Protein AF-0000000074038058 (afdb_homodimer)

Structure (mmCIF, N/CA/C/O backbone):
data_AF-0000000074038058-model_v1
#
loop_
_entity.id
_entity.type
_entity.pdbx_description
1 polymer 'L-aspartate oxidase'
#
loop_
_atom_site.group_PDB
_atom_site.id
_atom_site.type_symbol
_atom_site.label_atom_id
_atom_site.label_alt_id
_atom_site.label_comp_id
_atom_site.label_asym_id
_atom_site.label_entity_id
_atom_site.label_seq_id
_atom_site.pdbx_PDB_ins_code
_atom_site.Cartn_x
_atom_site.Cartn_y
_atom_site.Cartn_z
_atom_site.occupancy
_atom_site.B_iso_or_equiv
_atom_site.auth_seq_id
_atom_site.auth_comp_id
_atom_site.auth_asym_id
_atom_site.auth_atom_id
_atom_site.pdbx_PDB_model_num
ATOM 1 N N . MET A 1 1 ? 28.906 8.32 -3.348 1 61.47 1 MET A N 1
ATOM 2 C CA . MET A 1 1 ? 27.719 8.914 -2.752 1 61.47 1 MET A CA 1
ATOM 3 C C . MET A 1 1 ? 28.062 10.172 -1.964 1 61.47 1 MET A C 1
ATOM 5 O O . MET A 1 1 ? 28.844 10.117 -1.01 1 61.47 1 MET A O 1
ATOM 9 N N . GLU A 1 2 ? 27.688 11.328 -2.51 1 69.5 2 GLU A N 1
ATOM 10 C CA . GLU A 1 2 ? 28.188 12.617 -2.035 1 69.5 2 GLU A CA 1
ATOM 11 C C . GLU A 1 2 ? 27.469 13.062 -0.769 1 69.5 2 GLU A C 1
ATOM 13 O O . GLU A 1 2 ? 28.047 13.742 0.076 1 69.5 2 GLU A O 1
ATOM 18 N N . HIS A 1 3 ? 26.359 12.516 -0.469 1 86.38 3 HIS A N 1
ATOM 19 C CA . HIS A 1 3 ? 25.594 12.961 0.688 1 86.38 3 HIS A CA 1
ATOM 20 C C . HIS A 1 3 ? 25.062 11.773 1.485 1 86.38 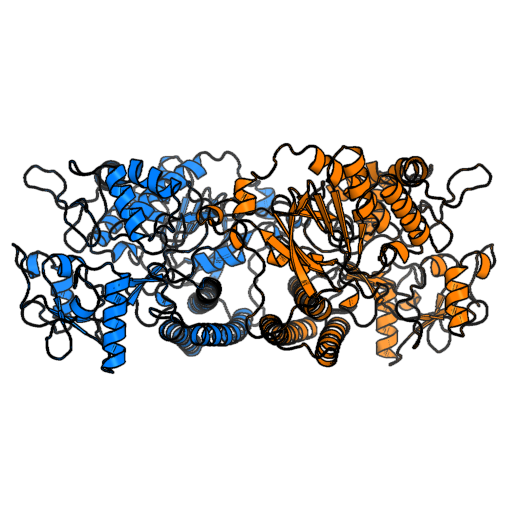3 HIS A C 1
ATOM 22 O O . HIS A 1 3 ? 24.172 11.055 1.02 1 86.38 3 HIS A O 1
ATOM 28 N N . VAL A 1 4 ? 25.719 11.523 2.666 1 92.25 4 VAL A N 1
ATOM 29 C CA . VAL A 1 4 ? 25.219 10.523 3.592 1 92.25 4 VAL A CA 1
ATOM 30 C C . VAL A 1 4 ? 25.094 11.117 4.992 1 92.25 4 VAL A C 1
ATOM 32 O O . VAL A 1 4 ? 26.078 11.602 5.555 1 92.25 4 VAL A O 1
ATOM 35 N N . TYR A 1 5 ? 23.891 11.141 5.535 1 96.06 5 TYR A N 1
ATOM 36 C CA . TYR A 1 5 ? 23.625 11.734 6.84 1 96.06 5 TYR A CA 1
ATOM 37 C C . TYR A 1 5 ? 23.031 10.711 7.793 1 96.06 5 TYR A C 1
ATOM 39 O O . TYR A 1 5 ? 22.516 9.672 7.359 1 96.06 5 TYR A O 1
ATOM 47 N N . ASP A 1 6 ? 23.219 10.992 9.078 1 96.69 6 ASP A N 1
ATOM 48 C CA . ASP A 1 6 ? 22.438 10.203 10.039 1 96.69 6 ASP A CA 1
ATOM 49 C C . ASP A 1 6 ? 20.953 10.445 9.875 1 96.69 6 ASP A C 1
ATOM 51 O O . ASP A 1 6 ? 20.156 9.508 9.938 1 96.69 6 ASP A O 1
ATOM 55 N N . ALA A 1 7 ? 20.625 11.758 9.625 1 97.94 7 ALA A N 1
ATOM 56 C CA . ALA A 1 7 ? 19.219 12.094 9.438 1 97.94 7 ALA A CA 1
ATOM 57 C C . ALA A 1 7 ? 19.047 13.188 8.383 1 97.94 7 ALA A C 1
ATOM 59 O O . ALA A 1 7 ? 19.844 14.125 8.328 1 97.94 7 ALA A O 1
ATOM 60 N N . LEU A 1 8 ? 18.141 13.016 7.559 1 98.62 8 LEU A N 1
ATOM 61 C CA . LEU A 1 8 ? 17.703 13.992 6.566 1 98.62 8 LEU A CA 1
ATOM 62 C C . LEU A 1 8 ? 16.281 14.453 6.855 1 98.62 8 LEU A C 1
ATOM 64 O O . LEU A 1 8 ? 15.344 13.648 6.824 1 98.62 8 LEU A O 1
ATOM 68 N N . ILE A 1 9 ? 16.109 15.758 7.168 1 98.88 9 ILE A N 1
ATOM 69 C CA . ILE A 1 9 ? 14.828 16.297 7.598 1 98.88 9 ILE A CA 1
ATOM 70 C C . ILE A 1 9 ? 14.25 17.188 6.5 1 98.88 9 ILE A C 1
ATOM 72 O O . ILE A 1 9 ? 14.93 18.094 6.012 1 98.88 9 ILE A O 1
ATOM 76 N N . VAL A 1 10 ? 13.016 16.922 6.125 1 98.88 10 VAL A N 1
ATOM 77 C CA . VAL A 1 10 ? 12.328 17.734 5.129 1 98.88 10 VAL A CA 1
ATOM 78 C C . VAL A 1 10 ? 11.328 18.656 5.816 1 98.88 10 VAL A C 1
ATOM 80 O O . VAL A 1 10 ? 10.25 18.219 6.23 1 98.88 10 VAL A O 1
ATOM 83 N N . GLY A 1 11 ? 11.625 19.938 5.852 1 98.31 11 GLY A N 1
ATOM 84 C CA . GLY A 1 11 ? 10.781 20.922 6.496 1 98.31 11 GLY A CA 1
ATOM 85 C C . GLY A 1 11 ? 11.477 21.641 7.645 1 98.31 11 GLY A C 1
ATOM 86 O O . GLY A 1 11 ? 12.078 21 8.508 1 98.31 11 GLY A O 1
ATOM 87 N N . CYS A 1 12 ? 11.336 22.938 7.672 1 97.12 12 CYS A N 1
ATOM 88 C CA . CYS A 1 12 ? 12.047 23.75 8.656 1 97.12 12 CYS A CA 1
ATOM 89 C C . CYS A 1 12 ? 11.07 24.391 9.641 1 97.12 12 CYS A C 1
ATOM 91 O O . CYS A 1 12 ? 11.336 25.469 10.164 1 97.12 12 CYS A O 1
ATOM 93 N N . GLY A 1 13 ? 9.922 23.766 9.836 1 98.19 13 GLY A N 1
ATOM 94 C CA . GLY A 1 13 ? 9.016 24.188 10.891 1 98.19 13 GLY A CA 1
ATOM 95 C C . GLY A 1 13 ? 9.453 23.75 12.273 1 98.19 13 GLY A C 1
ATOM 96 O O . GLY A 1 13 ? 10.562 23.234 12.445 1 98.19 13 GLY A O 1
ATOM 97 N N . ILE A 1 14 ? 8.578 23.953 13.219 1 98.62 14 ILE A N 1
ATOM 98 C CA . ILE A 1 14 ? 8.906 23.734 14.625 1 98.62 14 ILE A CA 1
ATOM 99 C C . ILE A 1 14 ? 9.234 22.25 14.852 1 98.62 14 ILE A C 1
ATOM 101 O O . ILE A 1 14 ? 10.141 21.938 15.625 1 98.62 14 ILE A O 1
ATOM 105 N N . ALA A 1 15 ? 8.562 21.359 14.172 1 98.81 15 ALA A N 1
ATOM 106 C CA . ALA A 1 15 ? 8.82 19.922 14.344 1 98.81 15 ALA A CA 1
ATOM 107 C C . ALA A 1 15 ? 10.188 19.547 13.789 1 98.81 15 ALA A C 1
ATOM 109 O O . ALA A 1 15 ? 10.977 18.891 14.477 1 98.81 15 ALA A O 1
ATOM 110 N N . GLY A 1 16 ? 10.461 19.969 12.578 1 98.88 16 GLY A N 1
ATOM 111 C CA . GLY A 1 16 ? 11.734 19.672 11.945 1 98.88 16 GLY A CA 1
ATOM 112 C C . GLY A 1 16 ? 12.922 20.266 12.672 1 98.88 16 GLY A C 1
ATOM 113 O O . GLY A 1 16 ? 13.93 19.594 12.883 1 98.88 16 GLY A O 1
ATOM 114 N N . LEU A 1 17 ? 12.805 21.5 13.039 1 98.88 17 LEU A N 1
ATOM 115 C CA . LEU A 1 17 ? 13.914 22.188 13.695 1 98.88 17 LEU A CA 1
ATOM 116 C C . LEU A 1 17 ? 14.164 21.625 15.086 1 98.88 17 LEU A C 1
ATOM 118 O O . LEU A 1 17 ? 15.312 21.5 15.516 1 98.88 17 LEU A O 1
ATOM 122 N N . SER A 1 18 ? 13.07 21.359 15.844 1 98.94 18 SER A N 1
ATOM 123 C CA . SER A 1 18 ? 13.25 20.734 17.156 1 98.94 18 SER A CA 1
ATOM 124 C C . SER A 1 18 ? 13.984 19.406 17.031 1 98.94 18 SER A C 1
ATOM 126 O O . SER A 1 18 ? 14.891 19.109 17.828 1 98.94 18 SER A O 1
ATOM 128 N N . CYS A 1 19 ? 13.602 18.625 16.047 1 98.88 19 CYS A N 1
ATOM 129 C CA . CYS A 1 19 ? 14.258 17.344 15.797 1 98.88 19 CYS A CA 1
ATOM 130 C C . CYS A 1 19 ? 15.727 17.547 15.438 1 98.88 19 CYS A C 1
ATOM 132 O O . CYS A 1 19 ? 16.609 16.875 15.984 1 98.88 19 CYS A O 1
ATOM 134 N N . ALA A 1 20 ? 15.992 18.469 14.562 1 98.88 20 ALA A N 1
ATOM 135 C CA . ALA A 1 20 ? 17.344 18.734 14.086 1 98.88 20 ALA A CA 1
ATOM 136 C C . ALA A 1 20 ? 18.25 19.172 15.227 1 98.88 20 ALA A C 1
ATOM 138 O O . ALA A 1 20 ? 19.391 18.688 15.352 1 98.88 20 ALA A O 1
ATOM 139 N N . ILE A 1 21 ? 17.781 20.109 16 1 98.88 21 ILE A N 1
ATOM 140 C CA . ILE A 1 21 ? 18.547 20.641 17.125 1 98.88 21 ILE A CA 1
ATOM 141 C C . ILE A 1 21 ? 18.922 19.5 18.078 1 98.88 21 ILE A C 1
ATOM 143 O O . ILE A 1 21 ? 20.078 19.344 18.453 1 98.88 21 ILE A O 1
ATOM 147 N N . ARG A 1 22 ? 17.922 18.703 18.453 1 98.62 22 ARG A N 1
ATOM 148 C CA . ARG A 1 22 ? 18.156 17.594 19.375 1 98.62 22 ARG A CA 1
ATOM 149 C C . ARG A 1 22 ? 19.141 16.594 18.781 1 98.62 22 ARG A C 1
ATOM 151 O O . ARG A 1 22 ? 20.031 16.109 19.469 1 98.62 22 ARG A O 1
ATOM 158 N N . LEU A 1 23 ? 18.984 16.281 17.531 1 98.44 23 LEU A N 1
ATOM 159 C CA . LEU A 1 23 ? 19.891 15.352 16.844 1 98.44 23 LEU A CA 1
ATOM 160 C C . LEU A 1 23 ? 21.328 15.875 16.875 1 98.44 23 LEU A C 1
ATOM 162 O O . LEU A 1 23 ? 22.25 15.141 17.188 1 98.44 23 LEU A O 1
ATOM 166 N N . LYS A 1 24 ? 21.453 17.109 16.516 1 98.19 24 LYS A N 1
ATOM 167 C CA . LYS A 1 24 ? 22.781 17.719 16.5 1 98.19 24 LYS A CA 1
ATOM 168 C C . LYS A 1 24 ? 23.406 17.672 17.891 1 98.19 24 LYS A C 1
ATOM 170 O O . LYS A 1 24 ? 24.609 17.391 18.016 1 98.19 24 LYS A O 1
ATOM 175 N N . GLU A 1 25 ? 22.656 17.953 18.859 1 97.56 25 GLU A N 1
ATOM 176 C CA . GLU A 1 25 ? 23.141 17.969 20.25 1 97.56 25 GLU A CA 1
ATOM 177 C C . GLU A 1 25 ? 23.578 16.562 20.672 1 97.56 25 GLU A C 1
ATOM 179 O O . GLU A 1 25 ? 24.422 16.422 21.562 1 97.56 25 GLU A O 1
ATOM 184 N N . THR A 1 26 ? 23.031 15.547 20.094 1 95.81 26 THR A N 1
ATOM 185 C CA . THR A 1 26 ? 23.406 14.18 20.438 1 95.81 26 THR A CA 1
ATOM 186 C C . THR A 1 26 ? 24.594 13.719 19.594 1 95.81 26 THR A C 1
ATOM 188 O O . THR A 1 26 ? 25.062 12.594 19.75 1 95.81 26 THR A O 1
ATOM 191 N N . GLY A 1 27 ? 25.031 14.508 18.578 1 95.5 27 GLY A N 1
ATOM 192 C CA . GLY A 1 27 ? 26.234 14.211 17.812 1 95.5 27 GLY A CA 1
ATOM 193 C C . GLY A 1 27 ? 25.938 13.656 16.438 1 95.5 27 GLY A C 1
ATOM 194 O O . GLY A 1 27 ? 26.859 13.289 15.703 1 95.5 27 GLY A O 1
ATOM 195 N N . CYS A 1 28 ? 24.703 13.648 16.062 1 96.19 28 CYS A N 1
ATOM 196 C CA . CYS A 1 28 ? 24.312 13.102 14.766 1 96.19 28 CYS A CA 1
ATOM 197 C C . CYS A 1 28 ? 24.578 14.094 13.648 1 96.19 28 CYS A C 1
ATOM 199 O O . CYS A 1 28 ? 24.484 15.305 13.852 1 96.19 28 CYS A O 1
ATOM 201 N N . SER A 1 29 ? 24.953 13.562 12.555 1 96.38 29 SER A N 1
ATOM 202 C CA . SER A 1 29 ? 24.984 14.383 11.352 1 96.38 29 SER A CA 1
ATOM 203 C C . SER A 1 29 ? 23.578 14.57 10.781 1 96.38 29 SER A C 1
ATOM 205 O O . SER A 1 29 ? 22.906 13.594 10.422 1 96.38 29 SER A O 1
ATOM 207 N N . VAL A 1 30 ? 23.156 15.836 10.672 1 97.94 30 VAL A N 1
ATOM 208 C CA . VAL A 1 30 ? 21.797 16.109 10.258 1 97.94 30 VAL A CA 1
ATOM 209 C C . VAL A 1 30 ? 21.781 17.281 9.266 1 97.94 30 VAL A C 1
ATOM 211 O O . VAL A 1 30 ? 22.609 18.172 9.344 1 97.94 30 VAL A O 1
ATOM 214 N N . VAL A 1 31 ? 20.859 17.203 8.305 1 98.56 31 VAL A N 1
ATOM 215 C CA . VAL A 1 31 ? 20.609 18.297 7.375 1 98.56 31 VAL A CA 1
ATOM 216 C C . VAL A 1 31 ? 19.109 18.531 7.262 1 98.56 31 VAL A C 1
ATOM 218 O O . VAL A 1 31 ? 18.312 17.594 7.348 1 98.56 31 VAL A O 1
ATOM 221 N N . VAL A 1 32 ? 18.734 19.812 7.168 1 98.81 32 VAL A N 1
ATOM 222 C CA . VAL A 1 32 ? 17.344 20.203 6.973 1 98.81 32 VAL A CA 1
ATOM 223 C C . VAL A 1 32 ? 17.188 20.875 5.613 1 98.81 32 VAL A C 1
ATOM 225 O O . VAL A 1 32 ? 17.953 21.781 5.262 1 98.81 32 VAL A O 1
ATOM 228 N N . ILE A 1 33 ? 16.188 20.422 4.871 1 98.69 33 ILE A N 1
ATOM 229 C CA . ILE A 1 33 ? 15.953 21.047 3.58 1 98.69 33 ILE A CA 1
ATOM 230 C C . ILE A 1 33 ? 14.531 21.609 3.529 1 98.69 33 ILE A C 1
ATOM 232 O O . ILE A 1 33 ? 13.648 21.141 4.25 1 98.69 33 ILE A O 1
ATOM 236 N N . THR A 1 34 ? 14.289 22.609 2.762 1 98.38 34 THR A N 1
ATOM 237 C CA . THR A 1 34 ? 12.969 23.156 2.48 1 98.38 34 THR A CA 1
ATOM 238 C C . THR A 1 34 ? 12.875 23.609 1.023 1 98.38 34 THR A C 1
ATOM 240 O O . THR A 1 34 ? 13.867 24.031 0.431 1 98.38 34 THR A O 1
ATOM 243 N N . LYS A 1 35 ? 11.695 23.438 0.48 1 98.06 35 LYS A N 1
ATOM 244 C CA . LYS A 1 35 ? 11.5 23.859 -0.905 1 98.06 35 LYS A CA 1
ATOM 245 C C . LYS A 1 35 ? 11.32 25.375 -1 1 98.06 35 LYS A C 1
ATOM 247 O O . LYS A 1 35 ? 11.367 25.953 -2.092 1 98.06 35 LYS A O 1
ATOM 252 N N . ALA A 1 36 ? 11.141 26.047 0.135 1 96.75 36 ALA A N 1
ATOM 253 C CA . ALA A 1 36 ? 10.969 27.484 0.177 1 96.75 36 ALA A CA 1
ATOM 254 C C . ALA A 1 36 ? 12.289 28.219 -0.097 1 96.75 36 ALA A C 1
ATOM 256 O O . ALA A 1 36 ? 13.367 27.641 0.082 1 96.75 36 ALA A O 1
ATOM 257 N N . ASP A 1 37 ? 12.156 29.438 -0.453 1 95.81 37 ASP A N 1
ATOM 258 C CA . ASP A 1 37 ? 13.328 30.281 -0.718 1 95.81 37 ASP A CA 1
ATOM 259 C C . ASP A 1 37 ? 13.875 30.875 0.573 1 95.81 37 ASP A C 1
ATOM 261 O O . ASP A 1 37 ? 15.023 31.328 0.618 1 95.81 37 ASP A O 1
ATOM 265 N N . THR A 1 38 ? 12.992 30.875 1.565 1 95.94 38 THR A N 1
ATOM 266 C CA . THR A 1 38 ? 13.406 31.406 2.863 1 95.94 38 THR A CA 1
ATOM 267 C C . THR A 1 38 ? 13.07 30.406 3.975 1 95.94 38 THR A C 1
ATOM 269 O O . THR A 1 38 ? 12.102 29.656 3.869 1 95.94 38 THR A O 1
ATOM 272 N N . LEU A 1 39 ? 13.82 30.469 5.023 1 95.88 39 LEU A N 1
ATOM 273 C CA . LEU A 1 39 ? 13.695 29.516 6.129 1 95.88 39 LEU A CA 1
ATOM 274 C C . LEU A 1 39 ? 12.492 29.875 7.004 1 95.88 39 LEU A C 1
ATOM 276 O O . LEU A 1 39 ? 12.016 29.031 7.773 1 95.88 39 LEU A O 1
ATOM 280 N N . LEU A 1 40 ? 11.953 31.047 6.863 1 93.75 40 LEU A N 1
ATOM 281 C CA . LEU A 1 40 ? 10.867 31.5 7.727 1 93.75 40 LEU A CA 1
ATOM 282 C C . LEU A 1 40 ? 9.508 31.094 7.156 1 93.75 40 LEU A C 1
ATOM 284 O O . LEU A 1 40 ? 8.5 31.156 7.859 1 93.75 40 LEU A O 1
ATOM 288 N N . GLU A 1 41 ? 9.461 30.688 5.938 1 93.75 41 GLU A N 1
ATOM 289 C CA . GLU A 1 41 ? 8.195 30.344 5.309 1 93.75 41 GLU A CA 1
ATOM 290 C C . GLU A 1 41 ? 7.719 28.953 5.746 1 93.75 41 GLU A C 1
ATOM 292 O O . GLU A 1 41 ? 7.992 27.953 5.074 1 93.75 41 GLU A O 1
ATOM 297 N N . THR A 1 42 ? 7.023 28.891 6.855 1 95.38 42 THR A N 1
ATOM 298 C CA . THR A 1 42 ? 6.492 27.672 7.465 1 95.38 42 THR A CA 1
ATOM 299 C C . THR A 1 42 ? 5.109 27.922 8.055 1 95.38 42 THR A C 1
ATOM 301 O O . THR A 1 42 ? 4.727 29.078 8.281 1 95.38 42 THR A O 1
ATOM 304 N N . ASN A 1 43 ? 4.371 26.844 8.242 1 95.31 43 ASN A N 1
ATOM 305 C CA . ASN A 1 43 ? 3.129 26.984 8.992 1 95.31 43 ASN A CA 1
ATOM 306 C C . ASN A 1 43 ? 3.381 27.5 10.406 1 95.31 43 ASN A C 1
ATOM 308 O O . ASN A 1 43 ? 2.561 28.25 10.945 1 95.31 43 ASN A O 1
ATOM 312 N N . THR A 1 44 ? 4.504 27.203 10.969 1 96.69 44 THR A N 1
ATOM 313 C CA . THR A 1 44 ? 4.859 27.609 12.32 1 96.69 44 THR A CA 1
ATOM 314 C C . THR A 1 44 ? 4.832 29.125 12.461 1 96.69 44 THR A C 1
ATOM 316 O O . THR A 1 44 ? 4.254 29.656 13.406 1 96.69 44 THR A O 1
ATOM 319 N N . ARG A 1 45 ? 5.371 29.781 11.484 1 94.88 45 ARG A N 1
ATOM 320 C CA . ARG A 1 45 ? 5.484 31.25 11.516 1 94.88 45 ARG A CA 1
ATOM 321 C C . ARG A 1 45 ? 4.113 31.891 11.641 1 94.88 45 ARG A C 1
ATOM 323 O O . ARG A 1 45 ? 3.971 32.938 12.297 1 94.88 45 ARG A O 1
ATOM 330 N N . TYR A 1 46 ? 3.105 31.219 11.125 1 92.44 46 TYR A N 1
ATOM 331 C CA . TYR A 1 46 ? 1.808 31.859 10.977 1 92.44 46 TYR A CA 1
ATOM 332 C C . TYR A 1 46 ? 0.874 31.484 12.117 1 92.44 46 TYR A C 1
ATOM 334 O O . TYR A 1 46 ? -0.263 31.969 12.18 1 92.44 46 TYR A O 1
ATOM 342 N N . ALA A 1 47 ? 1.378 30.656 13.023 1 91.38 47 ALA A N 1
ATOM 343 C CA . ALA A 1 47 ? 0.579 30.359 14.211 1 91.38 47 ALA A CA 1
ATOM 344 C C . ALA A 1 47 ? 0.46 31.578 15.117 1 91.38 47 ALA A C 1
ATOM 346 O O . ALA A 1 47 ? 1.469 32.188 15.492 1 91.38 47 ALA A O 1
ATOM 347 N N . GLN A 1 48 ? -0.762 32.031 15.43 1 86.5 48 GLN A N 1
ATOM 348 C CA . GLN A 1 48 ? -0.975 33.281 16.172 1 86.5 48 GLN A CA 1
ATOM 349 C C . GLN A 1 48 ? -1.303 33 17.625 1 86.5 48 GLN A C 1
ATOM 351 O O . GLN A 1 48 ? -0.769 33.656 18.531 1 86.5 48 GLN A O 1
ATOM 356 N N . GLY A 1 49 ? -2.211 32.125 17.969 1 79.38 49 GLY A N 1
ATOM 357 C CA . GLY A 1 49 ? -2.799 31.953 19.281 1 79.38 49 GLY A CA 1
ATOM 358 C C . GLY A 1 49 ? -1.769 31.703 20.375 1 79.38 49 GLY A C 1
ATOM 359 O O . GLY A 1 49 ? -1.692 32.438 21.344 1 79.38 49 GLY A O 1
ATOM 360 N N . GLY A 1 50 ? -1.17 30.672 20.484 1 90.31 50 GLY A N 1
ATOM 361 C CA . GLY A 1 50 ? -0.199 30.328 21.516 1 90.31 50 GLY A CA 1
ATOM 362 C C . GLY A 1 50 ? 0.132 28.844 21.547 1 90.31 50 GLY A C 1
ATOM 363 O O . GLY A 1 50 ? -0.089 28.125 20.562 1 90.31 50 GLY A O 1
ATOM 364 N N . VAL A 1 51 ? 0.796 28.5 22.609 1 95.69 51 VAL A N 1
ATOM 365 C CA . VAL A 1 51 ? 1.247 27.125 22.781 1 95.69 51 VAL A CA 1
ATOM 366 C C . VAL A 1 51 ? 0.887 26.625 24.172 1 95.69 51 VAL A C 1
ATOM 368 O O . VAL A 1 51 ? 1.154 27.297 25.172 1 95.69 51 VAL A O 1
ATOM 371 N N . VAL A 1 52 ? 0.226 25.5 24.203 1 96.19 52 VAL A N 1
ATOM 372 C CA . VAL A 1 52 ? -0.108 24.891 25.484 1 96.19 52 VAL A CA 1
ATOM 373 C C . VAL A 1 52 ? 1.16 24.703 26.312 1 96.19 52 VAL A C 1
ATOM 375 O O . VAL A 1 52 ? 2.188 24.25 25.797 1 96.19 52 VAL A O 1
ATOM 378 N N . SER A 1 53 ? 1.041 25.078 27.547 1 96.81 53 SER A N 1
ATOM 379 C CA . SER A 1 53 ? 2.195 25 28.438 1 96.81 53 SER A CA 1
ATOM 380 C C . SER A 1 53 ? 1.789 24.547 29.844 1 96.81 53 SER A C 1
ATOM 382 O O . SER A 1 53 ? 0.604 24.547 30.172 1 96.81 53 SER A O 1
ATOM 384 N N . ALA A 1 54 ? 2.867 24.156 30.547 1 94.25 54 ALA A N 1
ATOM 385 C CA . ALA A 1 54 ? 2.631 23.844 31.953 1 94.25 54 ALA A CA 1
ATOM 386 C C . ALA A 1 54 ? 2.229 25.094 32.719 1 94.25 54 ALA A C 1
ATOM 388 O O . ALA A 1 54 ? 2.783 26.172 32.5 1 94.25 54 ALA A O 1
ATOM 389 N N . CYS A 1 55 ? 1.19 24.969 33.5 1 91.81 55 CYS A N 1
ATOM 390 C CA . CYS A 1 55 ? 0.727 26.062 34.344 1 91.81 55 CYS A CA 1
ATOM 391 C C . CYS A 1 55 ? 0.203 25.531 35.688 1 91.81 55 CYS A C 1
ATOM 393 O O . CYS A 1 55 ? -0.288 24.406 35.75 1 91.81 55 CYS A O 1
ATOM 395 N N . PRO A 1 56 ? 0.273 26.312 36.719 1 86.81 56 PRO A N 1
ATOM 396 C CA . PRO A 1 56 ? -0.06 25.859 38.062 1 86.81 56 PRO A CA 1
ATOM 397 C C . PRO A 1 56 ? -1.504 25.375 38.188 1 86.81 56 PRO A C 1
ATOM 399 O O . PRO A 1 56 ? -1.79 24.453 38.938 1 86.81 56 PRO A O 1
ATOM 402 N N . ASP A 1 57 ? -2.398 25.859 37.438 1 88.62 57 ASP A N 1
ATOM 403 C CA . ASP A 1 57 ? -3.816 25.547 37.594 1 88.62 57 ASP A CA 1
ATOM 404 C C . ASP A 1 57 ? -4.219 24.391 36.688 1 88.62 57 ASP A C 1
ATOM 406 O O . ASP A 1 57 ? -5.402 24.062 36.562 1 88.62 57 ASP A O 1
ATOM 410 N N . ASP A 1 58 ? -3.27 23.75 36.062 1 93 58 ASP A N 1
ATOM 411 C CA . ASP A 1 58 ? -3.562 22.703 35.094 1 93 58 ASP A CA 1
ATOM 412 C C . ASP A 1 58 ? -2.986 21.359 35.562 1 93 58 ASP A C 1
ATOM 414 O O . ASP A 1 58 ? -2.242 21.312 36.562 1 93 58 ASP A O 1
ATOM 418 N N . SER A 1 59 ? -3.535 20.266 35.062 1 95.94 59 SER A N 1
ATOM 419 C CA . SER A 1 59 ? -3.018 18.922 35.25 1 95.94 59 SER A CA 1
ATOM 420 C C . SER A 1 59 ? -3.01 18.141 33.938 1 95.94 59 SER A C 1
ATOM 422 O O . SER A 1 59 ? -3.719 18.484 33 1 95.94 59 SER A O 1
ATOM 424 N N . ALA A 1 60 ? -2.188 17.141 33.969 1 97.06 60 ALA A N 1
ATOM 425 C CA . ALA A 1 60 ? -2.137 16.266 32.812 1 97.06 60 ALA A CA 1
ATOM 426 C C . ALA A 1 60 ? -3.51 15.672 32.5 1 97.06 60 ALA A C 1
ATOM 428 O O . ALA A 1 60 ? -3.885 15.523 31.344 1 97.06 60 ALA A O 1
ATOM 429 N N . GLU A 1 61 ? -4.176 15.32 33.5 1 97.19 61 GLU A N 1
ATOM 430 C CA . GLU A 1 61 ? -5.496 14.719 33.375 1 97.19 61 GLU A CA 1
ATOM 431 C C . GLU A 1 61 ? -6.477 15.695 32.719 1 97.19 61 GLU A C 1
ATOM 433 O O . GLU A 1 61 ? -7.23 15.328 31.812 1 97.19 61 GLU A O 1
ATOM 438 N N . LEU A 1 62 ? -6.434 16.906 33.188 1 96.75 62 LEU A N 1
ATOM 439 C CA . LEU A 1 62 ? -7.34 17.922 32.688 1 96.75 62 LEU A CA 1
ATOM 440 C C . LEU A 1 62 ? -7.035 18.219 31.219 1 96.75 62 LEU A C 1
ATOM 442 O O . LEU A 1 62 ? -7.949 18.359 30.391 1 96.75 62 LEU A O 1
ATOM 446 N N . LEU A 1 63 ? -5.789 18.375 30.922 1 97.38 63 LEU A N 1
ATOM 447 C CA . LEU A 1 63 ? -5.387 18.609 29.531 1 97.38 63 LEU A CA 1
ATOM 448 C C . LEU A 1 63 ? -5.809 17.438 28.641 1 97.38 63 LEU A C 1
ATOM 450 O O . LEU A 1 63 ? -6.336 17.656 27.547 1 97.38 63 LEU A O 1
ATOM 454 N N . GLY A 1 64 ? -5.566 16.25 29.125 1 98 64 GLY A N 1
ATOM 455 C CA . GLY A 1 64 ? -5.977 15.07 28.375 1 98 64 GLY A CA 1
ATOM 456 C C . GLY A 1 64 ? -7.465 15.031 28.094 1 98 64 GLY A C 1
ATOM 457 O O . GLY A 1 64 ? -7.883 14.695 26.984 1 98 64 GLY A O 1
ATOM 458 N N . GLU A 1 65 ? -8.227 15.328 29.062 1 97.31 65 GLU A N 1
ATOM 459 C CA . GLU A 1 65 ? -9.672 15.344 28.922 1 97.31 65 GLU A CA 1
ATOM 460 C C . GLU A 1 65 ? -10.109 16.375 27.875 1 97.31 65 GLU A C 1
ATOM 462 O O . GLU A 1 65 ? -11 16.094 27.062 1 97.31 65 GLU A O 1
ATOM 467 N N . ASP A 1 66 ? -9.516 17.562 27.922 1 94.56 66 ASP A N 1
ATOM 468 C CA . ASP A 1 66 ? -9.852 18.594 26.953 1 94.56 66 ASP A CA 1
ATOM 469 C C . ASP A 1 66 ? -9.523 18.141 25.531 1 94.56 66 ASP A C 1
ATOM 471 O O . ASP A 1 66 ? -10.289 18.391 24.609 1 94.56 66 ASP A O 1
ATOM 475 N N . ILE A 1 67 ? -8.367 17.469 25.375 1 96.88 67 ILE A N 1
ATOM 476 C CA . ILE A 1 67 ? -7.934 17.016 24.062 1 96.88 67 ILE A CA 1
ATOM 477 C C . ILE A 1 67 ? -8.891 15.938 23.547 1 96.88 67 ILE A C 1
ATOM 479 O O . ILE A 1 67 ? -9.305 15.977 22.391 1 96.88 67 ILE A O 1
ATOM 483 N N . ILE A 1 68 ? -9.242 14.992 24.391 1 97.19 68 ILE A N 1
ATOM 484 C CA . ILE A 1 68 ? -10.133 13.898 24 1 97.19 68 ILE A CA 1
ATOM 485 C C . ILE A 1 68 ? -11.508 14.461 23.656 1 97.19 68 ILE A C 1
ATOM 487 O O . ILE A 1 68 ? -12.109 14.062 22.656 1 97.19 68 ILE A O 1
ATOM 491 N N . ARG A 1 69 ? -11.969 15.406 24.453 1 93.62 69 ARG A N 1
ATOM 492 C CA . ARG A 1 69 ? -13.266 16.031 24.188 1 93.62 69 ARG A CA 1
ATOM 493 C C . ARG A 1 69 ? -13.25 16.766 22.844 1 93.62 69 ARG A C 1
ATOM 495 O O . ARG A 1 69 ? -14.18 16.625 22.047 1 93.62 69 ARG A O 1
ATOM 502 N N . ALA A 1 70 ? -12.25 17.516 22.609 1 92.06 70 ALA A N 1
ATOM 503 C CA . ALA A 1 70 ? -12.133 18.25 21.359 1 92.06 70 ALA A CA 1
ATOM 504 C C . ALA A 1 70 ? -12.016 17.297 20.172 1 92.06 70 ALA A C 1
ATOM 506 O O . ALA A 1 70 ? -12.562 17.562 19.094 1 92.06 70 ALA A O 1
ATOM 507 N N . GLY A 1 71 ? -11.32 16.188 20.359 1 95.25 71 GLY A N 1
ATOM 508 C CA . GLY A 1 71 ? -11.055 15.227 19.297 1 95.25 71 GLY A CA 1
ATOM 509 C C . GLY A 1 71 ? -12.234 14.305 19.016 1 95.25 71 GLY A C 1
ATOM 510 O O . GLY A 1 71 ? -12.188 13.492 18.094 1 95.25 71 GLY A O 1
ATOM 511 N N . GLY A 1 72 ? -13.242 14.375 19.812 1 92.56 72 GLY A N 1
ATOM 512 C CA . GLY A 1 72 ? -14.461 13.617 19.594 1 92.56 72 GLY A CA 1
ATOM 513 C C . GLY A 1 72 ? -14.32 12.141 19.906 1 92.56 72 GLY A C 1
ATOM 514 O O . GLY A 1 72 ? -15.031 11.305 19.344 1 92.56 72 GLY A O 1
ATOM 515 N N . GLY A 1 73 ? -13.328 11.828 20.609 1 93.19 73 GLY A N 1
ATOM 516 C CA . GLY A 1 73 ? -13.156 10.438 21.016 1 93.19 73 GLY A CA 1
ATOM 517 C C . GLY A 1 73 ? -12.398 9.609 20 1 93.19 73 GLY A C 1
ATOM 518 O O . GLY A 1 73 ? -12.195 8.406 20.188 1 93.19 73 GLY A O 1
ATOM 519 N N . TYR A 1 74 ? -11.945 10.141 18.984 1 95.94 74 TYR A N 1
ATOM 520 C CA . TYR A 1 74 ? -11.219 9.438 17.938 1 95.94 74 TYR A CA 1
ATOM 521 C C . TYR A 1 74 ? -9.711 9.5 18.172 1 95.94 74 TYR A C 1
ATOM 523 O O . TYR A 1 74 ? -8.922 9.109 17.312 1 95.94 74 TYR A O 1
ATOM 531 N N . ASN A 1 75 ? -9.312 9.977 19.359 1 98.12 75 ASN A N 1
ATOM 532 C CA . ASN A 1 75 ? -7.898 10.133 19.688 1 98.12 75 ASN A CA 1
ATOM 533 C C . ASN A 1 75 ? -7.254 8.789 20.031 1 98.12 75 ASN A C 1
ATOM 535 O O . ASN A 1 75 ? -7.93 7.875 20.516 1 98.12 75 ASN A O 1
ATOM 539 N N . ARG A 1 76 ? -5.996 8.688 19.734 1 98.44 76 ARG A N 1
ATOM 540 C CA . ARG A 1 76 ? -5.199 7.625 20.344 1 98.44 76 ARG A CA 1
ATOM 541 C C . ARG A 1 76 ? -4.965 7.891 21.828 1 98.44 76 ARG A C 1
ATOM 543 O O . ARG A 1 76 ? -4.238 8.812 22.188 1 98.44 76 ARG A O 1
ATOM 550 N N . ARG A 1 77 ? -5.418 7.078 22.641 1 97.94 77 ARG A N 1
ATOM 551 C CA . ARG A 1 77 ? -5.434 7.324 24.078 1 97.94 77 ARG A CA 1
ATOM 552 C C . ARG A 1 77 ? -4.02 7.418 24.641 1 97.94 77 ARG A C 1
ATOM 554 O O . ARG A 1 77 ? -3.713 8.312 25.422 1 97.94 77 ARG A O 1
ATOM 561 N N . ASP A 1 78 ? -3.182 6.551 24.219 1 98.06 78 ASP A N 1
ATOM 562 C CA . ASP A 1 78 ? -1.824 6.555 24.766 1 98.06 78 ASP A CA 1
ATOM 563 C C . ASP A 1 78 ? -1.044 7.773 24.281 1 98.06 78 ASP A C 1
ATOM 565 O O . ASP A 1 78 ? -0.175 8.281 24.984 1 98.06 78 ASP A O 1
ATOM 569 N N . ALA A 1 79 ? -1.3 8.258 23.125 1 98.62 79 ALA A N 1
ATOM 570 C CA . ALA A 1 79 ? -0.661 9.469 22.625 1 98.62 79 ALA A CA 1
ATOM 571 C C . ALA A 1 79 ? -1.087 10.688 23.438 1 98.62 79 ALA A C 1
ATOM 573 O O . ALA A 1 79 ? -0.255 11.523 23.797 1 98.62 79 ALA A O 1
ATOM 574 N N . VAL A 1 80 ? -2.375 10.75 23.734 1 98.69 80 VAL A N 1
ATOM 575 C CA . VAL A 1 80 ? -2.9 11.859 24.531 1 98.69 80 VAL A CA 1
ATOM 576 C C . VAL A 1 80 ? -2.293 11.828 25.938 1 98.69 80 VAL A C 1
ATOM 578 O O . VAL A 1 80 ? -1.88 12.859 26.469 1 98.69 80 VAL A O 1
ATOM 581 N N . GLU A 1 81 ? -2.238 10.656 26.484 1 98.56 81 GLU A N 1
ATOM 582 C CA . GLU A 1 81 ? -1.737 10.5 27.844 1 98.56 81 GLU A CA 1
ATOM 583 C C . GLU A 1 81 ? -0.28 10.938 27.953 1 98.56 81 GLU A C 1
ATOM 585 O O . GLU A 1 81 ? 0.072 11.734 28.828 1 98.56 81 GLU A O 1
ATOM 590 N N . ILE A 1 82 ? 0.562 10.453 27.078 1 98.56 82 ILE A N 1
ATOM 591 C CA . ILE A 1 82 ? 1.987 10.742 27.172 1 98.56 82 ILE A CA 1
ATOM 592 C C . ILE A 1 82 ? 2.232 12.219 26.844 1 98.56 82 ILE A C 1
ATOM 594 O O . ILE A 1 82 ? 3.096 12.859 27.453 1 98.56 82 ILE A O 1
ATOM 598 N N . PHE A 1 83 ? 1.539 12.758 25.906 1 98.62 83 PHE A N 1
ATOM 599 C CA . PHE A 1 83 ? 1.652 14.164 25.531 1 98.62 83 PHE A CA 1
ATOM 600 C C . PHE A 1 83 ? 1.288 15.062 26.703 1 98.62 83 PHE A C 1
ATOM 602 O O . PHE A 1 83 ? 2.041 15.977 27.047 1 98.62 83 PHE A O 1
ATOM 609 N N . ALA A 1 84 ? 0.112 14.805 27.266 1 98.5 84 ALA A N 1
ATOM 610 C CA . ALA A 1 84 ? -0.391 15.633 28.359 1 98.5 84 ALA A CA 1
ATOM 611 C C . ALA A 1 84 ? 0.562 15.602 29.562 1 98.5 84 ALA A C 1
ATOM 613 O O . ALA A 1 84 ? 0.716 16.609 30.266 1 98.5 84 ALA A O 1
ATOM 614 N N . ARG A 1 85 ? 1.185 14.516 29.703 1 98.19 85 ARG A N 1
ATOM 615 C CA . ARG A 1 85 ? 2.051 14.328 30.859 1 98.19 85 ARG A CA 1
ATOM 616 C C . ARG A 1 85 ? 3.408 14.984 30.641 1 98.19 85 ARG A C 1
ATOM 618 O O . ARG A 1 85 ? 3.971 15.578 31.562 1 98.19 85 ARG A O 1
ATOM 625 N N . GLU A 1 86 ? 3.926 14.977 29.406 1 98.38 86 GLU A N 1
ATOM 626 C CA . GLU A 1 86 ? 5.34 15.289 29.219 1 98.38 86 GLU A CA 1
ATOM 627 C C . GLU A 1 86 ? 5.527 16.578 28.422 1 98.38 86 GLU A C 1
ATOM 629 O O . GLU A 1 86 ? 6.516 17.281 28.594 1 98.38 86 GLU A O 1
ATOM 634 N N . ALA A 1 87 ? 4.645 16.938 27.594 1 98.62 87 ALA A N 1
ATOM 635 C CA . ALA A 1 87 ? 4.887 17.938 26.562 1 98.62 87 ALA A CA 1
ATOM 636 C C . ALA A 1 87 ? 4.848 19.344 27.141 1 98.62 87 ALA A C 1
ATOM 638 O O . ALA A 1 87 ? 5.676 20.203 26.797 1 98.62 87 ALA A O 1
ATOM 639 N N . PRO A 1 88 ? 3.918 19.641 28.078 1 98.38 88 PRO A N 1
ATOM 640 C CA . PRO A 1 88 ? 3.758 21.031 28.531 1 98.38 88 PRO A CA 1
ATOM 641 C C . PRO A 1 88 ? 5.031 21.594 29.141 1 98.38 88 PRO A C 1
ATOM 643 O O . PRO A 1 88 ? 5.32 22.781 28.984 1 98.38 88 PRO A O 1
ATOM 646 N N . GLU A 1 89 ? 5.859 20.797 29.719 1 97.62 89 GLU A N 1
ATOM 647 C CA . GLU A 1 89 ? 7.086 21.25 30.375 1 97.62 89 GLU A CA 1
ATOM 648 C C . GLU A 1 89 ? 8.125 21.688 29.344 1 97.62 89 GLU A C 1
ATOM 650 O O . GLU A 1 89 ? 9.062 22.422 29.672 1 97.62 89 GLU A O 1
ATOM 655 N N . LEU A 1 90 ? 7.957 21.297 28.141 1 98.5 90 LEU A N 1
ATOM 656 C CA . LEU A 1 90 ? 8.945 21.562 27.109 1 98.5 90 LEU A CA 1
ATOM 657 C C . LEU A 1 90 ? 8.914 23.031 26.703 1 98.5 90 LEU A C 1
ATOM 659 O O . LEU A 1 90 ? 9.883 23.531 26.125 1 98.5 90 LEU A O 1
ATOM 663 N N . VAL A 1 91 ? 7.789 23.719 26.969 1 98.19 91 VAL A N 1
ATOM 664 C CA . VAL A 1 91 ? 7.719 25.141 26.656 1 98.19 91 VAL A CA 1
ATOM 665 C C . VAL A 1 91 ? 8.766 25.891 27.469 1 98.19 91 VAL A C 1
ATOM 667 O O . VAL A 1 91 ? 9.539 26.688 26.906 1 98.19 91 VAL A O 1
ATOM 670 N N . GLN A 1 92 ? 8.789 25.578 28.75 1 96 92 GLN A N 1
ATOM 671 C CA . GLN A 1 92 ? 9.781 26.25 29.594 1 96 92 GLN A CA 1
ATOM 672 C C . GLN A 1 92 ? 11.172 25.641 29.375 1 96 92 GLN A C 1
ATOM 674 O O . GLN A 1 92 ? 12.133 26.375 29.125 1 96 92 GLN A O 1
ATOM 679 N N . ASN A 1 93 ? 11.32 24.359 29.422 1 97 93 ASN A N 1
ATOM 680 C CA . ASN A 1 93 ? 12.609 23.672 29.484 1 97 93 ASN A CA 1
ATOM 681 C C . ASN A 1 93 ? 13.336 23.703 28.156 1 97 93 ASN A C 1
ATOM 683 O O . ASN A 1 93 ? 14.562 23.766 28.109 1 97 93 ASN A O 1
ATOM 687 N N . PHE A 1 94 ? 12.586 23.672 27.125 1 98.06 94 PHE A N 1
ATOM 688 C CA . PHE A 1 94 ? 13.234 23.578 25.828 1 98.06 94 PHE A CA 1
ATOM 689 C C . PHE A 1 94 ? 13.094 24.891 25.062 1 98.06 94 PHE A C 1
ATOM 691 O O . PHE A 1 94 ? 14.094 25.516 24.719 1 98.06 94 PHE A O 1
ATOM 698 N N . LEU A 1 95 ? 11.875 25.375 24.828 1 98.38 95 LEU A N 1
ATOM 699 C CA . LEU A 1 95 ? 11.656 26.531 23.969 1 98.38 95 LEU A CA 1
ATOM 700 C C . LEU A 1 95 ? 12.234 27.797 24.609 1 98.38 95 LEU A C 1
ATOM 702 O O . LEU A 1 95 ? 12.906 28.578 23.938 1 98.38 95 LEU A O 1
ATOM 706 N N . VAL A 1 96 ? 11.961 27.969 25.875 1 97.12 96 VAL A N 1
ATOM 707 C CA . VAL A 1 96 ? 12.391 29.188 26.547 1 97.12 96 VAL A CA 1
ATOM 708 C C . VAL A 1 96 ? 13.844 29.047 26.984 1 97.12 96 VAL A C 1
ATOM 710 O O . VAL A 1 96 ? 14.711 29.812 26.547 1 97.12 96 VAL A O 1
ATOM 713 N N . ASP A 1 97 ? 14.18 28.031 27.719 1 96.62 97 ASP A N 1
ATOM 714 C CA . ASP A 1 97 ? 15.477 27.938 28.391 1 96.62 97 ASP A CA 1
ATOM 715 C C . ASP A 1 97 ? 16.562 27.516 27.391 1 96.62 97 ASP A C 1
ATOM 717 O O . ASP A 1 97 ? 17.656 28.094 27.391 1 96.62 97 ASP A O 1
ATOM 721 N N . ARG A 1 98 ? 16.281 26.547 26.594 1 96.5 98 ARG A N 1
ATOM 722 C CA . ARG A 1 98 ? 17.312 25.984 25.734 1 96.5 98 ARG A CA 1
ATOM 723 C C . ARG A 1 98 ? 17.406 26.766 24.422 1 96.5 98 ARG A C 1
ATOM 725 O O . ARG A 1 98 ? 18.516 27.062 23.953 1 96.5 98 ARG A O 1
ATOM 732 N N . VAL A 1 99 ? 16.328 27.094 23.844 1 97.38 99 VAL A N 1
ATOM 733 C CA . VAL A 1 99 ? 16.266 27.703 22.531 1 97.38 99 VAL A CA 1
ATOM 734 C C . VAL A 1 99 ? 16.328 29.219 22.656 1 97.38 99 VAL A C 1
ATOM 736 O O . VAL A 1 99 ? 16.844 29.906 21.75 1 97.38 99 VAL A O 1
ATOM 739 N N . GLY A 1 100 ? 15.75 29.75 23.719 1 96.88 100 GLY A N 1
ATOM 740 C CA . GLY A 1 100 ? 15.828 31.172 23.984 1 96.88 100 GLY A CA 1
ATOM 741 C C . GLY A 1 100 ? 14.625 31.938 23.469 1 96.88 100 GLY A C 1
ATOM 742 O O . GLY A 1 100 ? 14.719 33.125 23.172 1 96.88 100 GLY A O 1
ATOM 743 N N . ALA A 1 101 ? 13.492 31.297 23.328 1 97.5 101 ALA A N 1
ATOM 744 C CA . ALA A 1 101 ? 12.281 31.969 22.875 1 97.5 101 ALA A CA 1
ATOM 745 C C . ALA A 1 101 ? 11.766 32.938 23.922 1 97.5 101 ALA A C 1
ATOM 747 O O . ALA A 1 101 ? 11.82 32.656 25.125 1 97.5 101 ALA A O 1
ATOM 748 N N . LYS A 1 102 ? 11.258 34.062 23.5 1 96.25 102 LYS A N 1
ATOM 749 C CA . LYS A 1 102 ? 10.734 35.094 24.391 1 96.25 102 LYS A CA 1
ATOM 750 C C . LYS A 1 102 ? 9.211 35.156 24.328 1 96.25 102 LYS A C 1
ATOM 752 O O . LYS A 1 102 ? 8.641 35.688 23.375 1 96.25 102 LYS A O 1
ATOM 757 N N . LEU A 1 103 ? 8.641 34.75 25.359 1 95.75 103 LEU A N 1
ATOM 758 C CA . LEU A 1 103 ? 7.188 34.781 25.516 1 95.75 103 LEU A CA 1
ATOM 759 C C . LEU A 1 103 ? 6.785 35.812 26.562 1 95.75 103 LEU A C 1
ATOM 761 O O . LEU A 1 103 ? 7.617 36.25 27.375 1 95.75 103 LEU A O 1
ATOM 765 N N . VAL A 1 104 ? 5.512 36.188 26.516 1 93.44 104 VAL A N 1
ATOM 766 C CA . VAL A 1 104 ? 5.016 37.188 27.438 1 93.44 104 VAL A CA 1
ATOM 767 C C . VAL A 1 104 ? 5.055 36.656 28.859 1 93.44 104 VAL A C 1
ATOM 769 O O . VAL A 1 104 ? 4.66 35.531 29.109 1 93.44 104 VAL A O 1
ATOM 772 N N . LYS A 1 105 ? 5.562 37.5 29.703 1 93.56 105 LYS A N 1
ATOM 773 C CA . LYS A 1 105 ? 5.66 37.156 31.109 1 93.56 105 LYS A CA 1
ATOM 774 C C . LYS A 1 105 ? 4.84 38.094 31.984 1 93.56 105 LYS A C 1
ATOM 776 O O . LYS A 1 105 ? 4.551 39.219 31.562 1 93.56 105 LYS A O 1
ATOM 781 N N . THR A 1 106 ? 4.426 37.625 33.062 1 90.56 106 THR A N 1
ATOM 782 C CA . THR A 1 106 ? 3.773 38.438 34.062 1 90.56 106 THR A CA 1
ATOM 783 C C . THR A 1 106 ? 4.789 39.344 34.75 1 90.56 106 THR A C 1
ATOM 785 O O . THR A 1 106 ? 5.992 39.25 34.5 1 90.56 106 THR A O 1
ATOM 788 N N . ALA A 1 107 ? 4.215 40.188 35.625 1 90.5 107 ALA A N 1
ATOM 789 C CA . ALA A 1 107 ? 5.074 41.094 36.375 1 90.5 107 ALA A CA 1
ATOM 790 C C . ALA A 1 107 ? 6.039 40.312 37.281 1 90.5 107 ALA A C 1
ATOM 792 O O . ALA A 1 107 ? 7.148 40.781 37.531 1 90.5 107 ALA A O 1
ATOM 793 N N . GLU A 1 108 ? 5.668 39.156 37.656 1 90.06 108 GLU A N 1
ATOM 794 C CA . GLU A 1 108 ? 6.473 38.312 38.562 1 90.06 108 GLU A CA 1
ATOM 795 C C . GLU A 1 108 ? 7.488 37.5 37.75 1 90.06 108 GLU A C 1
ATOM 797 O O . GLU A 1 108 ? 8.312 36.812 38.344 1 90.06 108 GLU A O 1
ATOM 802 N N . GLY A 1 109 ? 7.406 37.531 36.469 1 88.75 109 GLY A N 1
ATOM 803 C CA . GLY A 1 109 ? 8.398 36.875 35.656 1 88.75 109 GLY A CA 1
ATOM 804 C C . GLY A 1 109 ? 7.961 35.5 35.188 1 88.75 109 GLY A C 1
ATOM 805 O O . GLY A 1 109 ? 8.719 34.812 34.5 1 88.75 109 GLY A O 1
ATOM 806 N N . THR A 1 110 ? 6.781 35.156 35.469 1 89.31 110 THR A N 1
ATOM 807 C CA . THR A 1 110 ? 6.242 33.906 35.031 1 89.31 110 THR A CA 1
ATOM 808 C C . THR A 1 110 ? 5.5 34.062 33.688 1 89.31 110 THR A C 1
ATOM 810 O O . THR A 1 110 ? 5.09 35.156 33.344 1 89.31 110 THR A O 1
ATOM 813 N N . LEU A 1 111 ? 5.359 32.969 32.969 1 92.38 111 LEU A N 1
ATOM 814 C CA . LEU A 1 111 ? 4.66 33.031 31.688 1 92.38 111 LEU A CA 1
ATOM 815 C C . LEU A 1 111 ? 3.219 33.5 31.875 1 92.38 111 LEU A C 1
ATOM 817 O O . LEU A 1 111 ? 2.566 33.094 32.844 1 92.38 111 LEU A O 1
ATOM 821 N N . HIS A 1 112 ? 2.775 34.344 31.016 1 91.31 112 HIS A N 1
ATOM 822 C CA . HIS A 1 112 ? 1.377 34.781 30.969 1 91.31 112 HIS A CA 1
ATOM 823 C C . HIS A 1 112 ? 0.538 33.781 30.156 1 91.31 112 HIS A C 1
ATOM 825 O O . HIS A 1 112 ? 0.924 33.406 29.047 1 91.31 112 HIS A O 1
ATOM 831 N N . TYR A 1 113 ? -0.565 33.375 30.703 1 89.88 113 TYR A N 1
ATOM 832 C CA . TYR A 1 113 ? -1.395 32.344 30.062 1 89.88 113 TYR A CA 1
ATOM 833 C C . TYR A 1 113 ? -2.732 32.938 29.625 1 89.88 113 TYR A C 1
ATOM 835 O O . TYR A 1 113 ? -3.348 33.719 30.375 1 89.88 113 TYR A O 1
ATOM 843 N N . THR A 1 114 ? -3.117 32.656 28.453 1 83.69 114 THR A N 1
ATOM 844 C CA . THR A 1 114 ? -4.422 33.062 27.953 1 83.69 114 THR A CA 1
ATOM 845 C C . THR A 1 114 ? -5.328 31.875 27.734 1 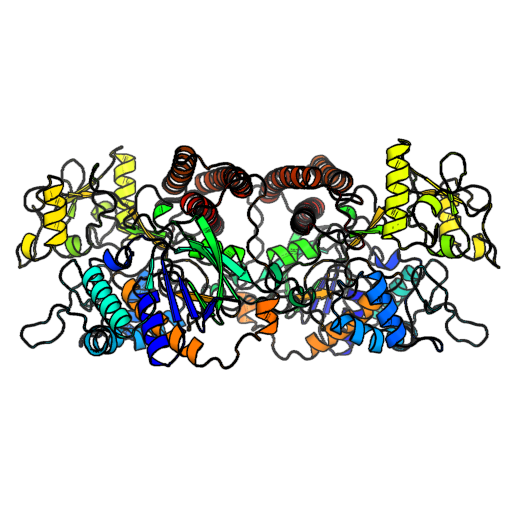83.69 114 THR A C 1
ATOM 847 O O . THR A 1 114 ? -4.902 30.719 27.906 1 83.69 114 THR A O 1
ATOM 850 N N . GLY A 1 115 ? -6.605 32.219 27.484 1 79.81 115 GLY A N 1
ATOM 851 C CA . GLY A 1 115 ? -7.57 31.156 27.188 1 79.81 115 GLY A CA 1
ATOM 852 C C . GLY A 1 115 ? -7.879 31.031 25.703 1 79.81 115 GLY A C 1
ATOM 853 O O . GLY A 1 115 ? -7.738 32 24.953 1 79.81 115 GLY A O 1
ATOM 854 N N . GLU A 1 116 ? -8.172 29.859 25.297 1 80.06 116 GLU A N 1
ATOM 855 C CA . GLU A 1 116 ? -8.641 29.578 23.938 1 80.06 116 GLU A CA 1
ATOM 856 C C . GLU A 1 116 ? -9.883 28.703 23.953 1 80.06 116 GLU A C 1
ATOM 858 O O . GLU A 1 116 ? -10.219 28.109 24.984 1 80.06 116 GLU A O 1
ATOM 863 N N . ALA A 1 117 ? -10.539 28.656 22.828 1 76.38 117 ALA A N 1
ATOM 864 C CA . ALA A 1 117 ? -11.781 27.875 22.719 1 76.38 117 ALA A CA 1
ATOM 865 C C . ALA A 1 117 ? -11.562 26.422 23.125 1 76.38 117 ALA A C 1
ATOM 867 O O . ALA A 1 117 ? -10.523 25.844 22.797 1 76.38 117 ALA A O 1
ATOM 868 N N . ALA A 1 118 ? -12.461 25.797 23.891 1 80.31 118 ALA A N 1
ATOM 869 C CA . ALA A 1 118 ? -12.586 24.375 24.219 1 80.31 118 ALA A CA 1
ATOM 870 C C . ALA A 1 118 ? -11.609 23.984 25.328 1 80.31 118 ALA A C 1
ATOM 872 O O . ALA A 1 118 ? -11.562 22.812 25.719 1 80.31 118 ALA A O 1
ATOM 873 N N . HIS A 1 119 ? -10.836 24.969 25.859 1 86.81 119 HIS A N 1
ATOM 874 C CA . HIS A 1 119 ? -9.969 24.688 27 1 86.81 119 HIS A CA 1
ATOM 875 C C . HIS A 1 119 ? -10.711 24.891 28.312 1 86.81 119 HIS A C 1
ATOM 877 O O . HIS A 1 119 ? -11.508 25.828 28.453 1 86.81 119 HIS A O 1
ATOM 883 N N . SER A 1 120 ? -10.43 24.078 29.25 1 88.56 120 SER A N 1
ATOM 884 C CA . SER A 1 120 ? -11.078 24.172 30.562 1 88.56 120 SER A CA 1
ATOM 885 C C . SER A 1 120 ? -10.344 25.172 31.453 1 88.56 120 SER A C 1
ATOM 887 O O . SER A 1 120 ? -10.906 25.656 32.438 1 88.56 120 SER A O 1
ATOM 889 N N . VAL A 1 121 ? -9.078 25.453 31.141 1 90.19 121 VAL A N 1
ATOM 890 C CA . VAL A 1 121 ? -8.281 26.391 31.922 1 90.19 121 VAL A CA 1
ATOM 891 C C . VAL A 1 121 ? -7.41 27.234 31 1 90.19 121 VAL A C 1
ATOM 893 O O . VAL A 1 121 ? -7.246 26.906 29.828 1 90.19 121 VAL A O 1
ATOM 896 N N . ARG A 1 122 ? -6.973 28.344 31.594 1 88.88 122 ARG A N 1
ATOM 897 C CA . ARG A 1 122 ? -6.027 29.172 30.875 1 88.88 122 ARG A CA 1
ATOM 898 C C . ARG A 1 122 ? -4.617 28.609 30.938 1 88.88 122 ARG A C 1
ATOM 900 O O . ARG A 1 122 ? -3.92 28.797 31.938 1 88.88 122 ARG A O 1
ATOM 907 N N . ARG A 1 123 ? -4.145 27.984 29.875 1 93.25 123 ARG A N 1
ATOM 908 C CA . ARG A 1 123 ? -2.857 27.297 29.906 1 93.25 123 ARG A CA 1
ATOM 909 C C . ARG A 1 123 ? -2.031 27.609 28.672 1 93.25 123 ARG A C 1
ATOM 911 O O . ARG A 1 123 ? -1.053 26.922 28.375 1 93.25 123 ARG A O 1
ATOM 918 N N . VAL A 1 124 ? -2.432 28.641 27.906 1 92.56 124 VAL A N 1
ATOM 919 C CA . VAL A 1 124 ? -1.793 28.906 26.609 1 92.56 124 VAL A CA 1
ATOM 920 C C . VAL A 1 124 ? -0.793 30.047 26.766 1 92.56 124 VAL A C 1
ATOM 922 O O . VAL A 1 124 ? -1.185 31.203 26.938 1 92.56 124 VAL A O 1
ATOM 925 N N . ALA A 1 125 ? 0.489 29.719 26.688 1 94.94 125 ALA A N 1
ATOM 926 C CA . ALA A 1 125 ? 1.53 30.734 26.641 1 94.94 125 ALA A CA 1
ATOM 927 C C . ALA A 1 125 ? 1.587 31.406 25.281 1 94.94 125 ALA A C 1
ATOM 929 O O . ALA A 1 125 ? 1.24 30.781 24.266 1 94.94 125 ALA A O 1
ATOM 930 N N . HIS A 1 126 ? 1.978 32.656 25.234 1 92.75 126 HIS A N 1
ATOM 931 C CA . HIS A 1 126 ? 1.857 33.375 23.969 1 92.75 126 HIS A CA 1
ATOM 932 C C . HIS A 1 126 ? 2.838 34.531 23.891 1 92.75 126 HIS A C 1
ATOM 934 O O . HIS A 1 126 ? 3.461 34.906 24.891 1 92.75 126 HIS A O 1
ATOM 940 N N . ASP A 1 127 ? 3.1 35 22.75 1 94.12 127 ASP A N 1
ATOM 941 C CA . ASP A 1 127 ? 3.637 36.312 22.438 1 94.12 127 ASP A CA 1
ATOM 942 C C . ASP A 1 127 ? 2.639 37.125 21.625 1 94.12 127 ASP A C 1
ATOM 944 O O . ASP A 1 127 ? 2.812 37.312 20.406 1 94.12 127 ASP A O 1
ATOM 948 N N . ASN A 1 128 ? 1.65 37.656 22.406 1 89.25 128 ASN A N 1
ATOM 949 C CA . ASN A 1 128 ? 0.543 38.344 21.75 1 89.25 128 ASN A CA 1
ATOM 950 C C . ASN A 1 128 ? -0.05 37.5 20.625 1 89.25 128 ASN A C 1
ATOM 952 O O . ASN A 1 128 ? -0.412 36.344 20.844 1 89.25 128 ASN A O 1
ATOM 956 N N . ASP A 1 129 ? -0.174 38.062 19.438 1 89.81 129 ASP A N 1
ATOM 957 C CA . ASP A 1 129 ? -0.732 37.281 18.312 1 89.81 129 ASP A CA 1
ATOM 958 C C . ASP A 1 129 ? 0.349 36.938 17.312 1 89.81 129 ASP A C 1
ATOM 960 O O . ASP A 1 129 ? 0.083 36.875 16.109 1 89.81 129 ASP A O 1
ATOM 964 N N . ARG A 1 130 ? 1.652 36.719 17.812 1 92.75 130 ARG A N 1
ATOM 965 C CA . ARG A 1 130 ? 2.758 36.375 16.938 1 92.75 130 ARG A CA 1
ATOM 966 C C . ARG A 1 130 ? 3.586 35.25 17.531 1 92.75 130 ARG A C 1
ATOM 968 O O . ARG A 1 130 ? 4.809 35.188 17.359 1 92.75 130 ARG A O 1
ATOM 975 N N . THR A 1 131 ? 3.016 34.406 18.297 1 93.5 131 THR A N 1
ATOM 976 C CA . THR A 1 131 ? 3.684 33.312 19.016 1 93.5 131 THR A CA 1
ATOM 977 C C . THR A 1 131 ? 4.488 32.438 18.062 1 93.5 131 THR A C 1
ATOM 979 O O . THR A 1 131 ? 5.648 32.125 18.328 1 93.5 131 THR A O 1
ATOM 982 N N . GLY A 1 132 ? 3.875 32.031 16.938 1 95.5 132 GLY A N 1
ATOM 983 C CA . GLY A 1 132 ? 4.551 31.156 15.984 1 95.5 132 GLY A CA 1
ATOM 984 C C . GLY A 1 132 ? 5.812 31.781 15.414 1 95.5 132 GLY A C 1
ATOM 985 O O . GLY A 1 132 ? 6.836 31.109 15.273 1 95.5 132 GLY A O 1
ATOM 986 N N . LYS A 1 133 ? 5.73 33 15.078 1 95.69 133 LYS A N 1
ATOM 987 C CA . LYS A 1 133 ? 6.883 33.719 14.547 1 95.69 133 LYS A CA 1
ATOM 988 C C . LYS A 1 133 ? 8.023 33.781 15.562 1 95.69 133 LYS A C 1
ATOM 990 O O . LYS A 1 133 ? 9.18 33.531 15.219 1 95.69 133 LYS A O 1
ATOM 995 N N . THR A 1 134 ? 7.68 34.062 16.781 1 97 134 THR A N 1
ATOM 996 C CA . THR A 1 134 ? 8.648 34.156 17.859 1 97 134 THR A CA 1
ATOM 997 C C . THR A 1 134 ? 9.359 32.812 18.047 1 97 134 THR A C 1
ATOM 999 O O . THR A 1 134 ? 10.586 32.781 18.156 1 97 134 THR A O 1
ATOM 1002 N N . LEU A 1 135 ? 8.617 31.797 18.062 1 97.81 135 LEU A N 1
ATOM 1003 C CA . LEU A 1 135 ? 9.18 30.469 18.25 1 97.81 135 LEU A CA 1
ATOM 1004 C C . LEU A 1 135 ? 10.039 30.062 17.062 1 97.81 135 LEU A C 1
ATOM 1006 O O . LEU A 1 135 ? 11.133 29.5 17.234 1 97.81 135 LEU A O 1
ATOM 1010 N N . GLN A 1 136 ? 9.539 30.312 15.859 1 97.5 136 GLN A N 1
ATOM 1011 C CA . GLN A 1 136 ? 10.258 29.969 14.641 1 97.5 136 GLN A CA 1
ATOM 1012 C C . GLN A 1 136 ? 11.609 30.672 14.586 1 97.5 136 GLN A C 1
ATOM 1014 O O . GLN A 1 136 ? 12.625 30.047 14.266 1 97.5 136 GLN A O 1
ATOM 1019 N N . GLN A 1 137 ? 11.625 31.891 14.898 1 97.94 137 GLN A N 1
ATOM 1020 C CA . GLN A 1 137 ? 12.859 32.656 14.867 1 97.94 137 GLN A CA 1
ATOM 1021 C C . GLN A 1 137 ? 13.859 32.156 15.898 1 97.94 137 GLN A C 1
ATOM 1023 O O . GLN A 1 137 ? 15.055 32.062 15.609 1 97.94 137 GLN A O 1
ATOM 1028 N N . ALA A 1 138 ? 13.391 31.875 17.047 1 98.38 138 ALA A N 1
ATOM 1029 C CA . ALA A 1 138 ? 14.266 31.375 18.109 1 98.38 138 ALA A CA 1
ATOM 1030 C C . ALA A 1 138 ? 14.859 30.016 17.719 1 98.38 138 ALA A C 1
ATOM 1032 O O . ALA A 1 138 ? 16.047 29.766 17.922 1 98.38 138 ALA A O 1
ATOM 1033 N N . LEU A 1 139 ? 14.031 29.172 17.188 1 98.69 139 LEU A N 1
ATOM 1034 C CA . LEU A 1 139 ? 14.484 27.844 16.766 1 98.69 139 LEU A CA 1
ATOM 1035 C C . LEU A 1 139 ? 15.516 27.953 15.648 1 98.69 139 LEU A C 1
ATOM 1037 O O . LEU A 1 139 ? 16.516 27.234 15.648 1 98.69 139 LEU A O 1
ATOM 1041 N N . LEU A 1 140 ? 15.266 28.797 14.711 1 98.44 140 LEU A N 1
ATOM 1042 C CA . LEU A 1 140 ? 16.203 29 13.609 1 98.44 140 LEU A CA 1
ATOM 1043 C C . LEU A 1 140 ? 17.547 29.516 14.125 1 98.44 140 LEU A C 1
ATOM 1045 O O . LEU A 1 140 ? 18.594 29.031 13.695 1 98.44 140 LEU A O 1
ATOM 1049 N N . ALA A 1 141 ? 17.484 30.453 14.992 1 98.38 141 ALA A N 1
ATOM 1050 C CA . ALA A 1 141 ? 18.703 31.016 15.562 1 98.38 141 ALA A CA 1
ATOM 1051 C C . ALA A 1 141 ? 19.531 29.938 16.266 1 98.38 141 ALA A C 1
ATOM 1053 O O . ALA A 1 141 ? 20.75 29.875 16.125 1 98.38 141 ALA A O 1
ATOM 1054 N N . ARG A 1 142 ? 18.859 29.125 17.047 1 98.56 142 ARG A N 1
ATOM 1055 C CA . ARG A 1 142 ? 19.531 28.047 17.766 1 98.56 142 ARG A CA 1
ATOM 1056 C C . ARG A 1 142 ? 20.141 27.031 16.781 1 98.56 142 ARG A C 1
ATOM 1058 O O . ARG A 1 142 ? 21.281 26.578 16.984 1 98.56 142 ARG A O 1
ATOM 1065 N N . ALA A 1 143 ? 19.391 26.656 15.758 1 98.69 143 ALA A N 1
ATOM 1066 C CA . ALA A 1 143 ? 19.891 25.703 14.766 1 98.69 143 ALA A CA 1
ATOM 1067 C C . ALA A 1 143 ? 21.141 26.25 14.07 1 98.69 143 ALA A C 1
ATOM 1069 O O . ALA A 1 143 ? 22.094 25.5 13.859 1 98.69 143 ALA A O 1
ATOM 1070 N N . GLN A 1 144 ? 21.078 27.469 13.734 1 98.25 144 GLN A N 1
ATOM 1071 C CA . GLN A 1 144 ? 22.203 28.109 13.078 1 98.25 144 GLN A CA 1
ATOM 1072 C C . GLN A 1 144 ? 23.422 28.188 14.008 1 98.25 144 GLN A C 1
ATOM 1074 O O . GLN A 1 144 ? 24.547 27.938 13.578 1 98.25 144 GLN A O 1
ATOM 1079 N N . ALA A 1 145 ? 23.172 28.516 15.211 1 98.19 145 ALA A N 1
ATOM 1080 C CA . ALA A 1 145 ? 24.25 28.578 16.203 1 98.19 145 ALA A CA 1
ATOM 1081 C C . ALA A 1 145 ? 24.922 27.234 16.359 1 98.19 145 ALA A C 1
ATOM 1083 O O . ALA A 1 145 ? 26.141 27.156 16.609 1 98.19 145 ALA A O 1
ATOM 1084 N N . LEU A 1 146 ? 24.203 26.156 16.172 1 98.19 146 LEU A N 1
ATOM 1085 C CA . LEU A 1 146 ? 24.719 24.797 16.312 1 98.19 146 LEU A CA 1
ATOM 1086 C C . LEU A 1 146 ? 25.406 24.344 15.031 1 98.19 146 LEU A C 1
ATOM 1088 O O . LEU A 1 146 ? 26.016 23.281 15 1 98.19 146 LEU A O 1
ATOM 1092 N N . GLY A 1 147 ? 25.281 25.094 13.977 1 98.12 147 GLY A N 1
ATOM 1093 C CA . GLY A 1 147 ? 25.922 24.766 12.711 1 98.12 147 GLY A CA 1
ATOM 1094 C C . GLY A 1 147 ? 25.156 23.734 11.898 1 98.12 147 GLY A C 1
ATOM 1095 O O . GLY A 1 147 ? 25.734 23.016 11.086 1 98.12 147 GLY A O 1
ATOM 1096 N N . ILE A 1 148 ? 23.906 23.625 12.141 1 98.56 148 ILE A N 1
ATOM 1097 C CA . ILE A 1 148 ? 23.078 22.688 11.367 1 98.56 148 ILE A CA 1
ATOM 1098 C C . ILE A 1 148 ? 22.906 23.219 9.945 1 98.56 148 ILE A C 1
ATOM 1100 O O . ILE A 1 148 ? 22.484 24.359 9.75 1 98.56 148 ILE A O 1
ATOM 1104 N N . PRO A 1 149 ? 23.25 22.406 8.977 1 98.5 149 PRO A N 1
ATOM 1105 C CA . PRO A 1 149 ? 22.969 22.844 7.609 1 98.5 149 PRO A CA 1
ATOM 1106 C C . PRO A 1 149 ? 21.484 23 7.336 1 98.5 149 PRO A C 1
ATOM 1108 O O . PRO A 1 149 ? 20.719 22.047 7.473 1 98.5 149 PRO A O 1
ATOM 1111 N N . LEU A 1 150 ? 21.062 24.203 7.043 1 98.62 150 LEU A N 1
ATOM 1112 C CA . LEU A 1 150 ? 19.703 24.547 6.609 1 98.62 150 LEU A CA 1
ATOM 1113 C C . LEU A 1 150 ? 19.703 24.969 5.145 1 98.62 150 LEU A C 1
ATOM 1115 O O . LEU A 1 150 ? 20.141 26.062 4.809 1 98.62 150 LEU A O 1
ATOM 1119 N N . VAL A 1 151 ? 19.141 24.094 4.273 1 98.38 151 VAL A N 1
ATOM 1120 C CA . VAL A 1 151 ? 19.297 24.312 2.84 1 98.38 151 VAL A CA 1
ATOM 1121 C C . VAL A 1 151 ? 17.953 24.688 2.223 1 98.38 151 VAL A C 1
ATOM 1123 O O . VAL A 1 151 ? 17 23.906 2.24 1 98.38 151 VAL A O 1
ATOM 1126 N N . THR A 1 152 ? 17.828 25.922 1.673 1 98.25 152 THR A N 1
ATOM 1127 C CA . THR A 1 152 ? 16.609 26.422 1.023 1 98.25 152 THR A CA 1
ATOM 1128 C C . THR A 1 152 ? 16.609 26.062 -0.462 1 98.25 152 THR A C 1
ATOM 1130 O O . THR A 1 152 ? 17.641 25.641 -1.004 1 98.25 152 THR A O 1
ATOM 1133 N N . GLY A 1 153 ? 15.469 26.109 -1.052 1 98 153 GLY A N 1
ATOM 1134 C CA . GLY A 1 153 ? 15.352 25.875 -2.482 1 98 153 GLY A CA 1
ATOM 1135 C C . GLY A 1 153 ? 15.617 24.438 -2.877 1 98 153 GLY A C 1
ATOM 1136 O O . GLY A 1 153 ? 16.156 24.172 -3.953 1 98 153 GLY A O 1
ATOM 1137 N N . ARG A 1 154 ? 15.43 23.547 -1.991 1 98.31 154 ARG A N 1
ATOM 1138 C CA . ARG A 1 154 ? 15.562 22.125 -2.25 1 98.31 154 ARG A CA 1
ATOM 1139 C C . ARG A 1 154 ? 14.211 21.422 -2.111 1 98.31 154 ARG A C 1
ATOM 1141 O O . ARG A 1 154 ? 13.641 21.375 -1.021 1 98.31 154 ARG A O 1
ATOM 1148 N N . THR A 1 155 ? 13.703 20.891 -3.193 1 98.5 155 THR A N 1
ATOM 1149 C CA . THR A 1 155 ? 12.438 20.172 -3.184 1 98.5 155 THR A CA 1
ATOM 1150 C C . THR A 1 155 ? 12.664 18.672 -3.141 1 98.5 155 THR A C 1
ATOM 1152 O O . THR A 1 155 ? 13.383 18.125 -3.977 1 98.5 155 THR A O 1
ATOM 1155 N N . ALA A 1 156 ? 12.117 18.047 -2.105 1 98.56 156 ALA A N 1
ATOM 1156 C CA . ALA A 1 156 ? 12.141 16.578 -2.096 1 98.56 156 ALA A CA 1
ATOM 1157 C C . ALA A 1 156 ? 11.297 16.016 -3.23 1 98.56 156 ALA A C 1
ATOM 1159 O O . ALA A 1 156 ? 10.094 16.266 -3.301 1 98.56 156 ALA A O 1
ATOM 1160 N N . VAL A 1 157 ? 11.906 15.25 -4.086 1 97.81 157 VAL A N 1
ATOM 1161 C CA . VAL A 1 157 ? 11.227 14.672 -5.238 1 97.81 157 VAL A CA 1
ATOM 1162 C C . VAL A 1 157 ? 10.469 13.414 -4.816 1 97.81 157 VAL A C 1
ATOM 1164 O O . VAL A 1 157 ? 9.289 13.258 -5.133 1 97.81 157 VAL A O 1
ATOM 1167 N N . ASP A 1 158 ? 11.211 12.531 -4.137 1 97.56 158 ASP A N 1
ATOM 1168 C CA . ASP A 1 158 ? 10.602 11.289 -3.668 1 97.56 158 ASP A CA 1
ATOM 1169 C C . ASP A 1 158 ? 11.516 10.562 -2.691 1 97.56 158 ASP A C 1
ATOM 1171 O O . ASP A 1 158 ? 12.719 10.828 -2.639 1 97.56 158 ASP A O 1
ATOM 1175 N N . ILE A 1 159 ? 10.891 9.688 -1.935 1 98.62 159 ILE A N 1
ATOM 1176 C CA . ILE A 1 159 ? 11.609 8.867 -0.964 1 98.62 159 ILE A CA 1
ATOM 1177 C C . ILE A 1 159 ? 12.281 7.691 -1.677 1 98.62 159 ILE A C 1
ATOM 1179 O O . ILE A 1 159 ? 11.688 7.078 -2.566 1 98.62 159 ILE A O 1
ATOM 1183 N N . ILE A 1 160 ? 13.531 7.414 -1.309 1 98.12 160 ILE A N 1
ATOM 1184 C CA . ILE A 1 160 ? 14.281 6.285 -1.846 1 98.12 160 ILE A CA 1
ATOM 1185 C C . ILE A 1 160 ? 14.094 5.066 -0.94 1 98.12 160 ILE A C 1
ATOM 1187 O O . ILE A 1 160 ? 14.352 5.137 0.264 1 98.12 160 ILE A O 1
ATOM 1191 N N . THR A 1 161 ? 13.602 3.984 -1.477 1 97.81 161 THR A N 1
ATOM 1192 C CA . THR A 1 161 ? 13.484 2.725 -0.75 1 97.81 161 THR A CA 1
ATOM 1193 C C . THR A 1 161 ? 14.328 1.637 -1.41 1 97.81 161 THR A C 1
ATOM 1195 O O . THR A 1 161 ? 14.578 1.687 -2.615 1 97.81 161 THR A O 1
ATOM 1198 N N . ASN A 1 162 ? 14.711 0.646 -0.609 1 96.69 162 ASN A N 1
ATOM 1199 C CA . ASN A 1 162 ? 15.594 -0.404 -1.104 1 96.69 162 ASN A CA 1
ATOM 1200 C C . ASN A 1 162 ? 14.93 -1.227 -2.203 1 96.69 162 ASN A C 1
ATOM 1202 O O . ASN A 1 162 ? 15.555 -1.541 -3.217 1 96.69 162 ASN A O 1
ATOM 1206 N N . ASP A 1 163 ? 13.719 -1.543 -2.074 1 93.69 163 ASP A N 1
ATOM 1207 C CA . ASP A 1 163 ? 13.047 -2.49 -2.959 1 93.69 163 ASP A CA 1
ATOM 1208 C C . ASP A 1 163 ? 12.734 -1.854 -4.312 1 93.69 163 ASP A C 1
ATOM 1210 O O . ASP A 1 163 ? 12.672 -2.547 -5.328 1 93.69 163 ASP A O 1
ATOM 1214 N N . HIS A 1 164 ? 12.625 -0.551 -4.355 1 92.44 164 HIS A N 1
ATOM 1215 C CA . HIS A 1 164 ? 12.227 0.121 -5.586 1 92.44 164 HIS A CA 1
ATOM 1216 C C . HIS A 1 164 ? 13.43 0.746 -6.285 1 92.44 164 HIS A C 1
ATOM 1218 O O . HIS A 1 164 ? 13.43 0.918 -7.504 1 92.44 164 HIS A O 1
ATOM 1224 N N . HIS A 1 165 ? 14.492 1.057 -5.508 1 94.69 165 HIS A N 1
ATOM 1225 C CA . HIS A 1 165 ? 15.484 1.958 -6.074 1 94.69 165 HIS A CA 1
ATOM 1226 C C . HIS A 1 165 ? 16.875 1.318 -6.078 1 94.69 165 HIS A C 1
ATOM 1228 O O . HIS A 1 165 ? 17.844 1.947 -6.488 1 94.69 165 HIS A O 1
ATOM 1234 N N . SER A 1 166 ? 17 0.117 -5.68 1 95 166 SER A N 1
ATOM 1235 C CA . SER A 1 166 ? 18.297 -0.555 -5.645 1 95 166 SER A CA 1
ATOM 1236 C C . SER A 1 166 ? 18.5 -1.409 -6.891 1 95 166 SER A C 1
ATOM 1238 O O . SER A 1 166 ? 17.562 -2.053 -7.375 1 95 166 SER A O 1
ATOM 1240 N N . ASP A 1 167 ? 19.703 -1.514 -7.359 1 92.75 167 ASP A N 1
ATOM 1241 C CA . ASP A 1 167 ? 20.062 -2.389 -8.469 1 92.75 167 ASP A CA 1
ATOM 1242 C C . ASP A 1 167 ? 20.359 -3.805 -7.977 1 92.75 167 ASP A C 1
ATOM 1244 O O . ASP A 1 167 ? 20.484 -4.73 -8.781 1 92.75 167 ASP A O 1
ATOM 1248 N N . ASP A 1 168 ? 20.469 -3.936 -6.699 1 94.5 168 ASP A N 1
ATOM 1249 C CA . ASP A 1 168 ? 20.641 -5.266 -6.129 1 94.5 168 ASP A CA 1
ATOM 1250 C C . ASP A 1 168 ? 19.312 -6.035 -6.113 1 94.5 168 ASP A C 1
ATOM 1252 O O . ASP A 1 168 ? 18.406 -5.703 -5.352 1 94.5 168 ASP A O 1
ATOM 1256 N N . VAL A 1 169 ? 19.203 -7.145 -6.84 1 92.19 169 VAL A N 1
ATOM 1257 C CA . VAL A 1 169 ? 17.969 -7.898 -7.055 1 92.19 169 VAL A CA 1
ATOM 1258 C C . VAL A 1 169 ? 17.531 -8.555 -5.75 1 92.19 169 VAL A C 1
ATOM 1260 O O . VAL A 1 169 ? 16.391 -8.977 -5.609 1 92.19 169 VAL A O 1
ATOM 1263 N N . GLN A 1 170 ? 18.438 -8.617 -4.766 1 95.62 170 GLN A N 1
ATOM 1264 C CA . GLN A 1 170 ? 18.109 -9.258 -3.498 1 95.62 170 GLN A CA 1
ATOM 1265 C C . GLN A 1 170 ? 17.297 -8.32 -2.609 1 95.62 170 GLN A C 1
ATOM 1267 O O . GLN A 1 170 ? 16.562 -8.773 -1.722 1 95.62 170 GLN A O 1
ATOM 1272 N N . GLU A 1 171 ? 17.375 -7.012 -2.873 1 96.62 171 GLU A N 1
ATOM 1273 C CA . GLU A 1 171 ? 16.766 -6.016 -2.004 1 96.62 171 GLU A CA 1
ATOM 1274 C C . GLU A 1 171 ? 15.242 -6.098 -2.062 1 96.62 171 GLU A C 1
ATOM 1276 O O . GLU A 1 171 ? 14.562 -5.754 -1.096 1 96.62 171 GLU A O 1
ATOM 1281 N N . VAL A 1 172 ? 14.703 -6.625 -3.182 1 95.69 172 VAL A N 1
ATOM 1282 C CA . VAL A 1 172 ? 13.258 -6.684 -3.363 1 95.69 172 VAL A CA 1
ATOM 1283 C C . VAL A 1 172 ? 12.656 -7.684 -2.379 1 95.69 172 VAL A C 1
ATOM 1285 O O . VAL A 1 172 ? 11.484 -7.574 -2.014 1 95.69 172 VAL A O 1
ATOM 1288 N N . PHE A 1 173 ? 13.461 -8.641 -1.861 1 96.44 173 PHE A N 1
ATOM 1289 C CA . PHE A 1 173 ? 12.977 -9.688 -0.969 1 96.44 173 PHE A CA 1
ATOM 1290 C C . PHE A 1 173 ? 13.125 -9.266 0.489 1 96.44 173 PHE A C 1
ATOM 1292 O O . PHE A 1 173 ? 12.539 -9.883 1.381 1 96.44 173 PHE A O 1
ATOM 1299 N N . ALA A 1 174 ? 13.922 -8.211 0.757 1 95.31 174 ALA A N 1
ATOM 1300 C CA . ALA A 1 174 ? 14.125 -7.711 2.115 1 95.31 174 ALA A CA 1
ATOM 1301 C C . ALA A 1 174 ? 12.961 -6.82 2.549 1 95.31 174 ALA A C 1
ATOM 1303 O O . ALA A 1 174 ? 12.125 -6.445 1.731 1 95.31 174 ALA A O 1
ATOM 1304 N N . ASP A 1 175 ? 12.891 -6.555 3.85 1 94.44 175 ASP A N 1
ATOM 1305 C CA . ASP A 1 175 ? 11.914 -5.586 4.332 1 94.44 175 ASP A CA 1
ATOM 1306 C C . ASP A 1 175 ? 12.156 -4.207 3.723 1 94.44 175 ASP A C 1
ATOM 1308 O O . ASP A 1 175 ? 13.305 -3.797 3.537 1 94.44 175 ASP A O 1
ATOM 1312 N N . ARG A 1 176 ? 11.117 -3.588 3.436 1 96.06 176 ARG A N 1
ATOM 1313 C CA . ARG A 1 176 ? 11.211 -2.244 2.875 1 96.06 176 ARG A CA 1
ATOM 1314 C C . ARG A 1 176 ? 11.797 -1.267 3.891 1 96.06 176 ARG A C 1
ATOM 1316 O O . ARG A 1 176 ? 11.359 -1.228 5.043 1 96.06 176 ARG A O 1
ATOM 1323 N N . GLU A 1 177 ? 12.727 -0.499 3.49 1 96.5 177 GLU A N 1
ATOM 1324 C CA . GLU A 1 177 ? 13.305 0.54 4.34 1 96.5 177 GLU A CA 1
ATOM 1325 C C . GLU A 1 177 ? 13.672 1.775 3.523 1 96.5 177 GLU A C 1
ATOM 1327 O O . GLU A 1 177 ? 14 1.67 2.34 1 96.5 177 GLU A O 1
ATOM 1332 N N . VAL A 1 178 ? 13.578 2.877 4.121 1 98.19 178 VAL A N 1
ATOM 1333 C CA . VAL A 1 178 ? 13.906 4.16 3.51 1 98.19 178 VAL A CA 1
ATOM 1334 C C . VAL A 1 178 ? 15.414 4.395 3.588 1 98.19 178 VAL A C 1
ATOM 1336 O O . VAL A 1 178 ? 16.031 4.152 4.625 1 98.19 178 VAL A O 1
ATOM 1339 N N . MET A 1 179 ? 16.016 4.895 2.467 1 98.12 179 MET A N 1
ATOM 1340 C CA . MET A 1 179 ? 17.469 5.023 2.408 1 98.12 179 MET A CA 1
ATOM 1341 C C . MET A 1 179 ? 17.875 6.445 2.031 1 98.12 179 MET A C 1
ATOM 1343 O O . MET A 1 179 ? 19.062 6.738 1.883 1 98.12 179 MET A O 1
ATOM 1347 N N . GLY A 1 180 ? 16.922 7.273 1.833 1 98.06 180 GLY A N 1
ATOM 1348 C CA . GLY A 1 180 ? 17.234 8.648 1.481 1 98.06 180 GLY A CA 1
ATOM 1349 C C . GLY A 1 180 ? 16.156 9.32 0.664 1 98.06 180 GLY A C 1
ATOM 1350 O O . GLY A 1 180 ? 14.977 8.961 0.764 1 98.06 180 GLY A O 1
ATOM 1351 N N . LEU A 1 181 ? 16.578 10.438 -0.052 1 98.38 181 LEU A N 1
ATOM 1352 C CA . LEU A 1 181 ? 15.68 11.234 -0.885 1 98.38 181 LEU A CA 1
ATOM 1353 C C . LEU A 1 181 ? 16.344 11.594 -2.209 1 98.38 181 LEU A C 1
ATOM 1355 O O . LEU A 1 181 ? 17.562 11.812 -2.262 1 98.38 181 LEU A O 1
ATOM 1359 N N . TYR A 1 182 ? 15.555 11.602 -3.242 1 98.06 182 TYR A N 1
ATOM 1360 C CA . TYR A 1 182 ? 15.914 12.438 -4.387 1 98.06 182 TYR A CA 1
ATOM 1361 C C . TYR A 1 182 ? 15.555 13.891 -4.133 1 98.06 182 TYR A C 1
ATOM 1363 O O . TYR A 1 182 ? 14.43 14.211 -3.742 1 98.06 182 TYR A O 1
ATOM 1371 N N . VAL A 1 183 ? 16.516 14.773 -4.344 1 98.38 183 VAL A N 1
ATOM 1372 C CA . VAL A 1 183 ? 16.328 16.172 -4 1 98.38 183 VAL A CA 1
ATOM 1373 C C . VAL A 1 183 ? 16.578 17.047 -5.234 1 98.38 183 VAL A C 1
ATOM 1375 O O . VAL A 1 183 ? 17.641 16.969 -5.863 1 98.38 183 VAL A O 1
ATOM 1378 N N . LEU A 1 184 ? 15.609 17.844 -5.562 1 98.06 184 LEU A N 1
ATOM 1379 C CA . LEU A 1 184 ? 15.711 18.781 -6.672 1 98.06 184 LEU A CA 1
ATOM 1380 C C . LEU A 1 184 ? 16.297 20.109 -6.199 1 98.06 184 LEU A C 1
ATOM 1382 O O . LEU A 1 184 ? 15.82 20.703 -5.23 1 98.06 184 LEU A O 1
ATOM 1386 N N . ASP A 1 185 ? 17.344 20.516 -6.824 1 97.69 185 ASP A N 1
ATOM 1387 C CA . ASP A 1 185 ? 17.781 21.906 -6.703 1 97.69 185 ASP A CA 1
ATOM 1388 C C . ASP A 1 185 ? 16.938 22.828 -7.57 1 97.69 185 ASP A C 1
ATOM 1390 O O . ASP A 1 185 ? 17.078 22.844 -8.797 1 97.69 185 ASP A O 1
ATOM 1394 N N . ASN A 1 186 ? 16.156 23.656 -6.902 1 97.19 186 ASN A N 1
ATOM 1395 C CA . ASN A 1 186 ? 15.18 24.453 -7.625 1 97.19 186 ASN A CA 1
ATOM 1396 C C . ASN A 1 186 ? 15.859 25.438 -8.578 1 97.19 186 ASN A C 1
ATOM 1398 O O . ASN A 1 186 ? 15.305 25.781 -9.625 1 97.19 186 ASN A O 1
ATOM 1402 N N . ALA A 1 187 ? 16.953 25.891 -8.297 1 96.25 187 ALA A N 1
ATOM 1403 C CA . ALA A 1 187 ? 17.672 26.875 -9.109 1 96.25 187 ALA A CA 1
ATOM 1404 C C . ALA A 1 187 ? 18.25 26.25 -10.359 1 96.25 187 ALA A C 1
ATOM 1406 O O . ALA A 1 187 ? 18.078 26.766 -11.469 1 96.25 187 ALA A O 1
ATOM 1407 N N . SER A 1 188 ? 18.953 25.047 -10.266 1 94.69 188 SER A N 1
ATOM 1408 C CA . SER A 1 188 ? 19.641 24.422 -11.391 1 94.69 188 SER A CA 1
ATOM 1409 C C . SER A 1 188 ? 18.734 23.453 -12.125 1 94.69 188 SER A C 1
ATOM 1411 O O . SER A 1 188 ? 18.984 23.125 -13.289 1 94.69 188 SER A O 1
ATOM 1413 N N . GLY A 1 189 ? 17.781 22.938 -11.391 1 93.06 189 GLY A N 1
ATOM 1414 C CA . GLY A 1 189 ? 16.906 21.922 -11.977 1 93.06 189 GLY A CA 1
ATOM 1415 C C . GLY A 1 189 ? 17.5 20.531 -11.922 1 93.06 189 GLY A C 1
ATOM 1416 O O . GLY A 1 189 ? 16.922 19.594 -12.469 1 93.06 189 GLY A O 1
ATOM 1417 N N . THR A 1 190 ? 18.562 20.391 -11.25 1 94.44 190 THR A N 1
ATOM 1418 C CA . THR A 1 190 ? 19.234 19.094 -11.141 1 94.44 190 THR A CA 1
ATOM 1419 C C . THR A 1 190 ? 18.703 18.312 -9.938 1 94.44 190 THR A C 1
ATOM 1421 O O . THR A 1 190 ? 18.453 18.891 -8.883 1 94.44 190 THR A O 1
ATOM 1424 N N . VAL A 1 191 ? 18.531 17 -10.148 1 96.06 191 VAL A N 1
ATOM 1425 C CA . VAL A 1 191 ? 18.109 16.125 -9.07 1 96.06 191 VAL A CA 1
ATOM 1426 C C . VAL A 1 191 ? 19.297 15.32 -8.539 1 96.06 191 VAL A C 1
ATOM 1428 O O . VAL A 1 191 ? 20.047 14.734 -9.32 1 96.06 191 VAL A O 1
ATOM 1431 N N . GLU A 1 192 ? 19.438 15.32 -7.23 1 96.19 192 GLU A N 1
ATOM 1432 C CA . GLU A 1 192 ? 20.531 14.602 -6.578 1 96.19 192 GLU A CA 1
ATOM 1433 C C . GLU A 1 192 ? 20 13.531 -5.633 1 96.19 192 GLU A C 1
ATOM 1435 O O . GLU A 1 192 ? 18.859 13.602 -5.188 1 96.19 192 GLU A O 1
ATOM 1440 N N . THR A 1 193 ? 20.875 12.531 -5.379 1 96.69 193 THR A N 1
ATOM 1441 C CA . THR A 1 193 ? 20.578 11.5 -4.398 1 96.69 193 THR A CA 1
ATOM 1442 C C . THR A 1 193 ? 21.203 11.836 -3.047 1 96.69 193 THR A C 1
ATOM 1444 O O . THR A 1 193 ? 22.422 11.953 -2.93 1 96.69 193 THR A O 1
ATOM 1447 N N . TRP A 1 194 ? 20.422 12.078 -2.031 1 97.69 194 TRP A N 1
ATOM 1448 C CA . TRP A 1 194 ? 20.875 12.281 -0.661 1 97.69 194 TRP A CA 1
ATOM 1449 C C . TRP A 1 194 ? 20.516 11.086 0.216 1 97.69 194 TRP A C 1
ATOM 1451 O O . TRP A 1 194 ? 19.344 10.828 0.479 1 97.69 194 TRP A O 1
ATOM 1461 N N . CYS A 1 195 ? 21.5 10.375 0.705 1 97.25 195 CYS A N 1
ATOM 1462 C CA . CYS A 1 195 ? 21.281 9.18 1.513 1 97.25 195 CYS A CA 1
ATOM 1463 C C . CYS A 1 195 ? 21.25 9.523 2.996 1 97.25 195 CYS A C 1
ATOM 1465 O O . CYS A 1 195 ? 21.875 10.492 3.428 1 97.25 195 CYS A O 1
ATOM 1467 N N . ALA A 1 196 ? 20.484 8.828 3.756 1 96.94 196 ALA A N 1
ATOM 1468 C CA . ALA A 1 196 ? 20.406 9.008 5.203 1 96.94 196 ALA A CA 1
ATOM 1469 C C . ALA A 1 196 ? 19.953 7.723 5.891 1 96.94 196 ALA A C 1
ATOM 1471 O O . ALA A 1 196 ? 19.203 6.934 5.309 1 96.94 196 ALA A O 1
ATOM 1472 N N . HIS A 1 197 ? 20.406 7.555 7.109 1 97.06 197 HIS A N 1
ATOM 1473 C CA . HIS A 1 197 ? 20 6.398 7.895 1 97.06 197 HIS A CA 1
ATOM 1474 C C . HIS A 1 197 ? 18.562 6.559 8.398 1 97.06 197 HIS A C 1
ATOM 1476 O O . HIS A 1 197 ? 17.891 5.566 8.688 1 97.06 197 HIS A O 1
ATOM 1482 N N . ALA A 1 198 ? 18.109 7.809 8.508 1 97.94 198 ALA A N 1
ATOM 1483 C CA . ALA A 1 198 ? 16.734 8.156 8.844 1 97.94 198 ALA A CA 1
ATOM 1484 C C . ALA A 1 198 ? 16.25 9.359 8.039 1 97.94 198 ALA A C 1
ATOM 1486 O O . ALA A 1 198 ? 17 10.328 7.855 1 97.94 198 ALA A O 1
ATOM 1487 N N . VAL A 1 199 ? 15.102 9.242 7.527 1 98.69 199 VAL A N 1
ATOM 1488 C CA . VAL A 1 199 ? 14.461 10.375 6.863 1 98.69 199 VAL A CA 1
ATOM 1489 C C . VAL A 1 199 ? 13.273 10.852 7.695 1 98.69 199 VAL A C 1
ATOM 1491 O O . VAL A 1 199 ? 12.453 10.055 8.133 1 98.69 199 VAL A O 1
ATOM 1494 N N . VAL A 1 200 ? 13.203 12.156 7.926 1 98.94 200 VAL A N 1
ATOM 1495 C CA . VAL A 1 200 ? 12.148 12.75 8.734 1 98.94 200 VAL A CA 1
ATOM 1496 C C . VAL A 1 200 ? 11.297 13.688 7.875 1 98.94 200 VAL A C 1
ATOM 1498 O O . VAL A 1 200 ? 11.805 14.672 7.336 1 98.94 200 VAL A O 1
ATOM 1501 N N . LEU A 1 201 ? 10.039 13.336 7.77 1 98.94 201 LEU A N 1
ATOM 1502 C CA . LEU A 1 201 ? 9.094 14.227 7.113 1 98.94 201 LEU A CA 1
ATOM 1503 C C . LEU A 1 201 ? 8.5 15.219 8.109 1 98.94 201 LEU A C 1
ATOM 1505 O O . LEU A 1 201 ? 7.82 14.82 9.055 1 98.94 201 LEU A O 1
ATOM 1509 N N . ALA A 1 202 ? 8.758 16.406 7.984 1 98.81 202 ALA A N 1
ATOM 1510 C CA . ALA A 1 202 ? 8.172 17.531 8.703 1 98.81 202 ALA A CA 1
ATOM 1511 C C . ALA A 1 202 ? 7.656 18.594 7.742 1 98.81 202 ALA A C 1
ATOM 1513 O O . ALA A 1 202 ? 7.953 19.781 7.902 1 98.81 202 ALA A O 1
ATOM 1514 N N . THR A 1 203 ? 6.879 18.156 6.789 1 98.38 203 THR A N 1
ATOM 1515 C CA . THR A 1 203 ? 6.574 18.938 5.598 1 98.38 203 THR A CA 1
ATOM 1516 C C . THR A 1 203 ? 5.273 19.719 5.781 1 98.38 203 THR A C 1
ATOM 1518 O O . THR A 1 203 ? 4.855 20.469 4.887 1 98.38 203 THR A O 1
ATOM 1521 N N . GLY A 1 204 ? 4.645 19.547 6.949 1 97.25 204 GLY A N 1
ATOM 1522 C CA . GLY A 1 204 ? 3.338 20.156 7.109 1 97.25 204 GLY A CA 1
ATOM 1523 C C . GLY A 1 204 ? 2.227 19.391 6.426 1 97.25 204 GLY A C 1
ATOM 1524 O O . GLY A 1 204 ? 2.414 18.234 6.043 1 97.25 204 GLY A O 1
ATOM 1525 N N . GLY A 1 205 ? 1.072 20.031 6.383 1 95.75 205 GLY A N 1
ATOM 1526 C CA . GLY A 1 205 ? -0.102 19.328 5.871 1 95.75 205 GLY A CA 1
ATOM 1527 C C . GLY A 1 205 ? -0.441 19.719 4.441 1 95.75 205 GLY A C 1
ATOM 1528 O O . GLY A 1 205 ? 0.439 19.75 3.58 1 95.75 205 GLY A O 1
ATOM 1529 N N . GLY A 1 206 ? -1.723 19.828 4.191 1 96.12 206 GLY A N 1
ATOM 1530 C CA . GLY A 1 206 ? -2.178 20.062 2.83 1 96.12 206 GLY A CA 1
ATOM 1531 C C . GLY A 1 206 ? -3.24 21.141 2.736 1 96.12 206 GLY A C 1
ATOM 1532 O O . GLY A 1 206 ? -4.242 20.969 2.039 1 96.12 206 GLY A O 1
ATOM 1533 N N . GLY A 1 207 ? -3.004 22.234 3.451 1 96.81 207 GLY A N 1
ATOM 1534 C CA . GLY A 1 207 ? -3.994 23.297 3.432 1 96.81 207 GLY A CA 1
ATOM 1535 C C . GLY A 1 207 ? -4.27 23.828 2.037 1 96.81 207 GLY A C 1
ATOM 1536 O O . GLY A 1 207 ? -5.41 24.172 1.706 1 96.81 207 GLY A O 1
ATOM 1537 N N . ASN A 1 208 ? -3.293 23.844 1.188 1 96.75 208 ASN A N 1
ATOM 1538 C CA . ASN A 1 208 ? -3.4 24.406 -0.152 1 96.75 208 ASN A CA 1
ATOM 1539 C C . ASN A 1 208 ? -4.129 23.469 -1.104 1 96.75 208 ASN A C 1
ATOM 1541 O O . ASN A 1 208 ? -4.227 23.734 -2.301 1 96.75 208 ASN A O 1
ATOM 1545 N N . LEU A 1 209 ? -4.625 22.422 -0.612 1 98.12 209 LEU A N 1
ATOM 1546 C CA . LEU A 1 209 ? -5.492 21.562 -1.398 1 98.12 209 LEU A CA 1
ATOM 1547 C C . LEU A 1 209 ? -6.898 22.141 -1.5 1 98.12 209 LEU A C 1
ATOM 1549 O O . LEU A 1 209 ? -7.711 21.672 -2.305 1 98.12 209 LEU A O 1
ATOM 1553 N N . PHE A 1 210 ? -7.18 23.188 -0.753 1 97.62 210 PHE A N 1
ATOM 1554 C CA . PHE A 1 210 ? -8.492 23.812 -0.709 1 97.62 210 PHE A CA 1
ATOM 1555 C C . PHE A 1 210 ? -8.422 25.266 -1.17 1 97.62 210 PHE A C 1
ATOM 1557 O O . PHE A 1 210 ? -7.375 25.906 -1.052 1 97.62 210 PHE A O 1
ATOM 1564 N N . HIS A 1 211 ? -9.523 25.766 -1.604 1 94.38 211 HIS A N 1
ATOM 1565 C CA . HIS A 1 211 ? -9.609 27.094 -2.178 1 94.38 211 HIS A CA 1
ATOM 1566 C C . HIS A 1 211 ? -9.281 28.156 -1.137 1 94.38 211 HIS A C 1
ATOM 1568 O O . HIS A 1 211 ? -8.57 29.125 -1.431 1 94.38 211 HIS A O 1
ATOM 1574 N N . HIS A 1 212 ? -9.812 28.062 0.028 1 94.25 212 HIS A N 1
ATOM 1575 C CA . HIS A 1 212 ? -9.5 28.953 1.142 1 94.25 212 HIS A CA 1
ATOM 1576 C C . HIS A 1 212 ? -8.656 28.234 2.193 1 94.25 212 HIS A C 1
ATOM 1578 O O . HIS A 1 212 ? -9.031 27.172 2.68 1 94.25 212 HIS A O 1
ATOM 1584 N N . THR A 1 213 ? -7.543 28.828 2.506 1 96.38 213 THR A N 1
ATOM 1585 C CA . THR A 1 213 ? -6.664 28.234 3.506 1 96.38 213 THR A CA 1
ATOM 1586 C C . THR A 1 213 ? -5.914 29.312 4.277 1 96.38 213 THR A C 1
ATOM 1588 O O . THR A 1 213 ? -5.75 30.438 3.791 1 96.38 213 THR A O 1
ATOM 1591 N N . THR A 1 214 ? -5.59 28.969 5.488 1 95.12 214 THR A N 1
ATOM 1592 C CA . THR A 1 214 ? -4.754 29.844 6.289 1 95.12 214 THR A CA 1
ATOM 1593 C C . THR A 1 214 ? -3.287 29.438 6.203 1 95.12 214 THR A C 1
ATOM 1595 O O . THR A 1 214 ? -2.436 30 6.891 1 95.12 214 THR A O 1
ATOM 1598 N N . ASN A 1 215 ? -3.006 28.391 5.418 1 96.06 215 ASN A N 1
ATOM 1599 C CA . ASN A 1 215 ? -1.646 27.875 5.285 1 96.06 215 ASN A CA 1
ATOM 1600 C C . ASN A 1 215 ? -0.854 28.641 4.234 1 96.06 215 ASN A C 1
ATOM 1602 O O . ASN A 1 215 ? -1.433 29.203 3.295 1 96.06 215 ASN A O 1
ATOM 1606 N N . PRO A 1 216 ? 0.456 28.672 4.418 1 93.5 216 PRO A N 1
ATOM 1607 C CA . PRO A 1 216 ? 1.271 29.234 3.332 1 93.5 216 PRO A CA 1
ATOM 1608 C C . PRO A 1 216 ? 1.219 28.375 2.066 1 93.5 216 PRO A C 1
ATOM 1610 O O . PRO A 1 216 ? 0.762 27.234 2.105 1 93.5 216 PRO A O 1
ATOM 1613 N N . ALA A 1 217 ? 1.742 28.906 0.983 1 91.62 217 ALA A N 1
ATOM 1614 C CA . ALA A 1 217 ? 1.623 28.297 -0.34 1 91.62 217 ALA A CA 1
ATOM 1615 C C . ALA A 1 217 ? 2.373 26.969 -0.404 1 91.62 217 ALA A C 1
ATOM 1617 O O . ALA A 1 217 ? 2.074 26.125 -1.247 1 91.62 217 ALA A O 1
ATOM 1618 N N . LEU A 1 218 ? 3.232 26.766 0.495 1 93.12 218 LEU A N 1
ATOM 1619 C CA . LEU A 1 218 ? 4.102 25.594 0.427 1 93.12 218 LEU A CA 1
ATOM 1620 C C . LEU A 1 218 ? 3.387 24.359 0.959 1 93.12 218 LEU A C 1
ATOM 1622 O O . LEU A 1 218 ? 3.84 23.234 0.74 1 93.12 218 LEU A O 1
ATOM 1626 N N . ALA A 1 219 ? 2.238 24.484 1.657 1 96 219 ALA A N 1
ATOM 1627 C CA . ALA A 1 219 ? 1.54 23.344 2.27 1 96 219 ALA A CA 1
ATOM 1628 C C . ALA A 1 219 ? 0.735 22.578 1.232 1 96 219 ALA A C 1
ATOM 1630 O O . ALA A 1 219 ? -0.498 22.594 1.257 1 96 219 ALA A O 1
ATOM 1631 N N . THR A 1 220 ? 1.379 21.781 0.382 1 97.5 220 THR A N 1
ATOM 1632 C CA . THR A 1 220 ? 0.745 21.172 -0.782 1 97.5 220 THR A CA 1
ATOM 1633 C C . THR A 1 220 ? 0.621 19.672 -0.601 1 97.5 220 THR A C 1
ATOM 1635 O O . THR A 1 220 ? 0.412 18.938 -1.57 1 97.5 220 THR A O 1
ATOM 1638 N N . GLY A 1 221 ? 0.814 19.172 0.635 1 98.31 221 GLY A N 1
ATOM 1639 C CA . GLY A 1 221 ? 0.604 17.766 0.917 1 98.31 221 GLY A CA 1
ATOM 1640 C C . GLY A 1 221 ? 1.731 16.875 0.417 1 98.31 221 GLY A C 1
ATOM 1641 O O . GLY A 1 221 ? 1.54 15.68 0.202 1 98.31 221 GLY A O 1
ATOM 1642 N N . ASP A 1 222 ? 2.957 17.391 0.292 1 98.62 222 ASP A N 1
ATOM 1643 C CA . ASP A 1 222 ? 4.082 16.703 -0.329 1 98.62 222 ASP A CA 1
ATOM 1644 C C . ASP A 1 222 ? 4.496 15.484 0.488 1 98.62 222 ASP A C 1
ATOM 1646 O O . ASP A 1 222 ? 4.656 14.391 -0.058 1 98.62 222 ASP A O 1
ATOM 1650 N N . GLY A 1 223 ? 4.672 15.727 1.784 1 98.75 223 GLY A N 1
ATOM 1651 C CA . GLY A 1 223 ? 5.137 14.641 2.635 1 98.75 223 GLY A CA 1
ATOM 1652 C C . GLY A 1 223 ? 4.18 13.461 2.674 1 98.75 223 GLY A C 1
ATOM 1653 O O . GLY A 1 223 ? 4.609 12.305 2.68 1 98.75 223 GLY A O 1
ATOM 1654 N N . ILE A 1 224 ? 2.898 13.734 2.672 1 98.75 224 ILE A N 1
ATOM 1655 C CA . ILE A 1 224 ? 1.873 12.695 2.699 1 98.75 224 ILE A CA 1
ATOM 1656 C C . ILE A 1 224 ? 1.948 11.867 1.422 1 98.75 224 ILE A C 1
ATOM 1658 O O . ILE A 1 224 ? 1.944 10.633 1.477 1 98.75 224 ILE A O 1
ATOM 1662 N N . SER A 1 225 ? 2.039 12.555 0.346 1 98.69 225 SER A N 1
ATOM 1663 C CA . SER A 1 225 ? 2.09 11.898 -0.956 1 98.69 225 SER A CA 1
ATOM 1664 C C . SER A 1 225 ? 3.334 11.031 -1.088 1 98.69 225 SER A C 1
ATOM 1666 O O . SER A 1 225 ? 3.252 9.883 -1.532 1 98.69 225 SER A O 1
ATOM 1668 N N . MET A 1 226 ? 4.496 11.539 -0.708 1 98.62 226 MET A N 1
ATOM 1669 C CA . MET A 1 226 ? 5.746 10.789 -0.8 1 98.62 226 MET A CA 1
ATOM 1670 C C . MET A 1 226 ? 5.711 9.562 0.099 1 98.62 226 MET A C 1
ATOM 1672 O O . MET A 1 226 ? 6.137 8.477 -0.309 1 98.62 226 MET A O 1
ATOM 1676 N N . ALA A 1 227 ? 5.203 9.766 1.318 1 98.81 227 ALA A N 1
ATOM 1677 C CA . ALA A 1 227 ? 5.105 8.648 2.252 1 98.81 227 ALA A CA 1
ATOM 1678 C C . ALA A 1 227 ? 4.191 7.555 1.702 1 98.81 227 ALA A C 1
ATOM 1680 O O . ALA A 1 227 ? 4.52 6.367 1.777 1 98.81 227 ALA A O 1
ATOM 1681 N N . HIS A 1 228 ? 3.088 7.988 1.146 1 98.06 228 HIS A N 1
ATOM 1682 C CA . HIS A 1 228 ? 2.135 7.051 0.557 1 98.06 228 HIS A CA 1
ATOM 1683 C C . HIS A 1 228 ? 2.775 6.254 -0.573 1 98.06 228 HIS A C 1
ATOM 1685 O O . HIS A 1 228 ? 2.609 5.031 -0.647 1 98.06 228 HIS A O 1
ATOM 1691 N N . ARG A 1 229 ? 3.494 6.883 -1.412 1 96.44 229 ARG A N 1
ATOM 1692 C CA . ARG A 1 229 ? 4.145 6.215 -2.537 1 96.44 229 ARG A CA 1
ATOM 1693 C C . ARG A 1 229 ? 5.219 5.246 -2.053 1 96.44 229 ARG A C 1
ATOM 1695 O O . ARG A 1 229 ? 5.465 4.219 -2.686 1 96.44 229 ARG A O 1
ATOM 1702 N N . ALA A 1 230 ? 5.801 5.582 -0.907 1 97.5 230 ALA A N 1
ATOM 1703 C CA . ALA A 1 230 ? 6.84 4.727 -0.341 1 97.5 230 ALA A CA 1
ATOM 1704 C C . ALA A 1 230 ? 6.234 3.52 0.368 1 97.5 230 ALA A C 1
ATOM 1706 O O . ALA A 1 230 ? 6.953 2.609 0.787 1 97.5 230 ALA A O 1
ATOM 1707 N N . GLY A 1 231 ? 4.945 3.541 0.534 1 95.94 231 GLY A N 1
ATOM 1708 C CA . GLY A 1 231 ? 4.266 2.406 1.136 1 95.94 231 GLY A CA 1
ATOM 1709 C C . GLY A 1 231 ? 3.855 2.65 2.576 1 95.94 231 GLY A C 1
ATOM 1710 O O . GLY A 1 231 ? 3.355 1.745 3.248 1 95.94 231 GLY A O 1
ATOM 1711 N N . ALA A 1 232 ? 4.059 3.842 3.037 1 97.88 232 ALA A N 1
ATOM 1712 C CA . ALA A 1 232 ? 3.65 4.16 4.402 1 97.88 232 ALA A CA 1
ATOM 1713 C C . ALA A 1 232 ? 2.133 4.277 4.512 1 97.88 232 ALA A C 1
ATOM 1715 O O . ALA A 1 232 ? 1.468 4.699 3.559 1 97.88 232 ALA A O 1
ATOM 1716 N N . GLU A 1 233 ? 1.617 3.949 5.676 1 97.38 233 GLU A N 1
ATOM 1717 C CA . GLU A 1 233 ? 0.182 4.051 5.922 1 97.38 233 GLU A CA 1
ATOM 1718 C C . GLU A 1 233 ? -0.229 5.488 6.215 1 97.38 233 GLU A C 1
ATOM 1720 O O . GLU A 1 233 ? 0.5 6.223 6.883 1 97.38 233 GLU A O 1
ATOM 1725 N N . THR A 1 234 ? -1.337 5.891 5.68 1 98 234 THR A N 1
ATOM 1726 C CA . THR A 1 234 ? -1.994 7.148 6.02 1 98 234 THR A CA 1
ATOM 1727 C C . THR A 1 234 ? -3.354 6.895 6.664 1 98 234 THR A C 1
ATOM 1729 O O . THR A 1 234 ? -4.074 5.98 6.258 1 98 234 THR A O 1
ATOM 1732 N N . ILE A 1 235 ? -3.646 7.66 7.734 1 97.94 235 ILE A N 1
ATOM 1733 C CA . ILE A 1 235 ? -4.898 7.422 8.445 1 97.94 235 ILE A CA 1
ATOM 1734 C C . ILE A 1 235 ? -5.598 8.75 8.727 1 97.94 235 ILE A C 1
ATOM 1736 O O . ILE A 1 235 ? -4.957 9.805 8.727 1 97.94 235 ILE A O 1
ATOM 1740 N N . HIS A 1 236 ? -6.91 8.734 8.867 1 97.69 236 HIS A N 1
ATOM 1741 C CA . HIS A 1 236 ? -7.742 9.844 9.32 1 97.69 236 HIS A CA 1
ATOM 1742 C C . HIS A 1 236 ? -7.66 11.031 8.359 1 97.69 236 HIS A C 1
ATOM 1744 O O . HIS A 1 236 ? -7.734 12.18 8.789 1 97.69 236 HIS A O 1
ATOM 1750 N N . MET A 1 237 ? -7.512 10.719 7.074 1 98.25 237 MET A N 1
ATOM 1751 C CA . MET A 1 237 ? -7.312 11.766 6.078 1 98.25 237 MET A CA 1
ATOM 1752 C C . MET A 1 237 ? -8.578 12.594 5.895 1 98.25 237 MET A C 1
ATOM 1754 O O . MET A 1 237 ? -8.523 13.711 5.371 1 98.25 237 MET A O 1
ATOM 1758 N N . GLU A 1 238 ? -9.703 12.109 6.371 1 97.75 238 GLU A N 1
ATOM 1759 C CA . GLU A 1 238 ? -10.961 12.828 6.227 1 97.75 238 GLU A CA 1
ATOM 1760 C C . GLU A 1 238 ? -11.07 13.969 7.242 1 97.75 238 GLU A C 1
ATOM 1762 O O . GLU A 1 238 ? -11.93 14.844 7.117 1 97.75 238 GLU A O 1
ATOM 1767 N N . PHE A 1 239 ? -10.234 13.961 8.234 1 97.88 239 PHE A N 1
ATOM 1768 C CA . PHE A 1 239 ? -10.336 14.953 9.297 1 97.88 239 PHE A CA 1
ATOM 1769 C C . PHE A 1 239 ? -9.508 16.188 8.977 1 97.88 239 PHE A C 1
ATOM 1771 O O . PHE A 1 239 ? -8.422 16.375 9.523 1 97.88 239 PHE A O 1
ATOM 1778 N N . VAL A 1 240 ? -10.039 17.062 8.203 1 97.94 240 VAL A N 1
ATOM 1779 C CA . VAL A 1 240 ? -9.469 18.359 7.875 1 97.94 240 VAL A CA 1
ATOM 1780 C C . VAL A 1 240 ? -10.172 19.453 8.68 1 97.94 240 VAL A C 1
ATOM 1782 O O . VAL A 1 240 ? -11.375 19.688 8.508 1 97.94 240 VAL A O 1
ATOM 1785 N N . GLN A 1 241 ? -9.422 20.109 9.453 1 97.06 241 GLN A N 1
ATOM 1786 C CA . GLN A 1 241 ? -9.992 21.172 10.273 1 97.06 241 GLN A CA 1
ATOM 1787 C C . GLN A 1 241 ? -10.031 22.484 9.508 1 97.06 241 GLN A C 1
ATOM 1789 O O . GLN A 1 241 ? -9.047 22.875 8.883 1 97.06 241 GLN A O 1
ATOM 1794 N N . PHE A 1 242 ? -11.148 23.109 9.547 1 96.62 242 PHE A N 1
ATOM 1795 C CA . PHE A 1 242 ? -11.336 24.438 8.984 1 96.62 242 PHE A CA 1
ATOM 1796 C C . PHE A 1 242 ? -11.453 25.469 10.094 1 96.62 242 PHE A C 1
ATOM 1798 O O . PHE A 1 242 ? -12.18 25.281 11.07 1 96.62 242 PHE A O 1
ATOM 1805 N N . HIS A 1 243 ? -10.648 26.453 9.992 1 95.38 243 HIS A N 1
ATOM 1806 C CA . HIS A 1 243 ? -10.805 27.594 10.891 1 95.38 243 HIS A CA 1
ATOM 1807 C C . HIS A 1 243 ? -11.961 28.484 10.461 1 95.38 243 HIS A C 1
ATOM 1809 O O . HIS A 1 243 ? -12.094 28.812 9.281 1 95.38 243 HIS A O 1
ATOM 1815 N N . PRO A 1 244 ? -12.742 28.891 11.375 1 94.75 244 PRO A N 1
ATOM 1816 C CA . PRO A 1 244 ? -13.953 29.641 11.016 1 94.75 244 PRO A CA 1
ATOM 1817 C C . PRO A 1 244 ? -13.641 31.031 10.477 1 94.75 244 PRO A C 1
ATOM 1819 O O . PRO A 1 244 ? -14.422 31.594 9.711 1 94.75 244 PRO A O 1
ATOM 1822 N N . THR A 1 245 ? -12.492 31.594 10.945 1 95.25 245 THR A N 1
ATOM 1823 C CA . THR A 1 245 ? -12.289 33 10.648 1 95.25 245 THR A CA 1
ATOM 1824 C C . THR A 1 245 ? -10.961 33.219 9.938 1 95.25 245 THR A C 1
ATOM 1826 O O . THR A 1 245 ? -9.898 33.219 10.57 1 95.25 245 THR A O 1
ATOM 1829 N N . CYS A 1 246 ? -11.039 33.344 8.727 1 96.31 246 CYS A N 1
ATOM 1830 C CA . CYS A 1 246 ? -9.977 33.812 7.84 1 96.31 246 CYS A CA 1
ATOM 1831 C C . CYS A 1 246 ? -10.359 35.125 7.168 1 96.31 246 CYS A C 1
ATOM 1833 O O . CYS A 1 246 ? -11.508 35.281 6.75 1 96.31 246 CYS A O 1
ATOM 1835 N N . PHE A 1 247 ? -9.406 36.062 7.074 1 96.5 247 PHE A N 1
ATOM 1836 C CA . PHE A 1 247 ? -9.688 37.375 6.504 1 96.5 247 PHE A CA 1
ATOM 1837 C C . PHE A 1 247 ? -10.109 37.25 5.043 1 96.5 247 PHE A C 1
ATOM 1839 O O . PHE A 1 247 ? -9.32 36.812 4.199 1 96.5 247 PHE A O 1
ATOM 1846 N N . PHE A 1 248 ? -11.352 37.5 4.82 1 96.62 248 PHE A N 1
ATOM 1847 C CA . PHE A 1 248 ? -11.844 37.5 3.447 1 96.62 248 PHE A CA 1
ATOM 1848 C C . PHE A 1 248 ? -11.508 38.812 2.752 1 96.62 248 PHE A C 1
ATOM 1850 O O . PHE A 1 248 ? -12.203 39.812 2.932 1 96.62 248 PHE A O 1
ATOM 1857 N N . HIS A 1 249 ? -10.492 38.75 1.938 1 94.38 249 HIS A N 1
ATOM 1858 C CA . HIS A 1 249 ? -9.992 39.938 1.269 1 94.38 249 HIS A CA 1
ATOM 1859 C C . HIS A 1 249 ? -9.352 39.594 -0.074 1 94.38 249 HIS A C 1
ATOM 1861 O O . HIS A 1 249 ? -8.734 38.531 -0.217 1 94.38 249 HIS A O 1
ATOM 1867 N N . SER A 1 250 ? -9.43 40.469 -1.037 1 90.12 250 SER A N 1
ATOM 1868 C CA . SER A 1 250 ? -8.969 40.188 -2.393 1 90.12 250 SER A CA 1
ATOM 1869 C C . SER A 1 250 ? -7.441 40.188 -2.465 1 90.12 250 SER A C 1
ATOM 1871 O O . SER A 1 250 ? -6.844 39.406 -3.188 1 90.12 250 SER A O 1
ATOM 1873 N N . ASP A 1 251 ? -6.805 41.062 -1.68 1 90 251 ASP A N 1
ATOM 1874 C CA . ASP A 1 251 ? -5.371 41.281 -1.823 1 90 251 ASP A CA 1
ATOM 1875 C C . ASP A 1 251 ? -4.594 40.562 -0.721 1 90 251 ASP A C 1
ATOM 1877 O O . ASP A 1 251 ? -3.406 40.25 -0.876 1 90 251 ASP A O 1
ATOM 1881 N N . ILE A 1 252 ? -5.188 40.438 0.401 1 91.44 252 ILE A N 1
ATOM 1882 C CA . ILE A 1 252 ? -4.574 39.75 1.527 1 91.44 252 ILE A CA 1
ATOM 1883 C C . ILE A 1 252 ? -5.145 38.312 1.635 1 91.44 252 ILE A C 1
ATOM 1885 O O . ILE A 1 252 ? -6.27 38.125 2.098 1 91.44 252 ILE A O 1
ATOM 1889 N N . LYS A 1 253 ? -4.258 37.438 1.193 1 87.62 253 LYS A N 1
ATOM 1890 C CA . LYS A 1 253 ? -4.734 36.062 1.15 1 87.62 253 LYS A CA 1
ATOM 1891 C C . LYS A 1 253 ? -4.238 35.25 2.355 1 87.62 253 LYS A C 1
ATOM 1893 O O . LYS A 1 253 ? -3.189 35.562 2.922 1 87.62 253 LYS A O 1
ATOM 1898 N N . ARG A 1 254 ? -4.945 34.344 2.867 1 89.31 254 ARG A N 1
ATOM 1899 C CA . ARG A 1 254 ? -4.57 33.281 3.785 1 89.31 254 ARG A CA 1
ATOM 1900 C C . ARG A 1 254 ? -4.281 33.844 5.176 1 89.31 254 ARG A C 1
ATOM 1902 O O . ARG A 1 254 ? -3.523 33.25 5.941 1 89.31 254 ARG A O 1
ATOM 1909 N N . PHE A 1 255 ? -4.918 35.031 5.52 1 93.31 255 PHE A N 1
ATOM 1910 C CA . PHE A 1 255 ? -4.59 35.625 6.809 1 93.31 255 PHE A CA 1
ATOM 1911 C C . PHE A 1 255 ? -5.57 35.156 7.883 1 93.31 255 PHE A C 1
ATOM 1913 O O . PHE A 1 255 ? -6.77 35.406 7.789 1 93.31 255 PHE A O 1
ATOM 1920 N N . LEU A 1 256 ? -5.016 34.5 8.828 1 93.81 256 LEU A N 1
ATOM 1921 C CA . LEU A 1 256 ? -5.785 33.938 9.938 1 93.81 256 LEU A CA 1
ATOM 1922 C C . LEU A 1 256 ? -6.277 35.062 10.867 1 93.81 256 LEU A C 1
ATOM 1924 O O . LEU A 1 256 ? -5.531 35.969 11.188 1 93.81 256 LEU A O 1
ATOM 1928 N N . ILE A 1 257 ? -7.52 35.031 11.164 1 93.56 257 ILE A N 1
ATOM 1929 C CA . ILE A 1 257 ? -8.07 35.812 12.258 1 93.56 257 ILE A CA 1
ATOM 1930 C C . ILE A 1 257 ? -8.234 34.938 13.5 1 93.56 257 ILE A C 1
ATOM 1932 O O . ILE A 1 257 ? -9.188 34.156 13.602 1 93.56 257 ILE A O 1
ATOM 1936 N N . SER A 1 258 ? -7.473 35.156 14.461 1 89.69 258 SER A N 1
ATOM 1937 C CA . SER A 1 258 ? -7.309 34.281 15.617 1 89.69 258 SER A CA 1
ATOM 1938 C C . SER A 1 258 ? -8.633 34.062 16.328 1 89.69 258 SER A C 1
ATOM 1940 O O . SER A 1 258 ? -9.461 34.969 16.422 1 89.69 258 SER A O 1
ATOM 1942 N N . GLU A 1 259 ? -8.688 32.875 16.875 1 86.56 259 GLU A N 1
ATOM 1943 C CA . GLU A 1 259 ? -9.852 32.531 17.688 1 86.56 259 GLU A CA 1
ATOM 1944 C C . GLU A 1 259 ? -9.883 33.344 18.984 1 86.56 259 GLU A C 1
ATOM 1946 O O . GLU A 1 259 ? -10.945 33.5 19.594 1 86.56 259 GLU A O 1
ATOM 1951 N N . ALA A 1 260 ? -8.805 33.812 19.344 1 81.44 260 ALA A N 1
ATOM 1952 C CA . ALA A 1 260 ? -8.695 34.625 20.562 1 81.44 260 ALA A CA 1
ATOM 1953 C C . ALA A 1 260 ? -9.602 35.844 20.5 1 81.44 260 ALA A C 1
ATOM 1955 O O . ALA A 1 260 ? -10.047 36.375 21.531 1 81.44 260 ALA A O 1
ATOM 1956 N N . LEU A 1 261 ? -9.906 36.312 19.297 1 88 261 LEU A N 1
ATOM 1957 C CA . LEU A 1 261 ? -10.797 37.469 19.156 1 88 261 LEU A CA 1
ATOM 1958 C C . LEU A 1 261 ? -12.203 37.125 19.641 1 88 261 LEU A C 1
ATOM 1960 O O . LEU A 1 261 ? -12.844 37.969 20.297 1 88 261 LEU A O 1
ATOM 1964 N N . ARG A 1 262 ? -12.617 35.969 19.328 1 88.25 262 ARG A N 1
ATOM 1965 C CA . ARG A 1 262 ? -13.906 35.5 19.844 1 88.25 262 ARG A CA 1
ATOM 1966 C C . ARG A 1 262 ? -13.859 35.312 21.344 1 88.25 262 ARG A C 1
ATOM 1968 O O . ARG A 1 262 ? -14.852 35.594 22.047 1 88.25 262 ARG A O 1
ATOM 1975 N N . GLY A 1 263 ? -12.75 34.844 21.781 1 81 263 GLY A N 1
ATOM 1976 C CA . GLY A 1 263 ? -12.562 34.719 23.219 1 81 263 GLY A CA 1
ATOM 1977 C C . GLY A 1 263 ? -12.648 36.031 23.953 1 81 263 GLY A C 1
ATOM 1978 O O . GLY A 1 263 ? -13.031 36.062 25.125 1 81 263 GLY A O 1
ATOM 1979 N N . GLU A 1 264 ? -12.289 37.125 23.25 1 84.19 264 GLU A N 1
ATOM 1980 C CA . GLU A 1 264 ? -12.32 38.438 23.859 1 84.19 264 GLU A CA 1
ATOM 1981 C C . GLU A 1 264 ? -13.633 39.156 23.562 1 84.19 264 GLU A C 1
ATOM 1983 O O . GLU A 1 264 ? -13.711 40.406 23.641 1 84.19 264 GLU A O 1
ATOM 1988 N N . GLY A 1 265 ? -14.57 38.438 23.078 1 87.69 265 GLY A N 1
ATOM 1989 C CA . GLY A 1 265 ? -15.922 38.969 23 1 87.69 265 GLY A CA 1
ATOM 1990 C C . GLY A 1 265 ? -16.406 39.125 21.562 1 87.69 265 GLY A C 1
ATOM 1991 O O . GLY A 1 265 ? -17.578 39.469 21.344 1 87.69 265 GLY A O 1
ATOM 1992 N N . GLY A 1 266 ? -15.547 38.938 20.641 1 92.19 266 GLY A N 1
ATOM 1993 C CA . GLY A 1 266 ? -15.961 39.031 19.25 1 92.19 266 GLY A CA 1
ATOM 1994 C C . GLY A 1 266 ? -17.141 38.156 18.906 1 92.19 266 GLY A C 1
ATOM 1995 O O . GLY A 1 266 ? -17.234 37.031 19.391 1 92.19 266 GLY A O 1
ATOM 1996 N N . ARG A 1 267 ? -18.062 38.688 18.062 1 95.88 267 ARG A N 1
ATOM 1997 C CA . ARG A 1 267 ? -19.234 37.938 17.656 1 95.88 267 ARG A CA 1
ATOM 1998 C C . ARG A 1 267 ? -19.297 37.812 16.141 1 95.88 267 ARG A C 1
ATOM 2000 O O . ARG A 1 267 ? -18.969 38.75 15.406 1 95.88 267 ARG A O 1
ATOM 2007 N N . ILE A 1 268 ? -19.672 36.625 15.727 1 97.31 268 ILE A N 1
ATOM 2008 C CA . ILE A 1 268 ? -19.875 36.406 14.297 1 97.31 268 ILE A CA 1
ATOM 2009 C C . ILE A 1 268 ? -21.25 36.906 13.883 1 97.31 268 ILE A C 1
ATOM 2011 O O . ILE A 1 268 ? -22.266 36.562 14.477 1 97.31 268 ILE A O 1
ATOM 2015 N N . VAL A 1 269 ? -21.266 37.781 12.898 1 97.62 269 VAL A N 1
ATOM 2016 C CA . VAL A 1 269 ? -22.5 38.438 12.484 1 97.62 269 VAL A CA 1
ATOM 2017 C C . VAL A 1 269 ? -22.688 38.281 10.977 1 97.62 269 VAL A C 1
ATOM 2019 O O . VAL A 1 269 ? -21.719 38.031 10.25 1 97.62 269 VAL A O 1
ATOM 2022 N N . ASP A 1 270 ? -23.953 38.375 10.539 1 96.38 270 ASP A N 1
ATOM 2023 C CA . ASP A 1 270 ? -24.25 38.312 9.109 1 96.38 270 ASP A CA 1
ATOM 2024 C C . ASP A 1 270 ? -24.109 39.688 8.461 1 96.38 270 ASP A C 1
ATOM 2026 O O . ASP A 1 270 ? -23.562 40.625 9.07 1 96.38 270 ASP A O 1
ATOM 2030 N N . HIS A 1 271 ? -24.516 39.844 7.23 1 94.44 271 HIS A N 1
ATOM 2031 C CA . HIS A 1 271 ? -24.359 41.062 6.453 1 94.44 271 HIS A CA 1
ATOM 2032 C C . HIS A 1 271 ? -25.219 42.219 7.012 1 94.44 271 HIS A C 1
ATOM 2034 O O . HIS A 1 271 ? -25 43.375 6.711 1 94.44 271 HIS A O 1
ATOM 2040 N N . ARG A 1 272 ? -26.156 41.812 7.902 1 94.5 272 ARG A N 1
ATOM 2041 C CA . ARG A 1 272 ? -27.031 42.812 8.516 1 94.5 272 ARG A CA 1
ATOM 2042 C C . ARG A 1 272 ? -26.562 43.156 9.914 1 94.5 272 ARG A C 1
ATOM 2044 O O . ARG A 1 272 ? -27.219 43.906 10.625 1 94.5 272 ARG A O 1
ATOM 2051 N N . GLY A 1 273 ? -25.438 42.594 10.266 1 94.25 273 GLY A N 1
ATOM 2052 C CA . GLY A 1 273 ? -24.875 42.875 11.578 1 94.25 273 GLY A CA 1
ATOM 2053 C C . GLY A 1 273 ? -25.531 42.062 12.688 1 94.25 273 GLY A C 1
ATOM 2054 O O . GLY A 1 273 ? -25.391 42.406 13.867 1 94.25 273 GLY A O 1
ATOM 2055 N N . ARG A 1 274 ? -26.234 41 12.359 1 95.44 274 ARG A N 1
ATOM 2056 C CA . ARG A 1 274 ? -26.953 40.219 13.359 1 95.44 274 ARG A CA 1
ATOM 2057 C C . ARG A 1 274 ? -26.141 39 13.758 1 95.44 274 ARG A C 1
ATOM 2059 O O . ARG A 1 274 ? -25.734 38.188 12.891 1 95.44 274 ARG A O 1
ATOM 2066 N N . PRO A 1 275 ? -25.922 38.875 15.07 1 96.81 275 PRO A N 1
ATOM 2067 C CA . PRO A 1 275 ? -25.312 37.625 15.516 1 96.81 275 PRO A CA 1
ATOM 2068 C C . PRO A 1 275 ? -26.188 36.406 15.258 1 96.81 275 PRO A C 1
ATOM 2070 O O . PRO A 1 275 ? -27.406 36.469 15.445 1 96.81 275 PRO A O 1
ATOM 2073 N N . PHE A 1 276 ? -25.594 35.25 14.789 1 96.25 276 PHE A N 1
ATOM 2074 C CA . PHE A 1 276 ? -26.469 34.156 14.414 1 96.25 276 PHE A CA 1
ATOM 2075 C C . PHE A 1 276 ? -25.969 32.844 14.992 1 96.25 276 PHE A C 1
ATOM 2077 O O . PHE A 1 276 ? -26.594 31.797 14.797 1 96.25 276 PHE A O 1
ATOM 2084 N N . MET A 1 277 ? -24.922 32.812 15.727 1 95.5 277 MET A N 1
ATOM 2085 C CA . MET A 1 277 ? -24.297 31.594 16.188 1 95.5 277 MET A CA 1
ATOM 2086 C C . MET A 1 277 ? -25.188 30.875 17.188 1 95.5 277 MET A C 1
ATOM 2088 O O . MET A 1 277 ? -25.156 29.641 17.297 1 95.5 277 MET A O 1
ATOM 2092 N N . LYS A 1 278 ? -26.016 31.516 17.891 1 94.19 278 LYS A N 1
ATOM 2093 C CA . LYS A 1 278 ? -26.906 30.922 18.875 1 94.19 278 LYS A CA 1
ATOM 2094 C C . LYS A 1 278 ? -27.906 29.984 18.203 1 94.19 278 LYS A C 1
ATOM 2096 O O . LYS A 1 278 ? -28.469 29.094 18.859 1 94.19 278 LYS A O 1
ATOM 2101 N N . GLU A 1 279 ? -28.125 30.203 16.969 1 94.38 279 GLU A N 1
ATOM 2102 C CA . GLU A 1 279 ? -29.031 29.344 16.203 1 94.38 279 GLU A CA 1
ATOM 2103 C C . GLU A 1 279 ? -28.422 27.953 16.016 1 94.38 279 GLU A C 1
ATOM 2105 O O . GLU A 1 279 ? -29.125 26.984 15.727 1 94.38 279 GLU A O 1
ATOM 2110 N N . TYR A 1 280 ? -27.141 27.906 16.141 1 91.56 280 TYR A N 1
ATOM 2111 C CA . TYR A 1 280 ? -26.438 26.688 15.789 1 91.56 280 TYR A CA 1
ATOM 2112 C C . TYR A 1 280 ? -25.922 25.969 17.031 1 91.56 280 TYR A C 1
ATOM 2114 O O . TYR A 1 280 ? -25.781 24.734 17.031 1 91.56 280 TYR A O 1
ATOM 2122 N N . SER A 1 281 ? -25.609 26.703 18.062 1 90.69 281 SER A N 1
ATOM 2123 C CA . SER A 1 281 ? -25.031 26.125 19.266 1 90.69 281 SER A CA 1
ATOM 2124 C C . SER A 1 281 ? -25.359 26.953 20.5 1 90.69 281 SER A C 1
ATOM 2126 O O . SER A 1 281 ? -25.375 28.172 20.438 1 90.69 281 SER A O 1
ATOM 2128 N N . PRO A 1 282 ? -25.5 26.188 21.625 1 89.75 282 PRO A N 1
ATOM 2129 C CA . PRO A 1 282 ? -25.703 26.922 22.875 1 89.75 282 PRO A CA 1
ATOM 2130 C C . PRO A 1 282 ? -24.453 27.719 23.297 1 89.75 282 PRO A C 1
ATOM 2132 O O . PRO A 1 282 ? -24.578 28.688 24.031 1 89.75 282 PRO A O 1
ATOM 2135 N N . LEU A 1 283 ? -23.281 27.406 22.75 1 85.56 283 LEU A N 1
ATOM 2136 C CA . LEU A 1 283 ? -22.047 28.094 23.078 1 85.56 283 LEU A CA 1
ATOM 2137 C C . LEU A 1 283 ? -21.812 29.266 22.141 1 85.56 283 LEU A C 1
ATOM 2139 O O . LEU A 1 283 ? -20.859 30.031 22.312 1 85.56 283 LEU A O 1
ATOM 2143 N N . ALA A 1 284 ? -22.703 29.344 21.219 1 91.12 284 ALA A N 1
ATOM 2144 C CA . ALA A 1 284 ? -22.688 30.453 20.266 1 91.12 284 ALA A CA 1
ATOM 2145 C C . ALA A 1 284 ? -21.297 30.609 19.656 1 91.12 284 ALA A C 1
ATOM 2147 O O . ALA A 1 284 ? -20.719 29.656 19.141 1 91.12 284 ALA A O 1
ATOM 2148 N N . ASP A 1 285 ? -20.656 31.812 19.859 1 89.75 285 ASP A N 1
ATOM 2149 C CA . ASP A 1 285 ? -19.406 32.156 19.172 1 89.75 285 ASP A CA 1
ATOM 2150 C C . ASP A 1 285 ? -18.234 31.391 19.781 1 89.75 285 ASP A C 1
ATOM 2152 O O . ASP A 1 285 ? -17.156 31.328 19.188 1 89.75 285 ASP A O 1
ATOM 2156 N N . LEU A 1 286 ? -18.391 30.75 20.891 1 83.31 286 LEU A N 1
ATOM 2157 C CA . LEU A 1 286 ? -17.312 30.047 21.578 1 83.31 286 LEU A CA 1
ATOM 2158 C C . LEU A 1 286 ? -17.453 28.547 21.391 1 83.31 286 LEU A C 1
ATOM 2160 O O . LEU A 1 286 ? -16.797 27.766 22.078 1 83.31 286 LEU A O 1
ATOM 2164 N N . ALA A 1 287 ? -18.312 28.172 20.422 1 85.44 287 ALA A N 1
ATOM 2165 C CA . ALA A 1 287 ? -18.422 26.766 20.047 1 85.44 287 ALA A CA 1
ATOM 2166 C C . ALA A 1 287 ? -17.125 26.266 19.406 1 85.44 287 ALA A C 1
ATOM 2168 O O . ALA A 1 287 ? -16.297 27.047 18.969 1 85.44 287 ALA A O 1
ATOM 2169 N N . PRO A 1 288 ? -16.875 24.906 19.438 1 84.12 288 PRO A N 1
ATOM 2170 C CA . PRO A 1 288 ? -15.68 24.359 18.797 1 84.12 288 PRO A CA 1
ATOM 2171 C C . PRO A 1 288 ? -15.57 24.766 17.328 1 84.12 288 PRO A C 1
ATOM 2173 O O . PRO A 1 288 ? -16.578 25.062 16.688 1 84.12 288 PRO A O 1
ATOM 2176 N N . ARG A 1 289 ? -14.375 24.75 16.828 1 88.75 289 ARG A N 1
ATOM 2177 C CA . ARG A 1 289 ? -14.062 25.219 15.477 1 88.75 289 ARG A CA 1
ATOM 2178 C C . ARG A 1 289 ? -14.961 24.562 14.438 1 88.75 289 ARG A C 1
ATOM 2180 O O . ARG A 1 289 ? -15.414 25.203 13.5 1 88.75 289 ARG A O 1
ATOM 2187 N N . ASP A 1 290 ? -15.141 23.281 14.578 1 89.88 290 ASP A N 1
ATOM 2188 C CA . ASP A 1 290 ? -15.898 22.562 13.57 1 89.88 290 ASP A CA 1
ATOM 2189 C C . ASP A 1 290 ? -17.344 23.047 13.516 1 89.88 290 ASP A C 1
ATOM 2191 O O . ASP A 1 290 ? -17.922 23.203 12.438 1 89.88 290 ASP A O 1
ATOM 2195 N N . VAL A 1 291 ? -17.953 23.406 14.664 1 89.81 291 VAL A N 1
ATOM 2196 C CA . VAL A 1 291 ? -19.328 23.891 14.75 1 89.81 291 VAL A CA 1
ATOM 2197 C C . VAL A 1 291 ? -19.406 25.297 14.156 1 89.81 291 VAL A C 1
ATOM 2199 O O . VAL A 1 291 ? -20.312 25.594 13.359 1 89.81 291 VAL A O 1
ATOM 2202 N N . VAL A 1 292 ? -18.547 26.141 14.516 1 92.81 292 VAL A N 1
ATOM 2203 C CA . VAL A 1 292 ? -18.562 27.531 14.078 1 92.81 292 VAL A CA 1
ATOM 2204 C C . VAL A 1 292 ? -18.328 27.594 12.57 1 92.81 292 VAL A C 1
ATOM 2206 O O . VAL A 1 292 ? -19.031 28.328 11.859 1 92.81 292 VAL A O 1
ATOM 2209 N N . SER A 1 293 ? -17.344 26.859 12.094 1 94.94 293 SER A N 1
ATOM 2210 C CA . SER A 1 293 ? -17.062 26.828 10.656 1 94.94 293 SER A CA 1
ATOM 2211 C C . SER A 1 293 ? -18.281 26.359 9.867 1 94.94 293 SER A C 1
ATOM 2213 O O . SER A 1 293 ? -18.609 26.938 8.828 1 94.94 293 SER A O 1
ATOM 2215 N N . ARG A 1 294 ? -18.891 25.328 10.328 1 93.88 294 ARG A N 1
ATOM 2216 C CA . ARG A 1 294 ? -20.078 24.812 9.656 1 93.88 294 ARG A CA 1
ATOM 2217 C C . ARG A 1 294 ? -21.203 25.844 9.656 1 93.88 294 ARG A C 1
ATOM 2219 O O . ARG A 1 294 ? -21.922 25.984 8.664 1 93.88 294 ARG A O 1
ATOM 2226 N N . ALA A 1 295 ? -21.391 26.484 10.758 1 94.75 295 ALA A N 1
ATOM 2227 C CA . ALA A 1 295 ? -22.422 27.5 10.883 1 94.75 295 ALA A CA 1
ATOM 2228 C C . ALA A 1 295 ? -22.203 28.641 9.883 1 94.75 295 ALA A C 1
ATOM 2230 O O . ALA A 1 295 ? -23.141 29.062 9.211 1 94.75 295 ALA A O 1
ATOM 2231 N N . ILE A 1 296 ? -21 29.125 9.859 1 95.88 296 ILE A N 1
ATOM 2232 C CA . ILE A 1 296 ? -20.672 30.203 8.938 1 95.88 296 ILE A CA 1
ATOM 2233 C C . ILE A 1 296 ? -20.906 29.766 7.5 1 95.88 296 ILE A C 1
ATOM 2235 O O . ILE A 1 296 ? -21.531 30.484 6.711 1 95.88 296 ILE A O 1
ATOM 2239 N N . TYR A 1 297 ? -20.438 28.578 7.199 1 93.56 297 TYR A N 1
ATOM 2240 C CA . TYR A 1 297 ? -20.594 28.031 5.852 1 93.56 297 TYR A CA 1
ATOM 2241 C C . TYR A 1 297 ? -22.062 27.906 5.484 1 93.56 297 TYR A C 1
ATOM 2243 O O . TYR A 1 297 ? -22.469 28.25 4.367 1 93.56 297 TYR A O 1
ATOM 2251 N N . ASP A 1 298 ? -22.797 27.375 6.379 1 91.56 298 ASP A N 1
ATOM 2252 C CA . ASP A 1 298 ? -24.234 27.219 6.16 1 91.56 298 ASP A CA 1
ATOM 2253 C C . ASP A 1 298 ? -24.891 28.578 5.898 1 91.56 298 ASP A C 1
ATOM 2255 O O . ASP A 1 298 ? -25.719 28.703 4.988 1 91.56 298 ASP A O 1
ATOM 2259 N N . ARG A 1 299 ? -24.578 29.5 6.699 1 93.88 299 ARG A N 1
ATOM 2260 C CA . ARG A 1 299 ? -25.141 30.828 6.551 1 93.88 299 ARG A CA 1
ATOM 2261 C C . ARG A 1 299 ? -24.75 31.438 5.211 1 93.88 299 ARG A C 1
ATOM 2263 O O . ARG A 1 299 ? -25.562 32.125 4.57 1 93.88 299 ARG A O 1
ATOM 2270 N N . MET A 1 300 ? -23.531 31.297 4.855 1 93.62 300 MET A N 1
ATOM 2271 C CA . MET A 1 300 ? -23.078 31.766 3.551 1 93.62 300 MET A CA 1
ATOM 2272 C C . MET A 1 300 ? -23.875 31.125 2.426 1 93.62 300 MET A C 1
ATOM 2274 O O . MET A 1 300 ? -24.359 31.828 1.527 1 93.62 300 MET A O 1
ATOM 2278 N N . ALA A 1 301 ? -24.031 29.859 2.477 1 88.19 301 ALA A N 1
ATOM 2279 C CA . ALA A 1 301 ? -24.75 29.109 1.445 1 88.19 301 ALA A CA 1
ATOM 2280 C C . ALA A 1 301 ? -26.203 29.578 1.352 1 88.19 301 ALA A C 1
ATOM 2282 O O . ALA A 1 301 ? -26.734 29.766 0.253 1 88.19 301 ALA A O 1
ATOM 2283 N N . ARG A 1 302 ? -26.859 29.75 2.443 1 90.62 302 ARG A N 1
ATOM 2284 C CA . ARG A 1 302 ? -28.266 30.125 2.494 1 90.62 302 ARG A CA 1
ATOM 2285 C C . ARG A 1 302 ? -28.469 31.562 2.008 1 90.62 302 ARG A C 1
ATOM 2287 O O . ARG A 1 302 ? -29.484 31.875 1.382 1 90.62 302 ARG A O 1
ATOM 2294 N N . SER A 1 303 ? -27.531 32.344 2.27 1 94.25 303 SER A N 1
ATOM 2295 C CA . SER A 1 303 ? -27.672 33.75 1.945 1 94.25 303 SER A CA 1
ATOM 2296 C C . SER A 1 303 ? -27.078 34.062 0.58 1 94.25 303 SER A C 1
ATOM 2298 O O . SER A 1 303 ? -27.312 35.156 0.031 1 94.25 303 SER A O 1
ATOM 2300 N N . GLY A 1 304 ? -26.281 33.156 0.055 1 91.75 304 GLY A N 1
ATOM 2301 C CA . GLY A 1 304 ? -25.609 33.375 -1.213 1 91.75 304 GLY A CA 1
ATOM 2302 C C . GLY A 1 304 ? -24.484 34.406 -1.114 1 91.75 304 GLY A C 1
ATOM 2303 O O . GLY A 1 304 ? -24.188 35.094 -2.088 1 91.75 304 GLY A O 1
ATOM 2304 N N . ARG A 1 305 ? -24 34.594 0.083 1 93.5 305 ARG A N 1
ATOM 2305 C CA . ARG A 1 305 ? -22.906 35.531 0.309 1 93.5 305 ARG A CA 1
ATOM 2306 C C . ARG A 1 305 ? -21.562 34.812 0.35 1 93.5 305 ARG A C 1
ATOM 2308 O O . ARG A 1 305 ? -21.5 33.625 0.653 1 93.5 305 ARG A O 1
ATOM 2315 N N . GLU A 1 306 ? -20.562 35.594 0.091 1 92.5 306 GLU A N 1
ATOM 2316 C CA . GLU A 1 306 ? -19.234 35 -0.032 1 92.5 306 GLU A CA 1
ATOM 2317 C C . GLU A 1 306 ? -18.5 35 1.304 1 92.5 306 GLU A C 1
ATOM 2319 O O . GLU A 1 306 ? -17.484 34.312 1.461 1 92.5 306 GLU A O 1
ATOM 2324 N N . CYS A 1 307 ? -19.031 35.812 2.219 1 96.31 307 CYS A N 1
ATOM 2325 C CA . CYS A 1 307 ? -18.375 35.875 3.521 1 96.31 307 CYS A CA 1
ATOM 2326 C C . CYS A 1 307 ? -19.375 36.281 4.605 1 96.31 307 CYS A C 1
ATOM 2328 O O . CYS A 1 307 ? -20.547 36.562 4.309 1 96.31 307 CYS A O 1
ATOM 2330 N N . MET A 1 308 ? -18.969 36.125 5.848 1 97.31 308 MET A N 1
ATOM 2331 C CA . MET A 1 308 ? -19.609 36.688 7.035 1 97.31 308 MET A CA 1
ATOM 2332 C C . MET A 1 308 ? -18.672 37.625 7.75 1 97.31 308 MET A C 1
ATOM 2334 O O . MET A 1 308 ? -17.656 38.062 7.188 1 97.31 308 MET A O 1
ATOM 2338 N N . PHE A 1 309 ? -19.094 38.031 8.961 1 97.62 309 PHE A N 1
ATOM 2339 C CA . PHE A 1 309 ? -18.266 39.062 9.602 1 97.62 309 PHE A CA 1
ATOM 2340 C C . PHE A 1 309 ? -18 38.719 11.062 1 97.62 309 PHE A C 1
ATOM 2342 O O . PHE A 1 309 ? -18.828 38.062 11.703 1 97.62 309 PHE A O 1
ATOM 2349 N N . LEU A 1 310 ? -16.859 39.062 11.523 1 97.62 310 LEU A N 1
ATOM 2350 C CA . LEU A 1 310 ? -16.531 39.062 12.945 1 97.62 310 LEU A CA 1
ATOM 2351 C C . LEU A 1 310 ? -16.516 40.469 13.508 1 97.62 310 LEU A C 1
ATOM 2353 O O . LEU A 1 310 ? -15.695 41.281 13.094 1 97.62 310 LEU A O 1
ATOM 2357 N N . ASP A 1 311 ? -17.344 40.688 14.477 1 97.12 311 ASP A N 1
ATOM 2358 C CA . ASP A 1 311 ? -17.5 42.062 14.984 1 97.12 311 ASP A CA 1
ATOM 2359 C C . ASP A 1 311 ? -16.875 42.219 16.359 1 97.12 311 ASP A C 1
ATOM 2361 O O . ASP A 1 311 ? -17.453 41.781 17.359 1 97.12 311 ASP A O 1
ATOM 2365 N N . LEU A 1 312 ? -15.773 42.844 16.406 1 93.94 312 LEU A N 1
ATOM 2366 C CA . LEU A 1 312 ? -15.125 43.188 17.656 1 93.94 312 LEU A CA 1
ATOM 2367 C C . LEU A 1 312 ? -15.477 44.594 18.078 1 93.94 312 LEU A C 1
ATOM 2369 O O . LEU A 1 312 ? -15.477 44.938 19.266 1 93.94 312 LEU A O 1
ATOM 2373 N N . SER A 1 313 ? -15.703 45.5 17.141 1 92.31 313 SER A N 1
ATOM 2374 C CA . SER A 1 313 ? -15.922 46.906 17.406 1 92.31 313 SER A CA 1
ATOM 2375 C C . SER A 1 313 ? -17.094 47.125 18.359 1 92.31 313 SER A C 1
ATOM 2377 O O . SER A 1 313 ? -17.016 47.969 19.25 1 92.31 313 SER A O 1
ATOM 2379 N N . THR A 1 314 ? -18.078 46.312 18.25 1 91.94 314 THR A N 1
ATOM 2380 C CA . THR A 1 314 ? -19.281 46.438 19.062 1 91.94 314 THR A CA 1
ATOM 2381 C C . THR A 1 314 ? -19.172 45.594 20.328 1 91.94 314 THR A C 1
ATOM 2383 O O . THR A 1 314 ? -19.703 45.969 21.375 1 91.94 314 THR A O 1
ATOM 2386 N N . TYR A 1 315 ? -18.391 44.5 20.219 1 92 315 TYR A N 1
ATOM 2387 C CA . TYR A 1 315 ? -18.594 43.5 21.234 1 92 315 TYR A CA 1
ATOM 2388 C C . TYR A 1 315 ? -17.312 43.25 22.016 1 92 315 TYR A C 1
ATOM 2390 O O . TYR A 1 315 ? -17.281 42.469 22.969 1 92 315 TYR A O 1
ATOM 2398 N N . TYR A 1 316 ? -16.281 44 21.703 1 90.38 316 TYR A N 1
ATOM 2399 C CA . TYR A 1 316 ? -15 43.781 22.344 1 90.38 316 TYR A CA 1
ATOM 2400 C C . TYR A 1 316 ? -15.102 44 23.844 1 90.38 316 TYR A C 1
ATOM 2402 O O . TYR A 1 316 ? -15.641 45.031 24.297 1 90.38 316 TYR A O 1
ATOM 2410 N N . SER A 1 317 ? -14.578 43.062 24.594 1 83.81 317 SER A N 1
ATOM 2411 C CA . SER A 1 317 ? -14.688 43.156 26.047 1 83.81 317 SER A CA 1
ATOM 2412 C C . SER A 1 317 ? -13.32 43.031 26.703 1 83.81 317 SER A C 1
ATOM 2414 O O . SER A 1 317 ? -13.227 42.688 27.891 1 83.81 317 SER A O 1
ATOM 2416 N N . GLY A 1 318 ? -12.273 43.094 25.906 1 77.88 318 GLY A N 1
ATOM 2417 C CA . GLY A 1 318 ? -10.938 43 26.484 1 77.88 318 GLY A CA 1
ATOM 2418 C C . GLY A 1 318 ? -10.539 44.188 27.297 1 77.88 318 GLY A C 1
ATOM 2419 O O . GLY A 1 318 ? -11.172 45.25 27.234 1 77.88 318 GLY A O 1
ATOM 2420 N N . ARG A 1 319 ? -9.531 43.938 28.156 1 78.81 319 ARG A N 1
ATOM 2421 C CA . ARG A 1 319 ? -9.07 45 29.047 1 78.81 319 ARG A CA 1
ATOM 2422 C C . ARG A 1 319 ? -8.188 46 28.312 1 78.81 319 ARG A C 1
ATOM 2424 O O . ARG A 1 319 ? -8.258 47.219 28.562 1 78.81 319 ARG A O 1
ATOM 2431 N N . GLU A 1 320 ? -7.449 45.438 27.438 1 85.19 320 GLU A N 1
ATOM 2432 C CA . GLU A 1 320 ? -6.562 46.25 26.625 1 85.19 320 GLU A CA 1
ATOM 2433 C C . GLU A 1 320 ? -7.258 46.688 25.328 1 85.19 320 GLU A C 1
ATOM 2435 O O . GLU A 1 320 ? -8.312 46.156 24.984 1 85.19 320 GLU A O 1
ATOM 2440 N N . SER A 1 321 ? -6.594 47.688 24.734 1 90.44 321 SER A N 1
ATOM 2441 C CA . SER A 1 321 ? -7.125 48.062 23.422 1 90.44 321 SER A CA 1
ATOM 2442 C C . SER A 1 321 ? -6.926 46.938 22.406 1 90.44 321 SER A C 1
ATOM 2444 O O . SER A 1 321 ? -6.016 46.125 22.562 1 90.44 321 SER A O 1
ATOM 2446 N N . ILE A 1 322 ? -7.812 46.906 21.375 1 91.88 322 ILE A N 1
ATOM 2447 C CA . ILE A 1 322 ? -7.723 45.906 20.328 1 91.88 322 ILE A CA 1
ATOM 2448 C C . ILE A 1 322 ? -6.344 45.938 19.688 1 91.88 322 ILE A C 1
ATOM 2450 O O . ILE A 1 322 ? -5.734 44.906 19.422 1 91.88 322 ILE A O 1
ATOM 2454 N N . ARG A 1 323 ? -5.789 47.125 19.438 1 92.44 323 ARG A N 1
ATOM 2455 C CA . ARG A 1 323 ? -4.492 47.312 18.797 1 92.44 323 ARG A CA 1
ATOM 2456 C C . ARG A 1 323 ? -3.367 46.75 19.656 1 92.44 323 ARG A C 1
ATOM 2458 O O . ARG A 1 323 ? -2.387 46.219 19.141 1 92.44 323 ARG A O 1
ATOM 2465 N N . GLU A 1 324 ? -3.471 46.906 20.922 1 89.44 324 GLU A N 1
ATOM 2466 C CA . GLU A 1 324 ? -2.451 46.438 21.859 1 89.44 324 GLU A CA 1
ATOM 2467 C C . GLU A 1 324 ? -2.518 44.906 22.016 1 89.44 324 GLU A C 1
ATOM 2469 O O . GLU A 1 324 ? -1.483 44.25 22.078 1 89.44 324 GLU A O 1
ATOM 2474 N N . ARG A 1 325 ? -3.725 44.469 22.047 1 86.31 325 ARG A N 1
ATOM 2475 C CA . ARG A 1 325 ? -3.92 43.031 22.312 1 86.31 325 ARG A CA 1
ATOM 2476 C C . ARG A 1 325 ? -3.648 42.188 21.078 1 86.31 325 ARG A C 1
ATOM 2478 O O . ARG A 1 325 ? -3.141 41.094 21.172 1 86.31 325 ARG A O 1
ATOM 2485 N N . PHE A 1 326 ? -4.086 42.719 19.922 1 92 326 PHE A N 1
ATOM 2486 C CA . PHE A 1 326 ? -3.953 42 18.656 1 92 326 PHE A CA 1
ATOM 2487 C C . PHE A 1 326 ? -3.262 42.875 17.625 1 92 326 PHE A C 1
ATOM 2489 O O . PHE A 1 326 ? -3.809 43.125 16.547 1 92 326 PHE A O 1
ATOM 2496 N N . PRO A 1 327 ? -1.972 43.188 17.906 1 92.31 327 PRO A N 1
ATOM 2497 C CA . PRO A 1 327 ? -1.292 44.188 17.047 1 92.31 327 PRO A CA 1
ATOM 2498 C C . PRO A 1 327 ? -1.162 43.688 15.602 1 92.31 327 PRO A C 1
ATOM 2500 O O . PRO A 1 327 ? -1.378 44.469 14.672 1 92.31 327 PRO A O 1
ATOM 2503 N N . THR A 1 328 ? -0.823 42.438 15.359 1 92.94 328 THR A N 1
ATOM 2504 C CA . THR A 1 328 ? -0.609 41.906 14.008 1 92.94 328 THR A CA 1
ATOM 2505 C C . THR A 1 328 ? -1.919 41.906 13.227 1 92.94 328 THR A C 1
ATOM 2507 O O . THR A 1 328 ? -1.962 42.281 12.062 1 92.94 328 THR A O 1
ATOM 2510 N N . ILE A 1 329 ? -2.975 41.406 13.859 1 94.44 329 ILE A N 1
ATOM 2511 C CA . ILE A 1 329 ? -4.281 41.312 13.211 1 94.44 329 ILE A CA 1
ATOM 2512 C C . ILE A 1 329 ? -4.789 42.719 12.898 1 94.44 329 ILE A C 1
ATOM 2514 O O . ILE A 1 329 ? -5.289 43 11.797 1 94.44 329 ILE A O 1
ATOM 2518 N N . TYR A 1 330 ? -4.609 43.625 13.867 1 95.38 330 TYR A N 1
ATOM 2519 C CA . TYR A 1 330 ? -5.047 45 13.695 1 95.38 330 TYR A CA 1
ATOM 2520 C C . TYR A 1 330 ? -4.352 45.625 12.5 1 95.38 330 TYR A C 1
ATOM 2522 O O . TYR A 1 330 ? -5.008 46.188 11.609 1 95.38 330 TYR A O 1
ATOM 2530 N N . GLU A 1 331 ? -3.055 45.5 12.5 1 95.94 331 GLU A N 1
ATOM 2531 C CA . GLU A 1 331 ? -2.262 46.156 11.461 1 95.94 331 GLU A CA 1
ATOM 2532 C C . GLU A 1 331 ? -2.543 45.562 10.086 1 95.94 331 GLU A C 1
ATOM 2534 O O . GLU A 1 331 ? -2.633 46.281 9.094 1 95.94 331 GLU A O 1
ATOM 2539 N N . THR A 1 332 ? -2.658 44.25 10 1 95.25 332 THR A N 1
ATOM 2540 C CA . THR A 1 332 ? -2.887 43.594 8.734 1 95.25 332 THR A CA 1
ATOM 2541 C C . THR A 1 332 ? -4.254 43.938 8.164 1 95.25 332 THR A C 1
ATOM 2543 O O . THR A 1 332 ? -4.383 44.219 6.969 1 95.25 332 THR A O 1
ATOM 2546 N N . CYS A 1 333 ? -5.297 43.938 8.992 1 96.56 333 CYS A N 1
ATOM 2547 C CA . CYS A 1 333 ? -6.633 44.312 8.547 1 96.56 333 CYS A CA 1
ATOM 2548 C C . CYS A 1 333 ? -6.672 45.781 8.117 1 96.56 333 CYS A C 1
ATOM 2550 O O . CYS A 1 333 ? -7.312 46.125 7.125 1 96.56 333 CYS A O 1
ATOM 2552 N N . LEU A 1 334 ? -5.949 46.562 8.898 1 96.88 334 LEU A N 1
ATOM 2553 C CA . LEU A 1 334 ? -5.895 47.969 8.562 1 96.88 334 LEU A CA 1
ATOM 2554 C C . LEU A 1 334 ? -5.246 48.188 7.199 1 96.88 334 LEU A C 1
ATOM 2556 O O . LEU A 1 334 ? -5.688 49.031 6.418 1 96.88 334 LEU A O 1
ATOM 2560 N N . GLN A 1 335 ? -4.207 47.469 6.957 1 96.44 335 GLN A N 1
ATOM 2561 C CA . GLN A 1 335 ? -3.549 47.531 5.656 1 96.44 335 GLN A CA 1
ATOM 2562 C C . GLN A 1 335 ? -4.52 47.156 4.535 1 96.44 335 GLN A C 1
ATOM 2564 O O . GLN A 1 335 ? -4.395 47.656 3.414 1 96.44 335 GLN A O 1
ATOM 2569 N N . GLY A 1 336 ? -5.43 46.344 4.848 1 95.81 336 GLY A N 1
ATOM 2570 C CA . GLY A 1 336 ? -6.449 45.969 3.887 1 95.81 336 GLY A CA 1
ATOM 2571 C C . GLY A 1 336 ? -7.625 46.906 3.85 1 95.81 336 GLY A C 1
ATOM 2572 O O . GLY A 1 336 ? -8.57 46.719 3.09 1 95.81 336 GLY A O 1
ATOM 2573 N N . GLY A 1 337 ? -7.621 47.906 4.648 1 96.06 337 GLY A N 1
ATOM 2574 C CA . GLY A 1 337 ? -8.656 48.938 4.633 1 96.06 337 GLY A CA 1
ATOM 2575 C C . GLY A 1 337 ? -9.758 48.688 5.645 1 96.06 337 GLY A C 1
ATOM 2576 O O . GLY A 1 337 ? -10.828 49.281 5.562 1 96.06 337 GLY A O 1
ATOM 2577 N N . VAL A 1 338 ? -9.508 47.781 6.527 1 96.69 338 VAL A N 1
ATOM 2578 C CA . VAL A 1 338 ? -10.508 47.438 7.539 1 96.69 338 VAL A CA 1
ATOM 2579 C C . VAL A 1 338 ? -9.992 47.812 8.922 1 96.69 338 VAL A C 1
ATOM 2581 O O . VAL A 1 338 ? -9.047 47.219 9.438 1 96.69 338 VAL A O 1
ATOM 2584 N N . ASP A 1 339 ? -10.57 48.844 9.5 1 97.12 339 ASP A N 1
ATOM 2585 C CA . ASP A 1 339 ? -10.266 49.156 10.891 1 97.12 339 ASP A CA 1
ATOM 2586 C C . ASP A 1 339 ? -11.133 48.375 11.852 1 97.12 339 ASP A C 1
ATOM 2588 O O . ASP A 1 339 ? -12.281 48.719 12.117 1 97.12 339 ASP A O 1
ATOM 2592 N N . ILE A 1 340 ? -10.562 47.406 12.477 1 96.19 340 ILE A N 1
ATOM 2593 C CA . ILE A 1 340 ? -11.336 46.375 13.203 1 96.19 340 ILE A CA 1
ATOM 2594 C C . ILE A 1 340 ? -11.836 46.969 14.523 1 96.19 340 ILE A C 1
ATOM 2596 O O . ILE A 1 340 ? -12.656 46.375 15.211 1 96.19 340 ILE A O 1
ATOM 2600 N N . SER A 1 341 ? -11.367 48.188 14.922 1 94.25 341 SER A N 1
ATOM 2601 C CA . SER A 1 341 ? -11.875 48.875 16.094 1 94.25 341 SER A CA 1
ATOM 2602 C C . SER A 1 341 ? -13.195 49.594 15.789 1 94.25 341 SER A C 1
ATOM 2604 O O . SER A 1 341 ? -13.922 49.969 16.703 1 94.25 341 SER A O 1
ATOM 2606 N N . CYS A 1 342 ? -13.484 49.688 14.531 1 94.69 342 CYS A N 1
ATOM 2607 C CA . CYS A 1 342 ? -14.641 50.5 14.172 1 94.69 342 CYS A CA 1
ATOM 2608 C C . CYS A 1 342 ? -15.609 49.75 13.297 1 94.69 342 CYS A C 1
ATOM 2610 O O . CYS A 1 342 ? -16.766 50.125 13.148 1 94.69 342 CYS A O 1
ATOM 2612 N N . GLU A 1 343 ? -15.18 48.719 12.68 1 95.19 343 GLU A N 1
ATOM 2613 C CA . GLU A 1 343 ? -16.047 47.969 11.773 1 95.19 343 GLU A CA 1
ATOM 2614 C C . GLU A 1 343 ? -15.766 46.469 11.859 1 95.19 343 GLU A C 1
ATOM 2616 O O . GLU A 1 343 ? -14.688 46.062 12.281 1 95.19 343 GLU A O 1
ATOM 2621 N N . PRO A 1 344 ? -16.766 45.688 11.422 1 96.94 344 PRO A N 1
ATOM 2622 C CA . PRO A 1 344 ? -16.594 44.25 11.461 1 96.94 344 PRO A CA 1
ATOM 2623 C C . PRO A 1 344 ? -15.586 43.75 10.422 1 96.94 344 PRO A C 1
ATOM 2625 O O . PRO A 1 344 ? -15.445 44.344 9.359 1 96.94 344 PRO A O 1
ATOM 2628 N N . 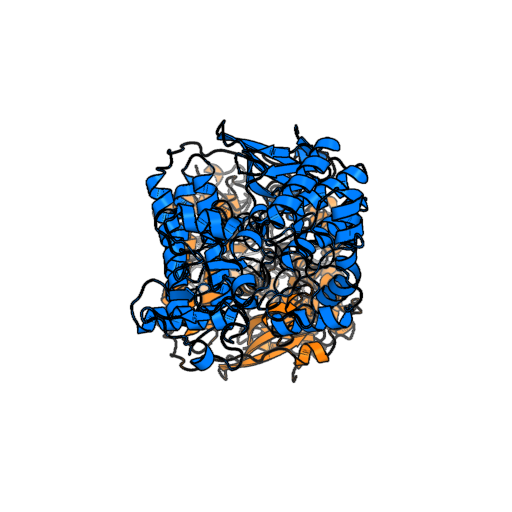ILE A 1 345 ? -14.898 42.594 10.695 1 97.62 345 ILE A N 1
ATOM 2629 C CA . ILE A 1 345 ? -13.906 41.969 9.828 1 97.62 345 ILE A CA 1
ATOM 2630 C C . ILE A 1 345 ? -14.602 41 8.891 1 97.62 345 ILE A C 1
ATOM 2632 O O . ILE A 1 345 ? -15.266 40.062 9.336 1 97.62 345 ILE A O 1
ATOM 2636 N N . PRO A 1 346 ? -14.508 41.156 7.527 1 97.31 346 PRO A N 1
ATOM 2637 C CA . PRO A 1 346 ? -14.992 40.062 6.652 1 97.31 346 PRO A CA 1
ATOM 2638 C C . PRO A 1 346 ? -14.227 38.781 6.844 1 97.31 346 PRO A C 1
ATOM 2640 O O . PRO A 1 346 ? -12.992 38.75 6.848 1 97.31 346 PRO A O 1
ATOM 2643 N N . ILE A 1 347 ? -14.969 37.688 7.016 1 97.44 347 ILE A N 1
ATOM 2644 C CA . ILE A 1 347 ? -14.305 36.438 7.328 1 97.44 347 ILE A CA 1
ATOM 2645 C C . ILE A 1 347 ? -14.891 35.312 6.469 1 97.44 347 ILE A C 1
ATOM 2647 O O . ILE A 1 347 ? -16.031 35.406 5.984 1 97.44 347 ILE A O 1
ATOM 2651 N N . VAL A 1 348 ? -14.141 34.25 6.25 1 96.25 348 VAL A N 1
ATOM 2652 C CA . VAL A 1 348 ? -14.555 33.031 5.559 1 96.25 348 VAL A CA 1
ATOM 2653 C C . VAL A 1 348 ? -13.867 31.828 6.195 1 96.25 348 VAL A C 1
ATOM 2655 O O . VAL A 1 348 ? -12.727 31.922 6.645 1 96.25 348 VAL A O 1
ATOM 2658 N N . PRO A 1 349 ? -14.617 30.734 6.359 1 96.44 349 PRO A N 1
ATOM 2659 C CA . PRO A 1 349 ? -13.906 29.531 6.82 1 96.44 349 PRO A CA 1
ATOM 2660 C C . PRO A 1 349 ? -12.797 29.109 5.863 1 96.44 349 PRO A C 1
ATOM 2662 O O . PRO A 1 349 ? -12.906 29.297 4.648 1 96.44 349 PRO A O 1
ATOM 2665 N N . ALA A 1 350 ? -11.719 28.547 6.395 1 96.94 350 ALA A N 1
ATOM 2666 C CA . ALA A 1 350 ? -10.57 28.172 5.582 1 96.94 350 ALA A CA 1
ATOM 2667 C C . ALA A 1 350 ? -9.875 26.938 6.141 1 96.94 350 ALA A C 1
ATOM 2669 O O . ALA A 1 350 ? -9.797 26.766 7.359 1 96.94 350 ALA A O 1
ATOM 2670 N N . ALA A 1 351 ? -9.398 26.109 5.195 1 97.38 351 ALA A N 1
ATOM 2671 C CA . ALA A 1 351 ? -8.633 24.938 5.625 1 97.38 351 ALA A CA 1
ATOM 2672 C C . ALA A 1 351 ? -7.449 25.344 6.492 1 97.38 351 ALA A C 1
ATOM 2674 O O . ALA A 1 351 ? -6.68 26.234 6.117 1 97.38 351 ALA A O 1
ATOM 2675 N N . HIS A 1 352 ? -7.301 24.641 7.602 1 96.62 352 HIS A N 1
ATOM 2676 C CA . HIS A 1 352 ? -6.367 25.141 8.602 1 96.62 352 HIS A CA 1
ATOM 2677 C C . HIS A 1 352 ? -5.375 24.078 9.031 1 96.62 352 HIS A C 1
ATOM 2679 O O . HIS A 1 352 ? -4.18 24.344 9.156 1 96.62 352 HIS A O 1
ATOM 2685 N N . TYR A 1 353 ? -5.902 22.875 9.281 1 97.19 353 TYR A N 1
ATOM 2686 C CA . TYR A 1 353 ? -5.043 21.844 9.836 1 97.19 353 TYR A CA 1
ATOM 2687 C C . TYR A 1 353 ? -5.543 20.453 9.445 1 97.19 353 TYR A C 1
ATOM 2689 O O . TYR A 1 353 ? -6.738 20.172 9.547 1 97.19 353 TYR A O 1
ATOM 2697 N N . LEU A 1 354 ? -4.648 19.641 9.031 1 98 354 LEU A N 1
ATOM 2698 C CA . LEU A 1 354 ? -4.973 18.234 8.758 1 98 354 LEU A CA 1
ATOM 2699 C C . LEU A 1 354 ? -4.691 17.375 9.977 1 98 354 LEU A C 1
ATOM 2701 O O . LEU A 1 354 ? -3.531 17.156 10.344 1 98 354 LEU A O 1
ATOM 2705 N N . CYS A 1 355 ? -5.781 16.828 10.594 1 98 355 CYS A N 1
ATOM 2706 C CA . CYS A 1 355 ? -5.633 16.016 11.797 1 98 355 CYS A CA 1
ATOM 2707 C C . CYS A 1 355 ? -5.113 14.625 11.438 1 98 355 CYS A C 1
ATOM 2709 O O . CYS A 1 355 ? -4.527 13.945 12.281 1 98 355 CYS A O 1
ATOM 2711 N N . GLY A 1 356 ? -5.414 14.219 10.242 1 98 356 GLY A N 1
ATOM 2712 C CA . GLY A 1 356 ? -4.867 12.969 9.742 1 98 356 GLY A CA 1
ATOM 2713 C C . GLY A 1 356 ? -3.475 13.109 9.164 1 98 356 GLY A C 1
ATOM 2714 O O . GLY A 1 356 ? -2.764 14.07 9.469 1 98 356 GLY A O 1
ATOM 2715 N N . GLY A 1 357 ? -3.014 12.109 8.43 1 98.62 357 GLY A N 1
ATOM 2716 C CA . GLY A 1 357 ? -1.694 12.148 7.82 1 98.62 357 GLY A CA 1
ATOM 2717 C C . GLY A 1 357 ? -0.998 10.797 7.828 1 98.62 357 GLY A C 1
ATOM 2718 O O . GLY A 1 357 ? -1.654 9.758 7.836 1 98.62 357 GLY A O 1
ATOM 2719 N N . VAL A 1 358 ? 0.318 10.844 7.719 1 98.88 358 VAL A N 1
ATOM 2720 C CA . VAL A 1 358 ? 1.141 9.641 7.789 1 98.88 358 VAL A CA 1
ATOM 2721 C C . VAL A 1 358 ? 1.028 9.023 9.18 1 98.88 358 VAL A C 1
ATOM 2723 O O . VAL A 1 358 ? 1.279 9.688 10.188 1 98.88 358 VAL A O 1
ATOM 2726 N N . LYS A 1 359 ? 0.612 7.793 9.234 1 98.62 359 LYS A N 1
ATOM 2727 C CA . LYS A 1 359 ? 0.519 7.098 10.516 1 98.62 359 LYS A CA 1
ATOM 2728 C C . LYS A 1 359 ? 1.867 7.078 11.227 1 98.62 359 LYS A C 1
ATOM 2730 O O . LYS A 1 359 ? 2.869 6.637 10.664 1 98.62 359 LYS A O 1
ATOM 2735 N N . ALA A 1 360 ? 1.932 7.586 12.469 1 98.56 360 ALA A N 1
ATOM 2736 C CA . ALA A 1 360 ? 3.156 7.617 13.258 1 98.56 360 ALA A CA 1
ATOM 2737 C C . ALA A 1 360 ? 2.924 7.023 14.648 1 98.56 360 ALA A C 1
ATOM 2739 O O . ALA A 1 360 ? 1.876 7.25 15.258 1 98.56 360 ALA A O 1
ATOM 2740 N N . ASP A 1 361 ? 3.896 6.297 15.133 1 98.25 361 ASP A N 1
ATOM 2741 C CA . ASP A 1 361 ? 3.766 5.738 16.469 1 98.25 361 ASP A CA 1
ATOM 2742 C C . ASP A 1 361 ? 4.215 6.746 17.531 1 98.25 361 ASP A C 1
ATOM 2744 O O . ASP A 1 361 ? 4.332 7.938 17.25 1 98.25 361 ASP A O 1
ATOM 2748 N N . LEU A 1 362 ? 4.418 6.328 18.75 1 98.31 362 LEU A N 1
ATOM 2749 C CA . LEU A 1 362 ? 4.648 7.227 19.875 1 98.31 362 LEU A CA 1
ATOM 2750 C C . LEU A 1 362 ? 6.059 7.801 19.828 1 98.31 362 LEU A C 1
ATOM 2752 O O . LEU A 1 362 ? 6.402 8.688 20.625 1 98.31 362 LEU A O 1
ATOM 2756 N N . PHE A 1 363 ? 6.875 7.402 18.844 1 98.25 363 PHE A N 1
ATOM 2757 C CA . PHE A 1 363 ? 8.219 7.938 18.656 1 98.25 363 PHE A CA 1
ATOM 2758 C C . PHE A 1 363 ? 8.32 8.695 17.344 1 98.25 363 PHE A C 1
ATOM 2760 O O . PHE A 1 363 ? 9.406 9.141 16.953 1 98.25 363 PHE A O 1
ATOM 2767 N N . GLY A 1 364 ? 7.199 8.812 16.641 1 98.56 364 GLY A N 1
ATOM 2768 C CA . GLY A 1 364 ? 7.18 9.508 15.367 1 98.56 364 GLY A CA 1
ATOM 2769 C C . GLY A 1 364 ? 7.555 8.617 14.195 1 98.56 364 GLY A C 1
ATOM 2770 O O . GLY A 1 364 ? 7.711 9.094 13.07 1 98.56 364 GLY A O 1
ATOM 2771 N N . ARG A 1 365 ? 7.68 7.25 14.453 1 98.5 365 ARG A N 1
ATOM 2772 C CA . ARG A 1 365 ? 8.039 6.305 13.398 1 98.5 365 ARG A CA 1
ATOM 2773 C C . ARG A 1 365 ? 6.84 6.012 12.5 1 98.5 365 ARG A C 1
ATOM 2775 O O . ARG A 1 365 ? 5.75 5.715 12.984 1 98.5 365 ARG A O 1
ATOM 2782 N N . ALA A 1 366 ? 7.047 6.141 11.156 1 98.5 366 ALA A N 1
ATOM 2783 C CA . ALA A 1 366 ? 6.031 5.699 10.203 1 98.5 366 ALA A CA 1
ATOM 2784 C C . ALA A 1 366 ? 6.016 4.18 10.078 1 98.5 366 ALA A C 1
ATOM 2786 O O . ALA A 1 366 ? 6.707 3.482 10.828 1 98.5 366 ALA A O 1
ATOM 2787 N N . SER A 1 367 ? 5.156 3.703 9.195 1 97.12 367 SER A N 1
ATOM 2788 C CA . SER A 1 367 ? 4.988 2.26 9.047 1 97.12 367 SER A CA 1
ATOM 2789 C C . SER A 1 367 ? 6.102 1.659 8.195 1 97.12 367 SER A C 1
ATOM 2791 O O . SER A 1 367 ? 6.219 0.437 8.094 1 97.12 367 SER A O 1
ATOM 2793 N N . VAL A 1 368 ? 6.922 2.408 7.59 1 97.38 368 VAL A N 1
ATOM 2794 C CA . VAL A 1 368 ? 8.078 1.947 6.828 1 97.38 368 VAL A CA 1
ATOM 2795 C C . VAL A 1 368 ? 9.359 2.213 7.621 1 97.38 368 VAL A C 1
ATOM 2797 O O . VAL A 1 368 ? 9.547 3.307 8.156 1 97.38 368 VAL A O 1
ATOM 2800 N N . LYS A 1 369 ? 10.258 1.266 7.633 1 96.88 369 LYS A N 1
ATOM 2801 C CA . LYS A 1 369 ? 11.492 1.35 8.414 1 96.88 369 LYS A CA 1
ATOM 2802 C C . LYS A 1 369 ? 12.32 2.562 7.996 1 96.88 369 LYS A C 1
ATOM 2804 O O . LYS A 1 369 ? 12.422 2.875 6.809 1 96.88 369 LYS A O 1
ATOM 2809 N N . ASN A 1 370 ? 12.852 3.336 8.953 1 97.94 370 ASN A N 1
ATOM 2810 C CA . ASN A 1 370 ? 13.766 4.461 8.812 1 97.94 370 ASN A CA 1
ATOM 2811 C C . ASN A 1 370 ? 13.039 5.723 8.352 1 97.94 370 ASN A C 1
ATOM 2813 O O . ASN A 1 370 ? 13.664 6.691 7.93 1 97.94 370 ASN A O 1
ATOM 2817 N N . LEU A 1 371 ? 11.68 5.703 8.359 1 98.75 371 LEU A N 1
ATOM 2818 C CA . LEU A 1 371 ? 10.875 6.875 8.031 1 98.75 371 LEU A CA 1
ATOM 2819 C C . LEU A 1 371 ? 10.172 7.414 9.266 1 98.75 371 LEU A C 1
ATOM 2821 O O . LEU A 1 371 ? 9.562 6.652 10.023 1 98.75 371 LEU A O 1
ATOM 2825 N N . TYR A 1 372 ? 10.344 8.68 9.445 1 98.88 372 TYR A N 1
ATOM 2826 C CA . TYR A 1 372 ? 9.664 9.383 10.531 1 98.88 372 TYR A CA 1
ATOM 2827 C C . TYR A 1 372 ? 8.742 10.469 9.992 1 98.88 372 TYR A C 1
ATOM 2829 O O . TYR A 1 372 ? 9 11.031 8.922 1 98.88 372 TYR A O 1
ATOM 2837 N N . ALA A 1 373 ? 7.648 10.727 10.656 1 98.94 373 ALA A N 1
ATOM 2838 C CA . ALA A 1 373 ? 6.73 11.82 10.352 1 98.94 373 ALA A CA 1
ATOM 2839 C C . ALA A 1 373 ? 6.445 12.656 11.602 1 98.94 373 ALA A C 1
ATOM 2841 O O . ALA A 1 373 ? 6.113 12.109 12.656 1 98.94 373 ALA A O 1
ATOM 2842 N N . LEU A 1 374 ? 6.609 13.969 11.438 1 98.81 374 LEU A N 1
ATOM 2843 C CA . LEU A 1 374 ? 6.484 14.875 12.57 1 98.81 374 LEU A CA 1
ATOM 2844 C C . LEU A 1 374 ? 5.656 16.094 12.195 1 98.81 374 LEU A C 1
ATOM 2846 O O . LEU A 1 374 ? 5.758 16.609 11.078 1 98.81 374 LEU A O 1
ATOM 2850 N N . GLY A 1 375 ? 4.938 16.594 13.188 1 98.44 375 GLY A N 1
ATOM 2851 C CA . GLY A 1 375 ? 4.105 17.75 12.922 1 98.44 375 GLY A CA 1
ATOM 2852 C C . GLY A 1 375 ? 2.84 17.422 12.156 1 98.44 375 GLY A C 1
ATOM 2853 O O . GLY A 1 375 ? 2.26 16.344 12.336 1 98.44 375 GLY A O 1
ATOM 2854 N N . GLU A 1 376 ? 2.42 18.344 11.352 1 98.44 376 GLU A N 1
ATOM 2855 C CA . GLU A 1 376 ? 1.099 18.234 10.742 1 98.44 376 GLU A CA 1
ATOM 2856 C C . GLU A 1 376 ? 1.064 17.109 9.711 1 98.44 376 GLU A C 1
ATOM 2858 O O . GLU A 1 376 ? -0.006 16.594 9.375 1 98.44 376 GLU A O 1
ATOM 2863 N N . VAL A 1 377 ? 2.234 16.703 9.164 1 98.75 377 VAL A N 1
ATOM 2864 C CA . VAL A 1 377 ? 2.256 15.625 8.188 1 98.75 377 VAL A CA 1
ATOM 2865 C C . VAL A 1 377 ? 1.926 14.305 8.875 1 98.75 377 VAL A C 1
ATOM 2867 O O . VAL A 1 377 ? 1.466 13.359 8.234 1 98.75 377 VAL A O 1
ATOM 2870 N N . ALA A 1 378 ? 2.082 14.273 10.188 1 98.75 378 ALA A N 1
ATOM 2871 C CA . ALA A 1 378 ? 1.94 13.039 10.961 1 98.75 378 ALA A CA 1
ATOM 2872 C C . ALA A 1 378 ? 0.535 12.914 11.539 1 98.75 378 ALA A C 1
ATOM 2874 O O . ALA A 1 378 ? -0.097 13.922 11.875 1 98.75 378 ALA A O 1
ATOM 2875 N N . CYS A 1 379 ? 0.093 11.75 11.602 1 98.62 379 CYS A N 1
ATOM 2876 C CA . CYS A 1 379 ? -1.042 11.414 12.461 1 98.62 379 CYS A CA 1
ATOM 2877 C C . CYS A 1 379 ? -0.61 10.523 13.617 1 98.62 379 CYS A C 1
ATOM 2879 O O . CYS A 1 379 ? -0.588 9.297 13.492 1 98.62 379 CYS A O 1
ATOM 2881 N N . THR A 1 380 ? -0.396 11.117 14.734 1 97.88 380 THR A N 1
ATOM 2882 C CA . THR A 1 380 ? -0.058 10.398 15.953 1 97.88 380 THR A CA 1
ATOM 2883 C C . THR A 1 380 ? -1.32 9.938 16.688 1 97.88 380 THR A C 1
ATOM 2885 O O . THR A 1 380 ? -1.256 9.102 17.578 1 97.88 380 THR A O 1
ATOM 2888 N N . GLY A 1 381 ? -2.418 10.516 16.281 1 98.19 381 GLY A N 1
ATOM 2889 C CA . GLY A 1 381 ? -3.689 10.258 16.938 1 98.19 381 GLY A CA 1
ATOM 2890 C C . GLY A 1 381 ? -3.996 11.258 18.047 1 98.19 381 GLY A C 1
ATOM 2891 O O . GLY A 1 381 ? -5.062 11.195 18.672 1 98.19 381 GLY A O 1
ATOM 2892 N N . LEU A 1 382 ? -3.152 12.188 18.266 1 98.56 382 LEU A N 1
ATOM 2893 C CA . LEU A 1 382 ? -3.316 13.18 19.312 1 98.56 382 LEU A CA 1
ATOM 2894 C C . LEU A 1 382 ? -4.598 13.984 19.109 1 98.56 382 LEU A C 1
ATOM 2896 O O . LEU A 1 382 ? -5.344 14.219 20.062 1 98.56 382 LEU A O 1
ATOM 2900 N N . HIS A 1 383 ? -4.859 14.344 17.875 1 97.94 383 HIS A N 1
ATOM 2901 C CA . HIS A 1 383 ? -5.867 15.367 17.609 1 97.94 383 HIS A CA 1
ATOM 2902 C C . HIS A 1 383 ? -7.23 14.734 17.344 1 97.94 383 HIS A C 1
ATOM 2904 O O . HIS A 1 383 ? -8.242 15.43 17.312 1 97.94 383 HIS A O 1
ATOM 2910 N N . GLY A 1 384 ? -7.258 13.438 17.141 1 97.25 384 GLY A N 1
ATOM 2911 C CA . GLY A 1 384 ? -8.531 12.805 16.828 1 97.25 384 GLY A CA 1
ATOM 2912 C C . GLY A 1 384 ? -9.227 13.438 15.633 1 97.25 384 GLY A C 1
ATOM 2913 O O . GLY A 1 384 ? -8.594 13.719 14.617 1 97.25 384 GLY A O 1
ATOM 2914 N N . ALA A 1 385 ? -10.539 13.648 15.773 1 97.12 385 ALA A N 1
ATOM 2915 C CA . ALA A 1 385 ? -11.352 14.133 14.656 1 97.12 385 ALA A CA 1
ATOM 2916 C C . ALA A 1 385 ? -11.344 15.656 14.586 1 97.12 385 ALA A C 1
ATOM 2918 O O . ALA A 1 385 ? -11.836 16.234 13.617 1 97.12 385 ALA A O 1
ATOM 2919 N N . ASN A 1 386 ? -10.75 16.297 15.547 1 96.12 386 ASN A N 1
ATOM 2920 C CA . ASN A 1 386 ? -10.695 17.75 15.625 1 96.12 386 ASN A CA 1
ATOM 2921 C C . ASN A 1 386 ? -9.641 18.219 16.625 1 96.12 386 ASN A C 1
ATOM 2923 O O . ASN A 1 386 ? -9.727 17.922 17.812 1 96.12 386 ASN A O 1
ATOM 2927 N N . ARG A 1 387 ? -8.789 19 16.141 1 95.88 387 ARG A N 1
ATOM 2928 C CA . ARG A 1 387 ? -7.648 19.406 16.953 1 95.88 387 ARG A CA 1
ATOM 2929 C C . ARG A 1 387 ? -8.047 20.484 17.953 1 95.88 387 ARG A C 1
ATOM 2931 O O . ARG A 1 387 ? -8.766 21.422 17.609 1 95.88 387 ARG A O 1
ATOM 2938 N N . LEU A 1 388 ? -7.555 20.344 19.188 1 93.19 388 LEU A N 1
ATOM 2939 C CA . LEU A 1 388 ? -7.672 21.391 20.203 1 93.19 388 LEU A CA 1
ATOM 2940 C C . LEU A 1 388 ? -6.715 22.547 19.922 1 93.19 388 LEU A C 1
ATOM 2942 O O . LEU A 1 388 ? -5.547 22.312 19.594 1 93.19 388 LEU A O 1
ATOM 2946 N N . ALA A 1 389 ? -7.184 23.734 20.078 1 89.19 389 ALA A N 1
ATOM 2947 C CA . ALA A 1 389 ? -6.379 24.922 19.797 1 89.19 389 ALA A CA 1
ATOM 2948 C C . ALA A 1 389 ? -5.086 24.906 20.609 1 89.19 389 ALA A C 1
ATOM 2950 O O . ALA A 1 389 ? -5.07 24.484 21.766 1 89.19 389 ALA A O 1
ATOM 2951 N N . SER A 1 390 ? -3.975 25.328 19.969 1 92 390 SER A N 1
ATOM 2952 C CA . SER A 1 390 ? -2.695 25.625 20.594 1 92 390 SER A CA 1
ATOM 2953 C C . SER A 1 390 ? -1.936 24.359 20.953 1 92 390 SER A C 1
ATOM 2955 O O . SER A 1 390 ? -0.992 24.406 21.75 1 92 390 SER A O 1
ATOM 2957 N N . THR A 1 391 ? -2.385 23.203 20.375 1 95.81 391 THR A N 1
ATOM 2958 C CA . THR A 1 391 ? -1.692 21.953 20.672 1 95.81 391 THR A CA 1
ATOM 2959 C C . THR A 1 391 ? -0.685 21.609 19.578 1 95.81 391 THR A C 1
ATOM 2961 O O . THR A 1 391 ? 0.269 20.875 19.812 1 95.81 391 THR A O 1
ATOM 2964 N N . SER A 1 392 ? -0.819 22.141 18.359 1 96.56 392 SER A N 1
ATOM 2965 C CA . SER A 1 392 ? -0.044 21.719 17.203 1 96.56 392 SER A CA 1
ATOM 2966 C C . SER A 1 392 ? 1.428 22.078 17.359 1 96.56 392 SER A C 1
ATOM 2968 O O . SER A 1 392 ? 2.309 21.297 16.984 1 96.56 392 SER A O 1
ATOM 2970 N N . LEU A 1 393 ? 1.708 23.328 17.859 1 97.81 393 LEU A N 1
ATOM 2971 C CA . LEU A 1 393 ? 3.096 23.734 18.047 1 97.81 393 LEU A CA 1
ATOM 2972 C C . LEU A 1 393 ? 3.803 22.812 19.031 1 97.81 393 LEU A C 1
ATOM 2974 O O . LEU A 1 393 ? 4.918 22.359 18.766 1 97.81 393 LEU A O 1
ATOM 2978 N N . LEU A 1 394 ? 3.117 22.562 20.109 1 98.38 394 LEU A N 1
ATOM 2979 C CA . LEU A 1 394 ? 3.705 21.734 21.156 1 98.38 394 LEU A CA 1
ATOM 2980 C C . LEU A 1 394 ? 3.869 20.297 20.672 1 98.38 394 LEU A C 1
ATOM 2982 O O . LEU A 1 394 ? 4.828 19.609 21.031 1 98.38 394 LEU A O 1
ATOM 2986 N N . GLU A 1 395 ? 2.916 19.828 19.891 1 98.5 395 GLU A N 1
ATOM 2987 C CA . GLU A 1 395 ? 3.064 18.5 19.281 1 98.5 395 GLU A CA 1
ATOM 2988 C C . GLU A 1 395 ? 4.359 18.406 18.484 1 98.5 395 GLU A C 1
ATOM 2990 O O . GLU A 1 395 ? 5.074 17.406 18.562 1 98.5 395 GLU A O 1
ATOM 2995 N N . GLY A 1 396 ? 4.613 19.422 17.656 1 98.56 396 GLY A N 1
ATOM 2996 C CA . GLY A 1 396 ? 5.832 19.453 16.875 1 98.56 396 GLY A CA 1
ATOM 2997 C C . GLY A 1 396 ? 7.09 19.344 17.703 1 98.56 396 GLY A C 1
ATOM 2998 O O . GLY A 1 396 ? 7.992 18.578 17.391 1 98.56 396 GLY A O 1
ATOM 2999 N N . VAL A 1 397 ? 7.125 20.078 18.781 1 98.75 397 VAL A N 1
ATOM 3000 C CA . VAL A 1 397 ? 8.281 20.078 19.672 1 98.75 397 VAL A CA 1
ATOM 3001 C C . VAL A 1 397 ? 8.422 18.688 20.328 1 98.75 397 VAL A C 1
ATOM 3003 O O . VAL A 1 397 ? 9.5 18.094 20.281 1 98.75 397 VAL A O 1
ATOM 3006 N N . PHE A 1 398 ? 7.348 18.219 20.891 1 98.81 398 PHE A N 1
ATOM 3007 C CA . PHE A 1 398 ? 7.34 16.984 21.672 1 98.81 398 PHE A CA 1
ATOM 3008 C C . PHE A 1 398 ? 7.805 15.805 20.828 1 98.81 398 PHE A C 1
ATOM 3010 O O . PHE A 1 398 ? 8.766 15.117 21.188 1 98.81 398 PHE A O 1
ATOM 3017 N N . TRP A 1 399 ? 7.184 15.625 19.719 1 98.88 399 TRP A N 1
ATOM 3018 C CA . TRP A 1 399 ? 7.527 14.461 18.906 1 98.88 399 TRP A CA 1
ATOM 3019 C C . TRP A 1 399 ? 8.812 14.703 18.125 1 98.88 399 TRP A C 1
ATOM 3021 O O . TRP A 1 399 ? 9.484 13.758 17.719 1 98.88 399 TRP A O 1
ATOM 3031 N N . GLY A 1 400 ? 9.125 16.016 17.828 1 98.88 400 GLY A N 1
ATOM 3032 C CA . GLY A 1 400 ? 10.445 16.297 17.281 1 98.88 400 GLY A CA 1
ATOM 3033 C C . GLY A 1 400 ? 11.578 15.797 18.156 1 98.88 400 GLY A C 1
ATOM 3034 O O . GLY A 1 400 ? 12.5 15.133 17.672 1 98.88 400 GLY A O 1
ATOM 3035 N N . LEU A 1 401 ? 11.5 16.062 19.406 1 98.81 401 LEU A N 1
ATOM 3036 C CA . LEU A 1 401 ? 12.523 15.664 20.359 1 98.81 401 LEU A CA 1
ATOM 3037 C C . LEU A 1 401 ? 12.523 14.156 20.562 1 98.81 401 LEU A C 1
ATOM 3039 O O . LEU A 1 401 ? 13.578 13.523 20.594 1 98.81 401 LEU A O 1
ATOM 3043 N N . ARG A 1 402 ? 11.352 13.555 20.656 1 98.5 402 ARG A N 1
ATOM 3044 C CA . ARG A 1 402 ? 11.234 12.117 20.875 1 98.5 402 ARG A CA 1
ATOM 3045 C C . ARG A 1 402 ? 11.797 11.328 19.703 1 98.5 402 ARG A C 1
ATOM 3047 O O . ARG A 1 402 ? 12.484 10.328 19.891 1 98.5 402 ARG A O 1
ATOM 3054 N N . ALA A 1 403 ? 11.438 11.773 18.531 1 98.69 403 ALA A N 1
ATOM 3055 C CA . ALA A 1 403 ? 11.961 11.125 17.328 1 98.69 403 ALA A CA 1
ATOM 3056 C C . ALA A 1 403 ? 13.484 11.219 17.281 1 98.69 403 ALA A C 1
ATOM 3058 O O . ALA A 1 403 ? 14.156 10.25 16.906 1 98.69 403 ALA A O 1
ATOM 3059 N N . ALA A 1 404 ? 14 12.375 17.609 1 98.69 404 ALA A N 1
ATOM 3060 C CA . ALA A 1 404 ? 15.445 12.57 17.609 1 98.69 404 ALA A CA 1
ATOM 3061 C C . ALA A 1 404 ? 16.125 11.586 18.562 1 98.69 404 ALA A C 1
ATOM 3063 O O . ALA A 1 404 ? 17.141 10.984 18.203 1 98.69 404 ALA A O 1
ATOM 3064 N N . ASP A 1 405 ? 15.594 11.461 19.734 1 98.25 405 ASP A N 1
ATOM 3065 C CA . ASP A 1 405 ? 16.156 10.547 20.719 1 98.25 405 ASP A CA 1
ATOM 3066 C C . ASP A 1 405 ? 16.125 9.102 20.203 1 98.25 405 ASP A C 1
ATOM 3068 O O . ASP A 1 405 ? 17.062 8.336 20.422 1 98.25 405 ASP A O 1
ATOM 3072 N N . ASP A 1 406 ? 15.023 8.781 19.562 1 98 406 ASP A N 1
ATOM 3073 C CA . ASP A 1 406 ? 14.891 7.438 19 1 98 406 ASP A CA 1
ATOM 3074 C C . ASP A 1 406 ? 15.914 7.199 17.891 1 98 406 ASP A C 1
ATOM 3076 O O . ASP A 1 406 ? 16.562 6.156 17.859 1 98 406 ASP A O 1
ATOM 3080 N N . ILE A 1 407 ? 16.078 8.133 17 1 97.81 407 ILE A N 1
ATOM 3081 C CA . ILE A 1 407 ? 17.031 8.039 15.891 1 97.81 407 ILE A CA 1
ATOM 3082 C C . ILE A 1 407 ? 18.453 7.91 16.438 1 97.81 407 ILE A C 1
ATOM 3084 O O . ILE A 1 407 ? 19.219 7.062 15.977 1 97.81 407 ILE A O 1
ATOM 3088 N N . ALA A 1 408 ? 18.75 8.719 17.375 1 96.88 408 ALA A N 1
ATOM 3089 C CA . ALA A 1 408 ? 20.094 8.75 17.938 1 96.88 408 ALA A CA 1
ATOM 3090 C C . ALA A 1 408 ? 20.438 7.441 18.641 1 96.88 408 ALA A C 1
ATOM 3092 O O . ALA A 1 408 ? 21.594 7.047 18.688 1 96.88 408 ALA A O 1
ATOM 3093 N N . SER A 1 409 ? 19.438 6.777 19.156 1 94.75 409 SER A N 1
ATOM 3094 C CA . SER A 1 409 ? 19.672 5.555 19.922 1 94.75 409 SER A CA 1
ATOM 3095 C C . SER A 1 409 ? 19.812 4.348 19.016 1 94.75 409 SER A C 1
ATOM 3097 O O . SER A 1 409 ? 20.234 3.277 19.438 1 94.75 409 SER A O 1
ATOM 3099 N N . ARG A 1 410 ? 19.469 4.551 17.797 1 87.12 410 ARG A N 1
ATOM 3100 C CA . ARG A 1 410 ? 19.484 3.414 16.875 1 87.12 410 ARG A CA 1
ATOM 3101 C C . ARG A 1 410 ? 20.906 3.031 16.5 1 87.12 410 ARG A C 1
ATOM 3103 O O . ARG A 1 410 ? 21.766 3.902 16.312 1 87.12 410 ARG A O 1
ATOM 3110 N N . GLU A 1 411 ? 21.25 1.821 16.641 1 71.31 411 GLU A N 1
ATOM 3111 C CA . GLU A 1 411 ? 22.578 1.308 16.375 1 71.31 411 GLU A CA 1
ATOM 3112 C C . GLU A 1 411 ? 22.781 1.036 14.891 1 71.31 411 GLU A C 1
ATOM 3114 O O . GLU A 1 411 ? 23.906 1.059 14.398 1 71.31 411 GLU A O 1
ATOM 3119 N N . GLN A 1 412 ? 21.703 0.829 14.234 1 66.31 412 GLN A N 1
ATOM 3120 C CA . GLN A 1 412 ? 21.891 0.177 12.945 1 66.31 412 GLN A CA 1
ATOM 3121 C C . GLN A 1 412 ? 21.906 1.197 11.805 1 66.31 412 GLN A C 1
ATOM 3123 O O . GLN A 1 412 ? 20.906 1.854 11.539 1 66.31 412 GLN A O 1
ATOM 3128 N N . ALA A 1 413 ? 23.094 1.333 11.367 1 83.56 413 ALA A N 1
ATOM 3129 C CA . ALA A 1 413 ? 23.312 2.115 10.156 1 83.56 413 ALA A CA 1
ATOM 3130 C C . ALA A 1 413 ? 23.219 1.239 8.906 1 83.56 413 ALA A C 1
ATOM 3132 O O . ALA A 1 413 ? 23.578 0.057 8.945 1 83.56 413 ALA A O 1
ATOM 3133 N N . ILE A 1 414 ? 22.562 1.758 7.906 1 94.25 414 ILE A N 1
ATOM 3134 C CA . ILE A 1 414 ? 22.547 1.091 6.609 1 94.25 414 ILE A CA 1
ATOM 3135 C C . ILE A 1 414 ? 23.969 0.895 6.102 1 94.25 414 ILE A C 1
ATOM 3137 O O . ILE A 1 414 ? 24.766 1.836 6.09 1 94.25 414 ILE A O 1
ATOM 3141 N N . LYS A 1 415 ? 24.328 -0.302 5.688 1 93.81 415 LYS A N 1
ATOM 3142 C CA . LYS A 1 415 ? 25.656 -0.584 5.156 1 93.81 415 LYS A CA 1
ATOM 3143 C C . LYS A 1 415 ? 25.938 0.244 3.906 1 93.81 415 LYS A C 1
ATOM 3145 O O . LYS A 1 415 ? 25.062 0.404 3.053 1 93.81 415 LYS A O 1
ATOM 3150 N N . LEU A 1 416 ? 27.109 0.719 3.812 1 92.12 416 LEU A N 1
ATOM 3151 C CA . LEU A 1 416 ? 27.5 1.583 2.709 1 92.12 416 LEU A CA 1
ATOM 3152 C C . LEU A 1 416 ? 27.328 0.875 1.37 1 92.12 416 LEU A C 1
ATOM 3154 O O . LEU A 1 416 ? 26.953 1.503 0.378 1 92.12 416 LEU A O 1
ATOM 3158 N N . SER A 1 417 ? 27.609 -0.385 1.319 1 93.81 417 SER A N 1
ATOM 3159 C CA . SER A 1 417 ? 27.5 -1.145 0.079 1 93.81 417 SER A CA 1
ATOM 3160 C C . SER A 1 417 ? 26.062 -1.145 -0.433 1 93.81 417 SER A C 1
ATOM 3162 O O . SER A 1 417 ? 25.828 -1.165 -1.644 1 93.81 417 SER A O 1
ATOM 3164 N N . ARG A 1 418 ? 25.141 -1.124 0.483 1 95.38 418 ARG A N 1
ATOM 3165 C CA . ARG A 1 418 ? 23.734 -1.074 0.106 1 95.38 418 ARG A CA 1
ATOM 3166 C C . ARG A 1 418 ? 23.375 0.288 -0.474 1 95.38 418 ARG A C 1
ATOM 3168 O O . ARG A 1 418 ? 22.594 0.376 -1.424 1 95.38 418 ARG A O 1
ATOM 3175 N N . LEU A 1 419 ? 23.969 1.322 0.071 1 95 419 LEU A N 1
ATOM 3176 C CA . LEU A 1 419 ? 23.719 2.672 -0.426 1 95 419 LEU A CA 1
ATOM 3177 C C . LEU A 1 419 ? 24.328 2.861 -1.81 1 95 419 LEU A C 1
ATOM 3179 O O . LEU A 1 419 ? 23.766 3.557 -2.654 1 95 419 LEU A O 1
ATOM 3183 N N . GLU A 1 420 ? 25.438 2.229 -2.08 1 93.81 420 GLU A N 1
ATOM 3184 C CA . GLU A 1 420 ? 26.141 2.344 -3.354 1 93.81 420 GLU A CA 1
ATOM 3185 C C . GLU A 1 420 ? 25.359 1.677 -4.48 1 93.81 420 GLU A C 1
ATOM 3187 O O . GLU A 1 420 ? 25.562 1.996 -5.656 1 93.81 420 GLU A O 1
ATOM 3192 N N . ALA A 1 421 ? 24.453 0.801 -4.09 1 94.38 421 ALA A N 1
ATOM 3193 C CA . ALA A 1 421 ? 23.672 0.058 -5.078 1 94.38 421 ALA A CA 1
ATOM 3194 C C . ALA A 1 421 ? 22.438 0.837 -5.504 1 94.38 421 ALA A C 1
ATOM 3196 O O . ALA A 1 421 ? 21.703 0.408 -6.395 1 94.38 421 ALA A O 1
ATOM 3197 N N . LEU A 1 422 ? 22.188 1.995 -4.93 1 95.19 422 LEU A N 1
ATOM 3198 C CA . LEU A 1 422 ? 21 2.797 -5.25 1 95.19 422 LEU A CA 1
ATOM 3199 C C . LEU A 1 422 ? 21.141 3.434 -6.629 1 95.19 422 LEU A C 1
ATOM 3201 O O . LEU A 1 422 ? 22.234 3.879 -7.008 1 95.19 422 LEU A O 1
ATOM 3205 N N . ARG A 1 423 ? 20.094 3.494 -7.352 1 92.5 423 ARG A N 1
ATOM 3206 C CA . ARG A 1 423 ? 20.047 4.09 -8.68 1 92.5 423 ARG A CA 1
ATOM 3207 C C . ARG A 1 423 ? 19.984 5.613 -8.602 1 92.5 423 ARG A C 1
ATOM 3209 O O . ARG A 1 423 ? 19.328 6.164 -7.723 1 92.5 423 ARG A O 1
ATOM 3216 N N . GLU A 1 424 ? 20.641 6.191 -9.477 1 91.06 424 GLU A N 1
ATOM 3217 C CA . GLU A 1 424 ? 20.516 7.641 -9.609 1 91.06 424 GLU A CA 1
ATOM 3218 C C . GLU A 1 424 ? 19.219 8.031 -10.297 1 91.06 424 GLU A C 1
ATOM 3220 O O . GLU A 1 424 ? 18.594 7.211 -10.977 1 91.06 424 GLU A O 1
ATOM 3225 N N . TRP A 1 425 ? 18.859 9.25 -10.055 1 90.94 425 TRP A N 1
ATOM 3226 C CA . TRP A 1 425 ? 17.703 9.805 -10.734 1 90.94 425 TRP A CA 1
ATOM 3227 C C . TRP A 1 425 ? 17.922 9.844 -12.242 1 90.94 425 TRP A C 1
ATOM 3229 O O . TRP A 1 425 ? 18.969 10.281 -12.711 1 90.94 425 TRP A O 1
ATOM 3239 N N . GLU A 1 426 ? 17 9.305 -12.953 1 83.62 426 GLU A N 1
ATOM 3240 C CA . GLU A 1 426 ? 17.062 9.367 -14.414 1 83.62 426 GLU A CA 1
ATOM 3241 C C . GLU A 1 426 ? 16 10.32 -14.969 1 83.62 426 GLU A C 1
ATOM 3243 O O . GLU A 1 426 ? 14.805 10.078 -14.828 1 83.62 426 GLU A O 1
ATOM 3248 N N . ALA A 1 427 ? 16.438 11.344 -15.594 1 81.19 427 ALA A N 1
ATOM 3249 C CA . ALA A 1 427 ? 15.531 12.297 -16.234 1 81.19 427 ALA A CA 1
ATOM 3250 C C . ALA A 1 427 ? 14.969 11.719 -17.531 1 81.19 427 ALA A C 1
ATOM 3252 O O . ALA A 1 427 ? 15.609 10.891 -18.188 1 81.19 427 ALA A O 1
ATOM 3253 N N . PRO A 1 428 ? 13.734 12.102 -17.812 1 76.25 428 PRO A N 1
ATOM 3254 C CA . PRO A 1 428 ? 13.211 11.641 -19.109 1 76.25 428 PRO A CA 1
ATOM 3255 C C . PRO A 1 428 ? 14.062 12.109 -20.281 1 76.25 428 PRO A C 1
ATOM 3257 O O . PRO A 1 428 ? 14.672 13.188 -20.234 1 76.25 428 PRO A O 1
ATOM 3260 N N . SER A 1 429 ? 14.211 11.266 -21.266 1 65.88 429 SER A N 1
ATOM 3261 C CA . SER A 1 429 ? 15.031 11.531 -22.438 1 65.88 429 SER A CA 1
ATOM 3262 C C . SER A 1 429 ? 14.531 12.75 -23.203 1 65.88 429 SER A C 1
ATOM 3264 O O . SER A 1 429 ? 15.328 13.539 -23.703 1 65.88 429 SER A O 1
ATOM 3266 N N . SER A 1 430 ? 13.219 12.797 -23.422 1 68.06 430 SER A N 1
ATOM 3267 C CA . SER A 1 430 ? 12.609 13.961 -24.062 1 68.06 430 SER A CA 1
ATOM 3268 C C . SER A 1 430 ? 11.688 14.703 -23.094 1 68.06 430 SER A C 1
ATOM 3270 O O . SER A 1 430 ? 10.742 14.125 -22.562 1 68.06 430 SER A O 1
ATOM 3272 N N . SER A 1 431 ? 12.297 15.812 -22.641 1 67.75 431 SER A N 1
ATOM 3273 C CA . SER A 1 431 ? 11.469 16.516 -21.656 1 67.75 431 SER A CA 1
ATOM 3274 C C . SER A 1 431 ? 10.883 17.797 -22.234 1 67.75 431 SER A C 1
ATOM 3276 O O . SER A 1 431 ? 11.57 18.531 -22.953 1 67.75 431 SER A O 1
ATOM 3278 N N . GLU A 1 432 ? 9.586 17.812 -22.062 1 76.75 432 GLU A N 1
ATOM 3279 C CA . GLU A 1 432 ? 8.875 19.047 -22.422 1 76.75 432 GLU A CA 1
ATOM 3280 C C . GLU A 1 432 ? 8.812 20.016 -21.25 1 76.75 432 GLU A C 1
ATOM 3282 O O . GLU A 1 432 ? 8.734 19.594 -20.094 1 76.75 432 GLU A O 1
ATOM 3287 N N . GLU A 1 433 ? 8.984 21.25 -21.656 1 78.88 433 GLU A N 1
ATOM 3288 C CA . GLU A 1 433 ? 8.844 22.266 -20.625 1 78.88 433 GLU A CA 1
ATOM 3289 C C . GLU A 1 433 ? 7.398 22.375 -20.156 1 78.88 433 GLU A C 1
ATOM 3291 O O . GLU A 1 433 ? 6.473 22.328 -20.969 1 78.88 433 GLU A O 1
ATOM 3296 N N . VAL A 1 434 ? 7.258 22.422 -18.938 1 78.31 434 VAL A N 1
ATOM 3297 C CA . VAL A 1 434 ? 5.934 22.516 -18.328 1 78.31 434 VAL A CA 1
ATOM 3298 C C . VAL A 1 434 ? 5.406 23.953 -18.453 1 78.31 434 VAL A C 1
ATOM 3300 O O . VAL A 1 434 ? 6.094 24.906 -18.078 1 78.31 434 VAL A O 1
ATOM 3303 N N . ASP A 1 435 ? 4.297 24.094 -19.016 1 84.94 435 ASP A N 1
ATOM 3304 C CA . ASP A 1 435 ? 3.617 25.375 -19.016 1 84.94 435 ASP A CA 1
ATOM 3305 C C . ASP A 1 435 ? 3.066 25.703 -17.625 1 84.94 435 ASP A C 1
ATOM 3307 O O . ASP A 1 435 ? 2.125 25.062 -17.156 1 84.94 435 ASP A O 1
ATOM 3311 N N . PRO A 1 436 ? 3.658 26.734 -17 1 86.19 436 PRO A N 1
ATOM 3312 C CA . PRO A 1 436 ? 3.219 27.062 -15.648 1 86.19 436 PRO A CA 1
ATOM 3313 C C . PRO A 1 436 ? 1.725 27.359 -15.57 1 86.19 436 PRO A C 1
ATOM 3315 O O . PRO A 1 436 ? 1.089 27.094 -14.547 1 86.19 436 PRO A O 1
ATOM 3318 N N . LEU A 1 437 ? 1.19 27.828 -16.594 1 88.62 437 LEU A N 1
ATOM 3319 C CA . LEU A 1 437 ? -0.227 28.172 -16.594 1 88.62 437 LEU A CA 1
ATOM 3320 C C . LEU A 1 437 ? -1.09 26.922 -16.531 1 88.62 437 LEU A C 1
ATOM 3322 O O . LEU A 1 437 ? -2.148 26.922 -15.891 1 88.62 437 LEU A O 1
ATOM 3326 N N . LEU A 1 438 ? -0.617 25.922 -17.156 1 88.81 438 LEU A N 1
ATOM 3327 C CA . LEU A 1 438 ? -1.361 24.672 -17.125 1 88.81 438 LEU A CA 1
ATOM 3328 C C . LEU A 1 438 ? -1.298 24.031 -15.75 1 88.81 438 LEU A C 1
ATOM 3330 O O . LEU A 1 438 ? -2.287 23.469 -15.273 1 88.81 438 LEU A O 1
ATOM 3334 N N . VAL A 1 439 ? -0.156 24.141 -15.102 1 92.62 439 VAL A N 1
ATOM 3335 C CA . VAL A 1 439 ? 0.019 23.594 -13.766 1 92.62 439 VAL A CA 1
ATOM 3336 C C . VAL A 1 439 ? -0.872 24.344 -12.773 1 92.62 439 VAL A C 1
ATOM 3338 O O . VAL A 1 439 ? -1.534 23.734 -11.938 1 92.62 439 VAL A O 1
ATOM 3341 N N . ASP A 1 440 ? -0.916 25.641 -12.938 1 93.38 440 ASP A N 1
ATOM 3342 C CA . ASP A 1 440 ? -1.735 26.469 -12.055 1 93.38 440 ASP A CA 1
ATOM 3343 C C . ASP A 1 440 ? -3.219 26.156 -12.234 1 93.38 440 ASP A C 1
ATOM 3345 O O . ASP A 1 440 ? -3.973 26.125 -11.258 1 93.38 440 ASP A O 1
ATOM 3349 N N . GLN A 1 441 ? -3.59 25.938 -13.43 1 94.19 441 GLN A N 1
ATOM 3350 C CA . GLN A 1 441 ? -4.977 25.609 -13.719 1 94.19 441 GLN A CA 1
ATOM 3351 C C . GLN A 1 441 ? -5.359 24.266 -13.086 1 94.19 441 GLN A C 1
ATOM 3353 O O . GLN A 1 441 ? -6.422 24.141 -12.477 1 94.19 441 GLN A O 1
ATOM 3358 N N . ASP A 1 442 ? -4.461 23.312 -13.25 1 96.19 442 ASP A N 1
ATOM 3359 C CA . ASP A 1 442 ? -4.727 22 -12.672 1 96.19 442 ASP A CA 1
ATOM 3360 C C . ASP A 1 442 ? -4.797 22.062 -11.148 1 96.19 442 ASP A C 1
ATOM 3362 O O . ASP A 1 442 ? -5.625 21.406 -10.531 1 96.19 442 ASP A O 1
ATOM 3366 N N . MET A 1 443 ? -3.938 22.906 -10.578 1 96.88 443 MET A N 1
ATOM 3367 C CA . MET A 1 443 ? -3.959 23.078 -9.125 1 96.88 443 MET A CA 1
ATOM 3368 C C . MET A 1 443 ? -5.27 23.719 -8.672 1 96.88 443 MET A C 1
ATOM 3370 O O . MET A 1 443 ? -5.863 23.281 -7.684 1 96.88 443 MET A O 1
ATOM 3374 N N . LYS A 1 444 ? -5.691 24.703 -9.383 1 96.88 444 LYS A N 1
ATOM 3375 C CA . LYS A 1 444 ? -6.945 25.375 -9.055 1 96.88 444 LYS A CA 1
ATOM 3376 C C . LYS A 1 444 ? -8.133 24.422 -9.156 1 96.88 444 LYS A C 1
ATOM 3378 O O . LYS A 1 444 ? -9.055 24.484 -8.344 1 96.88 444 LYS A O 1
ATOM 3383 N N . LEU A 1 445 ? -8.062 23.547 -10.117 1 97.19 445 LEU A N 1
ATOM 3384 C CA . LEU A 1 445 ? -9.133 22.562 -10.281 1 97.19 445 LEU A CA 1
ATOM 3385 C C . LEU A 1 445 ? -9.188 21.625 -9.094 1 97.19 445 LEU A C 1
ATOM 3387 O O . LEU A 1 445 ? -10.273 21.281 -8.617 1 97.19 445 LEU A O 1
ATOM 3391 N N . ILE A 1 446 ? -8.039 21.203 -8.633 1 98.12 446 ILE A N 1
ATOM 3392 C CA . ILE A 1 446 ? -7.984 20.359 -7.445 1 98.12 446 ILE A CA 1
ATOM 3393 C C . ILE A 1 446 ? -8.562 21.109 -6.25 1 98.12 446 ILE A C 1
ATOM 3395 O O . ILE A 1 446 ? -9.406 20.578 -5.523 1 98.12 446 ILE A O 1
ATOM 3399 N N . GLN A 1 447 ? -8.18 22.344 -6.078 1 97.88 447 GLN A N 1
ATOM 3400 C CA . GLN A 1 447 ? -8.586 23.156 -4.938 1 97.88 447 GLN A CA 1
ATOM 3401 C C . GLN A 1 447 ? -10.094 23.375 -4.926 1 97.88 447 GLN A C 1
ATOM 3403 O O . GLN A 1 447 ? -10.734 23.266 -3.879 1 97.88 447 GLN A O 1
ATOM 3408 N N . LEU A 1 448 ? -10.633 23.641 -6.062 1 97 448 LEU A N 1
ATOM 3409 C CA . LEU A 1 448 ? -12.062 23.891 -6.164 1 97 448 LEU A CA 1
ATOM 3410 C C . LEU A 1 448 ? -12.859 22.594 -5.961 1 97 448 LEU A C 1
ATOM 3412 O O . LEU A 1 448 ? -13.906 22.609 -5.305 1 97 448 LEU A O 1
ATOM 3416 N N . THR A 1 449 ? -12.336 21.516 -6.539 1 97.94 449 THR A N 1
ATOM 3417 C CA . THR A 1 449 ? -12.977 20.219 -6.34 1 97.94 449 THR A CA 1
ATOM 3418 C C . THR A 1 449 ? -13.031 19.859 -4.855 1 97.94 449 THR A C 1
ATOM 3420 O O . THR A 1 449 ? -14.078 19.453 -4.348 1 97.94 449 THR A O 1
ATOM 3423 N N . MET A 1 450 ? -11.961 20.062 -4.195 1 98.31 450 MET A N 1
ATOM 3424 C CA . MET A 1 450 ? -11.867 19.734 -2.777 1 98.31 450 MET A CA 1
ATOM 3425 C C . MET A 1 450 ? -12.758 20.656 -1.946 1 98.31 450 MET A C 1
ATOM 3427 O O . MET A 1 450 ? -13.438 20.203 -1.025 1 98.31 450 MET A O 1
ATOM 3431 N N . TRP A 1 451 ? -12.742 21.922 -2.26 1 95.06 451 TRP A N 1
ATOM 3432 C CA . TRP A 1 451 ? -13.531 22.891 -1.526 1 95.06 451 TRP A CA 1
ATOM 3433 C C . TRP A 1 451 ? -15.023 22.594 -1.658 1 95.06 451 TRP A C 1
ATOM 3435 O O . TRP A 1 451 ? -15.758 22.625 -0.666 1 95.06 451 TRP A O 1
ATOM 3445 N N . ASN A 1 452 ? -15.438 22.219 -2.822 1 93.31 452 ASN A N 1
ATOM 3446 C CA . ASN A 1 452 ? -16.859 22.094 -3.123 1 93.31 452 ASN A CA 1
ATOM 3447 C C . ASN A 1 452 ? -17.406 20.75 -2.66 1 93.31 452 ASN A C 1
ATOM 3449 O O . ASN A 1 452 ? -18.562 20.656 -2.234 1 93.31 452 ASN A O 1
ATOM 3453 N N . TYR A 1 453 ? -16.562 19.734 -2.729 1 95.88 453 TYR A N 1
ATOM 3454 C CA . TYR A 1 453 ? -17.141 18.406 -2.551 1 95.88 453 TYR A CA 1
ATOM 3455 C C . TYR A 1 453 ? -16.547 17.703 -1.332 1 95.88 453 TYR A C 1
ATOM 3457 O O . TYR A 1 453 ? -17.125 16.75 -0.82 1 95.88 453 TYR A O 1
ATOM 3465 N N . ALA A 1 454 ? -15.391 18.172 -0.86 1 97.06 454 ALA A N 1
ATOM 3466 C CA . ALA A 1 454 ? -14.719 17.516 0.255 1 97.06 454 ALA A CA 1
ATOM 3467 C C . ALA A 1 454 ? -14.297 18.531 1.318 1 97.06 454 ALA A C 1
ATOM 3469 O O . ALA A 1 454 ? -13.312 18.312 2.031 1 97.06 454 ALA A O 1
ATOM 3470 N N . GLY A 1 455 ? -14.977 19.656 1.409 1 95.62 455 GLY A N 1
ATOM 3471 C CA . GLY A 1 455 ? -14.664 20.703 2.361 1 95.62 455 GLY A CA 1
ATOM 3472 C C . GLY A 1 455 ? -15.375 20.531 3.691 1 95.62 455 GLY A C 1
ATOM 3473 O O . GLY A 1 455 ? -15.281 19.469 4.316 1 95.62 455 GLY A O 1
ATOM 3474 N N . ILE A 1 456 ? -16.141 21.5 4.066 1 95.06 456 ILE A N 1
ATOM 3475 C CA . ILE A 1 456 ? -16.719 21.594 5.402 1 95.06 456 ILE A CA 1
ATOM 3476 C C . ILE A 1 456 ? -17.922 20.672 5.52 1 95.06 456 ILE A C 1
ATOM 3478 O O . ILE A 1 456 ? -18.078 19.969 6.52 1 95.06 456 ILE A O 1
ATOM 3482 N N . ILE A 1 457 ? -18.797 20.688 4.59 1 93.69 457 ILE A N 1
ATOM 3483 C CA . ILE A 1 457 ? -19.953 19.797 4.523 1 93.69 457 ILE A CA 1
ATOM 3484 C C . ILE A 1 457 ? -19.828 18.859 3.328 1 93.69 457 ILE A C 1
ATOM 3486 O O . ILE A 1 457 ? -19.625 19.312 2.199 1 93.69 457 ILE A O 1
ATOM 3490 N N . ARG A 1 458 ? -20.016 17.562 3.602 1 96 458 ARG A N 1
ATOM 3491 C CA . ARG A 1 458 ? -19.797 16.547 2.576 1 96 458 ARG A CA 1
ATOM 3492 C C . ARG A 1 458 ? -21.031 15.68 2.395 1 96 458 ARG A C 1
ATOM 3494 O O . ARG A 1 458 ? -21.812 15.5 3.33 1 96 458 ARG A O 1
ATOM 3501 N N . THR A 1 459 ? -21.281 15.18 1.173 1 95.38 459 THR A N 1
ATOM 3502 C CA . THR A 1 459 ? -22.297 14.188 0.843 1 95.38 459 THR A CA 1
ATOM 3503 C C . THR A 1 459 ? -21.703 13.039 0.043 1 95.38 459 THR A C 1
ATOM 3505 O O . THR A 1 459 ? -20.641 13.188 -0.571 1 95.38 459 THR A O 1
ATOM 3508 N N . GLU A 1 460 ? -22.344 11.906 0.116 1 94.12 460 GLU A N 1
ATOM 3509 C CA . GLU A 1 460 ? -21.859 10.773 -0.675 1 94.12 460 GLU A CA 1
ATOM 3510 C C . GLU A 1 460 ? -21.766 11.141 -2.154 1 94.12 460 GLU A C 1
ATOM 3512 O O . GLU A 1 460 ? -20.781 10.828 -2.818 1 94.12 460 GLU A O 1
ATOM 3517 N N . ARG A 1 461 ? -22.828 11.75 -2.676 1 93.44 461 ARG A N 1
ATOM 3518 C CA . ARG A 1 461 ? -22.859 12.141 -4.082 1 93.44 461 ARG A CA 1
ATOM 3519 C C . ARG A 1 461 ? -21.719 13.086 -4.418 1 93.44 461 ARG A C 1
ATOM 3521 O O . ARG A 1 461 ? -21.031 12.914 -5.434 1 93.44 461 ARG A O 1
ATOM 3528 N N . GLY A 1 462 ? -21.5 14.094 -3.561 1 96.25 462 GLY A N 1
ATOM 3529 C CA . GLY A 1 462 ? -20.406 15.031 -3.764 1 96.25 462 GLY A CA 1
ATOM 3530 C C . GLY A 1 462 ? -19.031 14.375 -3.721 1 96.25 462 GLY A C 1
ATOM 3531 O O . GLY A 1 462 ? -18.172 14.664 -4.551 1 96.25 462 GLY A O 1
ATOM 3532 N N . LEU A 1 463 ? -18.859 13.508 -2.797 1 97.38 463 LEU A N 1
ATOM 3533 C CA . LEU A 1 463 ? -17.594 12.812 -2.639 1 97.38 463 LEU A CA 1
ATOM 3534 C C . LEU A 1 463 ? -17.312 11.898 -3.826 1 97.38 463 LEU A C 1
ATOM 3536 O O . LEU A 1 463 ? -16.172 11.773 -4.266 1 97.38 463 LEU A O 1
ATOM 3540 N N . ARG A 1 464 ? -18.312 11.273 -4.328 1 94 464 ARG A N 1
ATOM 3541 C CA . ARG A 1 464 ? -18.156 10.406 -5.492 1 94 464 ARG A CA 1
ATOM 3542 C C . ARG A 1 464 ? -17.766 11.211 -6.727 1 94 464 ARG A C 1
ATOM 3544 O O . ARG A 1 464 ? -16.984 10.75 -7.555 1 94 464 ARG A O 1
ATOM 3551 N N . ARG A 1 465 ? -18.359 12.32 -6.875 1 94.69 465 ARG A N 1
ATOM 3552 C CA . ARG A 1 465 ? -17.984 13.211 -7.965 1 94.69 465 ARG A CA 1
ATOM 3553 C C . ARG A 1 465 ? -16.531 13.641 -7.836 1 94.69 465 ARG A C 1
ATOM 3555 O O . ARG A 1 465 ? -15.781 13.641 -8.82 1 94.69 465 ARG A O 1
ATOM 3562 N N . ALA A 1 466 ? -16.141 14.023 -6.648 1 97.62 466 ALA A N 1
ATOM 3563 C CA . ALA A 1 466 ? -14.75 14.398 -6.398 1 97.62 466 ALA A CA 1
ATOM 3564 C C . ALA A 1 466 ? -13.805 13.25 -6.734 1 97.62 466 ALA A C 1
ATOM 3566 O O . ALA A 1 466 ? -12.75 13.461 -7.328 1 97.62 466 ALA A O 1
ATOM 3567 N N . ASP A 1 467 ? -14.195 12.078 -6.332 1 96.06 467 ASP A N 1
ATOM 3568 C CA . ASP A 1 467 ? -13.383 10.891 -6.594 1 96.06 467 ASP A CA 1
ATOM 3569 C C . ASP A 1 467 ? -13.172 10.688 -8.094 1 96.06 467 ASP A C 1
ATOM 3571 O O . ASP A 1 467 ? -12.055 10.414 -8.539 1 96.06 467 ASP A O 1
ATOM 3575 N N . ALA A 1 468 ? -14.234 10.805 -8.844 1 92.56 468 ALA A N 1
ATOM 3576 C CA . ALA A 1 468 ? -14.164 10.641 -10.297 1 92.56 468 ALA A CA 1
ATOM 3577 C C . ALA A 1 468 ? -13.305 11.734 -10.93 1 92.56 468 ALA A C 1
ATOM 3579 O O . ALA A 1 468 ? -12.469 11.453 -11.789 1 92.56 468 ALA A O 1
ATOM 3580 N N . ASP A 1 469 ? -13.523 12.938 -10.531 1 94.88 469 ASP A N 1
ATOM 3581 C CA . ASP A 1 469 ? -12.773 14.07 -11.062 1 94.88 469 ASP A CA 1
ATOM 3582 C C . ASP A 1 469 ? -11.281 13.93 -10.758 1 94.88 469 ASP A C 1
ATOM 3584 O O . ASP A 1 469 ? -10.438 14.148 -11.641 1 94.88 469 ASP A O 1
ATOM 3588 N N . LEU A 1 470 ? -11 13.617 -9.562 1 96.62 470 LEU A N 1
ATOM 3589 C CA . LEU A 1 470 ? -9.602 13.5 -9.164 1 96.62 470 LEU A CA 1
ATOM 3590 C C . LEU A 1 470 ? -8.922 12.336 -9.875 1 96.62 470 LEU A C 1
ATOM 3592 O O . LEU A 1 470 ? -7.734 12.398 -10.195 1 96.62 470 LEU A O 1
ATOM 3596 N N . ALA A 1 471 ? -9.672 11.258 -10.055 1 91.75 471 ALA A N 1
ATOM 3597 C CA . ALA A 1 471 ? -9.125 10.133 -10.812 1 91.75 471 ALA A CA 1
ATOM 3598 C C . ALA A 1 471 ? -8.734 10.562 -12.227 1 91.75 471 ALA A C 1
ATOM 3600 O O . ALA A 1 471 ? -7.664 10.203 -12.719 1 91.75 471 ALA A O 1
ATOM 3601 N N . TYR A 1 472 ? -9.594 11.281 -12.789 1 89.88 472 TYR A N 1
ATOM 3602 C CA . TYR A 1 472 ? -9.336 11.812 -14.125 1 89.88 472 TYR A CA 1
ATOM 3603 C C . TYR A 1 472 ? -8.133 12.742 -14.125 1 89.88 472 TYR A C 1
ATOM 3605 O O . TYR A 1 472 ? -7.242 12.617 -14.969 1 89.88 472 TYR A O 1
ATOM 3613 N N . HIS A 1 473 ? -8.062 13.609 -13.203 1 93.81 473 HIS A N 1
ATOM 3614 C CA . HIS A 1 473 ? -6.957 14.555 -13.102 1 93.81 473 HIS A CA 1
ATOM 3615 C C . HIS A 1 473 ? -5.645 13.844 -12.805 1 93.81 473 HIS A C 1
ATOM 3617 O O . HIS A 1 473 ? -4.59 14.242 -13.305 1 93.81 473 HIS A O 1
ATOM 3623 N N . THR A 1 474 ? -5.727 12.883 -11.984 1 93.75 474 THR A N 1
ATOM 3624 C CA . THR A 1 474 ? -4.531 12.117 -11.656 1 93.75 474 THR A CA 1
ATOM 3625 C C . THR A 1 474 ? -3.908 11.516 -12.914 1 93.75 474 THR A C 1
ATOM 3627 O O . THR A 1 474 ? -2.699 11.617 -13.125 1 93.75 474 THR A O 1
ATOM 3630 N N . HIS A 1 475 ? -4.711 10.898 -13.719 1 87.75 475 HIS A N 1
ATOM 3631 C CA . HIS A 1 475 ? -4.23 10.281 -14.945 1 87.75 475 HIS A CA 1
ATOM 3632 C C . HIS A 1 475 ? -3.535 11.305 -15.844 1 87.75 475 HIS A C 1
ATOM 3634 O O . HIS A 1 475 ? -2.453 11.039 -16.375 1 87.75 475 HIS A O 1
ATOM 3640 N N . ARG A 1 476 ? -4.102 12.398 -15.992 1 89.06 476 ARG A N 1
ATOM 3641 C CA . ARG A 1 476 ? -3.562 13.445 -16.859 1 89.06 476 ARG A CA 1
ATOM 3642 C C . ARG A 1 476 ? -2.271 14.016 -16.281 1 89.06 476 ARG A C 1
ATOM 3644 O O . ARG A 1 476 ? -1.293 14.203 -17 1 89.06 476 ARG A O 1
ATOM 3651 N N . ILE A 1 477 ? -2.271 14.297 -15.031 1 93.31 477 ILE A N 1
ATOM 3652 C CA . ILE A 1 477 ? -1.129 14.906 -14.359 1 93.31 477 ILE A CA 1
ATOM 3653 C C . ILE A 1 477 ? 0.057 13.945 -14.383 1 93.31 477 ILE A C 1
ATOM 3655 O O . ILE A 1 477 ? 1.192 14.352 -14.633 1 93.31 477 ILE A O 1
ATOM 3659 N N . MET A 1 478 ? -0.235 12.672 -14.172 1 90.06 478 MET A N 1
ATOM 3660 C CA . MET A 1 478 ? 0.841 11.688 -14.172 1 90.06 478 MET A CA 1
ATOM 3661 C C . MET A 1 478 ? 1.445 11.539 -15.562 1 90.06 478 MET A C 1
ATOM 3663 O O . MET A 1 478 ? 2.656 11.359 -15.703 1 90.06 478 MET A O 1
ATOM 3667 N N . LYS A 1 479 ? 0.625 11.547 -16.562 1 85.62 479 LYS A N 1
ATOM 3668 C CA . LYS A 1 479 ? 1.118 11.516 -17.922 1 85.62 479 LYS A CA 1
ATOM 3669 C C . LYS A 1 479 ? 2.02 12.711 -18.219 1 85.62 479 LYS A C 1
ATOM 3671 O O . LYS A 1 479 ? 3.09 12.562 -18.812 1 85.62 479 LYS A O 1
ATOM 3676 N N . PHE A 1 480 ? 1.55 13.773 -17.75 1 86.69 480 PHE A N 1
ATOM 3677 C CA . PHE A 1 480 ? 2.311 15.008 -17.938 1 86.69 480 PHE A CA 1
ATOM 3678 C C . PHE A 1 480 ? 3.627 14.953 -17.172 1 86.69 480 PHE A C 1
ATOM 3680 O O . PHE A 1 480 ? 4.676 15.32 -17.703 1 86.69 480 PHE A O 1
ATOM 3687 N N . TYR A 1 481 ? 3.639 14.539 -16.016 1 89.56 481 TYR A N 1
ATOM 3688 C CA . TYR A 1 481 ? 4.816 14.43 -15.164 1 89.56 481 TYR A CA 1
ATOM 3689 C C . TYR A 1 481 ? 5.883 13.555 -15.812 1 89.56 481 TYR A C 1
ATOM 3691 O O . TYR A 1 481 ? 7.07 13.875 -15.766 1 89.56 481 TYR A O 1
ATOM 3699 N N . ARG A 1 482 ? 5.52 12.523 -16.422 1 84.56 482 ARG A N 1
ATOM 3700 C CA . ARG A 1 482 ? 6.445 11.562 -17 1 84.56 482 ARG A CA 1
ATOM 3701 C C . ARG A 1 482 ? 7.172 12.156 -18.203 1 84.56 482 ARG A C 1
ATOM 3703 O O . ARG A 1 482 ? 8.273 11.719 -18.547 1 84.56 482 ARG A O 1
ATOM 3710 N N . GLN A 1 483 ? 6.57 13.164 -18.734 1 84.5 483 GLN A N 1
ATOM 3711 C CA . GLN A 1 483 ? 7.137 13.742 -19.953 1 84.5 483 GLN A CA 1
ATOM 3712 C C . GLN A 1 483 ? 7.789 15.086 -19.672 1 84.5 483 GLN A C 1
ATOM 3714 O O . GLN A 1 483 ? 8.438 15.672 -20.547 1 84.5 483 GLN A O 1
ATOM 3719 N N . ALA A 1 484 ? 7.68 15.539 -18.484 1 85.88 484 ALA A N 1
ATOM 3720 C CA . ALA A 1 484 ? 8.125 16.891 -18.188 1 85.88 484 ALA A CA 1
ATOM 3721 C C . ALA A 1 484 ? 9.5 16.875 -17.516 1 85.88 484 ALA A C 1
ATOM 3723 O O . ALA A 1 484 ? 9.875 15.898 -16.875 1 85.88 484 ALA A O 1
ATOM 3724 N N . ARG A 1 485 ? 10.164 18.031 -17.812 1 88.56 485 ARG A N 1
ATOM 3725 C CA . ARG A 1 485 ? 11.312 18.297 -16.953 1 88.56 485 ARG A CA 1
ATOM 3726 C C . ARG A 1 485 ? 10.867 18.625 -15.531 1 88.56 485 ARG A C 1
ATOM 3728 O O . ARG A 1 485 ? 10.062 19.531 -15.312 1 88.56 485 ARG A O 1
ATOM 3735 N N . VAL A 1 486 ? 11.414 17.953 -14.586 1 92.31 486 VAL A N 1
ATOM 3736 C CA . VAL A 1 486 ? 10.953 18.047 -13.211 1 92.31 486 VAL A CA 1
ATOM 3737 C C . VAL A 1 486 ? 11.258 19.438 -12.648 1 92.31 486 VAL A C 1
ATOM 3739 O O . VAL A 1 486 ? 12.336 19.969 -12.883 1 92.31 486 VAL A O 1
ATOM 3742 N N . ASN A 1 487 ? 10.375 20.016 -12.062 1 93.75 487 ASN A N 1
ATOM 3743 C CA . ASN A 1 487 ? 10.516 21.25 -11.289 1 93.75 487 ASN A CA 1
ATOM 3744 C C . ASN A 1 487 ? 9.57 21.266 -10.094 1 93.75 487 ASN A C 1
ATOM 3746 O O . ASN A 1 487 ? 8.766 20.359 -9.914 1 93.75 487 ASN A O 1
ATOM 3750 N N . ARG A 1 488 ? 9.688 22.297 -9.266 1 95.62 488 ARG A N 1
ATOM 3751 C CA . ARG A 1 488 ? 8.93 22.359 -8.023 1 95.62 488 ARG A CA 1
ATOM 3752 C C . ARG A 1 488 ? 7.43 22.344 -8.289 1 95.62 488 ARG A C 1
ATOM 3754 O O . ARG A 1 488 ? 6.684 21.625 -7.625 1 95.62 488 ARG A O 1
ATOM 3761 N N . ARG A 1 489 ? 6.969 23.078 -9.242 1 94.38 489 ARG A N 1
ATOM 3762 C CA . ARG A 1 489 ? 5.547 23.266 -9.516 1 94.38 489 ARG A CA 1
ATOM 3763 C C . ARG A 1 489 ? 4.887 21.938 -9.883 1 94.38 489 ARG A C 1
ATOM 3765 O O . ARG A 1 489 ? 3.811 21.609 -9.375 1 94.38 489 ARG A O 1
ATOM 3772 N N . ILE A 1 490 ? 5.477 21.172 -10.758 1 95.19 490 ILE A N 1
ATOM 3773 C CA . ILE A 1 490 ? 4.887 19.922 -11.211 1 95.19 490 ILE A CA 1
ATOM 3774 C C . ILE A 1 490 ? 4.93 18.891 -10.078 1 95.19 490 ILE A C 1
ATOM 3776 O O . ILE A 1 490 ? 4.027 18.062 -9.945 1 95.19 490 ILE A O 1
ATOM 3780 N N . LEU A 1 491 ? 5.988 18.938 -9.273 1 97.19 491 LEU A N 1
ATOM 3781 C CA . LEU A 1 491 ? 6.082 18.047 -8.125 1 97.19 491 LEU A CA 1
ATOM 3782 C C . LEU A 1 491 ? 4.977 18.328 -7.113 1 97.19 491 LEU A C 1
ATOM 3784 O O . LEU A 1 491 ? 4.348 17.406 -6.59 1 97.19 491 LEU A O 1
ATOM 3788 N N . GLU A 1 492 ? 4.738 19.594 -6.863 1 97.81 492 GLU A N 1
ATOM 3789 C CA . GLU A 1 492 ? 3.666 19.984 -5.949 1 97.81 492 GLU A CA 1
ATOM 3790 C C . GLU A 1 492 ? 2.303 19.547 -6.484 1 97.81 492 GLU A C 1
ATOM 3792 O O . GLU A 1 492 ? 1.448 19.094 -5.719 1 97.81 492 GLU A O 1
ATOM 3797 N N . LEU A 1 493 ? 2.111 19.719 -7.789 1 97.69 493 LEU A N 1
ATOM 3798 C CA . LEU A 1 493 ? 0.853 19.328 -8.414 1 97.69 493 LEU A CA 1
ATOM 3799 C C . LEU A 1 493 ? 0.626 17.828 -8.297 1 97.69 493 LEU A C 1
ATOM 3801 O O . LEU A 1 493 ? -0.467 17.391 -7.941 1 97.69 493 LEU A O 1
ATOM 3805 N N . ARG A 1 494 ? 1.648 17.062 -8.602 1 97.25 494 ARG A N 1
ATOM 3806 C CA . ARG A 1 494 ? 1.592 15.609 -8.484 1 97.25 494 ARG A CA 1
ATOM 3807 C C . ARG A 1 494 ? 1.252 15.188 -7.059 1 97.25 494 ARG A C 1
ATOM 3809 O O . ARG A 1 494 ? 0.435 14.289 -6.848 1 97.25 494 ARG A O 1
ATOM 3816 N N . ASN A 1 495 ? 1.86 15.797 -6.141 1 98.5 495 ASN A N 1
ATOM 3817 C CA . ASN A 1 495 ? 1.637 15.477 -4.738 1 98.5 495 ASN A CA 1
ATOM 3818 C C . ASN A 1 495 ? 0.249 15.906 -4.273 1 98.5 495 ASN A C 1
ATOM 3820 O O . ASN A 1 495 ? -0.392 15.211 -3.484 1 98.5 495 ASN A O 1
ATOM 3824 N N . ALA A 1 496 ? -0.182 17.016 -4.766 1 98.56 496 ALA A N 1
ATOM 3825 C CA . ALA A 1 496 ? -1.478 17.578 -4.375 1 98.56 496 ALA A CA 1
ATOM 3826 C C . ALA A 1 496 ? -2.613 16.641 -4.777 1 98.56 496 ALA A C 1
ATOM 3828 O O . ALA A 1 496 ? -3.51 16.359 -3.977 1 98.56 496 ALA A O 1
ATOM 3829 N N . VAL A 1 497 ? -2.6 16.141 -5.961 1 98.38 497 VAL A N 1
ATOM 3830 C CA . VAL A 1 497 ? -3.707 15.328 -6.449 1 98.38 497 VAL A CA 1
ATOM 3831 C C . VAL A 1 497 ? -3.752 14.008 -5.684 1 98.38 497 VAL A C 1
ATOM 3833 O O . VAL A 1 497 ? -4.832 13.484 -5.406 1 98.38 497 VAL A O 1
ATOM 3836 N N . VAL A 1 498 ? -2.582 13.516 -5.336 1 98.06 498 VAL A N 1
ATOM 3837 C CA . VAL A 1 498 ? -2.516 12.273 -4.566 1 98.06 498 VAL A CA 1
ATOM 3838 C C . VAL A 1 498 ? -3.066 12.508 -3.162 1 98.06 498 VAL A C 1
ATOM 3840 O O . VAL A 1 498 ? -3.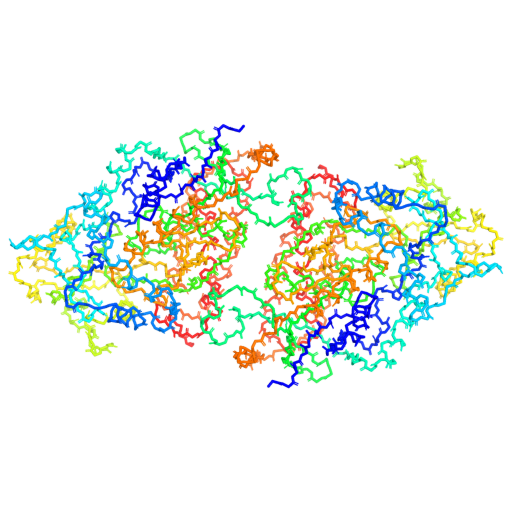904 11.742 -2.684 1 98.06 498 VAL A O 1
ATOM 3843 N N . SER A 1 499 ? -2.629 13.523 -2.547 1 98.69 499 SER A N 1
ATOM 3844 C CA . SER A 1 499 ? -3.086 13.836 -1.197 1 98.69 499 SER A CA 1
ATOM 3845 C C . SER A 1 499 ? -4.582 14.133 -1.176 1 98.69 499 SER A C 1
ATOM 3847 O O . SER A 1 499 ? -5.289 13.711 -0.258 1 98.69 499 SER A O 1
ATOM 3849 N N . ALA A 1 500 ? -5.031 14.859 -2.186 1 98.81 500 ALA A N 1
ATOM 3850 C CA . ALA A 1 500 ? -6.457 15.141 -2.303 1 98.81 500 ALA A CA 1
ATOM 3851 C C . ALA A 1 500 ? -7.266 13.852 -2.439 1 98.81 500 ALA A C 1
ATOM 3853 O O . ALA A 1 500 ? -8.305 13.695 -1.793 1 98.81 500 ALA A O 1
ATOM 3854 N N . SER A 1 501 ? -6.77 12.977 -3.227 1 98.38 501 SER A N 1
ATOM 3855 C CA . SER A 1 501 ? -7.449 11.703 -3.436 1 98.38 501 SER A CA 1
ATOM 3856 C C . SER A 1 501 ? -7.539 10.898 -2.141 1 98.38 501 SER A C 1
ATOM 3858 O O . SER A 1 501 ? -8.547 10.242 -1.881 1 98.38 501 SER A O 1
ATOM 3860 N N . LEU A 1 502 ? -6.508 10.93 -1.356 1 98.38 502 LEU A N 1
ATOM 3861 C CA . LEU A 1 502 ? -6.5 10.219 -0.082 1 98.38 502 LEU A CA 1
ATOM 3862 C C . LEU A 1 502 ? -7.547 10.789 0.867 1 98.38 502 LEU A C 1
ATOM 3864 O O . LEU A 1 502 ? -8.188 10.047 1.61 1 98.38 502 LEU A O 1
ATOM 3868 N N . ILE A 1 503 ? -7.699 12.094 0.854 1 98.69 503 ILE A N 1
ATOM 3869 C CA . ILE A 1 503 ? -8.703 12.734 1.692 1 98.69 503 ILE A CA 1
ATOM 3870 C C . ILE A 1 503 ? -10.102 12.281 1.264 1 98.69 503 ILE A C 1
ATOM 3872 O O . ILE A 1 503 ? -10.914 11.875 2.098 1 98.69 503 ILE A O 1
ATOM 3876 N N . VAL A 1 504 ? -10.359 12.328 -0.02 1 98.44 504 VAL A N 1
ATOM 3877 C CA . VAL A 1 504 ? -11.672 11.984 -0.556 1 98.44 504 VAL A CA 1
ATOM 3878 C C . VAL A 1 504 ? -11.977 10.516 -0.269 1 98.44 504 VAL A C 1
ATOM 3880 O O . VAL A 1 504 ? -13.094 10.172 0.131 1 98.44 504 VAL A O 1
ATOM 3883 N N . LYS A 1 505 ? -11.008 9.672 -0.423 1 96.56 505 LYS A N 1
ATOM 3884 C CA . LYS A 1 505 ? -11.203 8.25 -0.151 1 96.56 505 LYS A CA 1
ATOM 3885 C C . LYS A 1 505 ? -11.5 8.008 1.326 1 96.56 505 LYS A C 1
ATOM 3887 O O . LYS A 1 505 ? -12.352 7.18 1.666 1 96.56 505 LYS A O 1
ATOM 3892 N N . GLY A 1 506 ? -10.773 8.68 2.18 1 96.62 506 GLY A N 1
ATOM 3893 C CA . GLY A 1 506 ? -11.07 8.602 3.602 1 96.62 506 GLY A CA 1
ATOM 3894 C C . GLY A 1 506 ? -12.477 9.062 3.945 1 96.62 506 GLY A C 1
ATOM 3895 O O . GLY A 1 506 ? -13.164 8.414 4.734 1 96.62 506 GLY A O 1
ATOM 3896 N N . ALA A 1 507 ? -12.875 10.117 3.326 1 97.62 507 ALA A N 1
ATOM 3897 C CA . ALA A 1 507 ? -14.195 10.68 3.574 1 97.62 507 ALA A CA 1
ATOM 3898 C C . ALA A 1 507 ? -15.289 9.75 3.051 1 97.62 507 ALA A C 1
ATOM 3900 O O . ALA A 1 507 ? -16.375 9.672 3.631 1 97.62 507 ALA A O 1
ATOM 3901 N N . LEU A 1 508 ? -15.039 9.07 1.953 1 94.81 508 LEU A N 1
ATOM 3902 C CA . LEU A 1 508 ? -16 8.125 1.386 1 94.81 508 LEU A CA 1
ATOM 3903 C C . LEU A 1 508 ? -16.141 6.895 2.273 1 94.81 508 LEU A C 1
ATOM 3905 O O . LEU A 1 508 ? -17.25 6.371 2.436 1 94.81 508 LEU A O 1
ATOM 3909 N N . ARG A 1 509 ? -15.109 6.469 2.824 1 91.19 509 ARG A N 1
ATOM 3910 C CA . ARG A 1 509 ? -15.094 5.262 3.641 1 91.19 509 ARG A CA 1
ATOM 3911 C C . ARG A 1 509 ? -15.773 5.496 4.984 1 91.19 509 ARG A C 1
ATOM 3913 O O . ARG A 1 509 ? -16.469 4.617 5.496 1 91.19 509 ARG A O 1
ATOM 3920 N N . ASN A 1 510 ? -15.492 6.668 5.559 1 92.88 510 ASN A N 1
ATOM 3921 C CA . ASN A 1 510 ? -16.094 7.023 6.844 1 92.88 510 ASN A CA 1
ATOM 3922 C C . ASN A 1 510 ? -17.484 7.617 6.668 1 92.88 510 ASN A C 1
ATOM 3924 O O . ASN A 1 510 ? -17.625 8.789 6.328 1 92.88 510 ASN A O 1
ATOM 3928 N N . LYS A 1 511 ? -18.484 6.941 7.031 1 90.56 511 LYS A N 1
ATOM 3929 C CA . LYS A 1 511 ? -19.859 7.367 6.77 1 90.56 511 LYS A CA 1
ATOM 3930 C C . LYS A 1 511 ? -20.453 8.102 7.977 1 90.56 511 LYS A C 1
ATOM 3932 O O . LYS A 1 511 ? -21.562 8.633 7.902 1 90.56 511 LYS A O 1
ATOM 3937 N N . ALA A 1 512 ? -19.672 8.164 9.055 1 90.31 512 ALA A N 1
ATOM 3938 C CA . ALA A 1 512 ? -20.156 8.789 10.289 1 90.31 512 ALA A CA 1
ATOM 3939 C C . ALA A 1 512 ? -19.516 10.156 10.492 1 90.31 512 ALA A C 1
ATOM 3941 O O . ALA A 1 512 ? -18.297 10.312 10.336 1 90.31 512 ALA A O 1
ATOM 3942 N N . SER A 1 513 ? -20.391 11.117 10.797 1 93.5 513 SER A N 1
ATOM 3943 C CA . SER A 1 513 ? -19.859 12.438 11.125 1 93.5 513 SER A CA 1
ATOM 3944 C C . SER A 1 513 ? -19.141 12.422 12.469 1 93.5 513 SER A C 1
ATOM 3946 O O . SER A 1 513 ? -19.594 11.781 13.422 1 93.5 513 SER A O 1
ATOM 3948 N N . ALA A 1 514 ? -18 13.102 12.453 1 93.19 514 ALA A N 1
ATOM 3949 C CA . ALA A 1 514 ? -17.188 13.242 13.664 1 93.19 514 ALA A CA 1
ATOM 3950 C C . ALA A 1 514 ? -16.25 14.445 13.562 1 93.19 514 ALA A C 1
ATOM 3952 O O . ALA A 1 514 ? -15.477 14.562 12.609 1 93.19 514 ALA A O 1
ATOM 3953 N N . GLY A 1 515 ? -16.344 15.359 14.531 1 93.12 515 GLY A N 1
ATOM 3954 C CA . GLY A 1 515 ? -15.469 16.531 14.531 1 93.12 515 GLY A CA 1
ATOM 3955 C C . GLY A 1 515 ? -15.547 17.328 13.242 1 93.12 515 GLY A C 1
ATOM 3956 O O . GLY A 1 515 ? -16.625 17.734 12.828 1 93.12 515 GLY A O 1
ATOM 3957 N N . CYS A 1 516 ? -14.359 17.375 12.562 1 94.56 516 CYS A N 1
ATOM 3958 C CA . CYS A 1 516 ? -14.289 18.234 11.383 1 94.56 516 CYS A CA 1
ATOM 3959 C C . CYS A 1 516 ? -14.727 17.484 10.133 1 94.56 516 CYS A C 1
ATOM 3961 O O . CYS A 1 516 ? -14.742 18.047 9.039 1 94.56 516 CYS A O 1
ATOM 3963 N N . HIS A 1 517 ? -15.078 16.219 10.258 1 96.12 517 HIS A N 1
ATOM 3964 C CA . HIS A 1 517 ? -15.711 15.445 9.188 1 96.12 517 HIS A CA 1
ATOM 3965 C C . HIS A 1 517 ? -17.219 15.422 9.344 1 96.12 517 HIS A C 1
ATOM 3967 O O . HIS A 1 517 ? -17.75 14.797 10.273 1 96.12 517 HIS A O 1
ATOM 3973 N N . HIS A 1 518 ? -17.906 16.125 8.5 1 94.62 518 HIS A N 1
ATOM 3974 C CA . HIS A 1 518 ? -19.359 16.203 8.57 1 94.62 518 HIS A CA 1
ATOM 3975 C C . HIS A 1 518 ? -20 15.711 7.27 1 94.62 518 HIS A C 1
ATOM 3977 O O . HIS A 1 518 ? -19.859 16.359 6.227 1 94.62 518 HIS A O 1
ATOM 3983 N N . ARG A 1 519 ? -20.672 14.602 7.402 1 93 519 ARG A N 1
ATOM 3984 C CA . ARG A 1 519 ? -21.312 13.984 6.254 1 93 519 ARG A CA 1
ATOM 3985 C C . ARG A 1 519 ? -22.844 14.031 6.395 1 93 519 ARG A C 1
ATOM 3987 O O . ARG A 1 519 ? -23.391 13.562 7.387 1 93 519 ARG A O 1
ATOM 3994 N N . MET A 1 520 ? -23.453 14.648 5.414 1 88.25 520 MET A N 1
ATOM 3995 C CA . MET A 1 520 ? -24.922 14.711 5.379 1 88.25 520 MET A CA 1
ATOM 3996 C C . MET A 1 520 ? -25.5 13.562 4.562 1 88.25 520 MET A C 1
ATOM 3998 O O . MET A 1 520 ? -24.812 13.016 3.686 1 88.25 520 MET A O 1
ATOM 4002 N N . SER A 1 521 ? -26.578 12.914 4.965 1 70.06 521 SER A N 1
ATOM 4003 C CA . SER A 1 521 ? -27.266 11.82 4.285 1 70.06 521 SER A CA 1
ATOM 4004 C C . SER A 1 521 ? -27.656 12.211 2.865 1 70.06 521 SER A C 1
ATOM 4006 O O . SER A 1 521 ? -27.906 13.383 2.584 1 70.06 521 SER A O 1
ATOM 4008 N N . MET B 1 1 ? -19.406 -14.844 17.578 1 61.47 1 MET B N 1
ATOM 4009 C CA . MET B 1 1 ? -18.547 -15.18 16.453 1 61.47 1 MET B CA 1
ATOM 4010 C C . MET B 1 1 ? -18.547 -16.688 16.203 1 61.47 1 MET B C 1
ATOM 4012 O O . MET B 1 1 ? -18.156 -17.453 17.078 1 61.47 1 MET B O 1
ATOM 4016 N N . GLU B 1 2 ? -19.203 -17.109 15.125 1 69 2 GLU B N 1
ATOM 4017 C CA . GLU B 1 2 ? -19.531 -18.516 14.914 1 69 2 GLU B CA 1
ATOM 4018 C C . GLU B 1 2 ? -18.328 -19.297 14.383 1 69 2 GLU B C 1
ATOM 4020 O O . GLU B 1 2 ? -18.188 -20.484 14.656 1 69 2 GLU B O 1
ATOM 4025 N N . HIS B 1 3 ? -17.359 -18.656 13.867 1 86.44 3 HIS B N 1
ATOM 4026 C CA . HIS B 1 3 ? -16.219 -19.359 13.266 1 86.44 3 HIS B CA 1
ATOM 4027 C C . HIS B 1 3 ? -14.898 -18.719 13.68 1 86.44 3 HIS B C 1
ATOM 4029 O O . HIS B 1 3 ? -14.594 -17.594 13.273 1 86.44 3 HIS B O 1
ATOM 4035 N N . VAL B 1 4 ? -14.195 -19.438 14.625 1 92.19 4 VAL B N 1
ATOM 4036 C CA . VAL B 1 4 ? -12.844 -19.016 14.984 1 92.19 4 VAL B CA 1
ATOM 4037 C C . VAL B 1 4 ? -11.883 -20.203 14.859 1 92.19 4 VAL B C 1
ATOM 4039 O O . VAL B 1 4 ? -12.078 -21.234 15.5 1 92.19 4 VAL B O 1
ATOM 4042 N N . TYR B 1 5 ? -10.891 -20.078 14 1 96 5 TYR B N 1
ATOM 4043 C CA . TYR B 1 5 ? -9.93 -21.141 13.734 1 96 5 TYR B CA 1
ATOM 4044 C C . TYR B 1 5 ? -8.508 -20.703 14.039 1 96 5 TYR B C 1
ATOM 4046 O O . TYR B 1 5 ? -8.234 -19.5 14.125 1 96 5 TYR B O 1
ATOM 4054 N N . ASP B 1 6 ? -7.676 -21.688 14.328 1 96.62 6 ASP B N 1
ATOM 4055 C CA . ASP B 1 6 ? -6.254 -21.359 14.367 1 96.62 6 ASP B CA 1
ATOM 4056 C C . ASP B 1 6 ? -5.758 -20.906 13 1 96.62 6 ASP B C 1
ATOM 4058 O O . ASP B 1 6 ? -4.992 -19.938 12.898 1 96.62 6 ASP B O 1
ATOM 4062 N N . ALA B 1 7 ? -6.277 -21.625 11.953 1 97.88 7 ALA B N 1
ATOM 4063 C CA . ALA B 1 7 ? -5.879 -21.266 10.594 1 97.88 7 ALA B CA 1
ATOM 4064 C C . ALA B 1 7 ? -7.043 -21.438 9.617 1 97.88 7 ALA B C 1
ATOM 4066 O O . ALA B 1 7 ? -7.812 -22.391 9.727 1 97.88 7 ALA B O 1
ATOM 4067 N N . LEU B 1 8 ? -7.203 -20.5 8.812 1 98.62 8 LEU B N 1
ATOM 4068 C CA . LEU B 1 8 ? -8.141 -20.516 7.695 1 98.62 8 LEU B CA 1
ATOM 4069 C C . LEU B 1 8 ? -7.395 -20.5 6.363 1 98.62 8 LEU B C 1
ATOM 4071 O O . LEU B 1 8 ? -6.68 -19.547 6.055 1 98.62 8 LEU B O 1
ATOM 4075 N N . ILE B 1 9 ? -7.543 -21.594 5.57 1 98.94 9 ILE B N 1
ATOM 4076 C CA . ILE B 1 9 ? -6.785 -21.75 4.336 1 98.94 9 ILE B CA 1
ATOM 4077 C C . ILE B 1 9 ? -7.715 -21.594 3.135 1 98.94 9 ILE B C 1
ATOM 4079 O O . ILE B 1 9 ? -8.758 -22.25 3.062 1 98.94 9 ILE B O 1
ATOM 4083 N N . VAL B 1 10 ? -7.324 -20.734 2.213 1 98.88 10 VAL B N 1
ATOM 4084 C CA . VAL B 1 10 ? -8.086 -20.531 0.984 1 98.88 10 VAL B CA 1
ATOM 4085 C C . VAL B 1 10 ? -7.391 -21.25 -0.178 1 98.88 10 VAL B C 1
ATOM 4087 O O . VAL B 1 10 ? -6.391 -20.75 -0.705 1 98.88 10 VAL B O 1
ATOM 4090 N N . GLY B 1 11 ? -7.969 -22.328 -0.639 1 98.31 11 GLY B N 1
ATOM 4091 C CA . GLY B 1 11 ? -7.41 -23.125 -1.724 1 98.31 11 GLY B CA 1
ATOM 4092 C C . GLY B 1 11 ? -7.082 -24.547 -1.315 1 98.31 11 GLY B C 1
ATOM 4093 O O . GLY B 1 11 ? -6.449 -24.766 -0.281 1 98.31 11 GLY B O 1
ATOM 4094 N N . CYS B 1 12 ? -7.473 -25.469 -2.156 1 97.06 12 CYS B N 1
ATOM 4095 C CA . CYS B 1 12 ? -7.324 -26.891 -1.829 1 97.06 12 CYS B CA 1
ATOM 4096 C C . CYS B 1 12 ? -6.305 -27.547 -2.746 1 97.06 12 CYS B C 1
ATOM 4098 O O . CYS B 1 12 ? -6.41 -28.75 -3.033 1 97.06 12 CYS B O 1
ATOM 4100 N N . GLY B 1 13 ? -5.371 -26.781 -3.26 1 98.12 13 GLY B N 1
ATOM 4101 C CA . GLY B 1 13 ? -4.258 -27.359 -3.992 1 98.12 13 GLY B CA 1
ATOM 4102 C C . GLY B 1 13 ? -3.195 -27.953 -3.086 1 98.12 13 GLY B C 1
ATOM 4103 O O . GLY B 1 13 ? -3.404 -28.078 -1.878 1 98.12 13 GLY B O 1
ATOM 4104 N N . ILE B 1 14 ? -2.094 -28.312 -3.695 1 98.62 14 ILE B N 1
ATOM 4105 C CA . ILE B 1 14 ? -1.047 -29.047 -3 1 98.62 14 ILE B CA 1
ATOM 4106 C C . ILE B 1 14 ? -0.49 -28.203 -1.858 1 98.62 14 ILE B C 1
ATOM 4108 O O . ILE B 1 14 ? -0.181 -28.734 -0.785 1 98.62 14 ILE B O 1
ATOM 4112 N N . ALA B 1 15 ? -0.375 -26.906 -2.037 1 98.81 15 ALA B N 1
ATOM 4113 C CA . ALA B 1 15 ? 0.158 -26.031 -0.998 1 98.81 15 ALA B CA 1
ATOM 4114 C C . ALA B 1 15 ? -0.798 -25.953 0.189 1 98.81 15 ALA B C 1
ATOM 4116 O O . ALA B 1 15 ? -0.39 -26.125 1.338 1 98.81 15 ALA B O 1
ATOM 4117 N N . GLY B 1 16 ? -2.057 -25.688 -0.102 1 98.88 16 GLY B N 1
ATOM 4118 C CA . GLY B 1 16 ? -3.057 -25.578 0.946 1 98.88 16 GLY B CA 1
ATOM 4119 C C . GLY B 1 16 ? -3.264 -26.859 1.719 1 98.88 16 GLY B C 1
ATOM 4120 O O . GLY B 1 16 ? -3.334 -26.859 2.949 1 98.88 16 GLY B O 1
ATOM 4121 N N . LEU B 1 17 ? -3.369 -27.953 1.018 1 98.88 17 LEU B N 1
ATOM 4122 C CA . LEU B 1 17 ? -3.629 -29.234 1.664 1 98.88 17 LEU B CA 1
ATOM 4123 C C . LEU B 1 17 ? -2.426 -29.672 2.486 1 98.88 17 LEU B C 1
ATOM 4125 O O . LEU B 1 17 ? -2.586 -30.25 3.566 1 98.88 17 LEU B O 1
ATOM 4129 N N . SER B 1 18 ? -1.201 -29.484 1.935 1 98.88 18 SER B N 1
ATOM 4130 C CA . SER B 1 18 ? -0.012 -29.812 2.713 1 98.88 18 SER B CA 1
ATOM 4131 C C . SER B 1 18 ? 0.026 -29.031 4.02 1 98.88 18 SER B C 1
ATOM 4133 O O . SER B 1 18 ? 0.335 -29.594 5.078 1 98.88 18 SER B O 1
ATOM 4135 N N . CYS B 1 19 ? -0.294 -27.766 3.928 1 98.88 19 CYS B N 1
ATOM 4136 C CA . CYS B 1 19 ? -0.342 -26.906 5.113 1 98.88 19 CYS B CA 1
ATOM 4137 C C . CYS B 1 19 ? -1.405 -27.391 6.09 1 98.88 19 CYS B C 1
ATOM 4139 O O . CYS B 1 19 ? -1.142 -27.531 7.289 1 98.88 19 CYS B O 1
ATOM 4141 N N . ALA B 1 20 ? -2.566 -27.688 5.594 1 98.88 20 ALA B N 1
ATOM 4142 C CA . ALA B 1 20 ? -3.691 -28.125 6.422 1 98.88 20 ALA B CA 1
ATOM 4143 C C . ALA B 1 20 ? -3.369 -29.422 7.156 1 98.88 20 ALA B C 1
ATOM 4145 O O . ALA B 1 20 ? -3.635 -29.531 8.359 1 98.88 20 ALA B O 1
ATOM 4146 N N . ILE B 1 21 ? -2.867 -30.359 6.434 1 98.88 21 ILE B N 1
ATOM 4147 C CA . ILE B 1 21 ? -2.537 -31.672 7 1 98.88 21 ILE B CA 1
ATOM 4148 C C . ILE B 1 21 ? -1.533 -31.5 8.141 1 98.88 21 ILE B C 1
ATOM 4150 O O . ILE B 1 21 ? -1.739 -32 9.234 1 98.88 21 ILE B O 1
ATOM 4154 N N . ARG B 1 22 ? -0.458 -30.75 7.867 1 98.62 22 ARG B N 1
ATOM 4155 C CA . ARG B 1 22 ? 0.567 -30.516 8.883 1 98.62 22 ARG B CA 1
ATOM 4156 C C . ARG B 1 22 ? -0.01 -29.797 10.094 1 98.62 22 ARG B C 1
ATOM 4158 O O . ARG B 1 22 ? 0.29 -30.141 11.234 1 98.62 22 ARG B O 1
ATOM 4165 N N . LEU B 1 23 ? -0.827 -28.812 9.875 1 98.38 23 LEU B N 1
ATOM 4166 C CA . LEU B 1 23 ? -1.458 -28.078 10.961 1 98.38 23 LEU B CA 1
ATOM 4167 C C . LEU B 1 23 ? -2.32 -29 11.812 1 98.38 23 LEU B C 1
ATOM 4169 O O . LEU B 1 23 ? -2.236 -28.969 13.047 1 98.38 23 LEU B O 1
ATOM 4173 N N . LYS B 1 24 ? -3.111 -29.75 11.148 1 98.19 24 LYS B N 1
ATOM 4174 C CA . LYS B 1 24 ? -3.975 -30.688 11.867 1 98.19 24 LYS B CA 1
ATOM 4175 C C . LYS B 1 24 ? -3.154 -31.656 12.711 1 98.19 24 LYS B C 1
ATOM 4177 O O . LYS B 1 24 ? -3.516 -31.953 13.852 1 98.19 24 LYS B O 1
ATOM 4182 N N . GLU B 1 25 ? -2.123 -32.125 12.164 1 97.5 25 GLU B N 1
ATOM 4183 C CA . GLU B 1 25 ? -1.252 -33.094 12.852 1 97.5 25 GLU B CA 1
ATOM 4184 C C . GLU B 1 25 ? -0.61 -32.469 14.086 1 97.5 25 GLU B C 1
ATOM 4186 O O . GLU B 1 25 ? -0.245 -33.156 15.031 1 97.5 25 GLU B O 1
ATOM 4191 N N . THR B 1 26 ? -0.431 -31.172 14.094 1 95.81 26 THR B N 1
ATOM 4192 C CA . THR B 1 26 ? 0.156 -30.469 15.227 1 95.81 26 THR B CA 1
ATOM 4193 C C . THR B 1 26 ? -0.917 -30.109 16.25 1 95.81 26 THR B C 1
ATOM 4195 O O . THR B 1 26 ? -0.613 -29.531 17.297 1 95.81 26 THR B O 1
ATOM 4198 N N . GLY B 1 27 ? -2.217 -30.297 15.938 1 95.44 27 GLY B N 1
ATOM 4199 C CA . GLY B 1 27 ? -3.297 -30.078 16.891 1 95.44 27 GLY B CA 1
ATOM 4200 C C . GLY B 1 27 ? -4.055 -28.781 16.656 1 95.44 27 GLY B C 1
ATOM 4201 O O . GLY B 1 27 ? -4.949 -28.438 17.422 1 95.44 27 GLY B O 1
ATOM 4202 N N . CYS B 1 28 ? -3.773 -28.125 15.586 1 96.06 28 CYS B N 1
ATOM 4203 C CA . CYS B 1 28 ? -4.418 -26.844 15.289 1 96.06 28 CYS B CA 1
ATOM 4204 C C . CYS B 1 28 ? -5.809 -27.062 14.695 1 96.06 28 CYS B C 1
ATOM 4206 O O . CYS B 1 28 ? -6.039 -28.047 13.992 1 96.06 28 CYS B O 1
ATOM 4208 N N . SER B 1 29 ? -6.664 -26.203 15.055 1 96.31 29 SER B N 1
ATOM 4209 C CA . SER B 1 29 ? -7.938 -26.141 14.344 1 96.31 29 SER B CA 1
ATOM 4210 C C . SER B 1 29 ? -7.789 -25.438 12.992 1 96.31 29 SER B C 1
ATOM 4212 O O . SER B 1 29 ? -7.398 -24.281 12.93 1 96.31 29 SER B O 1
ATOM 4214 N N . VAL B 1 30 ? -8.141 -26.172 11.93 1 97.94 30 VAL B N 1
ATOM 4215 C CA . VAL B 1 30 ? -7.922 -25.641 10.586 1 97.94 30 VAL B CA 1
ATOM 4216 C C . VAL B 1 30 ? -9.133 -25.953 9.703 1 97.94 30 VAL B C 1
ATOM 4218 O O . VAL B 1 30 ? -9.797 -26.984 9.891 1 97.94 30 VAL B O 1
ATOM 4221 N N . VAL B 1 31 ? -9.422 -25.047 8.805 1 98.56 31 VAL B N 1
ATOM 4222 C CA . VAL B 1 31 ? -10.445 -25.234 7.781 1 98.56 31 VAL B CA 1
ATOM 4223 C C . VAL B 1 31 ? -9.906 -24.797 6.418 1 98.56 31 VAL B C 1
ATOM 4225 O O . VAL B 1 31 ? -9.109 -23.859 6.328 1 98.56 31 VAL B O 1
ATOM 4228 N N . VAL B 1 32 ? -10.273 -25.578 5.391 1 98.81 32 VAL B N 1
ATOM 4229 C CA . VAL B 1 32 ? -9.914 -25.25 4.016 1 98.81 32 VAL B CA 1
ATOM 4230 C C . VAL B 1 32 ? -11.172 -24.922 3.209 1 98.81 32 VAL B C 1
ATOM 4232 O O . VAL B 1 32 ? -12.141 -25.688 3.242 1 98.81 32 VAL B O 1
ATOM 4235 N N . ILE B 1 33 ? -11.109 -23.797 2.514 1 98.69 33 ILE B N 1
ATOM 4236 C CA . ILE B 1 33 ? -12.266 -23.469 1.685 1 98.69 33 ILE B CA 1
ATOM 4237 C C . ILE B 1 33 ? -11.828 -23.328 0.226 1 98.69 33 ILE B C 1
ATOM 4239 O O . ILE B 1 33 ? -10.656 -23.062 -0.059 1 98.69 33 ILE B O 1
ATOM 4243 N N . THR B 1 34 ? -12.688 -23.562 -0.705 1 98.38 34 THR B N 1
ATOM 4244 C CA . THR B 1 34 ? -12.484 -23.328 -2.133 1 98.38 34 THR B CA 1
ATOM 4245 C C . THR B 1 34 ? -13.766 -22.812 -2.781 1 98.38 34 THR B C 1
ATOM 4247 O O . THR B 1 34 ? -14.867 -23.172 -2.361 1 98.38 34 THR B O 1
ATOM 4250 N N . LYS B 1 35 ? -13.578 -21.953 -3.742 1 98.06 35 LYS B N 1
ATOM 4251 C CA . LYS B 1 35 ? -14.75 -21.422 -4.438 1 98.06 35 LYS B CA 1
ATOM 4252 C C . LYS B 1 35 ? -15.289 -22.422 -5.453 1 98.06 35 LYS B C 1
ATOM 4254 O O . LYS B 1 35 ? -16.391 -22.25 -5.977 1 98.06 35 LYS B O 1
ATOM 4259 N N . ALA B 1 36 ? -14.555 -23.484 -5.719 1 96.75 36 ALA B N 1
ATOM 4260 C CA . ALA B 1 36 ? -14.961 -24.531 -6.66 1 96.75 36 ALA B CA 1
ATOM 4261 C C . ALA B 1 36 ? -16.078 -25.391 -6.07 1 96.75 36 ALA B C 1
ATOM 4263 O O . ALA B 1 36 ? -16.234 -25.453 -4.852 1 96.75 36 ALA B O 1
ATOM 4264 N N . ASP B 1 37 ? -16.734 -26.062 -6.945 1 95.75 37 ASP B N 1
ATOM 4265 C CA . ASP B 1 37 ? -17.812 -26.969 -6.539 1 95.75 37 ASP B CA 1
ATOM 4266 C C . ASP B 1 37 ? -17.266 -28.344 -6.152 1 95.75 37 ASP B C 1
ATOM 4268 O O . ASP B 1 37 ? -17.938 -29.109 -5.473 1 95.75 37 ASP B O 1
ATOM 4272 N N . THR B 1 38 ? -16.047 -28.578 -6.641 1 95.94 38 THR B N 1
ATOM 4273 C CA . THR B 1 38 ? -15.406 -29.844 -6.309 1 95.94 38 THR B CA 1
ATOM 4274 C C . THR B 1 38 ? -14 -29.594 -5.773 1 95.94 38 THR B C 1
ATOM 4276 O O . THR B 1 38 ? -13.344 -28.625 -6.141 1 95.94 38 THR B O 1
ATOM 4279 N N . LEU B 1 39 ? -13.547 -30.516 -4.973 1 95.88 39 LEU B N 1
ATOM 4280 C CA . LEU B 1 39 ? -12.25 -30.375 -4.305 1 95.88 39 LEU B CA 1
ATOM 4281 C C . LEU B 1 39 ? -11.109 -30.688 -5.262 1 95.88 39 LEU B C 1
ATOM 4283 O O . LEU B 1 39 ? -9.961 -30.312 -5.008 1 95.88 39 LEU B O 1
ATOM 4287 N N . LEU B 1 40 ? -11.383 -31.281 -6.383 1 93.75 40 LEU B N 1
ATOM 4288 C CA . LEU B 1 40 ? -10.344 -31.703 -7.309 1 93.75 40 LEU B CA 1
ATOM 4289 C C . LEU B 1 40 ? -10 -30.594 -8.297 1 93.75 40 LEU B C 1
ATOM 4291 O O . LEU B 1 40 ? -8.984 -30.672 -8.984 1 93.75 40 LEU B O 1
ATOM 4295 N N . GLU B 1 41 ? -10.812 -29.594 -8.367 1 93.62 41 GLU B N 1
ATOM 4296 C CA . GLU B 1 41 ? -10.578 -28.516 -9.328 1 93.62 41 GLU B CA 1
ATOM 4297 C C . GLU B 1 41 ? -9.492 -27.562 -8.828 1 93.62 41 GLU B C 1
ATOM 4299 O O . GLU B 1 41 ? -9.797 -26.531 -8.203 1 93.62 41 GLU B O 1
ATOM 4304 N N . THR B 1 42 ? -8.25 -27.875 -9.102 1 95.38 42 THR B N 1
ATOM 4305 C CA . THR B 1 42 ? -7.066 -27.125 -8.711 1 95.38 42 THR B CA 1
ATOM 4306 C C . THR B 1 42 ? -6.027 -27.125 -9.828 1 95.38 42 THR B C 1
ATOM 4308 O O . THR B 1 42 ? -6.074 -27.969 -10.727 1 95.38 42 THR B O 1
ATOM 4311 N N . ASN B 1 43 ? -5.129 -26.156 -9.773 1 95.19 43 ASN B N 1
ATOM 4312 C CA . ASN B 1 43 ? -3.986 -26.219 -10.68 1 95.19 43 ASN B CA 1
ATOM 4313 C C . ASN B 1 43 ? -3.164 -27.484 -10.461 1 95.19 43 ASN B C 1
ATOM 4315 O O . ASN B 1 43 ? -2.602 -28.031 -11.406 1 95.19 43 ASN B O 1
ATOM 4319 N N . THR B 1 44 ? -3.133 -27.984 -9.266 1 96.69 44 THR B N 1
ATOM 4320 C CA . THR B 1 44 ? -2.363 -29.172 -8.914 1 96.69 44 THR B CA 1
ATOM 4321 C C . THR B 1 44 ? -2.795 -30.359 -9.758 1 96.69 44 THR B C 1
ATOM 4323 O O . THR B 1 44 ? -1.953 -31.078 -10.305 1 96.69 44 THR B O 1
ATOM 4326 N N . ARG B 1 45 ? -4.066 -30.516 -9.914 1 94.88 45 ARG B N 1
ATOM 4327 C CA . ARG B 1 45 ? -4.629 -31.656 -10.625 1 94.88 45 ARG B CA 1
ATOM 4328 C C . ARG B 1 45 ? -4.113 -31.719 -12.062 1 94.88 45 ARG B C 1
ATOM 4330 O O . ARG B 1 45 ? -3.893 -32.781 -12.602 1 94.88 45 ARG B O 1
ATOM 4337 N N . TYR B 1 46 ? -3.803 -30.547 -12.602 1 92.31 46 TYR B N 1
ATOM 4338 C CA . TYR B 1 46 ? -3.541 -30.469 -14.031 1 92.31 46 TYR B CA 1
ATOM 4339 C C . TYR B 1 46 ? -2.043 -30.484 -14.312 1 92.31 46 TYR B C 1
ATOM 4341 O O . TYR B 1 46 ? -1.622 -30.469 -15.477 1 92.31 46 TYR B O 1
ATOM 4349 N N . ALA B 1 47 ? -1.248 -30.562 -13.25 1 91.25 47 ALA B N 1
ATOM 4350 C CA . ALA B 1 47 ? 0.191 -30.703 -13.461 1 91.25 47 ALA B CA 1
ATOM 4351 C C . ALA B 1 47 ? 0.53 -32.062 -14.031 1 91.25 47 ALA B C 1
ATOM 4353 O O . ALA B 1 47 ? 0.119 -33.094 -13.492 1 91.25 47 ALA B O 1
ATOM 4354 N N . GLN B 1 48 ? 1.199 -32.125 -15.18 1 86.12 48 GLN B N 1
ATOM 4355 C CA . GLN B 1 48 ? 1.435 -33.375 -15.891 1 86.12 48 GLN B CA 1
ATOM 4356 C C . GLN B 1 48 ? 2.863 -33.875 -15.672 1 86.12 48 GLN B C 1
ATOM 4358 O O . GLN B 1 48 ? 3.086 -35.062 -15.43 1 86.12 48 GLN B O 1
ATOM 4363 N N . GLY B 1 49 ? 3.883 -33.062 -15.82 1 79.62 49 GLY B N 1
ATOM 4364 C CA . GLY B 1 49 ? 5.281 -33.469 -15.898 1 79.62 49 GLY B CA 1
ATOM 4365 C C . GLY B 1 49 ? 5.738 -34.281 -14.688 1 79.62 49 GLY B C 1
ATOM 4366 O O . GLY B 1 49 ? 6.188 -35.406 -14.828 1 79.62 49 GLY B O 1
ATOM 4367 N N . GLY B 1 50 ? 5.949 -33.812 -13.609 1 90.25 50 GLY B N 1
ATOM 4368 C CA . GLY B 1 50 ? 6.426 -34.469 -12.414 1 90.25 50 GLY B CA 1
ATOM 4369 C C . GLY B 1 50 ? 6.828 -33.5 -11.312 1 90.25 50 GLY B C 1
ATOM 4370 O O . GLY B 1 50 ? 6.414 -32.344 -11.312 1 90.25 50 GLY B O 1
ATOM 4371 N N . VAL B 1 51 ? 7.477 -34.094 -10.352 1 95.69 51 VAL B N 1
ATOM 4372 C CA . VAL B 1 51 ? 7.895 -33.344 -9.18 1 95.69 51 VAL B CA 1
ATOM 4373 C C . VAL B 1 51 ? 9.367 -33.625 -8.883 1 95.69 51 VAL B C 1
ATOM 4375 O O . VAL B 1 51 ? 9.781 -34.781 -8.812 1 95.69 51 VAL B O 1
ATOM 4378 N N . VAL B 1 52 ? 10.117 -32.562 -8.781 1 96.19 52 VAL B N 1
ATOM 4379 C CA . VAL B 1 52 ? 11.523 -32.688 -8.422 1 96.19 52 VAL B CA 1
ATOM 4380 C C . VAL B 1 52 ? 11.648 -33.469 -7.117 1 96.19 52 VAL B C 1
ATOM 4382 O O . VAL B 1 52 ? 10.906 -33.219 -6.16 1 96.19 52 VAL B O 1
ATOM 4385 N N . SER B 1 53 ? 12.547 -34.406 -7.145 1 96.75 53 SER B N 1
ATOM 4386 C CA . SER B 1 53 ? 12.734 -35.25 -5.988 1 96.75 53 SER B CA 1
ATOM 4387 C C . SER B 1 53 ? 14.211 -35.562 -5.746 1 96.75 53 SER B C 1
ATOM 4389 O O . SER B 1 53 ? 15.047 -35.312 -6.617 1 96.75 53 SER B O 1
ATOM 4391 N N . ALA B 1 54 ? 14.406 -36.031 -4.508 1 94.19 54 ALA B N 1
ATOM 4392 C CA . ALA B 1 54 ? 15.758 -36.5 -4.207 1 94.19 54 ALA B CA 1
ATOM 4393 C C . ALA B 1 54 ? 16.125 -37.719 -5.051 1 94.19 54 ALA B C 1
ATOM 4395 O O . ALA B 1 54 ? 15.289 -38.594 -5.254 1 94.19 54 ALA B O 1
ATOM 4396 N N . CYS B 1 55 ? 17.281 -37.688 -5.629 1 91.81 55 CYS B N 1
ATOM 4397 C CA . CYS B 1 55 ? 17.781 -38.812 -6.418 1 91.81 55 CYS B CA 1
ATOM 4398 C C . CYS B 1 55 ? 19.281 -38.969 -6.246 1 91.81 55 CYS B C 1
ATOM 4400 O O . CYS B 1 55 ? 19.984 -38 -5.984 1 91.81 55 CYS B O 1
ATOM 4402 N N . PRO B 1 56 ? 19.781 -40.125 -6.402 1 86.81 56 PRO B N 1
ATOM 4403 C CA . PRO B 1 56 ? 21.188 -40.438 -6.113 1 86.81 56 PRO B CA 1
ATOM 4404 C C . PRO B 1 56 ? 22.156 -39.594 -6.969 1 86.81 56 PRO B C 1
ATOM 4406 O O . PRO B 1 56 ? 23.234 -39.25 -6.512 1 86.81 56 PRO B O 1
ATOM 4409 N N . ASP B 1 57 ? 21.812 -39.25 -8.125 1 88.56 57 ASP B N 1
ATOM 4410 C CA . ASP B 1 57 ? 22.719 -38.562 -9.055 1 88.56 57 ASP B CA 1
ATOM 4411 C C . ASP B 1 57 ? 22.609 -37.062 -8.93 1 88.56 57 ASP B C 1
ATOM 4413 O O . ASP B 1 57 ? 23.203 -36.312 -9.719 1 88.56 57 ASP B O 1
ATOM 4417 N N . ASP B 1 58 ? 21.891 -36.594 -7.953 1 92.94 58 ASP B N 1
ATOM 4418 C CA . ASP B 1 58 ? 21.656 -35.156 -7.812 1 92.94 58 ASP B CA 1
ATOM 4419 C C . ASP B 1 58 ? 22.234 -34.625 -6.5 1 92.94 58 ASP B C 1
ATOM 4421 O O . ASP B 1 58 ? 22.672 -35.406 -5.652 1 92.94 58 ASP B O 1
ATOM 4425 N N . SER B 1 59 ? 22.484 -33.344 -6.441 1 95.88 59 SER B N 1
ATOM 4426 C CA . SER B 1 59 ? 22.891 -32.625 -5.227 1 95.88 59 SER B CA 1
ATOM 4427 C C . SER B 1 59 ? 22.125 -31.312 -5.07 1 95.88 59 SER B C 1
ATOM 4429 O O . SER B 1 59 ? 21.578 -30.797 -6.043 1 95.88 59 SER B O 1
ATOM 4431 N N . ALA B 1 60 ? 22.109 -30.891 -3.852 1 97.06 60 ALA B N 1
ATOM 4432 C CA . ALA B 1 60 ? 21.469 -29.609 -3.588 1 97.06 60 ALA B CA 1
ATOM 4433 C C . ALA B 1 60 ? 22.094 -28.5 -4.422 1 97.06 60 ALA B C 1
ATOM 4435 O O . ALA B 1 60 ? 21.391 -27.594 -4.895 1 97.06 60 ALA B O 1
ATOM 4436 N N . GLU B 1 61 ? 23.359 -28.562 -4.523 1 97.19 61 GLU B N 1
ATOM 4437 C CA . GLU B 1 61 ? 24.094 -27.547 -5.277 1 97.19 61 GLU B CA 1
ATOM 4438 C C . GLU B 1 61 ? 23.688 -27.547 -6.75 1 97.19 61 GLU B C 1
ATOM 4440 O O . GLU B 1 61 ? 23.469 -26.5 -7.344 1 97.19 61 GLU B O 1
ATOM 4445 N N . LEU B 1 62 ? 23.609 -28.734 -7.293 1 96.69 62 LEU B N 1
ATOM 4446 C CA . LEU B 1 62 ? 23.25 -28.859 -8.703 1 96.69 62 LEU B CA 1
ATOM 4447 C C . LEU B 1 62 ? 21.828 -28.375 -8.953 1 96.69 62 LEU B C 1
ATOM 4449 O O . LEU B 1 62 ? 21.562 -27.688 -9.938 1 96.69 62 LEU B O 1
ATOM 4453 N N . LEU B 1 63 ? 20.953 -28.781 -8.102 1 97.31 63 LEU B N 1
ATOM 4454 C CA . LEU B 1 63 ? 19.562 -28.328 -8.219 1 97.31 63 LEU B CA 1
ATOM 4455 C C . LEU B 1 63 ? 19.484 -26.812 -8.102 1 97.31 63 LEU B C 1
ATOM 4457 O O . LEU B 1 63 ? 18.781 -26.156 -8.883 1 97.31 63 LEU B O 1
ATOM 4461 N N . GLY B 1 64 ? 20.172 -26.281 -7.133 1 98 64 GLY B N 1
ATOM 4462 C CA . GLY B 1 64 ? 20.203 -24.828 -6.969 1 98 64 GLY B CA 1
ATOM 4463 C C . GLY B 1 64 ? 20.703 -24.109 -8.195 1 98 64 GLY B C 1
ATOM 4464 O O . GLY B 1 64 ? 20.141 -23.078 -8.594 1 98 64 GLY B O 1
ATOM 4465 N N . GLU B 1 65 ? 21.75 -24.594 -8.75 1 97.25 65 GLU B N 1
ATOM 4466 C CA . GLU B 1 65 ? 22.312 -23.984 -9.953 1 97.25 65 GLU B CA 1
ATOM 4467 C C . GLU B 1 65 ? 21.312 -24.016 -11.109 1 97.25 65 GLU B C 1
ATOM 4469 O O . GLU B 1 65 ? 21.203 -23.031 -11.852 1 97.25 65 GLU B O 1
ATOM 4474 N N . ASP B 1 66 ? 20.641 -25.141 -11.281 1 94.5 66 ASP B N 1
ATOM 4475 C CA . ASP B 1 66 ? 19.656 -25.25 -12.344 1 94.5 66 ASP B CA 1
ATOM 4476 C C . ASP B 1 66 ? 18.531 -24.234 -12.148 1 94.5 66 ASP B C 1
ATOM 4478 O O . ASP B 1 66 ? 18.062 -23.625 -13.109 1 94.5 66 ASP B O 1
ATOM 4482 N N . ILE B 1 67 ? 18.094 -24.062 -10.891 1 96.81 67 ILE B N 1
ATOM 4483 C CA . ILE B 1 67 ? 17 -23.156 -10.578 1 96.81 67 ILE B CA 1
ATOM 4484 C C . ILE B 1 67 ? 17.438 -21.719 -10.852 1 96.81 67 ILE B C 1
ATOM 4486 O O . ILE B 1 67 ? 16.688 -20.938 -11.469 1 96.81 67 ILE B O 1
ATOM 4490 N N . ILE B 1 68 ? 18.625 -21.359 -10.414 1 97.12 68 ILE B N 1
ATOM 4491 C CA . ILE B 1 68 ? 19.141 -20 -10.602 1 97.12 68 ILE B CA 1
ATOM 4492 C C . ILE B 1 68 ? 19.312 -19.719 -12.094 1 97.12 68 ILE B C 1
ATOM 4494 O O . ILE B 1 68 ? 18.953 -18.641 -12.57 1 97.12 68 ILE B O 1
ATOM 4498 N N . ARG B 1 69 ? 19.828 -20.703 -12.812 1 93.62 69 ARG B N 1
ATOM 4499 C CA . ARG B 1 69 ? 20 -20.531 -14.258 1 93.62 69 ARG B CA 1
ATOM 4500 C C . ARG B 1 69 ? 18.656 -20.344 -14.953 1 93.62 69 ARG B C 1
ATOM 4502 O O . ARG B 1 69 ? 18.516 -19.453 -15.797 1 93.62 69 ARG B O 1
ATOM 4509 N N . ALA B 1 70 ? 17.719 -21.141 -14.625 1 92 70 ALA B N 1
ATOM 4510 C CA . ALA B 1 70 ? 16.391 -21.031 -15.219 1 92 70 ALA B CA 1
ATOM 4511 C C . ALA B 1 70 ? 15.742 -19.703 -14.859 1 92 70 ALA B C 1
ATOM 4513 O O . ALA B 1 70 ? 15.055 -19.094 -15.68 1 92 70 ALA B O 1
ATOM 4514 N N . GLY B 1 71 ? 15.961 -19.234 -13.641 1 95.19 71 GLY B N 1
ATOM 4515 C CA . GLY B 1 71 ? 15.336 -18.016 -13.125 1 95.19 71 GLY B CA 1
ATOM 4516 C C . GLY B 1 71 ? 16.016 -16.75 -13.609 1 95.19 71 GLY B C 1
ATOM 4517 O O . GLY B 1 71 ? 15.547 -15.648 -13.328 1 95.19 71 GLY B O 1
ATOM 4518 N N . GLY B 1 72 ? 17.094 -16.875 -14.281 1 92.38 72 GLY B N 1
ATOM 4519 C CA . GLY B 1 72 ? 17.781 -15.742 -14.883 1 92.38 72 GLY B CA 1
ATOM 4520 C C . GLY B 1 72 ? 18.5 -14.867 -13.875 1 92.38 72 GLY B C 1
ATOM 4521 O O . GLY B 1 72 ? 18.688 -13.672 -14.094 1 92.38 72 GLY B O 1
ATOM 4522 N N . GLY B 1 73 ? 18.703 -15.391 -12.742 1 93 73 GLY B N 1
ATOM 4523 C CA . GLY B 1 73 ? 19.453 -14.641 -11.742 1 93 73 GLY B CA 1
ATOM 4524 C C . GLY B 1 73 ? 18.578 -13.734 -10.906 1 93 73 GLY B C 1
ATOM 4525 O O . GLY B 1 73 ? 19.062 -13.023 -10.023 1 93 73 GLY B O 1
ATOM 4526 N N . TYR B 1 74 ? 17.344 -13.734 -11.062 1 95.81 74 TYR B N 1
ATOM 4527 C CA . TYR B 1 74 ? 16.406 -12.891 -10.328 1 95.81 74 TYR B CA 1
ATOM 4528 C C . TYR B 1 74 ? 15.867 -13.625 -9.109 1 95.81 74 TYR B C 1
ATOM 4530 O O . TYR B 1 74 ? 14.953 -13.133 -8.438 1 95.81 74 TYR B O 1
ATOM 4538 N N . ASN B 1 75 ? 16.453 -14.789 -8.789 1 98.12 75 ASN B N 1
ATOM 4539 C CA . ASN B 1 75 ? 15.992 -15.609 -7.672 1 98.12 75 ASN B CA 1
ATOM 4540 C C . ASN B 1 75 ? 16.438 -15.031 -6.332 1 98.12 75 ASN B C 1
ATOM 4542 O O . ASN B 1 75 ? 17.484 -14.375 -6.254 1 98.12 75 ASN B O 1
ATOM 4546 N N . ARG B 1 76 ? 15.641 -15.258 -5.34 1 98.44 76 ARG B N 1
ATOM 4547 C CA . ARG B 1 76 ? 16.125 -15.094 -3.977 1 98.44 76 ARG B CA 1
ATOM 4548 C C . ARG B 1 76 ? 17.109 -16.203 -3.607 1 98.44 76 ARG B C 1
ATOM 4550 O O . ARG B 1 76 ? 16.719 -17.359 -3.459 1 98.44 76 ARG B O 1
ATOM 4557 N N . ARG B 1 77 ? 18.281 -15.875 -3.326 1 97.88 77 ARG B N 1
ATOM 4558 C CA . ARG B 1 77 ? 19.344 -16.859 -3.16 1 97.88 77 ARG B CA 1
ATOM 4559 C C . ARG B 1 77 ? 19.078 -17.75 -1.956 1 97.88 77 ARG B C 1
ATOM 4561 O O . ARG B 1 77 ? 19.25 -18.984 -2.037 1 97.88 77 ARG B O 1
ATOM 4568 N N . ASP B 1 78 ? 18.672 -17.188 -0.893 1 98 78 ASP B N 1
ATOM 4569 C CA . ASP B 1 78 ? 18.453 -17.984 0.308 1 98 78 ASP B CA 1
ATOM 4570 C C . ASP B 1 78 ? 17.234 -18.906 0.142 1 98 78 ASP B C 1
ATOM 4572 O O . ASP B 1 78 ? 17.203 -20 0.704 1 98 78 ASP B O 1
ATOM 4576 N N . ALA B 1 79 ? 16.266 -18.547 -0.589 1 98.62 79 ALA B N 1
ATOM 4577 C CA . ALA B 1 79 ? 15.125 -19.406 -0.87 1 98.62 79 ALA B CA 1
ATOM 4578 C C . ALA B 1 79 ? 15.539 -20.609 -1.709 1 98.62 79 ALA B C 1
ATOM 4580 O O . ALA B 1 79 ? 15.117 -21.734 -1.435 1 98.62 79 ALA B O 1
ATOM 4581 N N . VAL B 1 80 ? 16.359 -20.344 -2.715 1 98.69 80 VAL B N 1
ATOM 4582 C CA . VAL B 1 80 ? 16.844 -21.422 -3.578 1 98.69 80 VAL B CA 1
ATOM 4583 C C . VAL B 1 80 ? 17.672 -22.391 -2.764 1 98.69 80 VAL B C 1
ATOM 4585 O O . VAL B 1 80 ? 17.531 -23.609 -2.895 1 98.69 80 VAL B O 1
ATOM 4588 N N . GLU B 1 81 ? 18.516 -21.859 -1.94 1 98.56 81 GLU B N 1
ATOM 4589 C CA . GLU B 1 81 ? 19.422 -22.688 -1.151 1 98.56 81 GLU B CA 1
ATOM 4590 C C . GLU B 1 81 ? 18.656 -23.594 -0.21 1 98.56 81 GLU B C 1
ATOM 4592 O O . GLU B 1 81 ? 18.891 -24.812 -0.179 1 98.56 81 GLU B O 1
ATOM 4597 N N . ILE B 1 82 ? 17.734 -23.062 0.538 1 98.56 82 ILE B N 1
ATOM 4598 C CA . ILE B 1 82 ? 17.016 -23.859 1.532 1 98.56 82 ILE B CA 1
ATOM 4599 C C . ILE B 1 82 ? 16.109 -24.859 0.833 1 98.56 82 ILE B C 1
ATOM 4601 O O . ILE B 1 82 ? 15.938 -25.984 1.298 1 98.56 82 ILE B O 1
ATOM 4605 N N . PHE B 1 83 ? 15.484 -24.484 -0.228 1 98.62 83 PHE B N 1
ATOM 4606 C CA . PHE B 1 83 ? 14.617 -25.359 -1.007 1 98.62 83 PHE B CA 1
ATOM 4607 C C . PHE B 1 83 ? 15.398 -26.547 -1.544 1 98.62 83 PHE B C 1
ATOM 4609 O O . PHE B 1 83 ? 14.984 -27.703 -1.374 1 98.62 83 PHE B O 1
ATOM 4616 N N . ALA B 1 84 ? 16.5 -26.25 -2.213 1 98.56 84 ALA B N 1
ATOM 4617 C CA . ALA B 1 84 ? 17.328 -27.281 -2.83 1 98.56 84 ALA B CA 1
ATOM 4618 C C . ALA B 1 84 ? 17.828 -28.281 -1.787 1 98.56 84 ALA B C 1
ATOM 4620 O O . ALA B 1 84 ? 17.953 -29.469 -2.064 1 98.56 84 ALA B O 1
ATOM 4621 N N . ARG B 1 85 ? 18.047 -27.781 -0.649 1 98.19 85 ARG B N 1
ATOM 4622 C CA . ARG B 1 85 ? 18.625 -28.594 0.409 1 98.19 85 ARG B CA 1
ATOM 4623 C C . ARG B 1 85 ? 17.562 -29.469 1.073 1 98.19 85 ARG B C 1
ATOM 4625 O O . ARG B 1 85 ? 17.812 -30.625 1.399 1 98.19 85 ARG B O 1
ATOM 4632 N N . GLU B 1 86 ? 16.328 -28.969 1.212 1 98.38 86 GLU B N 1
ATOM 4633 C CA . GLU B 1 86 ? 15.398 -29.609 2.127 1 98.38 86 GLU B CA 1
ATOM 4634 C C . GLU B 1 86 ? 14.203 -30.188 1.377 1 98.38 86 GLU B C 1
ATOM 4636 O O . GLU B 1 86 ? 13.617 -31.188 1.806 1 98.38 86 GLU B O 1
ATOM 4641 N N . ALA B 1 87 ? 13.82 -29.672 0.281 1 98.69 87 ALA B N 1
ATOM 4642 C CA . ALA B 1 87 ? 12.516 -29.938 -0.319 1 98.69 87 ALA B CA 1
ATOM 4643 C C . ALA B 1 87 ? 12.484 -31.297 -1.005 1 98.69 87 ALA B C 1
ATOM 4645 O O . ALA B 1 87 ? 11.5 -32.031 -0.895 1 98.69 87 ALA B O 1
ATOM 4646 N N . PRO B 1 88 ? 13.57 -31.688 -1.698 1 98.38 88 PRO B N 1
ATOM 4647 C CA . PRO B 1 88 ? 13.508 -32.906 -2.498 1 98.38 88 PRO B CA 1
ATOM 4648 C C . PRO B 1 88 ? 13.18 -34.156 -1.658 1 98.38 88 PRO B C 1
ATOM 4650 O O . PRO B 1 88 ? 12.492 -35.062 -2.127 1 98.38 88 PRO B O 1
ATOM 4653 N N . GLU B 1 89 ? 13.539 -34.156 -0.43 1 97.62 89 GLU B N 1
ATOM 4654 C CA . GLU B 1 89 ? 13.312 -35.312 0.442 1 97.62 89 GLU B CA 1
ATOM 4655 C C . GLU B 1 89 ? 11.836 -35.438 0.802 1 97.62 89 GLU B C 1
ATOM 4657 O O . GLU B 1 89 ? 11.383 -36.531 1.214 1 97.62 89 GLU B O 1
ATOM 4662 N N . LEU B 1 90 ? 11.102 -34.438 0.614 1 98.5 90 LEU B N 1
ATOM 4663 C CA . LEU B 1 90 ? 9.695 -34.406 1.022 1 98.5 90 LEU B CA 1
ATOM 4664 C C . LEU B 1 90 ? 8.852 -35.281 0.091 1 98.5 90 LEU B C 1
ATOM 4666 O O . LEU B 1 90 ? 7.746 -35.688 0.454 1 98.5 90 LEU B O 1
ATOM 4670 N N . VAL B 1 91 ? 9.352 -35.531 -1.126 1 98.19 91 VAL B N 1
ATOM 4671 C CA . VAL B 1 91 ? 8.617 -36.375 -2.045 1 98.19 91 VAL B CA 1
ATOM 4672 C C . VAL B 1 91 ? 8.492 -37.781 -1.451 1 98.19 91 VAL B C 1
ATOM 4674 O O . VAL B 1 91 ? 7.395 -38.344 -1.398 1 98.19 91 VAL B O 1
ATOM 4677 N N . GLN B 1 92 ? 9.625 -38.281 -0.974 1 96 92 GLN B N 1
ATOM 4678 C CA . GLN B 1 92 ? 9.586 -39.594 -0.366 1 96 92 GLN B CA 1
ATOM 4679 C C . GLN B 1 92 ? 8.977 -39.531 1.033 1 96 92 GLN B C 1
ATOM 4681 O O . GLN B 1 92 ? 8.047 -40.281 1.339 1 96 92 GLN B O 1
ATOM 4686 N N . ASN B 1 93 ? 9.398 -38.656 1.895 1 96.88 93 ASN B N 1
ATOM 4687 C CA . ASN B 1 93 ? 9.094 -38.656 3.322 1 96.88 93 ASN B CA 1
ATOM 4688 C C . ASN B 1 93 ? 7.664 -38.188 3.588 1 96.88 93 ASN B C 1
ATOM 4690 O O . ASN B 1 93 ? 7.031 -38.625 4.543 1 96.88 93 ASN B O 1
ATOM 4694 N N . PHE B 1 94 ? 7.211 -37.344 2.787 1 98.12 94 PHE B N 1
ATOM 4695 C CA . PHE B 1 94 ? 5.891 -36.781 3.064 1 98.12 94 PHE B CA 1
ATOM 4696 C C . PHE B 1 94 ? 4.871 -37.281 2.049 1 98.12 94 PHE B C 1
ATOM 4698 O O . PHE B 1 94 ? 3.891 -37.938 2.414 1 98.12 94 PHE B O 1
ATOM 4705 N N . LEU B 1 95 ? 5.086 -37.062 0.744 1 98.31 95 LEU B N 1
ATOM 4706 C CA . LEU B 1 95 ? 4.082 -37.375 -0.27 1 98.31 95 LEU B CA 1
ATOM 4707 C C . LEU B 1 95 ? 3.857 -38.875 -0.38 1 98.31 95 LEU B C 1
ATOM 4709 O O . LEU B 1 95 ? 2.713 -39.344 -0.433 1 98.31 95 LEU B O 1
ATOM 4713 N N . VAL B 1 96 ? 4.949 -39.594 -0.414 1 97.12 96 VAL B N 1
ATOM 4714 C CA . VAL B 1 96 ? 4.824 -41.062 -0.604 1 97.12 96 VAL B CA 1
ATOM 4715 C C . VAL B 1 96 ? 4.535 -41.719 0.734 1 97.12 96 VAL B C 1
ATOM 4717 O O . VAL B 1 96 ? 3.494 -42.375 0.903 1 97.12 96 VAL B O 1
ATOM 4720 N N . ASP B 1 97 ? 5.348 -41.5 1.735 1 96.5 97 ASP B N 1
ATOM 4721 C CA . ASP B 1 97 ? 5.289 -42.25 2.977 1 96.5 97 ASP B CA 1
ATOM 4722 C C . ASP B 1 97 ? 4.125 -41.812 3.854 1 96.5 97 ASP B C 1
ATOM 4724 O O . ASP B 1 97 ? 3.402 -42.625 4.418 1 96.5 97 ASP B O 1
ATOM 4728 N N . ARG B 1 98 ? 3.969 -40.531 3.988 1 96.44 98 ARG B N 1
ATOM 4729 C CA . ARG B 1 98 ? 2.984 -40 4.93 1 96.44 98 ARG B CA 1
ATOM 4730 C C . ARG B 1 98 ? 1.609 -39.906 4.277 1 96.44 98 ARG B C 1
ATOM 4732 O O . ARG B 1 98 ? 0.601 -40.281 4.883 1 96.44 98 ARG B O 1
ATOM 4739 N N . VAL B 1 99 ? 1.546 -39.406 3.102 1 97.31 99 VAL B N 1
ATOM 4740 C CA . VAL B 1 99 ? 0.294 -39.094 2.418 1 97.31 99 VAL B CA 1
ATOM 4741 C C . VAL B 1 99 ? -0.193 -40.344 1.653 1 97.31 99 VAL B C 1
ATOM 4743 O O . VAL B 1 99 ? -1.398 -40.531 1.479 1 97.31 99 VAL B O 1
ATOM 4746 N N . GLY B 1 100 ? 0.766 -41.125 1.131 1 96.81 100 GLY B N 1
ATOM 4747 C CA . GLY B 1 100 ? 0.415 -42.344 0.447 1 96.81 100 GLY B CA 1
ATOM 4748 C C . GLY B 1 100 ? 0.306 -42.188 -1.058 1 96.81 100 GLY B C 1
ATOM 4749 O O . GLY B 1 100 ? -0.413 -42.938 -1.717 1 96.81 100 GLY B O 1
ATOM 4750 N N . ALA B 1 101 ? 0.968 -41.219 -1.623 1 97.5 101 ALA B N 1
ATOM 4751 C CA . ALA B 1 101 ? 0.947 -41.031 -3.068 1 97.5 101 ALA B CA 1
ATOM 4752 C C . ALA B 1 101 ? 1.674 -42.156 -3.793 1 97.5 101 ALA B C 1
ATOM 4754 O O . ALA B 1 101 ? 2.711 -42.625 -3.326 1 97.5 101 ALA B O 1
ATOM 4755 N N . LYS B 1 102 ? 1.164 -42.562 -4.918 1 96.19 102 LYS B N 1
ATOM 4756 C CA . LYS B 1 102 ? 1.755 -43.625 -5.715 1 96.19 102 LYS B CA 1
ATOM 4757 C C . LYS B 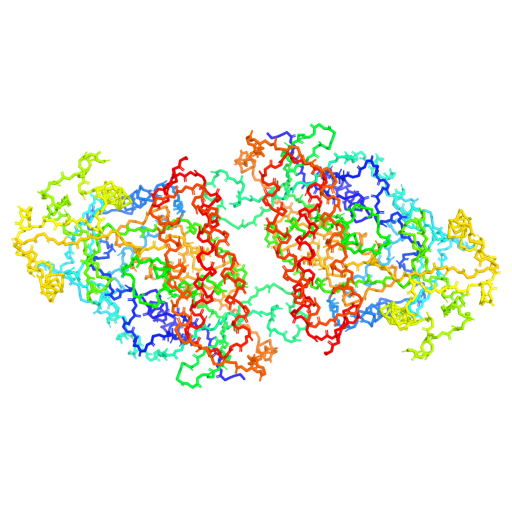1 102 ? 2.414 -43.094 -6.973 1 96.19 102 LYS B C 1
ATOM 4759 O O . LYS B 1 102 ? 1.728 -42.75 -7.941 1 96.19 102 LYS B O 1
ATOM 4764 N N . LEU B 1 103 ? 3.662 -43.156 -6.977 1 95.69 103 LEU B N 1
ATOM 4765 C CA . LEU B 1 103 ? 4.457 -42.75 -8.125 1 95.69 103 LEU B CA 1
ATOM 4766 C C . LEU B 1 103 ? 5.121 -43.938 -8.789 1 95.69 103 LEU B C 1
ATOM 4768 O O . LEU B 1 103 ? 5.215 -45.031 -8.188 1 95.69 103 LEU B O 1
ATOM 4772 N N . VAL B 1 104 ? 5.551 -43.719 -10.016 1 93.31 104 VAL B N 1
ATOM 4773 C CA . VAL B 1 104 ? 6.148 -44.812 -10.781 1 93.31 104 VAL B CA 1
ATOM 4774 C C . VAL B 1 104 ? 7.469 -45.219 -10.133 1 93.31 104 VAL B C 1
ATOM 4776 O O . VAL B 1 104 ? 8.273 -44.375 -9.75 1 93.31 104 VAL B O 1
ATOM 4779 N N . LYS B 1 105 ? 7.594 -46.5 -10.023 1 93.38 105 LYS B N 1
ATOM 4780 C CA . LYS B 1 105 ? 8.805 -47.062 -9.43 1 93.38 105 LYS B CA 1
ATOM 4781 C C . LYS B 1 105 ? 9.539 -47.938 -10.422 1 93.38 105 LYS B C 1
ATOM 4783 O O . LYS B 1 105 ? 8.945 -48.438 -11.375 1 93.38 105 LYS B O 1
ATOM 4788 N N . THR B 1 106 ? 10.797 -48.031 -10.234 1 90.38 106 THR B N 1
ATOM 4789 C CA . THR B 1 106 ? 11.609 -48.969 -11 1 90.38 106 THR B CA 1
ATOM 4790 C C . THR B 1 106 ? 11.352 -50.406 -10.539 1 90.38 106 THR B C 1
ATOM 4792 O O . THR B 1 106 ? 10.617 -50.625 -9.578 1 90.38 106 THR B O 1
ATOM 4795 N N . ALA B 1 107 ? 12.008 -51.281 -11.281 1 90.38 107 ALA B N 1
ATOM 4796 C CA . ALA B 1 107 ? 11.875 -52.719 -10.93 1 90.38 107 ALA B CA 1
ATOM 4797 C C . ALA B 1 107 ? 12.406 -52.969 -9.523 1 90.38 107 ALA B C 1
ATOM 4799 O O . ALA B 1 107 ? 11.938 -53.875 -8.836 1 90.38 107 ALA B O 1
ATOM 4800 N N . GLU B 1 108 ? 13.32 -52.219 -9.086 1 89.88 108 GLU B N 1
ATOM 4801 C CA . GLU B 1 108 ? 13.945 -52.375 -7.777 1 89.88 108 GLU B CA 1
ATOM 4802 C C . GLU B 1 108 ? 13.125 -51.719 -6.684 1 89.88 108 GLU B C 1
ATOM 4804 O O . GLU B 1 108 ? 13.461 -51.812 -5.5 1 89.88 108 GLU B O 1
ATOM 4809 N N . GLY B 1 109 ? 12.117 -50.969 -7.051 1 88.62 109 GLY B N 1
ATOM 4810 C CA . GLY B 1 109 ? 11.219 -50.375 -6.066 1 88.62 109 GLY B CA 1
ATOM 4811 C C . GLY B 1 109 ? 11.547 -48.938 -5.758 1 88.62 109 GLY B C 1
ATOM 4812 O O . GLY B 1 109 ? 10.891 -48.312 -4.918 1 88.62 109 GLY B O 1
ATOM 4813 N N . THR B 1 110 ? 12.477 -48.406 -6.445 1 88.94 110 THR B N 1
ATOM 4814 C CA . THR B 1 110 ? 12.828 -47.031 -6.258 1 88.94 110 THR B CA 1
ATOM 4815 C C . THR B 1 110 ? 12.07 -46.125 -7.242 1 88.94 110 THR B C 1
ATOM 4817 O O . THR B 1 110 ? 11.578 -46.625 -8.266 1 88.94 110 THR B O 1
ATOM 4820 N N . LEU B 1 111 ? 11.953 -44.875 -6.902 1 92.31 111 LEU B N 1
ATOM 4821 C CA . LEU B 1 111 ? 11.234 -43.938 -7.785 1 92.31 111 LEU B CA 1
ATOM 4822 C C . LEU B 1 111 ? 11.914 -43.875 -9.148 1 92.31 111 LEU B C 1
ATOM 4824 O O . LEU B 1 111 ? 13.148 -43.875 -9.234 1 92.31 111 LEU B O 1
ATOM 4828 N N . HIS B 1 112 ? 11.125 -43.844 -10.18 1 91.31 112 HIS B N 1
ATOM 4829 C CA . HIS B 1 112 ? 11.609 -43.625 -11.531 1 91.31 112 HIS B CA 1
ATOM 4830 C C . HIS B 1 112 ? 11.711 -42.125 -11.836 1 91.31 112 HIS B C 1
ATOM 4832 O O . HIS B 1 112 ? 10.781 -41.375 -11.562 1 91.31 112 HIS B O 1
ATOM 4838 N N . TYR B 1 113 ? 12.844 -41.719 -12.352 1 89.94 113 TYR B N 1
ATOM 4839 C CA . TYR B 1 113 ? 13.078 -40.312 -12.594 1 89.94 113 TYR B CA 1
ATOM 4840 C C . TYR B 1 113 ? 13.164 -40.031 -14.086 1 89.94 113 TYR B C 1
ATOM 4842 O O . TYR B 1 113 ? 13.773 -40.781 -14.844 1 89.94 113 TYR B O 1
ATOM 4850 N N . THR B 1 114 ? 12.516 -39 -14.5 1 83.56 114 THR B N 1
ATOM 4851 C CA . THR B 1 114 ? 12.586 -38.562 -15.891 1 83.56 114 THR B CA 1
ATOM 4852 C C . THR B 1 114 ? 13.281 -37.219 -15.984 1 83.56 114 THR B C 1
ATOM 4854 O O . THR B 1 114 ? 13.633 -36.625 -14.961 1 83.56 114 THR B O 1
ATOM 4857 N N . GLY B 1 115 ? 13.578 -36.844 -17.234 1 79.75 115 GLY B N 1
ATOM 4858 C CA . GLY B 1 115 ? 14.172 -35.562 -17.484 1 79.75 115 GLY B CA 1
ATOM 4859 C C . GLY B 1 115 ? 13.172 -34.531 -18 1 79.75 115 GLY B C 1
ATOM 4860 O O . GLY B 1 115 ? 12.156 -34.875 -18.594 1 79.75 115 GLY B O 1
ATOM 4861 N N . GLU B 1 116 ? 13.414 -33.312 -17.656 1 79.5 116 GLU B N 1
ATOM 4862 C CA . GLU B 1 116 ? 12.656 -32.188 -18.188 1 79.5 116 GLU B CA 1
ATOM 4863 C C . GLU B 1 116 ? 13.586 -31.078 -18.672 1 79.5 116 GLU B C 1
ATOM 4865 O O . GLU B 1 116 ? 14.781 -31.078 -18.391 1 79.5 116 GLU B O 1
ATOM 4870 N N . ALA B 1 117 ? 13.008 -30.172 -19.422 1 76.06 117 ALA B N 1
ATOM 4871 C CA . ALA B 1 117 ? 13.797 -29.078 -20 1 76.06 117 ALA B CA 1
ATOM 4872 C C . ALA B 1 117 ? 14.547 -28.297 -18.922 1 76.06 117 ALA B C 1
ATOM 4874 O O . ALA B 1 117 ? 14.008 -28.062 -17.844 1 76.06 117 ALA B O 1
ATOM 4875 N N . ALA B 1 118 ? 15.82 -27.938 -19.125 1 80.06 118 ALA B N 1
ATOM 4876 C CA . ALA B 1 118 ? 16.656 -27.031 -18.359 1 80.06 118 ALA B CA 1
ATOM 4877 C C . ALA B 1 118 ? 17.234 -27.703 -17.125 1 80.06 118 ALA B C 1
ATOM 4879 O O . ALA B 1 118 ? 17.953 -27.094 -16.344 1 80.06 118 ALA B O 1
ATOM 4880 N N . HIS B 1 119 ? 16.922 -29.031 -16.938 1 86.69 119 HIS B N 1
ATOM 4881 C CA . HIS B 1 119 ? 17.516 -29.781 -15.836 1 86.69 119 HIS B CA 1
ATOM 4882 C C . HIS B 1 119 ? 18.859 -30.391 -16.25 1 86.69 119 HIS B C 1
ATOM 4884 O O . HIS B 1 119 ? 19 -30.875 -17.375 1 86.69 119 HIS B O 1
ATOM 4890 N N . SER B 1 120 ? 19.781 -30.391 -15.352 1 88.38 120 SER B N 1
ATOM 4891 C CA . SER B 1 120 ? 21.094 -30.953 -15.633 1 88.38 120 SER B CA 1
ATOM 4892 C C . SER B 1 120 ? 21.094 -32.469 -15.414 1 88.38 120 SER B C 1
ATOM 4894 O O . SER B 1 120 ? 21.984 -33.156 -15.906 1 88.38 120 SER B O 1
ATOM 4896 N N . VAL B 1 121 ? 20.141 -32.969 -14.633 1 90 121 VAL B N 1
ATOM 4897 C CA . VAL B 1 121 ? 20.047 -34.375 -14.336 1 90 121 VAL B CA 1
ATOM 4898 C C . VAL B 1 121 ? 18.578 -34.812 -14.328 1 90 121 VAL B C 1
ATOM 4900 O O . VAL B 1 121 ? 17.688 -33.969 -14.273 1 90 121 VAL B O 1
ATOM 4903 N N . ARG B 1 122 ? 18.438 -36.125 -14.469 1 88.81 122 ARG B N 1
ATOM 4904 C CA . ARG B 1 122 ? 17.109 -36.688 -14.336 1 88.81 122 ARG B CA 1
ATOM 4905 C C . ARG B 1 122 ? 16.703 -36.844 -12.875 1 88.81 122 ARG B C 1
ATOM 4907 O O . ARG B 1 122 ? 17.109 -37.781 -12.195 1 88.81 122 ARG B O 1
ATOM 4914 N N . ARG B 1 123 ? 15.828 -35.938 -12.391 1 93.19 123 ARG B N 1
ATOM 4915 C CA . ARG B 1 123 ? 15.492 -35.938 -10.977 1 93.19 123 ARG B CA 1
ATOM 4916 C C . ARG B 1 123 ? 13.992 -35.781 -10.766 1 93.19 123 ARG B C 1
ATOM 4918 O O . ARG B 1 123 ? 13.547 -35.469 -9.664 1 93.19 123 ARG B O 1
ATOM 4925 N N . VAL B 1 124 ? 13.203 -35.969 -11.828 1 92.44 124 VAL B N 1
ATOM 4926 C CA . VAL B 1 124 ? 11.773 -35.688 -11.75 1 92.44 124 VAL B CA 1
ATOM 4927 C C . VAL B 1 124 ? 10.992 -36.969 -11.562 1 92.44 124 VAL B C 1
ATOM 4929 O O . VAL B 1 124 ? 10.906 -37.781 -12.484 1 92.44 124 VAL B O 1
ATOM 4932 N N . ALA B 1 125 ? 10.438 -37.156 -10.367 1 94.88 125 ALA B N 1
ATOM 4933 C CA . ALA B 1 125 ? 9.539 -38.281 -10.117 1 94.88 125 ALA B CA 1
ATOM 4934 C C . ALA B 1 125 ? 8.172 -38.031 -10.758 1 94.88 125 ALA B C 1
ATOM 4936 O O . ALA B 1 125 ? 7.754 -36.875 -10.922 1 94.88 125 ALA B O 1
ATOM 4937 N N . HIS B 1 126 ? 7.496 -39.094 -11.156 1 92.69 126 HIS B N 1
ATOM 4938 C CA . HIS B 1 126 ? 6.281 -38.875 -11.938 1 92.69 126 HIS B CA 1
ATOM 4939 C C . HIS B 1 126 ? 5.328 -40.031 -11.82 1 92.69 126 HIS B C 1
ATOM 4941 O O . HIS B 1 126 ? 5.699 -41.094 -11.305 1 92.69 126 HIS B O 1
ATOM 4947 N N . ASP B 1 127 ? 4.133 -39.844 -12.141 1 94.06 127 ASP B N 1
ATOM 4948 C CA . ASP B 1 127 ? 3.141 -40.844 -12.516 1 94.06 127 ASP B CA 1
ATOM 4949 C C . ASP B 1 127 ? 2.664 -40.656 -13.953 1 94.06 127 ASP B C 1
ATOM 4951 O O . ASP B 1 127 ? 1.551 -40.156 -14.18 1 94.06 127 ASP B O 1
ATOM 4955 N N . ASN B 1 128 ? 3.588 -41.094 -14.844 1 89.12 128 ASN B N 1
ATOM 4956 C CA . ASN B 1 128 ? 3.342 -40.844 -16.266 1 89.12 128 ASN B CA 1
ATOM 4957 C C . ASN B 1 128 ? 3.029 -39.375 -16.516 1 89.12 128 ASN B C 1
ATOM 4959 O O . ASN B 1 128 ? 3.789 -38.469 -16.109 1 89.12 128 ASN B O 1
ATOM 4963 N N . ASP B 1 129 ? 1.921 -39.062 -17.203 1 89.62 129 ASP B N 1
ATOM 4964 C CA . ASP B 1 129 ? 1.577 -37.688 -17.469 1 89.62 129 ASP B CA 1
ATOM 4965 C C . ASP B 1 129 ? 0.384 -37.219 -16.625 1 89.62 129 ASP B C 1
ATOM 4967 O O . ASP B 1 129 ? -0.425 -36.406 -17.062 1 89.62 129 ASP B O 1
ATOM 4971 N N . ARG B 1 130 ? 0.244 -37.844 -15.359 1 92.75 130 ARG B N 1
ATOM 4972 C CA . ARG B 1 130 ? -0.856 -37.5 -14.469 1 92.75 130 ARG B CA 1
ATOM 4973 C C . ARG B 1 130 ? -0.362 -37.281 -13.039 1 92.75 130 ARG B C 1
ATOM 4975 O O . ARG B 1 130 ? -1.063 -37.625 -12.078 1 92.75 130 ARG B O 1
ATOM 4982 N N . THR B 1 131 ? 0.831 -36.875 -12.852 1 93.44 131 THR B N 1
ATOM 4983 C CA . THR B 1 131 ? 1.48 -36.719 -11.547 1 93.44 131 THR B CA 1
ATOM 4984 C C . THR B 1 131 ? 0.652 -35.844 -10.633 1 93.44 131 THR B C 1
ATOM 4986 O O . THR B 1 131 ? 0.415 -36.188 -9.469 1 93.44 131 THR B O 1
ATOM 4989 N N . GLY B 1 132 ? 0.197 -34.656 -11.133 1 95.44 132 GLY B N 1
ATOM 4990 C CA . GLY B 1 132 ? -0.585 -33.75 -10.328 1 95.44 132 GLY B CA 1
ATOM 4991 C C . GLY B 1 132 ? -1.867 -34.344 -9.789 1 95.44 132 GLY B C 1
ATOM 4992 O O . GLY B 1 132 ? -2.219 -34.156 -8.625 1 95.44 132 GLY B O 1
ATOM 4993 N N . LYS B 1 133 ? -2.545 -35.031 -10.617 1 95.62 133 LYS B N 1
ATOM 4994 C CA . LYS B 1 133 ? -3.783 -35.719 -10.219 1 95.62 133 LYS B CA 1
ATOM 4995 C C . LYS B 1 133 ? -3.527 -36.719 -9.109 1 95.62 133 LYS B C 1
ATOM 4997 O O . LYS B 1 133 ? -4.27 -36.781 -8.125 1 95.62 133 LYS B O 1
ATOM 5002 N N . THR B 1 134 ? -2.512 -37.5 -9.281 1 96.94 134 THR B N 1
ATOM 5003 C CA . THR B 1 134 ? -2.133 -38.531 -8.305 1 96.94 134 THR B CA 1
ATOM 5004 C C . THR B 1 134 ? -1.839 -37.875 -6.949 1 96.94 134 THR B C 1
ATOM 5006 O O . THR B 1 134 ? -2.316 -38.375 -5.918 1 96.94 134 THR B O 1
ATOM 5009 N N . LEU B 1 135 ? -1.099 -36.875 -6.973 1 97.81 135 LEU B N 1
ATOM 5010 C CA . LEU B 1 135 ? -0.725 -36.188 -5.734 1 97.81 135 LEU B CA 1
ATOM 5011 C C . LEU B 1 135 ? -1.938 -35.531 -5.086 1 97.81 135 LEU B C 1
ATOM 5013 O O . LEU B 1 135 ? -2.121 -35.625 -3.871 1 97.81 135 LEU B O 1
ATOM 5017 N N . GLN B 1 136 ? -2.752 -34.875 -5.898 1 97.5 136 GLN B N 1
ATOM 5018 C CA . GLN B 1 136 ? -3.949 -34.219 -5.406 1 97.5 136 GLN B CA 1
ATOM 5019 C C . GLN B 1 136 ? -4.895 -35.188 -4.727 1 97.5 136 GLN B C 1
ATOM 5021 O O . GLN B 1 136 ? -5.402 -34.906 -3.637 1 97.5 136 GLN B O 1
ATOM 5026 N N . GLN B 1 137 ? -5.098 -36.281 -5.32 1 97.94 137 GLN B N 1
ATOM 5027 C CA . GLN B 1 137 ? -5.992 -37.281 -4.781 1 97.94 137 GLN B CA 1
ATOM 5028 C C . GLN B 1 137 ? -5.465 -37.844 -3.463 1 97.94 137 GLN B C 1
ATOM 5030 O O . GLN B 1 137 ? -6.227 -38.062 -2.518 1 97.94 137 GLN B O 1
ATOM 5035 N N . ALA B 1 138 ? -4.223 -38.125 -3.422 1 98.38 138 ALA B N 1
ATOM 5036 C CA . ALA B 1 138 ? -3.613 -38.625 -2.205 1 98.38 138 ALA B CA 1
ATOM 5037 C C . ALA B 1 138 ? -3.715 -37.625 -1.061 1 98.38 138 ALA B C 1
ATOM 5039 O O . ALA B 1 138 ? -4.023 -38 0.074 1 98.38 138 ALA B O 1
ATOM 5040 N N . LEU B 1 139 ? -3.422 -36.406 -1.367 1 98.69 139 LEU B N 1
ATOM 5041 C CA . LEU B 1 139 ? -3.49 -35.344 -0.36 1 98.69 139 LEU B CA 1
ATOM 5042 C C . LEU B 1 139 ? -4.914 -35.188 0.157 1 98.69 139 LEU B C 1
ATOM 5044 O O . LEU B 1 139 ? -5.129 -35.031 1.361 1 98.69 139 LEU B O 1
ATOM 5048 N N . LEU B 1 140 ? -5.855 -35.188 -0.724 1 98.44 140 LEU B N 1
ATOM 5049 C CA . LEU B 1 140 ? -7.262 -35.094 -0.34 1 98.44 140 LEU B CA 1
ATOM 5050 C C . LEU B 1 140 ? -7.676 -36.25 0.565 1 98.44 140 LEU B C 1
ATOM 5052 O O . LEU B 1 140 ? -8.352 -36.031 1.576 1 98.44 140 LEU B O 1
ATOM 5056 N N . ALA B 1 141 ? -7.305 -37.406 0.186 1 98.38 141 ALA B N 1
ATOM 5057 C CA . ALA B 1 141 ? -7.637 -38.594 0.98 1 98.38 141 ALA B CA 1
ATOM 5058 C C . ALA B 1 141 ? -7.066 -38.469 2.391 1 98.38 141 ALA B C 1
ATOM 5060 O O . ALA B 1 141 ? -7.746 -38.781 3.369 1 98.38 141 ALA B O 1
ATOM 5061 N N . ARG B 1 142 ? -5.84 -38.062 2.486 1 98.5 142 ARG B N 1
ATOM 5062 C CA . ARG B 1 142 ? -5.195 -37.906 3.787 1 98.5 142 ARG B CA 1
ATOM 5063 C C . ARG B 1 142 ? -5.895 -36.844 4.621 1 98.5 142 ARG B C 1
ATOM 5065 O O . ARG B 1 142 ? -6.113 -37.031 5.82 1 98.5 142 ARG B O 1
ATOM 5072 N N . ALA B 1 143 ? -6.215 -35.688 4.004 1 98.69 143 ALA B N 1
ATOM 5073 C CA . ALA B 1 143 ? -6.902 -34.625 4.703 1 98.69 143 ALA B CA 1
ATOM 5074 C C . ALA B 1 143 ? -8.25 -35.094 5.246 1 98.69 143 ALA B C 1
ATOM 5076 O O . ALA B 1 143 ? -8.609 -34.781 6.383 1 98.69 143 ALA B O 1
ATOM 5077 N N . GLN B 1 144 ? -8.938 -35.781 4.438 1 98.25 144 GLN B N 1
ATOM 5078 C CA . GLN B 1 144 ? -10.234 -36.312 4.836 1 98.25 144 GLN B CA 1
ATOM 5079 C C . GLN B 1 144 ? -10.102 -37.312 5.969 1 98.25 144 GLN B C 1
ATOM 5081 O O . GLN B 1 144 ? -10.898 -37.312 6.91 1 98.25 144 GLN B O 1
ATOM 5086 N N . ALA B 1 145 ? -9.141 -38.156 5.859 1 98.19 145 ALA B N 1
ATOM 5087 C CA . ALA B 1 145 ? -8.891 -39.156 6.898 1 98.19 145 ALA B CA 1
ATOM 5088 C C . ALA B 1 145 ? -8.594 -38.469 8.234 1 98.19 145 ALA B C 1
ATOM 5090 O O . ALA B 1 145 ? -8.945 -39 9.297 1 98.19 145 ALA B O 1
ATOM 5091 N N . LEU B 1 146 ? -7.996 -37.312 8.219 1 98.12 146 LEU B N 1
ATOM 5092 C CA . LEU B 1 146 ? -7.637 -36.594 9.422 1 98.12 146 LEU B CA 1
ATOM 5093 C C . LEU B 1 146 ? -8.82 -35.781 9.945 1 98.12 146 LEU B C 1
ATOM 5095 O O . LEU B 1 146 ? -8.758 -35.188 11.023 1 98.12 146 LEU B O 1
ATOM 5099 N N . GLY B 1 147 ? -9.875 -35.688 9.188 1 98.12 147 GLY B N 1
ATOM 5100 C CA . GLY B 1 147 ? -11.078 -34.969 9.602 1 98.12 147 GLY B CA 1
ATOM 5101 C C . GLY B 1 147 ? -10.984 -33.469 9.375 1 98.12 147 GLY B C 1
ATOM 5102 O O . GLY B 1 147 ? -11.648 -32.688 10.07 1 98.12 147 GLY B O 1
ATOM 5103 N N . ILE B 1 148 ? -10.164 -33.062 8.492 1 98.56 148 ILE B N 1
ATOM 5104 C CA . ILE B 1 148 ? -10.047 -31.641 8.188 1 98.56 148 ILE B CA 1
ATOM 5105 C C . ILE B 1 148 ? -11.289 -31.172 7.43 1 98.56 148 ILE B C 1
ATOM 5107 O O . ILE B 1 148 ? -11.664 -31.766 6.418 1 98.56 148 ILE B O 1
ATOM 5111 N N . PRO B 1 149 ? -11.945 -30.156 7.949 1 98.5 149 PRO B N 1
ATOM 5112 C CA . PRO B 1 149 ? -13.062 -29.625 7.168 1 98.5 149 PRO B CA 1
ATOM 5113 C C . PRO B 1 149 ? -12.617 -29.031 5.828 1 98.5 149 PRO B C 1
ATOM 5115 O O . PRO B 1 149 ? -11.797 -28.125 5.793 1 98.5 149 PRO B O 1
ATOM 5118 N N . LEU B 1 150 ? -13.086 -29.609 4.758 1 98.62 150 LEU B N 1
ATOM 5119 C CA . LEU B 1 150 ? -12.906 -29.125 3.393 1 98.62 150 LEU B CA 1
ATOM 5120 C C . LEU B 1 150 ? -14.227 -28.625 2.82 1 98.62 150 LEU B C 1
ATOM 5122 O O . LEU B 1 150 ? -15.109 -29.406 2.482 1 98.62 150 LEU B O 1
ATOM 5126 N N . VAL B 1 151 ? -14.336 -27.281 2.662 1 98.38 151 VAL B N 1
ATOM 5127 C CA . VAL B 1 151 ? -15.641 -26.703 2.346 1 98.38 151 VAL B CA 1
ATOM 5128 C C . VAL B 1 151 ? -15.625 -26.141 0.924 1 98.38 151 VAL B C 1
ATOM 5130 O O . VAL B 1 151 ? -14.875 -25.219 0.622 1 98.38 151 VAL B O 1
ATOM 5133 N N . THR B 1 152 ? -16.453 -26.719 0.021 1 98.25 152 THR B N 1
ATOM 5134 C CA . THR B 1 152 ? -16.578 -26.281 -1.364 1 98.25 152 THR B CA 1
ATOM 5135 C C . THR B 1 152 ? -17.641 -25.188 -1.494 1 98.25 152 THR B C 1
ATOM 5137 O O . THR B 1 152 ? -18.406 -24.953 -0.56 1 98.25 152 THR B O 1
ATOM 5140 N N . GLY B 1 153 ? -17.578 -24.469 -2.564 1 98 153 GLY B N 1
ATOM 5141 C CA . GLY B 1 153 ? -18.578 -23.453 -2.846 1 98 153 GLY B CA 1
ATOM 5142 C C . GLY B 1 153 ? -18.484 -22.25 -1.917 1 98 153 GLY B C 1
ATOM 5143 O O . GLY B 1 153 ? -19.516 -21.656 -1.573 1 98 153 GLY B O 1
ATOM 5144 N N . ARG B 1 154 ? -17.375 -22.016 -1.375 1 98.31 154 ARG B N 1
ATOM 5145 C CA . ARG B 1 154 ? -17.125 -20.859 -0.528 1 98.31 154 ARG B CA 1
ATOM 5146 C C . ARG B 1 154 ? -16.109 -19.922 -1.176 1 98.31 154 ARG B C 1
ATOM 5148 O O . ARG B 1 154 ? -14.953 -20.281 -1.368 1 98.31 154 ARG B O 1
ATOM 5155 N N . THR B 1 155 ? -16.547 -18.75 -1.529 1 98.5 155 THR B N 1
ATOM 5156 C CA . THR B 1 155 ? -15.672 -17.75 -2.145 1 98.5 155 THR B CA 1
ATOM 5157 C C . THR B 1 155 ? -15.195 -16.734 -1.113 1 98.5 155 THR B C 1
ATOM 5159 O O . THR B 1 155 ? -16.016 -16.125 -0.414 1 98.5 155 THR B O 1
ATOM 5162 N N . ALA B 1 156 ? -13.883 -16.656 -0.96 1 98.56 156 ALA B N 1
ATOM 5163 C CA . ALA B 1 156 ? -13.352 -15.578 -0.123 1 98.56 156 ALA B CA 1
ATOM 5164 C C . ALA B 1 156 ? -13.648 -14.211 -0.731 1 98.56 156 ALA B C 1
ATOM 5166 O O . ALA B 1 156 ? -13.234 -13.922 -1.854 1 98.56 156 ALA B O 1
ATOM 5167 N N . VAL B 1 157 ? -14.336 -13.383 -0.004 1 97.81 157 VAL B N 1
ATOM 5168 C CA . VAL B 1 157 ? -14.727 -12.062 -0.483 1 97.81 157 VAL B CA 1
ATOM 5169 C C . VAL B 1 157 ? -13.57 -11.086 -0.288 1 97.81 157 VAL B C 1
ATOM 5171 O O . VAL B 1 157 ? -13.203 -10.352 -1.212 1 97.81 157 VAL B O 1
ATOM 5174 N N . ASP B 1 158 ? -13.055 -11.078 0.941 1 97.56 158 ASP B N 1
ATOM 5175 C CA . ASP B 1 158 ? -11.938 -10.188 1.251 1 97.56 158 ASP B CA 1
ATOM 5176 C C . ASP B 1 158 ? -11.32 -10.531 2.607 1 97.56 158 ASP B C 1
ATOM 5178 O O . ASP B 1 158 ? -11.953 -11.203 3.428 1 97.56 158 ASP B O 1
ATOM 5182 N N . ILE B 1 159 ? -10.109 -10.07 2.775 1 98.62 159 ILE B N 1
ATOM 5183 C CA . ILE B 1 159 ? -9.375 -10.258 4.02 1 98.62 159 ILE B CA 1
ATOM 5184 C C . ILE B 1 159 ? -9.836 -9.234 5.055 1 98.62 159 ILE B C 1
ATOM 5186 O O . ILE B 1 159 ? -10.039 -8.062 4.73 1 98.62 159 ILE B O 1
ATOM 5190 N N . ILE B 1 160 ? -10.039 -9.688 6.289 1 98.12 160 ILE B N 1
ATOM 5191 C CA . ILE B 1 160 ? -10.414 -8.82 7.398 1 98.12 160 ILE B CA 1
ATOM 5192 C C . ILE B 1 160 ? -9.164 -8.352 8.133 1 98.12 160 ILE B C 1
ATOM 5194 O O . ILE B 1 160 ? -8.344 -9.172 8.57 1 98.12 160 ILE B O 1
ATOM 5198 N N . THR B 1 161 ? -8.961 -7.07 8.242 1 97.81 161 THR B N 1
ATOM 5199 C CA . THR B 1 161 ? -7.863 -6.496 9.008 1 97.81 161 THR B CA 1
ATOM 5200 C C . THR B 1 161 ? -8.398 -5.621 10.141 1 97.81 161 THR B C 1
ATOM 5202 O O . THR B 1 161 ? -9.508 -5.086 10.047 1 97.81 161 THR B O 1
ATOM 5205 N N . ASN B 1 162 ? -7.586 -5.465 11.18 1 96.62 162 ASN B N 1
ATOM 5206 C CA . ASN B 1 162 ? -8.023 -4.727 12.359 1 96.62 162 ASN B CA 1
ATOM 5207 C C . ASN B 1 162 ? -8.281 -3.256 12.031 1 96.62 162 ASN B C 1
ATOM 5209 O O . ASN B 1 162 ? -9.273 -2.682 12.484 1 96.62 162 ASN B O 1
ATOM 5213 N N . ASP B 1 163 ? -7.48 -2.654 11.266 1 93.62 163 ASP B N 1
ATOM 5214 C CA . ASP B 1 163 ? -7.516 -1.211 11.062 1 93.62 163 ASP B CA 1
ATOM 5215 C C . ASP B 1 163 ? -8.672 -0.814 10.148 1 93.62 163 ASP B C 1
ATOM 5217 O O . ASP B 1 163 ? -9.195 0.299 10.242 1 93.62 163 ASP B O 1
ATOM 5221 N N . HIS B 1 164 ? -9.141 -1.723 9.328 1 92.44 164 HIS B N 1
ATOM 5222 C CA . HIS B 1 164 ? -10.18 -1.391 8.359 1 92.44 164 HIS B CA 1
ATOM 5223 C C . HIS B 1 164 ? -11.539 -1.904 8.82 1 92.44 164 HIS B C 1
ATOM 5225 O O . HIS B 1 164 ? -12.57 -1.346 8.445 1 92.44 164 HIS B O 1
ATOM 5231 N N . HIS B 1 165 ? -11.547 -2.959 9.664 1 94.62 165 HIS B N 1
ATOM 5232 C CA . HIS B 1 165 ? -12.805 -3.676 9.828 1 94.62 165 HIS B CA 1
ATOM 5233 C C . HIS B 1 165 ? -13.242 -3.697 11.289 1 94.62 165 HIS B C 1
ATOM 5235 O O . HIS B 1 165 ? -14.266 -4.285 11.633 1 94.62 165 HIS B O 1
ATOM 5241 N N . SER B 1 166 ? -12.539 -3.076 12.156 1 95 166 SER B N 1
ATOM 5242 C CA . SER B 1 166 ? -12.883 -3.066 13.57 1 95 166 SER B CA 1
ATOM 5243 C C . SER B 1 166 ? -13.672 -1.81 13.938 1 95 166 SER B C 1
ATOM 5245 O O . SER B 1 166 ? -13.375 -0.72 13.438 1 95 166 SER B O 1
ATOM 5247 N N . ASP B 1 167 ? -14.578 -1.896 14.852 1 92.69 167 ASP B N 1
ATOM 5248 C CA . ASP B 1 167 ? -15.32 -0.76 15.391 1 92.69 167 ASP B CA 1
ATOM 5249 C C . ASP B 1 167 ? -14.547 -0.085 16.516 1 92.69 167 ASP B C 1
ATOM 5251 O O . ASP B 1 167 ? -14.906 1.008 16.953 1 92.69 167 ASP B O 1
ATOM 5255 N N . ASP B 1 168 ? -13.531 -0.737 16.969 1 94.5 168 ASP B N 1
ATOM 5256 C CA . ASP B 1 168 ? -12.68 -0.125 17.984 1 94.5 168 ASP B CA 1
ATOM 5257 C C . ASP B 1 168 ? -11.75 0.92 17.359 1 94.5 168 ASP B C 1
ATOM 5259 O O . ASP B 1 168 ? -10.828 0.578 16.625 1 94.5 168 ASP B O 1
ATOM 5263 N N . VAL B 1 169 ? -11.875 2.191 17.719 1 92.31 169 VAL B N 1
ATOM 5264 C CA . VAL B 1 169 ? -11.18 3.32 17.125 1 92.31 169 VAL B CA 1
ATOM 5265 C C . VAL B 1 169 ? -9.688 3.236 17.438 1 92.31 169 VAL B C 1
ATOM 5267 O O . VAL B 1 169 ? -8.867 3.889 16.781 1 92.31 169 VAL B O 1
ATOM 5270 N N . GLN B 1 170 ? -9.312 2.398 18.406 1 95.75 170 GLN B N 1
ATOM 5271 C CA . GLN B 1 170 ? -7.91 2.285 18.781 1 95.75 170 GLN B CA 1
ATOM 5272 C C . GLN B 1 170 ? -7.148 1.39 17.812 1 95.75 170 GLN B C 1
ATOM 5274 O O . GLN B 1 170 ? -5.926 1.497 17.672 1 95.75 170 GLN B O 1
ATOM 5279 N N . GLU B 1 171 ? -7.879 0.536 17.078 1 96.62 171 GLU B N 1
ATOM 5280 C CA . GLU B 1 171 ? -7.254 -0.47 16.234 1 96.62 171 GLU B CA 1
ATOM 5281 C C . GLU B 1 171 ? -6.543 0.178 15.047 1 96.62 171 GLU B C 1
ATOM 5283 O O . GLU B 1 171 ? -5.57 -0.371 14.523 1 96.62 171 GLU B O 1
ATOM 5288 N N . VAL B 1 172 ? -6.98 1.391 14.648 1 95.69 172 VAL B N 1
ATOM 5289 C CA . VAL B 1 172 ? -6.41 2.061 13.484 1 95.69 172 VAL B CA 1
ATOM 5290 C C . VAL B 1 172 ? -4.973 2.477 13.781 1 95.69 172 VAL B C 1
ATOM 5292 O O . VAL B 1 172 ? -4.16 2.615 12.867 1 95.69 172 VAL B O 1
ATOM 5295 N N . PHE B 1 173 ? -4.598 2.605 15.078 1 96.5 173 PHE B N 1
ATOM 5296 C CA . PHE B 1 173 ? -3.271 3.068 15.469 1 96.5 173 PHE B CA 1
ATOM 5297 C C . PHE B 1 173 ? -2.33 1.889 15.688 1 96.5 173 PHE B C 1
ATOM 5299 O O . PHE B 1 173 ? -1.113 2.066 15.766 1 96.5 173 PHE B O 1
ATOM 5306 N N . ALA B 1 174 ? -2.885 0.662 15.789 1 95.25 174 ALA B N 1
ATOM 5307 C CA . ALA B 1 174 ? -2.074 -0.539 15.984 1 95.25 174 ALA B CA 1
ATOM 5308 C C . ALA B 1 174 ? -1.496 -1.025 14.656 1 95.25 174 ALA B C 1
ATOM 5310 O O . ALA B 1 174 ? -1.878 -0.54 13.586 1 95.25 174 ALA B O 1
ATOM 5311 N N . ASP B 1 175 ? -0.52 -1.929 14.742 1 94.44 175 ASP B N 1
ATOM 5312 C CA . ASP B 1 175 ? -0.019 -2.568 13.531 1 94.44 175 ASP B CA 1
ATOM 5313 C C . ASP B 1 175 ? -1.128 -3.34 12.812 1 94.44 175 ASP B C 1
ATOM 5315 O O . ASP B 1 175 ? -1.975 -3.959 13.461 1 94.44 175 ASP B O 1
ATOM 5319 N N . ARG B 1 176 ? -1.092 -3.27 11.578 1 96.06 176 ARG B N 1
ATOM 5320 C CA . ARG B 1 176 ? -2.078 -3.99 10.781 1 96.06 176 ARG B CA 1
ATOM 5321 C C . ARG B 1 176 ? -1.902 -5.5 10.922 1 96.06 176 ARG B C 1
ATOM 5323 O O . ARG B 1 176 ? -0.789 -6.012 10.805 1 96.06 176 ARG B O 1
ATOM 5330 N N . GLU B 1 177 ? -2.947 -6.184 11.141 1 96.44 177 GLU B N 1
ATOM 5331 C CA . GLU B 1 177 ? -2.922 -7.641 11.211 1 96.44 177 GLU B CA 1
ATOM 5332 C C . GLU B 1 177 ? -4.203 -8.242 10.633 1 96.44 177 GLU B C 1
ATOM 5334 O O . GLU B 1 177 ? -5.266 -7.625 10.695 1 96.44 177 GLU B O 1
ATOM 5339 N N . VAL B 1 178 ? -4.074 -9.367 10.07 1 98.19 178 VAL B N 1
ATOM 5340 C CA . VAL B 1 178 ? -5.188 -10.102 9.484 1 98.19 178 VAL B CA 1
ATOM 5341 C C . VAL B 1 178 ? -5.93 -10.867 10.57 1 98.19 178 VAL B C 1
ATOM 5343 O O . VAL B 1 178 ? -5.309 -11.5 11.438 1 98.19 178 VAL B O 1
ATOM 5346 N N . MET B 1 179 ? -7.297 -10.828 10.523 1 98.06 179 MET B N 1
ATOM 5347 C CA . MET B 1 179 ? -8.086 -11.43 11.594 1 98.06 179 MET B CA 1
ATOM 5348 C C . MET B 1 179 ? -9.094 -12.422 11.039 1 98.06 179 MET B C 1
ATOM 5350 O O . MET B 1 179 ? -9.883 -13 11.789 1 98.06 179 MET B O 1
ATOM 5354 N N . GLY B 1 180 ? -9.102 -12.578 9.766 1 98 180 GLY B N 1
ATOM 5355 C CA . GLY B 1 180 ? -10.031 -13.523 9.18 1 98 180 GLY B CA 1
ATOM 5356 C C . GLY B 1 180 ? -10.414 -13.172 7.75 1 98 180 GLY B C 1
ATOM 5357 O O . GLY B 1 180 ? -9.641 -12.523 7.039 1 98 180 GLY B O 1
ATOM 5358 N N . LEU B 1 181 ? -11.594 -13.773 7.309 1 98.38 181 LEU B N 1
ATOM 5359 C CA . LEU B 1 181 ? -12.117 -13.562 5.961 1 98.38 181 LEU B CA 1
ATOM 5360 C C . LEU B 1 181 ? -13.625 -13.344 5.992 1 98.38 181 LEU B C 1
ATOM 5362 O O . LEU B 1 181 ? -14.328 -13.922 6.824 1 98.38 181 LEU B O 1
ATOM 5366 N N . TYR B 1 182 ? -14.078 -12.477 5.125 1 98.06 182 TYR B N 1
ATOM 5367 C CA . TYR B 1 182 ? -15.469 -12.594 4.695 1 98.06 182 TYR B CA 1
ATOM 5368 C C . TYR B 1 182 ? -15.625 -13.688 3.652 1 98.06 182 TYR B C 1
ATOM 5370 O O . TYR B 1 182 ? -14.891 -13.727 2.664 1 98.06 182 TYR B O 1
ATOM 5378 N N . VAL B 1 183 ? -16.578 -14.57 3.875 1 98.38 183 VAL B N 1
ATOM 5379 C CA . VAL B 1 183 ? -16.734 -15.742 3.021 1 98.38 183 VAL B CA 1
ATOM 5380 C C . VAL B 1 183 ? -18.141 -15.789 2.455 1 98.38 183 VAL B C 1
ATOM 5382 O O . VAL B 1 183 ? -19.125 -15.758 3.205 1 98.38 183 VAL B O 1
ATOM 5385 N N . LEU B 1 184 ? -18.234 -15.844 1.167 1 98.06 184 LEU B N 1
ATOM 5386 C CA . LEU B 1 184 ? -19.516 -15.961 0.474 1 98.06 184 LEU B CA 1
ATOM 5387 C C . LEU B 1 184 ? -19.906 -17.422 0.307 1 98.06 184 LEU B C 1
ATOM 5389 O O . LEU B 1 184 ? -19.109 -18.234 -0.187 1 98.06 184 LEU B O 1
ATOM 5393 N N . ASP B 1 185 ? -21.047 -17.766 0.767 1 97.75 185 ASP B N 1
ATOM 5394 C CA . ASP B 1 185 ? -21.672 -19.031 0.375 1 97.75 185 ASP B CA 1
ATOM 5395 C C . ASP B 1 185 ? -22.297 -18.922 -1.013 1 97.75 185 ASP B C 1
ATOM 5397 O O . ASP B 1 185 ? -23.359 -18.312 -1.178 1 97.75 185 ASP B O 1
ATOM 5401 N N . ASN B 1 186 ? -21.672 -19.641 -1.948 1 97.25 186 ASN B N 1
ATOM 5402 C CA . ASN B 1 186 ? -22.094 -19.469 -3.34 1 97.25 186 ASN B CA 1
ATOM 5403 C C . ASN B 1 186 ? -23.531 -19.922 -3.557 1 97.25 186 ASN B C 1
ATOM 5405 O O . ASN B 1 186 ? -24.219 -19.391 -4.426 1 97.25 186 ASN B O 1
ATOM 5409 N N . ALA B 1 187 ? -24 -20.812 -2.857 1 96.25 187 ALA B N 1
ATOM 5410 C CA . ALA B 1 187 ? -25.344 -21.359 -3.025 1 96.25 187 ALA B CA 1
ATOM 5411 C C . ALA B 1 187 ? -26.406 -20.391 -2.479 1 96.25 187 ALA B C 1
ATOM 5413 O O . ALA B 1 187 ? -27.391 -20.094 -3.15 1 96.25 187 ALA B O 1
ATOM 5414 N N . SER B 1 188 ? -26.219 -19.812 -1.241 1 94.69 188 SER B N 1
ATOM 5415 C CA . SER B 1 188 ? -27.219 -18.969 -0.586 1 94.69 188 SER B CA 1
ATOM 5416 C C . SER B 1 188 ? -27.016 -17.5 -0.931 1 94.69 188 SER B C 1
ATOM 5418 O O . SER B 1 188 ? -27.938 -16.703 -0.813 1 94.69 188 SER B O 1
ATOM 5420 N N . GLY B 1 189 ? -25.781 -17.172 -1.247 1 93.06 189 GLY B N 1
ATOM 5421 C CA . GLY B 1 189 ? -25.484 -15.781 -1.505 1 93.06 189 GLY B CA 1
ATOM 5422 C C . GLY B 1 189 ? -25.203 -14.984 -0.241 1 93.06 189 GLY B C 1
ATOM 5423 O O . GLY B 1 189 ? -25.016 -13.766 -0.294 1 93.06 189 GLY B O 1
ATOM 5424 N N . THR B 1 190 ? -25.125 -15.641 0.84 1 94.38 190 THR B N 1
ATOM 5425 C CA . THR B 1 190 ? -24.891 -14.977 2.117 1 94.38 190 THR B CA 1
ATOM 5426 C C . THR B 1 190 ? -23.391 -14.875 2.398 1 94.38 190 THR B C 1
ATOM 5428 O O . THR B 1 190 ? -22.625 -15.805 2.105 1 94.38 190 THR B O 1
ATOM 5431 N N . VAL B 1 191 ? -23 -13.727 2.959 1 96 191 VAL B N 1
ATOM 5432 C CA . VAL B 1 191 ? -21.609 -13.516 3.344 1 96 191 VAL B CA 1
ATOM 5433 C C . VAL B 1 191 ? -21.453 -13.648 4.859 1 96 191 VAL B C 1
ATOM 5435 O O . VAL B 1 191 ? -22.219 -13.055 5.617 1 96 191 VAL B O 1
ATOM 5438 N N . GLU B 1 192 ? -20.484 -14.43 5.266 1 96.12 192 GLU B N 1
ATOM 5439 C CA . GLU B 1 192 ? -20.219 -14.664 6.684 1 96.12 192 GLU B CA 1
ATOM 5440 C C . GLU B 1 192 ? -18.812 -14.195 7.07 1 96.12 192 GLU B C 1
ATOM 5442 O O . GLU B 1 192 ? -17.938 -14.086 6.215 1 96.12 192 GLU B O 1
ATOM 5447 N N . THR B 1 193 ? -18.672 -13.922 8.383 1 96.62 193 THR B N 1
ATOM 5448 C CA . THR B 1 193 ? -17.359 -13.594 8.938 1 96.62 193 THR B CA 1
ATOM 5449 C C . THR B 1 193 ? -16.703 -14.828 9.547 1 96.62 193 THR B C 1
ATOM 5451 O O . THR B 1 193 ? -17.234 -15.422 10.484 1 96.62 193 THR B O 1
ATOM 5454 N N . TRP B 1 194 ? -15.609 -15.281 9.023 1 97.62 194 TRP B N 1
ATOM 5455 C CA . TRP B 1 194 ? -14.805 -16.359 9.578 1 97.62 194 TRP B CA 1
ATOM 5456 C C . TRP B 1 194 ? -13.5 -15.836 10.164 1 97.62 194 TRP B C 1
ATOM 5458 O O . TRP B 1 194 ? -12.633 -15.359 9.43 1 97.62 194 TRP B O 1
ATOM 5468 N N . CYS B 1 195 ? -13.328 -15.945 11.453 1 97.19 195 CYS B N 1
ATOM 5469 C CA . CYS B 1 195 ? -12.148 -15.422 12.125 1 97.19 195 CYS B CA 1
ATOM 5470 C C . CYS B 1 195 ? -11.07 -16.5 12.242 1 97.19 195 CYS B C 1
ATOM 5472 O O . CYS B 1 195 ? -11.375 -17.688 12.297 1 97.19 195 CYS B O 1
ATOM 5474 N N . ALA B 1 196 ? -9.836 -16.109 12.188 1 96.88 196 ALA B N 1
ATOM 5475 C CA . ALA B 1 196 ? -8.711 -17.031 12.344 1 96.88 196 ALA B CA 1
ATOM 5476 C C . ALA B 1 196 ? -7.473 -16.297 12.852 1 96.88 196 ALA B C 1
ATOM 5478 O O . ALA B 1 196 ? -7.293 -15.102 12.57 1 96.88 196 ALA B O 1
ATOM 5479 N N . HIS B 1 197 ? -6.656 -17.016 13.578 1 96.94 197 HIS B N 1
ATOM 5480 C CA . HIS B 1 197 ? -5.406 -16.438 14.062 1 96.94 197 HIS B CA 1
ATOM 5481 C C . HIS B 1 197 ? -4.379 -16.312 12.945 1 96.94 197 HIS B C 1
ATOM 5483 O O . HIS B 1 197 ? -3.463 -15.492 13.023 1 96.94 197 HIS B O 1
ATOM 5489 N N . ALA B 1 198 ? -4.543 -17.141 11.906 1 97.88 198 ALA B N 1
ATOM 5490 C CA . ALA B 1 198 ? -3.736 -17.078 10.688 1 97.88 198 ALA B CA 1
ATOM 5491 C C . ALA B 1 198 ? -4.59 -17.359 9.453 1 97.88 198 ALA B C 1
ATOM 5493 O O . ALA B 1 198 ? -5.445 -18.25 9.469 1 97.88 198 ALA B O 1
ATOM 5494 N N . VAL B 1 199 ? -4.41 -16.578 8.484 1 98.69 199 VAL B N 1
ATOM 5495 C CA . VAL B 1 199 ? -5.047 -16.797 7.191 1 98.69 199 VAL B CA 1
ATOM 5496 C C . VAL B 1 199 ? -3.992 -17.188 6.156 1 98.69 199 VAL B C 1
ATOM 5498 O O . VAL B 1 199 ? -2.951 -16.547 6.047 1 98.69 199 VAL B O 1
ATOM 5501 N N . VAL B 1 200 ? -4.242 -18.266 5.426 1 98.94 200 VAL B N 1
ATOM 5502 C CA . VAL B 1 200 ? -3.309 -18.766 4.43 1 98.94 200 VAL B CA 1
ATOM 5503 C C . VAL B 1 200 ? -3.93 -18.672 3.039 1 98.94 200 VAL B C 1
ATOM 5505 O O . VAL B 1 200 ? -4.965 -19.297 2.77 1 98.94 200 VAL B O 1
ATOM 5508 N N . LEU B 1 201 ? -3.275 -17.906 2.203 1 98.94 201 LEU B N 1
ATOM 5509 C CA . LEU B 1 201 ? -3.674 -17.859 0.801 1 98.94 201 LEU B CA 1
ATOM 5510 C C . LEU B 1 201 ? -2.955 -18.938 -0.005 1 98.94 201 LEU B C 1
ATOM 5512 O O . LEU B 1 201 ? -1.728 -18.922 -0.111 1 98.94 201 LEU B O 1
ATOM 5516 N N . ALA B 1 202 ? -3.613 -19.828 -0.493 1 98.81 202 ALA B N 1
ATOM 5517 C CA . ALA B 1 202 ? -3.164 -20.859 -1.429 1 98.81 202 ALA B CA 1
ATOM 5518 C C . ALA B 1 202 ? -4.078 -20.922 -2.648 1 98.81 202 ALA B C 1
ATOM 5520 O O . ALA B 1 202 ? -4.527 -22.016 -3.037 1 98.81 202 ALA B O 1
ATOM 5521 N N . THR B 1 203 ? -4.309 -19.797 -3.234 1 98.38 203 THR B N 1
ATOM 5522 C CA . THR B 1 203 ? -5.398 -19.594 -4.184 1 98.38 203 THR B CA 1
ATOM 5523 C C . THR B 1 203 ? -4.918 -19.797 -5.613 1 98.38 203 THR B C 1
ATOM 5525 O O . THR B 1 203 ? -5.699 -19.703 -6.559 1 98.38 203 THR B O 1
ATOM 5528 N N . GLY B 1 204 ? -3.625 -20.094 -5.762 1 97.31 204 GLY B N 1
ATOM 5529 C CA . GLY B 1 204 ? -3.098 -20.172 -7.113 1 97.31 204 GLY B CA 1
ATOM 5530 C C . GLY B 1 204 ? -2.828 -18.797 -7.723 1 97.31 204 GLY B C 1
ATOM 5531 O O . GLY B 1 204 ? -2.801 -17.797 -7.012 1 97.31 204 GLY B O 1
ATOM 5532 N N . GLY B 1 205 ? -2.533 -18.812 -9.016 1 95.75 205 GLY B N 1
ATOM 5533 C CA . GLY B 1 205 ? -2.125 -17.594 -9.68 1 95.75 205 GLY B CA 1
ATOM 5534 C C . GLY B 1 205 ? -3.242 -16.953 -10.477 1 95.75 205 GLY B C 1
ATOM 5535 O O . GLY B 1 205 ? -4.367 -16.812 -9.984 1 95.75 205 GLY B O 1
ATOM 5536 N N . GLY B 1 206 ? -2.871 -16.422 -11.609 1 96.19 206 GLY B N 1
ATOM 5537 C CA . GLY B 1 206 ? -3.828 -15.672 -12.414 1 96.19 206 GLY B CA 1
ATOM 5538 C C . GLY B 1 206 ? -3.789 -16.047 -13.883 1 96.19 206 GLY B C 1
ATOM 5539 O O . GLY B 1 206 ? -3.801 -15.164 -14.75 1 96.19 206 GLY B O 1
ATOM 5540 N N . GLY B 1 207 ? -3.73 -17.344 -14.148 1 96.81 207 GLY B N 1
ATOM 5541 C CA . GLY B 1 207 ? -3.662 -17.766 -15.539 1 96.81 207 GLY B CA 1
ATOM 5542 C C . GLY B 1 207 ? -4.84 -17.297 -16.359 1 96.81 207 GLY B C 1
ATOM 5543 O O . GLY B 1 207 ? -4.676 -16.938 -17.531 1 96.81 207 GLY B O 1
ATOM 5544 N N . ASN B 1 208 ? -5.984 -17.172 -15.773 1 96.75 208 ASN B N 1
ATOM 5545 C CA . ASN B 1 208 ? -7.211 -16.812 -16.469 1 96.75 208 ASN B CA 1
ATOM 5546 C C . ASN B 1 208 ? -7.277 -15.312 -16.75 1 96.75 208 ASN B C 1
ATOM 5548 O O . ASN B 1 208 ? -8.289 -14.812 -17.25 1 96.75 208 ASN B O 1
ATOM 5552 N N . LEU B 1 209 ? -6.273 -14.617 -16.453 1 98.12 209 LEU B N 1
ATOM 5553 C CA . LEU B 1 209 ? -6.172 -13.219 -16.844 1 98.12 209 LEU B CA 1
ATOM 5554 C C . LEU B 1 209 ? -5.793 -13.078 -18.312 1 98.12 209 LEU B C 1
ATOM 5556 O O . LEU B 1 209 ? -5.879 -11.984 -18.875 1 98.12 209 LEU B O 1
ATOM 5560 N N . PHE B 1 210 ? -5.441 -14.18 -18.953 1 97.62 210 PHE B N 1
ATOM 5561 C CA . PHE B 1 210 ? -5.008 -14.188 -20.344 1 97.62 210 PHE B CA 1
ATOM 5562 C C . PHE B 1 210 ? -5.941 -15.039 -21.203 1 97.62 210 PHE B C 1
ATOM 5564 O O . PHE B 1 210 ? -6.57 -15.969 -20.703 1 97.62 210 PHE B O 1
ATOM 5571 N N . HIS B 1 211 ? -5.953 -14.75 -22.453 1 94.44 211 HIS B N 1
ATOM 5572 C CA . HIS B 1 211 ? -6.859 -15.391 -23.391 1 94.44 211 HIS B CA 1
ATOM 5573 C C . HIS B 1 211 ? -6.574 -16.891 -23.5 1 94.44 211 HIS B C 1
ATOM 5575 O O . HIS B 1 211 ? -7.5 -17.703 -23.531 1 94.44 211 HIS B O 1
ATOM 5581 N N . HIS B 1 212 ? -5.352 -17.266 -23.609 1 94.19 212 HIS B N 1
ATOM 5582 C CA . HIS B 1 212 ? -4.934 -18.672 -23.609 1 94.19 212 HIS B CA 1
ATOM 5583 C C . HIS B 1 212 ? -4.238 -19.031 -22.297 1 94.19 212 HIS B C 1
ATOM 5585 O O . HIS B 1 212 ? -3.281 -18.375 -21.891 1 94.19 212 HIS B O 1
ATOM 5591 N N . THR B 1 213 ? -4.734 -20.062 -21.688 1 96.31 213 THR B N 1
ATOM 5592 C CA . THR B 1 213 ? -4.137 -20.5 -20.422 1 96.31 213 THR B CA 1
ATOM 5593 C C . THR B 1 213 ? -4.273 -22.016 -20.25 1 96.31 213 THR B C 1
ATOM 5595 O O . THR B 1 213 ? -5.148 -22.625 -20.859 1 96.31 213 THR B O 1
ATOM 5598 N N . THR B 1 214 ? -3.332 -22.547 -19.531 1 95.12 214 THR B N 1
ATOM 5599 C CA . THR B 1 214 ? -3.416 -23.953 -19.188 1 95.12 214 THR B CA 1
ATOM 5600 C C . THR B 1 214 ? -4.035 -24.141 -17.797 1 95.12 214 THR B C 1
ATOM 5602 O O . THR B 1 214 ? -4.098 -25.25 -17.281 1 95.12 214 THR B O 1
ATOM 5605 N N . ASN B 1 215 ? -4.41 -23.031 -17.156 1 96.06 215 ASN B N 1
ATOM 5606 C CA . ASN B 1 215 ? -4.977 -23.062 -15.812 1 96.06 215 ASN B CA 1
ATOM 5607 C C . ASN B 1 215 ? -6.477 -23.344 -15.844 1 96.06 215 ASN B C 1
ATOM 5609 O O . ASN B 1 215 ? -7.152 -23.016 -16.828 1 96.06 215 ASN B O 1
ATOM 5613 N N . PRO B 1 216 ? -6.973 -23.938 -14.781 1 93.5 216 PRO B N 1
ATOM 5614 C CA . PRO B 1 216 ? -8.43 -24.031 -14.68 1 93.5 216 PRO B CA 1
ATOM 5615 C C . PRO B 1 216 ? -9.109 -22.672 -14.516 1 93.5 216 PRO B C 1
ATOM 5617 O O . PRO B 1 216 ? -8.438 -21.672 -14.234 1 93.5 216 PRO B O 1
ATOM 5620 N N . ALA B 1 217 ? -10.414 -22.656 -14.633 1 91.62 217 ALA B N 1
ATOM 5621 C CA . ALA B 1 217 ? -11.195 -21.406 -14.68 1 91.62 217 ALA B CA 1
ATOM 5622 C C . ALA B 1 217 ? -11.117 -20.672 -13.352 1 91.62 217 ALA B C 1
ATOM 5624 O O . ALA B 1 217 ? -11.336 -19.453 -13.297 1 91.62 217 ALA B O 1
ATOM 5625 N N . LEU B 1 218 ? -10.727 -21.344 -12.344 1 93.12 218 LEU B N 1
ATOM 5626 C CA . LEU B 1 218 ? -10.766 -20.75 -11.016 1 93.12 218 LEU B CA 1
ATOM 5627 C C . LEU B 1 218 ? -9.547 -19.859 -10.773 1 93.12 218 LEU B C 1
ATOM 5629 O O . LEU B 1 218 ? -9.531 -19.062 -9.836 1 93.12 218 LEU B O 1
ATOM 5633 N N . ALA B 1 219 ? -8.484 -19.922 -11.609 1 96.06 219 ALA B N 1
ATOM 5634 C CA . ALA B 1 219 ? -7.254 -19.172 -11.406 1 96.06 219 ALA B CA 1
ATOM 5635 C C . ALA B 1 219 ? -7.418 -17.719 -11.844 1 96.06 219 ALA B C 1
ATOM 5637 O O . ALA B 1 219 ? -6.812 -17.281 -12.828 1 96.06 219 ALA B O 1
ATOM 5638 N N . THR B 1 220 ? -8.117 -16.891 -11.078 1 97.5 220 THR B N 1
ATOM 5639 C CA . THR B 1 220 ? -8.516 -15.547 -11.508 1 97.5 220 THR B CA 1
ATOM 5640 C C . THR B 1 220 ? -7.762 -14.484 -10.719 1 97.5 220 THR B C 1
ATOM 5642 O O . THR B 1 220 ? -8.164 -13.32 -10.703 1 97.5 220 THR B O 1
ATOM 5645 N N . GLY B 1 221 ? -6.691 -14.875 -10.008 1 98.31 221 GLY B N 1
ATOM 5646 C CA . GLY B 1 221 ? -5.852 -13.906 -9.328 1 98.31 221 GLY B CA 1
ATOM 5647 C C . GLY B 1 221 ? -6.469 -13.383 -8.047 1 98.31 221 GLY B C 1
ATOM 5648 O O . GLY B 1 221 ? -6.113 -12.297 -7.574 1 98.31 221 GLY B O 1
ATOM 5649 N N . ASP B 1 222 ? -7.344 -14.148 -7.391 1 98.62 222 ASP B N 1
ATOM 5650 C CA . ASP B 1 222 ? -8.133 -13.703 -6.242 1 98.62 222 ASP B CA 1
ATOM 5651 C C . ASP B 1 222 ? -7.23 -13.398 -5.047 1 98.62 222 ASP B C 1
ATOM 5653 O O . ASP B 1 222 ? -7.348 -12.336 -4.434 1 98.62 222 ASP B O 1
ATOM 5657 N N . GLY B 1 223 ? -6.371 -14.367 -4.75 1 98.75 223 GLY B N 1
ATOM 5658 C CA . GLY B 1 223 ? -5.516 -14.211 -3.582 1 98.75 223 GLY B CA 1
ATOM 5659 C C . GLY B 1 223 ? -4.598 -13.008 -3.676 1 98.75 223 GLY B C 1
ATOM 5660 O O . GLY B 1 223 ? -4.379 -12.305 -2.686 1 98.75 223 GLY B O 1
ATOM 5661 N N . ILE B 1 224 ? -4.082 -12.734 -4.852 1 98.75 224 ILE B N 1
ATOM 5662 C CA . ILE B 1 224 ? -3.193 -11.609 -5.086 1 98.75 224 ILE B CA 1
ATOM 5663 C C . ILE B 1 224 ? -3.945 -10.297 -4.844 1 98.75 224 ILE B C 1
ATOM 5665 O O . ILE B 1 224 ? -3.451 -9.406 -4.148 1 98.75 224 ILE B O 1
ATOM 5669 N N . SER B 1 225 ? -5.102 -10.25 -5.391 1 98.69 225 SER B N 1
ATOM 5670 C CA . SER B 1 225 ? -5.93 -9.055 -5.277 1 98.69 225 SER B CA 1
ATOM 5671 C C . SER B 1 225 ? -6.312 -8.789 -3.826 1 98.69 225 SER B C 1
ATOM 5673 O O . SER B 1 225 ? -6.211 -7.652 -3.35 1 98.69 225 SER B O 1
ATOM 5675 N N . MET B 1 226 ? -6.75 -9.797 -3.104 1 98.62 226 MET B N 1
ATOM 5676 C CA . MET B 1 226 ? -7.148 -9.648 -1.707 1 98.62 226 MET B CA 1
ATOM 5677 C C . MET B 1 226 ? -5.965 -9.219 -0.846 1 98.62 226 MET B C 1
ATOM 5679 O O . MET B 1 226 ? -6.098 -8.336 0.006 1 98.62 226 MET B O 1
ATOM 5683 N N . ALA B 1 227 ? -4.82 -9.867 -1.094 1 98.81 227 ALA B N 1
ATOM 5684 C CA . ALA B 1 227 ? -3.619 -9.523 -0.341 1 98.81 227 ALA B CA 1
ATOM 5685 C C . ALA B 1 227 ? -3.223 -8.07 -0.583 1 98.81 227 ALA B C 1
ATOM 5687 O O . ALA B 1 227 ? -2.885 -7.348 0.358 1 98.81 227 ALA B O 1
ATOM 5688 N N . HIS B 1 228 ? -3.301 -7.676 -1.83 1 98.06 228 HIS B N 1
ATOM 5689 C CA . HIS B 1 228 ? -2.975 -6.305 -2.201 1 98.06 228 HIS B CA 1
ATOM 5690 C C . HIS B 1 228 ? -3.891 -5.309 -1.497 1 98.06 228 HIS B C 1
ATOM 5692 O O . HIS B 1 228 ? -3.426 -4.297 -0.965 1 98.06 228 HIS B O 1
ATOM 5698 N N . ARG B 1 229 ? -5.133 -5.57 -1.463 1 96.44 229 ARG B N 1
ATOM 5699 C CA . ARG B 1 229 ? -6.102 -4.684 -0.823 1 96.44 229 ARG B CA 1
ATOM 5700 C C . ARG B 1 229 ? -5.875 -4.625 0.684 1 96.44 229 ARG B C 1
ATOM 5702 O O . ARG B 1 229 ? -6.125 -3.594 1.313 1 96.44 229 ARG B O 1
ATOM 5709 N N . ALA B 1 230 ? -5.363 -5.723 1.218 1 97.5 230 ALA B N 1
ATOM 5710 C CA . ALA B 1 230 ? -5.098 -5.785 2.652 1 97.5 230 ALA B CA 1
ATOM 5711 C C . ALA B 1 230 ? -3.801 -5.059 3.002 1 97.5 230 ALA B C 1
ATOM 5713 O O . ALA B 1 230 ? -3.479 -4.879 4.18 1 97.5 230 ALA B O 1
ATOM 5714 N N . GLY B 1 231 ? -3.055 -4.699 2 1 95.94 231 GLY B N 1
ATOM 5715 C CA . GLY B 1 231 ? -1.834 -3.943 2.229 1 95.94 231 GLY B CA 1
ATOM 5716 C C . GLY B 1 231 ? -0.578 -4.781 2.09 1 95.94 231 GLY B C 1
ATOM 5717 O O . GLY B 1 231 ? 0.528 -4.301 2.348 1 95.94 231 GLY B O 1
ATOM 5718 N N . ALA B 1 232 ? -0.74 -6 1.687 1 97.88 232 ALA B N 1
ATOM 5719 C CA . ALA B 1 232 ? 0.429 -6.852 1.487 1 97.88 232 ALA B CA 1
ATOM 5720 C C . ALA B 1 232 ? 1.195 -6.445 0.232 1 97.88 232 ALA B C 1
ATOM 5722 O O . ALA B 1 232 ? 0.6 -5.988 -0.746 1 97.88 232 ALA B O 1
ATOM 5723 N N . GLU B 1 233 ? 2.496 -6.66 0.265 1 97.44 233 GLU B N 1
ATOM 5724 C CA . GLU B 1 233 ? 3.34 -6.348 -0.883 1 97.44 233 GLU B CA 1
ATOM 5725 C C . GLU B 1 233 ? 3.25 -7.434 -1.95 1 97.44 233 GLU B C 1
ATOM 5727 O O . GLU B 1 233 ? 3.17 -8.617 -1.629 1 97.44 233 GLU B O 1
ATOM 5732 N N . THR B 1 234 ? 3.199 -7.035 -3.182 1 98 234 THR B N 1
ATOM 5733 C CA . THR B 1 234 ? 3.326 -7.918 -4.332 1 98 234 THR B CA 1
ATOM 5734 C C . THR B 1 234 ? 4.582 -7.59 -5.133 1 98 234 THR B C 1
ATOM 5736 O O . THR B 1 234 ? 4.938 -6.422 -5.289 1 98 234 THR B O 1
ATOM 5739 N N . ILE B 1 235 ? 5.301 -8.656 -5.559 1 97.94 235 ILE B N 1
ATOM 5740 C CA . ILE B 1 235 ? 6.555 -8.414 -6.27 1 97.94 235 ILE B CA 1
ATOM 5741 C C . ILE B 1 235 ? 6.625 -9.305 -7.508 1 97.94 235 ILE B C 1
ATOM 5743 O O . ILE B 1 235 ? 5.938 -10.328 -7.59 1 97.94 235 ILE B O 1
ATOM 5747 N N . HIS B 1 236 ? 7.375 -8.891 -8.516 1 97.69 236 HIS B N 1
ATOM 5748 C CA . HIS B 1 236 ? 7.734 -9.664 -9.695 1 97.69 236 HIS B CA 1
ATOM 5749 C C . HIS B 1 236 ? 6.496 -10.039 -10.508 1 97.69 236 HIS B C 1
ATOM 5751 O O . HIS B 1 236 ? 6.445 -11.109 -11.109 1 97.69 236 HIS B O 1
ATOM 5757 N N . MET B 1 237 ? 5.508 -9.148 -10.508 1 98.25 237 MET B N 1
ATOM 5758 C CA . MET B 1 237 ? 4.234 -9.445 -11.148 1 98.25 237 MET B CA 1
ATOM 5759 C C . MET B 1 237 ? 4.395 -9.5 -12.664 1 98.25 237 MET B C 1
ATOM 5761 O O . MET B 1 237 ? 3.545 -10.062 -13.367 1 98.25 237 MET B O 1
ATOM 5765 N N . GLU B 1 238 ? 5.484 -8.992 -13.188 1 97.69 238 GLU B N 1
ATOM 5766 C CA . GLU B 1 238 ? 5.707 -8.984 -14.633 1 97.69 238 GLU B CA 1
ATOM 5767 C C . GLU B 1 238 ? 6.156 -10.359 -15.125 1 97.69 238 GLU B C 1
ATOM 5769 O O . GLU B 1 238 ? 6.145 -10.625 -16.328 1 97.69 238 GLU B O 1
ATOM 5774 N N . PHE B 1 239 ? 6.551 -11.219 -14.242 1 97.81 239 PHE B N 1
ATOM 5775 C CA . PHE B 1 239 ? 7.098 -12.508 -14.641 1 97.81 239 PHE B CA 1
ATOM 5776 C C . PHE B 1 239 ? 5.992 -13.555 -14.742 1 97.81 239 PHE B C 1
ATOM 5778 O O . PHE B 1 239 ? 5.84 -14.391 -13.852 1 97.81 239 PHE B O 1
ATOM 5785 N N . VAL B 1 240 ? 5.309 -13.586 -15.828 1 97.88 240 VAL B N 1
ATOM 5786 C CA . VAL B 1 240 ? 4.297 -14.578 -16.172 1 97.88 240 VAL B CA 1
ATOM 5787 C C . VAL B 1 240 ? 4.879 -15.586 -17.172 1 97.88 240 VAL B C 1
ATOM 5789 O O . VAL B 1 240 ? 5.238 -15.219 -18.281 1 97.88 240 VAL B O 1
ATOM 5792 N N . GLN B 1 241 ? 4.902 -16.766 -16.75 1 97.06 241 GLN B N 1
ATOM 5793 C CA . GLN B 1 241 ? 5.441 -17.812 -17.625 1 97.06 241 GLN B CA 1
ATOM 5794 C C . GLN B 1 241 ? 4.371 -18.344 -18.562 1 97.06 241 GLN B C 1
ATOM 5796 O O . GLN B 1 241 ? 3.258 -18.656 -18.141 1 97.06 241 GLN B O 1
ATOM 5801 N N . PHE B 1 242 ? 4.707 -18.422 -19.797 1 96.56 242 PHE B N 1
ATOM 5802 C CA . PHE B 1 242 ? 3.861 -19.031 -20.812 1 96.56 242 PHE B CA 1
ATOM 5803 C C . PHE B 1 242 ? 4.422 -20.375 -21.25 1 96.56 242 PHE B C 1
ATOM 5805 O O . PHE B 1 242 ? 5.621 -20.5 -21.5 1 96.56 242 PHE B O 1
ATOM 5812 N N . HIS B 1 243 ? 3.604 -21.328 -21.172 1 95.31 243 HIS B N 1
ATOM 5813 C CA . HIS B 1 243 ? 3.979 -22.625 -21.734 1 95.31 243 HIS B CA 1
ATOM 5814 C C . HIS B 1 243 ? 3.857 -22.641 -23.25 1 95.31 243 HIS B C 1
ATOM 5816 O O . HIS B 1 243 ? 2.85 -22.188 -23.797 1 95.31 243 HIS B O 1
ATOM 5822 N N . PRO B 1 244 ? 4.812 -23.156 -23.906 1 94.69 244 PRO B N 1
ATOM 5823 C CA . PRO B 1 244 ? 4.82 -23.078 -25.375 1 94.69 244 PRO B CA 1
ATOM 5824 C C . PRO B 1 244 ? 3.732 -23.922 -26.016 1 94.69 244 PRO B C 1
ATOM 5826 O O . PRO B 1 244 ? 3.281 -23.625 -27.125 1 94.69 244 PRO B O 1
ATOM 5829 N N . THR B 1 245 ? 3.363 -25.031 -25.312 1 95.19 245 THR B N 1
ATOM 5830 C CA . THR B 1 245 ? 2.514 -25.984 -26 1 95.19 245 THR B CA 1
ATOM 5831 C C . THR B 1 245 ? 1.228 -26.234 -25.219 1 95.19 245 THR B C 1
ATOM 5833 O O . THR B 1 245 ? 1.232 -26.969 -24.234 1 95.19 245 THR B O 1
ATOM 5836 N N . CYS B 1 246 ? 0.257 -25.625 -25.609 1 96.31 246 CYS B N 1
ATOM 5837 C CA . CYS B 1 246 ? -1.127 -25.859 -25.219 1 96.31 246 CYS B CA 1
ATOM 5838 C C . CYS B 1 246 ? -1.964 -26.312 -26.406 1 96.31 246 CYS B C 1
ATOM 5840 O O . CYS B 1 246 ? -1.816 -25.781 -27.516 1 96.31 246 CYS B O 1
ATOM 5842 N N . PHE B 1 247 ? -2.834 -27.312 -26.203 1 96.31 247 PHE B N 1
ATOM 5843 C CA . PHE B 1 247 ? -3.639 -27.859 -27.297 1 96.31 247 PHE B CA 1
ATOM 5844 C C . PHE B 1 247 ? -4.562 -26.797 -27.875 1 96.31 247 PHE B C 1
ATOM 5846 O O . PHE B 1 247 ? -5.457 -26.297 -27.188 1 96.31 247 PHE B O 1
ATOM 5853 N N . PHE B 1 248 ? -4.254 -26.422 -29.078 1 96.56 248 PHE B N 1
ATOM 5854 C CA . PHE B 1 248 ? -5.117 -25.469 -29.766 1 96.56 248 PHE B CA 1
ATOM 5855 C C . PHE B 1 248 ? -6.316 -26.172 -30.375 1 96.56 248 PHE B C 1
ATOM 5857 O O . PHE B 1 248 ? -6.203 -26.766 -31.453 1 96.56 248 PHE B O 1
ATOM 5864 N N . HIS B 1 249 ? -7.426 -26.047 -29.703 1 94.31 249 HIS B N 1
ATOM 5865 C CA . HIS B 1 249 ? -8.641 -26.75 -30.125 1 94.31 249 HIS B CA 1
ATOM 5866 C C . HIS B 1 249 ? -9.891 -25.969 -29.719 1 94.31 249 HIS B C 1
ATOM 5868 O O . HIS B 1 249 ? -9.906 -25.312 -28.656 1 94.31 249 HIS B O 1
ATOM 5874 N N . SER B 1 250 ? -10.938 -26.031 -30.453 1 90.06 250 SER B N 1
ATOM 5875 C CA . SER B 1 250 ? -12.141 -25.25 -30.234 1 90.06 250 SER B CA 1
ATOM 5876 C C . SER B 1 250 ? -12.93 -25.781 -29.031 1 90.06 250 SER B C 1
ATOM 5878 O O . SER B 1 250 ? -13.5 -25 -28.266 1 90.06 250 SER B O 1
ATOM 5880 N N . ASP B 1 251 ? -12.922 -27.094 -28.828 1 90 251 ASP B N 1
ATOM 5881 C CA . ASP B 1 251 ? -13.797 -27.703 -27.828 1 90 251 ASP B CA 1
ATOM 5882 C C . ASP B 1 251 ? -13.023 -28.062 -26.578 1 90 251 ASP B C 1
ATOM 5884 O O . ASP B 1 251 ? -13.602 -28.188 -25.484 1 90 251 ASP B O 1
ATOM 5888 N N . ILE B 1 252 ? -11.789 -28.391 -26.734 1 91.5 252 ILE B N 1
ATOM 5889 C CA . ILE B 1 252 ? -10.93 -28.719 -25.609 1 91.5 252 ILE B CA 1
ATOM 5890 C C . ILE B 1 252 ? -10.055 -27.531 -25.25 1 91.5 252 ILE B C 1
ATOM 5892 O O . ILE B 1 252 ? -9.07 -27.234 -25.938 1 91.5 252 ILE B O 1
ATOM 5896 N N . LYS B 1 253 ? -10.492 -26.938 -24.141 1 87.56 253 LYS B N 1
ATOM 5897 C CA . LYS B 1 253 ? -9.797 -25.703 -23.766 1 87.56 253 LYS B CA 1
ATOM 5898 C C . LYS B 1 253 ? -8.773 -25.969 -22.656 1 87.56 253 LYS B C 1
ATOM 5900 O O . LYS B 1 253 ? -8.938 -26.906 -21.875 1 87.56 253 LYS B O 1
ATOM 5905 N N . ARG B 1 254 ? -7.707 -25.328 -22.609 1 89.38 254 ARG B N 1
ATOM 5906 C CA . ARG B 1 254 ? -6.758 -25.188 -21.516 1 89.38 254 ARG B CA 1
ATOM 5907 C C . ARG B 1 254 ? -5.984 -26.469 -21.281 1 89.38 254 ARG B C 1
ATOM 5909 O O . ARG B 1 254 ? -5.523 -26.734 -20.172 1 89.38 254 ARG B O 1
ATOM 5916 N N . PHE B 1 255 ? -5.836 -27.312 -22.375 1 93.31 255 PHE B N 1
ATOM 5917 C CA . PHE B 1 255 ? -5.18 -28.594 -22.172 1 93.31 255 PHE B CA 1
ATOM 5918 C C . PHE B 1 255 ? -3.686 -28.5 -22.453 1 93.31 255 PHE B C 1
ATOM 5920 O O . PHE B 1 255 ? -3.279 -28.188 -23.578 1 93.31 255 PHE B O 1
ATOM 5927 N N . LEU B 1 256 ? -2.957 -28.75 -21.438 1 93.81 256 LEU B N 1
ATOM 5928 C CA . LEU B 1 256 ? -1.502 -28.672 -21.5 1 93.81 256 LEU B CA 1
ATOM 5929 C C . LEU B 1 256 ? -0.921 -29.828 -22.297 1 93.81 256 LEU B C 1
ATOM 5931 O O . LEU B 1 256 ? -1.356 -30.969 -22.156 1 93.81 256 LEU B O 1
ATOM 5935 N N . ILE B 1 257 ? -0.091 -29.516 -23.219 1 93.56 257 ILE B N 1
ATOM 5936 C CA . ILE B 1 257 ? 0.757 -30.516 -23.859 1 93.56 257 ILE B CA 1
ATOM 5937 C C . ILE B 1 257 ? 2.146 -30.5 -23.219 1 93.56 257 ILE B C 1
ATOM 5939 O O . ILE B 1 257 ? 2.963 -29.625 -23.531 1 93.56 257 ILE B O 1
ATOM 5943 N N . SER B 1 258 ? 2.488 -31.484 -22.531 1 89.62 258 SER B N 1
ATOM 5944 C CA . SER B 1 258 ? 3.652 -31.531 -21.656 1 89.62 258 SER B CA 1
ATOM 5945 C C . SER B 1 258 ? 4.941 -31.281 -22.422 1 89.62 258 SER B C 1
ATOM 5947 O O . SER B 1 258 ? 5.07 -31.703 -23.578 1 89.62 258 SER B O 1
ATOM 5949 N N . GLU B 1 259 ? 5.832 -30.688 -21.688 1 86.69 259 GLU B N 1
ATOM 5950 C CA . GLU B 1 259 ? 7.16 -30.453 -22.25 1 86.69 259 GLU B CA 1
ATOM 5951 C C . GLU B 1 259 ? 7.91 -31.766 -22.453 1 86.69 259 GLU B C 1
ATOM 5953 O O . GLU B 1 259 ? 8.836 -31.844 -23.25 1 86.69 259 GLU B O 1
ATOM 5958 N N . ALA B 1 260 ? 7.508 -32.719 -21.781 1 81.19 260 ALA B N 1
ATOM 5959 C CA . ALA B 1 260 ? 8.141 -34.031 -21.875 1 81.19 260 ALA B CA 1
ATOM 5960 C C . ALA B 1 260 ? 8.062 -34.594 -23.297 1 81.19 260 ALA B C 1
ATOM 5962 O O . ALA B 1 260 ? 8.906 -35.375 -23.719 1 81.19 260 ALA B O 1
ATOM 5963 N N . LEU B 1 261 ? 7.07 -34.156 -24.062 1 87.94 261 LEU B N 1
ATOM 5964 C CA . LEU B 1 261 ? 6.957 -34.594 -25.453 1 87.94 261 LEU B CA 1
ATOM 5965 C C . LEU B 1 261 ? 8.141 -34.094 -26.281 1 87.94 261 LEU B C 1
ATOM 5967 O O . LEU B 1 261 ? 8.672 -34.844 -27.109 1 87.94 261 LEU B O 1
ATOM 5971 N N . ARG B 1 262 ? 8.523 -32.906 -26.016 1 88.19 262 ARG B N 1
ATOM 5972 C CA . ARG B 1 262 ? 9.711 -32.375 -26.688 1 88.19 262 ARG B CA 1
ATOM 5973 C C . ARG B 1 262 ? 10.961 -33.094 -26.219 1 88.19 262 ARG B C 1
ATOM 5975 O O . ARG B 1 262 ? 11.891 -33.344 -27 1 88.19 262 ARG B O 1
ATOM 5982 N N . GLY B 1 263 ? 10.953 -33.406 -24.969 1 80.75 263 GLY B N 1
ATOM 5983 C CA . GLY B 1 263 ? 12.055 -34.188 -24.422 1 80.75 263 GLY B CA 1
ATOM 5984 C C . GLY B 1 263 ? 12.203 -35.531 -25.078 1 80.75 263 GLY B C 1
ATOM 5985 O O . GLY B 1 263 ? 13.312 -36.094 -25.141 1 80.75 263 GLY B O 1
ATOM 5986 N N . GLU B 1 264 ? 11.086 -36.094 -25.562 1 84.12 264 GLU B N 1
ATOM 5987 C CA . GLU B 1 264 ? 11.094 -37.406 -26.188 1 84.12 264 GLU B CA 1
ATOM 5988 C C . GLU B 1 264 ? 11.227 -37.281 -27.703 1 84.12 264 GLU B C 1
ATOM 5990 O O . GLU B 1 264 ? 10.859 -38.219 -28.438 1 84.12 264 GLU B O 1
ATOM 5995 N N . GLY B 1 265 ? 11.555 -36.125 -28.156 1 87.56 265 GLY B N 1
ATOM 5996 C CA . GLY B 1 265 ? 11.938 -35.969 -29.547 1 87.56 265 GLY B CA 1
ATOM 5997 C C . GLY B 1 265 ? 10.961 -35.125 -30.344 1 87.56 265 GLY B C 1
ATOM 5998 O O . GLY B 1 265 ? 11.211 -34.812 -31.516 1 87.56 265 GLY B O 1
ATOM 5999 N N . GLY B 1 266 ? 9.883 -34.781 -29.734 1 92.12 266 GLY B N 1
ATOM 6000 C CA . GLY B 1 266 ? 8.922 -33.938 -30.438 1 92.12 266 GLY B CA 1
ATOM 6001 C C . GLY B 1 266 ? 9.531 -32.656 -30.953 1 92.12 266 GLY B C 1
ATOM 6002 O O . GLY B 1 266 ? 10.375 -32.031 -30.297 1 92.12 266 GLY B O 1
ATOM 6003 N N . ARG B 1 267 ? 9.109 -32.219 -32.188 1 95.81 267 ARG B N 1
ATOM 6004 C CA . ARG B 1 267 ? 9.609 -31 -32.781 1 95.81 267 ARG B CA 1
ATOM 6005 C C . ARG B 1 267 ? 8.477 -30.031 -33.094 1 95.81 267 ARG B C 1
ATOM 6007 O O . ARG B 1 267 ? 7.398 -30.453 -33.531 1 95.81 267 ARG B O 1
ATOM 6014 N N . ILE B 1 268 ? 8.75 -28.797 -32.812 1 97.25 268 ILE B N 1
ATOM 6015 C CA . ILE B 1 268 ? 7.797 -27.75 -33.156 1 97.25 268 ILE B CA 1
ATOM 6016 C C . ILE B 1 268 ? 7.926 -27.406 -34.656 1 97.25 268 ILE B C 1
ATOM 6018 O O . ILE B 1 268 ? 9.016 -27.109 -35.125 1 97.25 268 ILE B O 1
ATOM 6022 N N . VAL B 1 269 ? 6.832 -27.5 -35.344 1 97.56 269 VAL B N 1
ATOM 6023 C CA . VAL B 1 269 ? 6.855 -27.297 -36.812 1 97.56 269 VAL B CA 1
ATOM 6024 C C . VAL B 1 269 ? 5.785 -26.281 -37.188 1 97.56 269 VAL B C 1
ATOM 6026 O O . VAL B 1 269 ? 4.836 -26.047 -36.438 1 97.56 269 VAL B O 1
ATOM 6029 N N . ASP B 1 270 ? 6.016 -25.625 -38.344 1 96.31 270 ASP B N 1
ATOM 6030 C CA . ASP B 1 270 ? 5.031 -24.672 -38.844 1 96.31 270 ASP B CA 1
ATOM 6031 C C . ASP B 1 270 ? 3.947 -25.391 -39.656 1 96.31 270 ASP B C 1
ATOM 6033 O O . ASP B 1 270 ? 3.834 -26.609 -39.625 1 96.31 270 ASP B O 1
ATOM 6037 N N . HIS B 1 271 ? 3.08 -24.672 -40.344 1 94.25 271 HIS B N 1
ATOM 6038 C CA . HIS B 1 271 ? 1.93 -25.203 -41.062 1 94.25 271 HIS B CA 1
ATOM 6039 C C . HIS B 1 271 ? 2.371 -26.031 -42.281 1 94.25 271 HIS B C 1
ATOM 6041 O O . HIS B 1 271 ? 1.589 -26.828 -42.812 1 94.25 271 HIS B O 1
ATOM 6047 N N . ARG B 1 272 ? 3.672 -25.891 -42.625 1 94.38 272 ARG B N 1
ATOM 6048 C CA . ARG B 1 272 ? 4.211 -26.656 -43.75 1 94.38 272 ARG B CA 1
ATOM 6049 C C . ARG B 1 272 ? 4.973 -27.875 -43.25 1 94.38 272 ARG B C 1
ATOM 6051 O O . ARG B 1 272 ? 5.574 -28.594 -44.062 1 94.38 272 ARG B O 1
ATOM 6058 N N . GLY B 1 273 ? 4.945 -28.047 -41.938 1 94.19 273 GLY B N 1
ATOM 6059 C CA . GLY B 1 273 ? 5.625 -29.203 -41.406 1 94.19 273 GLY B CA 1
ATOM 6060 C C . GLY B 1 273 ? 7.117 -29 -41.219 1 94.19 273 GLY B C 1
ATOM 6061 O O . GLY B 1 273 ? 7.871 -29.953 -41.031 1 94.19 273 GLY B O 1
ATOM 6062 N N . ARG B 1 274 ? 7.582 -27.75 -41.25 1 95.38 274 ARG B N 1
ATOM 6063 C CA . ARG B 1 274 ? 9.008 -27.469 -41.156 1 95.38 274 ARG B CA 1
ATOM 6064 C C . ARG B 1 274 ? 9.391 -27.062 -39.75 1 95.38 274 ARG B C 1
ATOM 6066 O O . ARG B 1 274 ? 8.805 -26.156 -39.188 1 95.38 274 ARG B O 1
ATOM 6073 N N . PRO B 1 275 ? 10.391 -27.797 -39.219 1 96.75 275 PRO B N 1
ATOM 6074 C CA . PRO B 1 275 ? 10.914 -27.344 -37.938 1 96.75 275 PRO B CA 1
ATOM 6075 C C . PRO B 1 275 ? 11.578 -25.969 -38 1 96.75 275 PRO B C 1
ATOM 6077 O O . PRO B 1 275 ? 12.281 -25.688 -38.969 1 96.75 275 PRO B O 1
ATOM 6080 N N . PHE B 1 276 ? 11.328 -25.078 -37 1 96.19 276 PHE B N 1
ATOM 6081 C CA . PHE B 1 276 ? 11.844 -23.719 -37.188 1 96.19 276 PHE B CA 1
ATOM 6082 C C . PHE B 1 276 ? 12.547 -23.25 -35.906 1 96.19 276 PHE B C 1
ATOM 6084 O O . PHE B 1 276 ? 13.07 -22.125 -35.875 1 96.19 276 PHE B O 1
ATOM 6091 N N . MET B 1 277 ? 12.648 -24.047 -34.906 1 95.44 277 MET B N 1
ATOM 6092 C CA . MET B 1 277 ? 13.18 -23.609 -33.594 1 95.44 277 MET B CA 1
ATOM 6093 C C . MET B 1 277 ? 14.672 -23.312 -33.688 1 95.44 277 MET B C 1
ATOM 6095 O O . MET B 1 277 ? 15.188 -22.469 -32.938 1 95.44 277 MET B O 1
ATOM 6099 N N . LYS B 1 278 ? 15.383 -23.875 -34.562 1 94.06 278 LYS B N 1
ATOM 6100 C CA . LYS B 1 278 ? 16.812 -23.656 -34.719 1 94.06 278 LYS B CA 1
ATOM 6101 C C . LYS B 1 278 ? 17.109 -22.219 -35.156 1 94.06 278 LYS B C 1
ATOM 6103 O O . LYS B 1 278 ? 18.219 -21.719 -34.938 1 94.06 278 LYS B O 1
ATOM 6108 N N . GLU B 1 279 ? 16.141 -21.594 -35.719 1 94.31 279 GLU B N 1
ATOM 6109 C CA . GLU B 1 279 ? 16.266 -20.203 -36.125 1 94.31 279 GLU B CA 1
ATOM 6110 C C . GLU B 1 279 ? 16.328 -19.281 -34.906 1 94.31 279 GLU B C 1
ATOM 6112 O O . GLU B 1 279 ? 16.797 -18.141 -34.969 1 94.31 279 GLU B O 1
ATOM 6117 N N . TYR B 1 280 ? 15.844 -19.797 -33.844 1 91.5 280 TYR B N 1
ATOM 6118 C CA . TYR B 1 280 ? 15.672 -18.953 -32.656 1 91.5 280 TYR B CA 1
ATOM 6119 C C . TYR B 1 280 ? 16.688 -19.297 -31.578 1 91.5 280 TYR B C 1
ATOM 6121 O O . TYR B 1 280 ? 17.062 -18.438 -30.766 1 91.5 280 TYR B O 1
ATOM 6129 N N . SER B 1 281 ? 17.078 -20.531 -31.5 1 90.56 281 SER B N 1
ATOM 6130 C CA . SER B 1 281 ? 17.984 -20.984 -30.453 1 90.56 281 SER B CA 1
ATOM 6131 C C . SER B 1 281 ? 18.828 -22.172 -30.906 1 90.56 281 SER B C 1
ATOM 6133 O O . SER B 1 281 ? 18.344 -23.047 -31.625 1 90.56 281 SER B O 1
ATOM 6135 N N . PRO B 1 282 ? 20.078 -22.172 -30.344 1 89.56 282 PRO B N 1
ATOM 6136 C CA . PRO B 1 282 ? 20.906 -23.344 -30.625 1 89.56 282 PRO B CA 1
ATOM 6137 C C . PRO B 1 282 ? 20.375 -24.625 -29.984 1 89.56 282 PRO B C 1
ATOM 6139 O O . PRO B 1 282 ? 20.656 -25.734 -30.469 1 89.56 282 PRO B O 1
ATOM 6142 N N . LEU B 1 283 ? 19.484 -24.531 -29 1 85.31 283 LEU B N 1
ATOM 6143 C CA . LEU B 1 283 ? 18.906 -25.688 -28.328 1 85.31 283 LEU B CA 1
ATOM 6144 C C . LEU B 1 283 ? 17.609 -26.109 -29.016 1 85.31 283 LEU B C 1
ATOM 6146 O O . LEU B 1 283 ? 17.016 -27.125 -28.641 1 85.31 283 LEU B O 1
ATOM 6150 N N . ALA B 1 284 ? 17.281 -25.328 -29.969 1 90.94 284 ALA B N 1
ATOM 6151 C CA . ALA B 1 284 ? 16.094 -25.625 -30.781 1 90.94 284 ALA B CA 1
ATOM 6152 C C . ALA B 1 284 ? 14.891 -25.922 -29.891 1 90.94 284 ALA B C 1
ATOM 6154 O O . ALA B 1 284 ? 14.555 -25.141 -29 1 90.94 284 ALA B O 1
ATOM 6155 N N . ASP B 1 285 ? 14.305 -27.156 -30.016 1 89.5 285 ASP B N 1
ATOM 6156 C CA . ASP B 1 285 ? 13.047 -27.484 -29.359 1 89.5 285 ASP B CA 1
ATOM 6157 C C . ASP B 1 285 ? 13.234 -27.688 -27.859 1 89.5 285 ASP B C 1
ATOM 6159 O O . ASP B 1 285 ? 12.266 -27.703 -27.094 1 89.5 285 ASP B O 1
ATOM 6163 N N . LEU B 1 286 ? 14.43 -27.781 -27.375 1 83.12 286 LEU B N 1
ATOM 6164 C CA . LEU B 1 286 ? 14.719 -28.031 -25.969 1 83.12 286 LEU B CA 1
ATOM 6165 C C . LEU B 1 286 ? 15.188 -26.766 -25.281 1 83.12 286 LEU B C 1
ATOM 6167 O O . LEU B 1 286 ? 15.719 -26.812 -24.172 1 83.12 286 LEU B O 1
ATOM 6171 N N . ALA B 1 287 ? 14.953 -25.625 -25.969 1 85.12 287 ALA B N 1
ATOM 6172 C CA . ALA B 1 287 ? 15.234 -24.328 -25.344 1 85.12 287 ALA B CA 1
ATOM 6173 C C . ALA B 1 287 ? 14.289 -24.078 -24.172 1 85.12 287 ALA B C 1
ATOM 6175 O O . ALA B 1 287 ? 13.25 -24.719 -24.062 1 85.12 287 ALA B O 1
ATOM 6176 N N . PRO B 1 288 ? 14.688 -23.188 -23.219 1 83.69 288 PRO B N 1
ATOM 6177 C CA . PRO B 1 288 ? 13.797 -22.844 -22.094 1 83.69 288 PRO B CA 1
ATOM 6178 C C . PRO B 1 288 ? 12.422 -22.375 -22.547 1 83.69 288 PRO B C 1
ATOM 6180 O O . PRO B 1 288 ? 12.281 -21.875 -23.672 1 83.69 288 PRO B O 1
ATOM 6183 N N . ARG B 1 289 ? 11.461 -22.531 -21.703 1 88.56 289 ARG B N 1
ATOM 6184 C CA . ARG B 1 289 ? 10.07 -22.234 -22.016 1 88.56 289 ARG B CA 1
ATOM 6185 C C . ARG B 1 289 ? 9.906 -20.844 -22.594 1 88.56 289 ARG B C 1
ATOM 6187 O O . ARG B 1 289 ? 9.133 -20.625 -23.531 1 88.56 289 ARG B O 1
ATOM 6194 N N . ASP B 1 290 ? 10.562 -19.906 -21.984 1 89.69 290 ASP B N 1
ATOM 6195 C CA . ASP B 1 290 ? 10.383 -18.516 -22.406 1 89.69 290 ASP B CA 1
ATOM 6196 C C . ASP B 1 290 ? 10.852 -18.328 -23.844 1 89.69 290 ASP B C 1
ATOM 6198 O O . ASP B 1 290 ? 10.203 -17.609 -24.625 1 89.69 290 ASP B O 1
ATOM 6202 N N . VAL B 1 291 ? 11.93 -19.016 -24.281 1 89.62 291 VAL B N 1
ATOM 6203 C CA . VAL B 1 291 ? 12.469 -18.906 -25.625 1 89.62 291 VAL B CA 1
ATOM 6204 C C . VAL B 1 291 ? 11.523 -19.594 -26.609 1 89.62 291 VAL B C 1
ATOM 6206 O O . VAL B 1 291 ? 11.211 -19.031 -27.672 1 89.62 291 VAL B O 1
ATOM 6209 N N . VAL B 1 292 ? 11.102 -20.734 -26.312 1 92.56 292 VAL B N 1
ATOM 6210 C CA . VAL B 1 292 ? 10.25 -21.516 -27.203 1 92.56 292 VAL B CA 1
ATOM 6211 C C . VAL B 1 292 ? 8.906 -20.797 -27.391 1 92.56 292 VAL B C 1
ATOM 6213 O O . VAL B 1 292 ? 8.398 -20.703 -28.5 1 92.56 292 VAL B O 1
ATOM 6216 N N . SER B 1 293 ? 8.328 -20.359 -26.297 1 94.81 293 SER B N 1
ATOM 6217 C CA . SER B 1 293 ? 7.059 -19.641 -26.375 1 94.81 293 SER B CA 1
ATOM 6218 C C . SER B 1 293 ? 7.176 -18.406 -27.25 1 94.81 293 SER B C 1
ATOM 6220 O O . SER B 1 293 ? 6.289 -18.125 -28.062 1 94.81 293 SER B O 1
ATOM 6222 N N . ARG B 1 294 ? 8.211 -17.672 -27.062 1 93.75 294 ARG B N 1
ATOM 6223 C CA . ARG B 1 294 ? 8.43 -16.469 -27.859 1 93.75 294 ARG B CA 1
ATOM 6224 C C . ARG B 1 294 ? 8.586 -16.828 -29.344 1 93.75 294 ARG B C 1
ATOM 6226 O O . ARG B 1 294 ? 8.07 -16.109 -30.203 1 93.75 294 ARG B O 1
ATOM 6233 N N . ALA B 1 295 ? 9.312 -17.844 -29.609 1 94.69 295 ALA B N 1
ATOM 6234 C CA . ALA B 1 295 ? 9.531 -18.297 -30.984 1 94.69 295 ALA B CA 1
ATOM 6235 C C . ALA B 1 295 ? 8.219 -18.672 -31.656 1 94.69 295 ALA B C 1
ATOM 6237 O O . ALA B 1 295 ? 7.961 -18.266 -32.781 1 94.69 295 ALA B O 1
ATOM 6238 N N . ILE B 1 296 ? 7.449 -19.453 -30.969 1 95.81 296 ILE B N 1
ATOM 6239 C CA . ILE B 1 296 ? 6.16 -19.859 -31.516 1 95.81 296 ILE B CA 1
ATOM 6240 C C . ILE B 1 296 ? 5.285 -18.641 -31.766 1 95.81 296 ILE B C 1
ATOM 6242 O O . ILE B 1 296 ? 4.684 -18.516 -32.844 1 95.81 296 ILE B O 1
ATOM 6246 N N . TYR B 1 297 ? 5.254 -17.766 -30.797 1 93.5 297 TYR B N 1
ATOM 6247 C CA . TYR B 1 297 ? 4.445 -16.562 -30.906 1 93.5 297 TYR B CA 1
ATOM 6248 C C . TYR B 1 297 ? 4.902 -15.711 -32.094 1 93.5 297 TYR B C 1
ATOM 6250 O O . TYR B 1 297 ? 4.074 -15.195 -32.844 1 93.5 297 TYR B O 1
ATOM 6258 N N . ASP B 1 298 ? 6.16 -15.547 -32.188 1 91.44 298 ASP B N 1
ATOM 6259 C CA . ASP B 1 298 ? 6.723 -14.781 -33.312 1 91.44 298 ASP B CA 1
ATOM 6260 C C . ASP B 1 298 ? 6.336 -15.398 -34.656 1 91.44 298 ASP B C 1
ATOM 6262 O O . ASP B 1 298 ? 5.953 -14.68 -35.562 1 91.44 298 ASP B O 1
ATOM 6266 N N . ARG B 1 299 ? 6.48 -16.656 -34.719 1 93.81 299 ARG B N 1
ATOM 6267 C CA . ARG B 1 299 ? 6.141 -17.359 -35.969 1 93.81 299 ARG B CA 1
ATOM 6268 C C . ARG B 1 299 ? 4.656 -17.203 -36.281 1 93.81 299 ARG B C 1
ATOM 6270 O O . ARG B 1 299 ? 4.285 -17.047 -37.469 1 93.81 299 ARG B O 1
ATOM 6277 N N . MET B 1 300 ? 3.854 -17.328 -35.312 1 93.56 300 MET B N 1
ATOM 6278 C CA . MET B 1 300 ? 2.42 -17.109 -35.469 1 93.56 300 MET B CA 1
ATOM 6279 C C . MET B 1 300 ? 2.137 -15.719 -36.031 1 93.56 300 MET B C 1
ATOM 6281 O O . MET B 1 300 ? 1.391 -15.562 -37 1 93.56 300 MET B O 1
ATOM 6285 N N . ALA B 1 301 ? 2.719 -14.758 -35.438 1 88.06 301 ALA B N 1
ATOM 6286 C CA . ALA B 1 301 ? 2.508 -13.367 -35.812 1 88.06 301 ALA B CA 1
ATOM 6287 C C . ALA B 1 301 ? 2.959 -13.117 -37.25 1 88.06 301 ALA B C 1
ATOM 6289 O O . ALA B 1 301 ? 2.262 -12.453 -38.031 1 88.06 301 ALA B O 1
ATOM 6290 N N . ARG B 1 302 ? 4.074 -13.617 -37.625 1 90.5 302 ARG B N 1
ATOM 6291 C CA . ARG B 1 302 ? 4.648 -13.406 -38.938 1 90.5 302 ARG B CA 1
ATOM 6292 C C . ARG B 1 302 ? 3.83 -14.125 -40.031 1 90.5 302 ARG B C 1
ATOM 6294 O O . ARG B 1 302 ? 3.699 -13.641 -41.156 1 90.5 302 ARG B O 1
ATOM 6301 N N . SER B 1 303 ? 3.307 -15.203 -39.656 1 94.19 303 SER B N 1
ATOM 6302 C CA . SER B 1 303 ? 2.604 -16.016 -40.625 1 94.19 303 SER B CA 1
ATOM 6303 C C . SER B 1 303 ? 1.108 -15.711 -40.625 1 94.19 303 SER B C 1
ATOM 6305 O O . SER B 1 303 ? 0.386 -16.125 -41.562 1 94.19 303 SER B O 1
ATOM 6307 N N . GLY B 1 304 ? 0.638 -15.016 -39.594 1 91.69 304 GLY B N 1
ATOM 6308 C CA . GLY B 1 304 ? -0.783 -14.734 -39.469 1 91.69 304 GLY B CA 1
ATOM 6309 C C . GLY B 1 304 ? -1.606 -15.961 -39.125 1 91.69 304 GLY B C 1
ATOM 6310 O O . GLY B 1 304 ? -2.783 -16.047 -39.469 1 91.69 304 GLY B O 1
ATOM 6311 N N . ARG B 1 305 ? -0.965 -16.969 -38.562 1 93.5 305 ARG B N 1
ATOM 6312 C CA . ARG B 1 305 ? -1.646 -18.188 -38.156 1 93.5 305 ARG B CA 1
ATOM 6313 C C . ARG B 1 305 ? -1.988 -18.172 -36.688 1 93.5 305 ARG B C 1
ATOM 6315 O O . ARG B 1 305 ? -1.337 -17.469 -35.906 1 93.5 305 ARG B O 1
ATOM 6322 N N . GLU B 1 306 ? -2.947 -18.953 -36.375 1 92.44 306 GLU B N 1
ATOM 6323 C CA . GLU B 1 306 ? -3.455 -18.938 -35 1 92.44 306 GLU B CA 1
ATOM 6324 C C . GLU B 1 306 ? -2.744 -19.953 -34.125 1 92.44 306 GLU B C 1
ATOM 6326 O O . GLU B 1 306 ? -2.861 -19.922 -32.906 1 92.44 306 GLU B O 1
ATOM 6331 N N . CYS B 1 307 ? -2.039 -20.875 -34.812 1 96.25 307 CYS B N 1
ATOM 6332 C CA . CYS B 1 307 ? -1.344 -21.906 -34.062 1 96.25 307 CYS B CA 1
ATOM 6333 C C . CYS B 1 307 ? -0.144 -22.438 -34.844 1 96.25 307 CYS B C 1
ATOM 6335 O O . CYS B 1 307 ? 0.064 -22.062 -36 1 96.25 307 CYS B O 1
ATOM 6337 N N . MET B 1 308 ? 0.716 -23.156 -34.156 1 97.25 308 MET B N 1
ATOM 6338 C CA . MET B 1 308 ? 1.763 -24 -34.719 1 97.25 308 MET B CA 1
ATOM 6339 C C . MET B 1 308 ? 1.535 -25.469 -34.344 1 97.25 308 MET B C 1
ATOM 6341 O O . MET B 1 308 ? 0.448 -25.828 -33.875 1 97.25 308 MET B O 1
ATOM 6345 N N . PHE B 1 309 ? 2.551 -26.281 -34.625 1 97.62 309 PHE B N 1
ATOM 6346 C CA . PHE B 1 309 ? 2.297 -27.703 -34.406 1 97.62 309 PHE B CA 1
ATOM 6347 C C . PHE B 1 309 ? 3.469 -28.359 -33.688 1 97.62 309 PHE B C 1
ATOM 6349 O O . PHE B 1 309 ? 4.613 -27.922 -33.812 1 97.62 309 PHE B O 1
ATOM 6356 N N . LEU B 1 310 ? 3.158 -29.297 -32.875 1 97.56 310 LEU B N 1
ATOM 6357 C CA . LEU B 1 310 ? 4.145 -30.203 -32.281 1 97.56 310 LEU B CA 1
ATOM 6358 C C . LEU B 1 310 ? 4.066 -31.578 -32.938 1 97.56 310 LEU B C 1
ATOM 6360 O O . LEU B 1 310 ? 3.047 -32.25 -32.844 1 97.56 310 LEU B O 1
ATOM 6364 N N . ASP B 1 311 ? 5.156 -31.984 -33.5 1 97.12 311 ASP B N 1
ATOM 6365 C CA . ASP B 1 311 ? 5.141 -33.219 -34.281 1 97.12 311 ASP B CA 1
ATOM 6366 C C . ASP B 1 311 ? 5.891 -34.344 -33.562 1 97.12 311 ASP B C 1
ATOM 6368 O O . ASP B 1 311 ? 7.121 -34.375 -33.594 1 97.12 311 ASP B O 1
ATOM 6372 N N . LEU B 1 312 ? 5.168 -35.219 -33.031 1 94 312 LEU B N 1
ATOM 6373 C CA . LEU B 1 312 ? 5.73 -36.406 -32.438 1 94 312 LEU B CA 1
ATOM 6374 C C . LEU B 1 312 ? 5.715 -37.594 -33.438 1 94 312 LEU B C 1
ATOM 6376 O O . LEU B 1 312 ? 6.547 -38.5 -33.344 1 94 312 LEU B O 1
ATOM 6380 N N . SER B 1 313 ? 4.742 -37.625 -34.312 1 92.38 313 SER B N 1
ATOM 6381 C CA . SER B 1 313 ? 4.531 -38.75 -35.219 1 92.38 313 SER B CA 1
ATOM 6382 C C . SER B 1 313 ? 5.777 -39 -36.062 1 92.38 313 SER B C 1
ATOM 6384 O O . SER B 1 313 ? 6.141 -40.156 -36.281 1 92.38 313 SER B O 1
ATOM 6386 N N . THR B 1 314 ? 6.457 -37.969 -36.406 1 92.19 314 THR B N 1
ATOM 6387 C CA . THR B 1 314 ? 7.633 -38.094 -37.25 1 92.19 314 THR B CA 1
ATOM 6388 C C . THR B 1 314 ? 8.898 -38.219 -36.438 1 92.19 314 THR B C 1
ATOM 6390 O O . THR B 1 314 ? 9.852 -38.875 -36.812 1 92.19 314 THR B O 1
ATOM 6393 N N . TYR B 1 315 ? 8.836 -37.625 -35.25 1 92.25 315 TYR B N 1
ATOM 6394 C CA . TYR B 1 315 ? 10.125 -37.375 -34.594 1 92.25 315 TYR B CA 1
ATOM 6395 C C . TYR B 1 315 ? 10.227 -38.094 -33.281 1 92.25 315 TYR B C 1
ATOM 6397 O O . TYR B 1 315 ? 11.266 -38.062 -32.594 1 92.25 315 TYR B O 1
ATOM 6405 N N . TYR B 1 316 ? 9.211 -38.844 -32.938 1 90.5 316 TYR B N 1
ATOM 6406 C CA . TYR B 1 316 ? 9.203 -39.5 -31.625 1 90.5 316 TYR B CA 1
ATOM 6407 C C . TYR B 1 316 ? 10.367 -40.5 -31.516 1 90.5 316 TYR B C 1
ATOM 6409 O O . TYR B 1 316 ? 10.602 -41.281 -32.438 1 90.5 316 TYR B O 1
ATOM 6417 N N . SER B 1 317 ? 11.062 -40.375 -30.406 1 84.44 317 SER B N 1
ATOM 6418 C CA . SER B 1 317 ? 12.242 -41.219 -30.234 1 84.44 317 SER B CA 1
ATOM 6419 C C . SER B 1 317 ? 12.172 -42 -28.906 1 84.44 317 SER B C 1
ATOM 6421 O O . SER B 1 317 ? 13.203 -42.438 -28.391 1 84.44 317 SER B O 1
ATOM 6423 N N . GLY B 1 318 ? 11.016 -42 -28.297 1 78.12 318 GLY B N 1
ATOM 6424 C CA . GLY B 1 318 ? 10.883 -42.719 -27.031 1 78.12 318 GLY B CA 1
ATOM 6425 C C . GLY B 1 318 ? 10.906 -44.219 -27.203 1 78.12 318 GLY B C 1
ATOM 6426 O O . GLY B 1 318 ? 10.766 -44.719 -28.312 1 78.12 318 GLY B O 1
ATOM 6427 N N . ARG B 1 319 ? 11.203 -44.875 -26.078 1 78.88 319 ARG B N 1
ATOM 6428 C CA . ARG B 1 319 ? 11.312 -46.344 -26.094 1 78.88 319 ARG B CA 1
ATOM 6429 C C . ARG B 1 319 ? 9.93 -47 -26.109 1 78.88 319 ARG B C 1
ATOM 6431 O O . ARG B 1 319 ? 9.719 -48 -26.797 1 78.88 319 ARG B O 1
ATOM 6438 N N . GLU B 1 320 ? 9.094 -46.344 -25.375 1 85.25 320 GLU B N 1
ATOM 6439 C CA . GLU B 1 320 ? 7.715 -46.812 -25.312 1 85.25 320 GLU B CA 1
ATOM 6440 C C . GLU B 1 320 ? 6.855 -46.188 -26.391 1 85.25 320 GLU B C 1
ATOM 6442 O O . GLU B 1 320 ? 7.273 -45.188 -27.016 1 85.25 320 GLU B O 1
ATOM 6447 N N . SER B 1 321 ? 5.699 -46.844 -26.547 1 90.44 321 SER B N 1
ATOM 6448 C CA . SER B 1 321 ? 4.77 -46.188 -27.469 1 90.44 321 SER B CA 1
ATOM 6449 C C . SER B 1 321 ? 4.27 -44.875 -26.906 1 90.44 321 SER B C 1
ATOM 6451 O O . SER B 1 321 ? 4.25 -44.656 -25.688 1 90.44 321 SER B O 1
ATOM 6453 N N . ILE B 1 322 ? 3.883 -43.938 -27.844 1 91.81 322 ILE B N 1
ATOM 6454 C CA . ILE B 1 322 ? 3.367 -42.656 -27.438 1 91.81 322 ILE B CA 1
ATOM 6455 C C . ILE B 1 322 ? 2.172 -42.812 -26.5 1 91.81 322 ILE B C 1
ATOM 6457 O O . ILE B 1 322 ? 2.049 -42.125 -25.5 1 91.81 322 ILE B O 1
ATOM 6461 N N . ARG B 1 323 ? 1.281 -43.75 -26.781 1 92.38 323 ARG B N 1
ATOM 6462 C CA . ARG B 1 323 ? 0.082 -44.031 -25.984 1 92.38 323 ARG B CA 1
ATOM 6463 C C . ARG B 1 323 ? 0.443 -44.5 -24.578 1 92.38 323 ARG B C 1
ATOM 6465 O O . ARG B 1 323 ? -0.242 -44.156 -23.609 1 92.38 323 ARG B O 1
ATOM 6472 N N . GLU B 1 324 ? 1.45 -45.281 -24.469 1 89.44 324 GLU B N 1
ATOM 6473 C CA . GLU B 1 324 ? 1.883 -45.812 -23.172 1 89.44 324 GLU B CA 1
ATOM 6474 C C . GLU B 1 324 ? 2.598 -44.781 -22.344 1 89.44 324 GLU B C 1
ATOM 6476 O O . GLU B 1 324 ? 2.395 -44.688 -21.125 1 89.44 324 GLU B O 1
ATOM 6481 N N . ARG B 1 325 ? 3.367 -44 -23.047 1 86.19 325 ARG B N 1
ATOM 6482 C CA . ARG B 1 325 ? 4.195 -43.031 -22.344 1 86.19 325 ARG B CA 1
ATOM 6483 C C . ARG B 1 325 ? 3.379 -41.812 -21.938 1 86.19 325 ARG B C 1
ATOM 6485 O O . ARG B 1 325 ? 3.621 -41.219 -20.891 1 86.19 325 ARG B O 1
ATOM 6492 N N . PHE B 1 326 ? 2.48 -41.375 -22.828 1 92 326 PHE B N 1
ATOM 6493 C CA . PHE B 1 326 ? 1.662 -40.188 -22.609 1 92 326 PHE B CA 1
ATOM 6494 C C . PHE B 1 326 ? 0.182 -40.5 -22.766 1 92 326 PHE B C 1
ATOM 6496 O O . PHE B 1 326 ? -0.51 -39.906 -23.578 1 92 326 PHE B O 1
ATOM 6503 N N . PRO B 1 327 ? -0.319 -41.375 -21.859 1 92.19 327 PRO B N 1
ATOM 6504 C CA . PRO B 1 327 ? -1.685 -41.875 -22.047 1 92.19 327 PRO B CA 1
ATOM 6505 C C . PRO B 1 327 ? -2.729 -40.781 -22 1 92.19 327 PRO B C 1
ATOM 6507 O O . PRO B 1 327 ? -3.656 -40.75 -22.812 1 92.19 327 PRO B O 1
ATOM 6510 N N . THR B 1 328 ? -2.629 -39.812 -21.062 1 92.88 328 THR B N 1
ATOM 6511 C CA . THR B 1 328 ? -3.621 -38.781 -20.906 1 92.88 328 THR B CA 1
ATOM 6512 C C . THR B 1 328 ? -3.613 -37.844 -22.109 1 92.88 328 THR B C 1
ATOM 6514 O O . THR B 1 328 ? -4.672 -37.469 -22.625 1 92.88 328 THR B O 1
ATOM 6517 N N . ILE B 1 329 ? -2.428 -37.438 -22.562 1 94.38 329 ILE B N 1
ATOM 6518 C CA . ILE B 1 329 ? -2.295 -36.531 -23.688 1 94.38 329 ILE B CA 1
ATOM 6519 C C . ILE B 1 329 ? -2.816 -37.219 -24.953 1 94.38 329 ILE B C 1
ATOM 6521 O O . ILE B 1 329 ? -3.553 -36.594 -25.734 1 94.38 329 ILE B O 1
ATOM 6525 N N . TYR B 1 330 ? -2.449 -38.469 -25.078 1 95.38 330 TYR B N 1
ATOM 6526 C CA . TYR B 1 330 ? -2.885 -39.25 -26.25 1 95.38 330 TYR B CA 1
ATOM 6527 C C . TYR B 1 330 ? -4.406 -39.312 -26.312 1 95.38 330 TYR B C 1
ATOM 6529 O O . TYR B 1 330 ? -5.004 -39 -27.328 1 95.38 330 TYR B O 1
ATOM 6537 N N . GLU B 1 331 ? -4.98 -39.688 -25.203 1 95.88 331 GLU B N 1
ATOM 6538 C CA . GLU B 1 331 ? -6.426 -39.906 -25.156 1 95.88 331 GLU B CA 1
ATOM 6539 C C . GLU B 1 331 ? -7.168 -38.562 -25.344 1 95.88 331 GLU B C 1
ATOM 6541 O O . GLU B 1 331 ? -8.188 -38.531 -26.047 1 95.88 331 GLU B O 1
ATOM 6546 N N . THR B 1 332 ? -6.715 -37.531 -24.734 1 95.25 332 THR B N 1
ATOM 6547 C CA . THR B 1 332 ? -7.371 -36.219 -24.812 1 95.25 332 THR B CA 1
ATOM 6548 C C . THR B 1 332 ? -7.309 -35.656 -26.234 1 95.25 332 THR B C 1
ATOM 6550 O O . THR B 1 332 ? -8.305 -35.156 -26.766 1 95.25 332 THR B O 1
ATOM 6553 N N . CYS B 1 333 ? -6.145 -35.75 -26.891 1 96.5 333 CYS B N 1
ATOM 6554 C CA . CYS B 1 333 ? -6.008 -35.281 -28.266 1 96.5 333 CYS B CA 1
ATOM 6555 C C . CYS B 1 333 ? -6.863 -36.125 -29.203 1 96.5 333 CYS B C 1
ATOM 6557 O O . CYS B 1 333 ? -7.484 -35.594 -30.125 1 96.5 333 CYS B O 1
ATOM 6559 N N . LEU B 1 334 ? -6.879 -37.406 -28.906 1 96.88 334 LEU B N 1
ATOM 6560 C CA . LEU B 1 334 ? -7.691 -38.281 -29.719 1 96.88 334 LEU B CA 1
ATOM 6561 C C . LEU B 1 334 ? -9.172 -37.938 -29.625 1 96.88 334 LEU B C 1
ATOM 6563 O O . LEU B 1 334 ? -9.891 -37.938 -30.625 1 96.88 334 LEU B O 1
ATOM 6567 N N . GLN B 1 335 ? -9.594 -37.656 -28.438 1 96.44 335 GLN B N 1
ATOM 6568 C CA . GLN B 1 335 ? -10.969 -37.188 -28.234 1 96.44 335 GLN B CA 1
ATOM 6569 C C . GLN B 1 335 ? -11.266 -35.938 -29.047 1 96.44 335 GLN B C 1
ATOM 6571 O O . GLN B 1 335 ? -12.406 -35.719 -29.484 1 96.44 335 GLN B O 1
ATOM 6576 N N . GLY B 1 336 ? -10.281 -35.156 -29.25 1 95.81 336 GLY B N 1
ATOM 6577 C CA . GLY B 1 336 ? -10.422 -33.969 -30.062 1 95.81 336 GLY B CA 1
ATOM 6578 C C . GLY B 1 336 ? -10.242 -34.219 -31.547 1 95.81 336 GLY B C 1
ATOM 6579 O O . GLY B 1 336 ? -10.32 -33.312 -32.375 1 95.81 336 GLY B O 1
ATOM 6580 N N . GLY B 1 337 ? -9.969 -35.406 -31.906 1 96.12 337 GLY B N 1
ATOM 6581 C CA . GLY B 1 337 ? -9.859 -35.781 -33.312 1 96.12 337 GLY B CA 1
ATOM 6582 C C . GLY B 1 337 ? -8.43 -35.75 -33.844 1 96.12 337 GLY B C 1
ATOM 6583 O O . GLY B 1 337 ? -8.203 -35.75 -35.031 1 96.12 337 GLY B O 1
ATOM 6584 N N . VAL B 1 338 ? -7.516 -35.656 -32.938 1 96.75 338 VAL B N 1
ATOM 6585 C CA . VAL B 1 338 ? -6.113 -35.625 -33.312 1 96.75 338 VAL B CA 1
ATOM 6586 C C . VAL B 1 338 ? -5.395 -36.875 -32.812 1 96.75 338 VAL B C 1
ATOM 6588 O O . VAL B 1 338 ? -5.199 -37.031 -31.625 1 96.75 338 VAL B O 1
ATOM 6591 N N . ASP B 1 339 ? -5.031 -37.75 -33.719 1 97.12 339 ASP B N 1
ATOM 6592 C CA . ASP B 1 339 ? -4.191 -38.875 -33.375 1 97.12 339 ASP B CA 1
ATOM 6593 C C . ASP B 1 339 ? -2.713 -38.5 -33.406 1 97.12 339 ASP B C 1
ATOM 6595 O O . ASP B 1 339 ? -2.09 -38.5 -34.469 1 97.12 339 ASP B O 1
ATOM 6599 N N . ILE B 1 340 ? -2.127 -38.344 -32.281 1 96.19 340 ILE B N 1
ATOM 6600 C CA . ILE B 1 340 ? -0.813 -37.719 -32.156 1 96.19 340 ILE B CA 1
ATOM 6601 C C . ILE B 1 340 ? 0.265 -38.688 -32.594 1 96.19 340 ILE B C 1
ATOM 6603 O O . ILE B 1 340 ? 1.429 -38.312 -32.781 1 96.19 340 ILE B O 1
ATOM 6607 N N . SER B 1 341 ? -0.074 -40 -32.812 1 94.19 341 SER B N 1
ATOM 6608 C CA . SER B 1 341 ? 0.855 -40.969 -33.344 1 94.19 341 SER B CA 1
ATOM 6609 C C . SER B 1 341 ? 0.978 -40.844 -34.875 1 94.19 341 SER B C 1
ATOM 6611 O O . SER B 1 341 ? 1.92 -41.375 -35.469 1 94.19 341 SER B O 1
ATOM 6613 N N . CYS B 1 342 ? 0.071 -40.125 -35.438 1 94.69 342 CYS B N 1
ATOM 6614 C CA . CYS B 1 342 ? 0.037 -40.125 -36.906 1 94.69 342 CYS B CA 1
ATOM 6615 C C . CYS B 1 342 ? 0.074 -38.688 -37.438 1 94.69 342 CYS B C 1
ATOM 6617 O O . CYS B 1 342 ? 0.365 -38.469 -38.625 1 94.69 342 CYS B O 1
ATOM 6619 N N . GLU B 1 343 ? -0.252 -37.75 -36.656 1 95.25 343 GLU B N 1
ATOM 6620 C CA . GLU B 1 343 ? -0.287 -36.375 -37.125 1 95.25 343 GLU B CA 1
ATOM 6621 C C . GLU B 1 343 ? 0.199 -35.406 -36.062 1 95.25 343 GLU B C 1
ATOM 6623 O O . GLU B 1 343 ? 0.169 -35.719 -34.875 1 95.25 343 GLU B O 1
ATOM 6628 N N . PRO B 1 344 ? 0.61 -34.188 -36.5 1 96.94 344 PRO B N 1
ATOM 6629 C CA . PRO B 1 344 ? 1.091 -33.219 -35.562 1 96.94 344 PRO B CA 1
ATOM 6630 C C . PRO B 1 344 ? -0.031 -32.625 -34.688 1 96.94 344 PRO B C 1
ATOM 6632 O O . PRO B 1 344 ? -1.174 -32.531 -35.156 1 96.94 344 PRO B O 1
ATOM 6635 N N . ILE B 1 345 ? 0.271 -32.188 -33.469 1 97.62 345 ILE B N 1
ATOM 6636 C CA . ILE B 1 345 ? -0.668 -31.609 -32.5 1 97.62 345 ILE B CA 1
ATOM 6637 C C . ILE B 1 345 ? -0.73 -30.094 -32.719 1 97.62 345 ILE B C 1
ATOM 6639 O O . ILE B 1 345 ? 0.289 -29.406 -32.625 1 97.62 345 ILE B O 1
ATOM 6643 N N . PRO B 1 346 ? -1.918 -29.469 -33.031 1 97.31 346 PRO B N 1
ATOM 6644 C CA . PRO B 1 346 ? -1.995 -28 -33 1 97.31 346 PRO B CA 1
ATOM 6645 C C . PRO B 1 346 ? -1.727 -27.422 -31.609 1 97.31 346 PRO B C 1
ATOM 6647 O O . PRO B 1 346 ? -2.303 -27.875 -30.625 1 97.31 346 PRO B O 1
ATOM 6650 N N . ILE B 1 347 ? -0.828 -26.453 -31.578 1 97.44 347 ILE B N 1
ATOM 6651 C CA . ILE B 1 347 ? -0.428 -25.922 -30.266 1 97.44 347 ILE B CA 1
ATOM 6652 C C . ILE B 1 347 ? -0.428 -24.406 -30.297 1 97.44 347 ILE B C 1
ATOM 6654 O O . ILE B 1 347 ? -0.317 -23.797 -31.375 1 97.44 347 ILE B O 1
ATOM 6658 N N . VAL B 1 348 ? -0.582 -23.766 -29.156 1 96.19 348 VAL B N 1
ATOM 6659 C CA . VAL B 1 348 ? -0.492 -22.328 -28.953 1 96.19 348 VAL B CA 1
ATOM 6660 C C . VAL B 1 348 ? 0.13 -22.031 -27.594 1 96.19 348 VAL B C 1
ATOM 6662 O O . VAL B 1 348 ? -0.089 -22.781 -26.641 1 96.19 348 VAL B O 1
ATOM 6665 N N . PRO B 1 349 ? 1.02 -21.031 -27.531 1 96.44 349 PRO B N 1
ATOM 6666 C CA . PRO B 1 349 ? 1.486 -20.656 -26.203 1 96.44 349 PRO B CA 1
ATOM 6667 C C . PRO B 1 349 ? 0.352 -20.219 -25.281 1 96.44 349 PRO B C 1
ATOM 6669 O O . PRO B 1 349 ? -0.637 -19.641 -25.75 1 96.44 349 PRO B O 1
ATOM 6672 N N . ALA B 1 350 ? 0.469 -20.5 -24 1 96.94 350 ALA B N 1
ATOM 6673 C CA . ALA B 1 350 ? -0.598 -20.188 -23.047 1 96.94 350 ALA B CA 1
ATOM 6674 C C . ALA B 1 350 ? -0.026 -19.828 -21.688 1 96.94 350 ALA B C 1
ATOM 6676 O O . ALA B 1 350 ? 0.971 -20.406 -21.25 1 96.94 350 ALA B O 1
ATOM 6677 N N . ALA B 1 351 ? -0.708 -18.859 -21.047 1 97.38 351 ALA B N 1
ATOM 6678 C CA . ALA B 1 351 ? -0.301 -18.516 -19.688 1 97.38 351 ALA B CA 1
ATOM 6679 C C . ALA B 1 351 ? -0.326 -19.734 -18.781 1 97.38 351 ALA B C 1
ATOM 6681 O O . ALA B 1 351 ? -1.315 -20.469 -18.734 1 97.38 351 ALA B O 1
ATOM 6682 N N . HIS B 1 352 ? 0.756 -19.875 -18.016 1 96.62 352 HIS B N 1
ATOM 6683 C CA . HIS B 1 352 ? 0.924 -21.156 -17.328 1 96.62 352 HIS B CA 1
ATOM 6684 C C . HIS B 1 352 ? 1.186 -20.953 -15.836 1 96.62 352 HIS B C 1
ATOM 6686 O O . HIS B 1 352 ? 0.616 -21.656 -15 1 96.62 352 HIS B O 1
ATOM 6692 N N . TYR B 1 353 ? 2.074 -20.016 -15.531 1 97.19 353 TYR B N 1
ATOM 6693 C CA . TYR B 1 353 ? 2.486 -19.875 -14.141 1 97.19 353 TYR B CA 1
ATOM 6694 C C . TYR B 1 353 ? 2.918 -18.438 -13.852 1 97.19 353 TYR B C 1
ATOM 6696 O O . TYR B 1 353 ? 3.678 -17.844 -14.617 1 97.19 353 TYR B O 1
ATOM 6704 N N . LEU B 1 354 ? 2.449 -17.922 -12.781 1 98 354 LEU B N 1
ATOM 6705 C CA . LEU B 1 354 ? 2.896 -16.609 -12.32 1 98 354 LEU B CA 1
ATOM 6706 C C . LEU B 1 354 ? 4.055 -16.75 -11.336 1 98 354 LEU B C 1
ATOM 6708 O O . LEU B 1 354 ? 3.865 -17.203 -10.211 1 98 354 LEU B O 1
ATOM 6712 N N . CYS B 1 355 ? 5.262 -16.281 -11.758 1 98 355 CYS B N 1
ATOM 6713 C CA . CYS B 1 355 ? 6.445 -16.391 -10.914 1 98 355 CYS B CA 1
ATOM 6714 C C . CYS B 1 355 ? 6.422 -15.359 -9.805 1 98 355 CYS B C 1
ATOM 6716 O O . CYS B 1 355 ? 7.062 -15.539 -8.766 1 98 355 CYS B O 1
ATOM 6718 N N . GLY B 1 356 ? 5.75 -14.281 -10.086 1 97.94 356 GLY B N 1
ATOM 6719 C CA . GLY B 1 356 ? 5.551 -13.273 -9.055 1 97.94 356 GLY B CA 1
ATOM 6720 C C . GLY B 1 356 ? 4.367 -13.562 -8.148 1 97.94 356 GLY B C 1
ATOM 6721 O O . GLY B 1 356 ? 3.93 -14.711 -8.047 1 97.94 356 GLY B O 1
ATOM 6722 N N . GLY B 1 357 ? 3.934 -12.578 -7.387 1 98.62 357 GLY B N 1
ATOM 6723 C CA . GLY B 1 357 ? 2.803 -12.75 -6.488 1 98.62 357 GLY B CA 1
ATOM 6724 C C . GLY B 1 357 ? 2.971 -12 -5.176 1 98.62 357 GLY B C 1
ATOM 6725 O O . GLY B 1 357 ? 3.672 -10.992 -5.113 1 98.62 357 GLY B O 1
ATOM 6726 N N . VAL B 1 358 ? 2.236 -12.461 -4.176 1 98.88 358 VAL B N 1
ATOM 6727 C CA . VAL B 1 358 ? 2.338 -11.906 -2.83 1 98.88 358 VAL B CA 1
ATOM 6728 C C . VAL B 1 358 ? 3.729 -12.18 -2.262 1 98.88 358 VAL B C 1
ATOM 6730 O O . VAL B 1 358 ? 4.172 -13.328 -2.211 1 98.88 358 VAL B O 1
ATOM 6733 N N . LYS B 1 359 ? 4.422 -11.141 -1.896 1 98.62 359 LYS B N 1
ATOM 6734 C CA . LYS B 1 359 ? 5.742 -11.312 -1.299 1 98.62 359 LYS B CA 1
ATOM 6735 C C . LYS B 1 359 ? 5.676 -12.188 -0.052 1 98.62 359 LYS B C 1
ATOM 6737 O O . LYS B 1 359 ? 4.902 -11.906 0.868 1 98.62 359 LYS B O 1
ATOM 6742 N N . ALA B 1 360 ? 6.441 -13.273 -0.016 1 98.56 360 ALA B N 1
ATOM 6743 C CA . ALA B 1 360 ? 6.48 -14.188 1.122 1 98.56 360 ALA B CA 1
ATOM 6744 C C . ALA B 1 360 ? 7.914 -14.445 1.575 1 98.56 360 ALA B C 1
ATOM 6746 O O . ALA B 1 360 ? 8.82 -14.57 0.747 1 98.56 360 ALA B O 1
ATOM 6747 N N . ASP B 1 361 ? 8.102 -14.523 2.869 1 98.25 361 ASP B N 1
ATOM 6748 C CA . ASP B 1 361 ? 9.438 -14.812 3.375 1 98.25 361 ASP B CA 1
ATOM 6749 C C . ASP B 1 361 ? 9.703 -16.312 3.406 1 98.25 361 ASP B C 1
ATOM 6751 O O . ASP B 1 361 ? 8.984 -17.094 2.77 1 98.25 361 ASP B O 1
ATOM 6755 N N . LEU B 1 362 ? 10.727 -16.766 4.07 1 98.31 362 LEU B N 1
ATOM 6756 C CA . LEU B 1 362 ? 11.188 -18.141 4.004 1 98.31 362 LEU B CA 1
ATOM 6757 C C . LEU B 1 362 ? 10.266 -19.062 4.797 1 98.31 362 LEU B C 1
ATOM 6759 O O . LEU B 1 362 ? 10.414 -20.297 4.754 1 98.31 362 LEU B O 1
ATOM 6763 N N . PHE B 1 363 ? 9.242 -18.516 5.449 1 98.25 363 PHE B N 1
ATOM 6764 C CA . PHE B 1 363 ? 8.25 -19.297 6.184 1 98.25 363 PHE B CA 1
ATOM 6765 C C . PHE B 1 363 ? 6.875 -19.156 5.547 1 98.25 363 PHE B C 1
ATOM 6767 O O . PHE B 1 363 ? 5.887 -19.672 6.082 1 98.25 363 PHE B O 1
ATOM 6774 N N . GLY B 1 364 ? 6.816 -18.453 4.438 1 98.56 364 GLY B N 1
ATOM 6775 C CA . GLY B 1 364 ? 5.551 -18.25 3.748 1 98.56 364 GLY B CA 1
ATOM 6776 C C . GLY B 1 364 ? 4.762 -17.062 4.289 1 98.56 364 GLY B C 1
ATOM 6777 O O . GLY B 1 364 ? 3.613 -16.859 3.896 1 98.56 364 GLY B O 1
ATOM 6778 N N . ARG B 1 365 ? 5.41 -16.234 5.211 1 98.5 365 ARG B N 1
ATOM 6779 C CA . ARG B 1 365 ? 4.738 -15.078 5.789 1 98.5 365 ARG B CA 1
ATOM 6780 C C . ARG B 1 365 ? 4.703 -13.922 4.797 1 98.5 365 ARG B C 1
ATOM 6782 O O . ARG B 1 365 ? 5.723 -13.57 4.199 1 98.5 365 ARG B O 1
ATOM 6789 N N . ALA B 1 366 ? 3.473 -13.336 4.594 1 98.56 366 ALA B N 1
ATOM 6790 C CA . ALA B 1 366 ? 3.359 -12.102 3.814 1 98.56 366 ALA B CA 1
ATOM 6791 C C . ALA B 1 366 ? 3.824 -10.898 4.625 1 98.56 366 ALA B C 1
ATOM 6793 O O . ALA B 1 366 ? 4.348 -11.047 5.73 1 98.56 366 ALA B O 1
ATOM 6794 N N . SER B 1 367 ? 3.711 -9.734 4.004 1 97.12 367 SER B N 1
ATOM 6795 C CA . SER B 1 367 ? 4.199 -8.516 4.645 1 97.12 367 SER B CA 1
ATOM 6796 C C . SER B 1 367 ? 3.207 -7.996 5.68 1 97.12 367 SER B C 1
ATOM 6798 O O . SER B 1 367 ? 3.512 -7.066 6.43 1 97.12 367 SER B O 1
ATOM 6800 N N . VAL B 1 368 ? 2.049 -8.523 5.777 1 97.38 368 VAL B N 1
ATOM 6801 C CA . VAL B 1 368 ? 1.057 -8.18 6.793 1 97.38 368 VAL B CA 1
ATOM 6802 C C . VAL B 1 368 ? 0.98 -9.289 7.84 1 97.38 368 VAL B C 1
ATOM 6804 O O . VAL B 1 368 ? 0.923 -10.469 7.5 1 97.38 368 VAL B O 1
ATOM 6807 N N . LYS B 1 369 ? 0.905 -8.914 9.094 1 96.81 369 LYS B N 1
ATOM 6808 C CA . LYS B 1 369 ? 0.905 -9.859 10.203 1 96.81 369 LYS B CA 1
ATOM 6809 C C . LYS B 1 369 ? -0.265 -10.836 10.094 1 96.81 369 LYS B C 1
ATOM 6811 O O . LYS B 1 369 ? -1.377 -10.438 9.734 1 96.81 369 LYS B O 1
ATOM 6816 N N . ASN B 1 370 ? -0.033 -12.141 10.305 1 97.88 370 ASN B N 1
ATOM 6817 C CA . ASN B 1 370 ? -0.998 -13.234 10.375 1 97.88 370 ASN B CA 1
ATOM 6818 C C . ASN B 1 370 ? -1.473 -13.648 8.984 1 97.88 370 ASN B C 1
ATOM 6820 O O . ASN B 1 370 ? -2.471 -14.359 8.852 1 97.88 370 ASN B O 1
ATOM 6824 N N . LEU B 1 371 ? -0.816 -13.148 7.914 1 98.75 371 LEU B N 1
ATOM 6825 C CA . LEU B 1 371 ? -1.123 -13.539 6.543 1 98.75 371 LEU B CA 1
ATOM 6826 C C . LEU B 1 371 ? 0.006 -14.375 5.949 1 98.75 371 LEU B C 1
ATOM 6828 O O . LEU B 1 371 ? 1.179 -14.016 6.066 1 98.75 371 LEU B O 1
ATOM 6832 N N . TYR B 1 372 ? -0.392 -15.477 5.422 1 98.88 372 TYR B N 1
ATOM 6833 C CA . TYR B 1 372 ? 0.547 -16.359 4.73 1 98.88 372 TYR B CA 1
ATOM 6834 C C . TYR B 1 372 ? 0.157 -16.531 3.266 1 98.88 372 TYR B C 1
ATOM 6836 O O . TYR B 1 372 ? -1.023 -16.438 2.918 1 98.88 372 TYR B O 1
ATOM 6844 N N . ALA B 1 373 ? 1.119 -16.688 2.396 1 98.94 373 ALA B N 1
ATOM 6845 C CA . ALA B 1 373 ? 0.919 -17 0.983 1 98.94 373 ALA B CA 1
ATOM 6846 C C . ALA B 1 373 ? 1.746 -18.219 0.566 1 98.94 373 ALA B C 1
ATOM 6848 O O . ALA B 1 373 ? 2.945 -18.281 0.843 1 98.94 373 ALA B O 1
ATOM 6849 N N . LEU B 1 374 ? 1.063 -19.156 -0.078 1 98.81 374 LEU B N 1
ATOM 6850 C CA . LEU B 1 374 ? 1.696 -20.422 -0.433 1 98.81 374 LEU B CA 1
ATOM 6851 C C . LEU B 1 374 ? 1.353 -20.828 -1.864 1 98.81 374 LEU B C 1
ATOM 6853 O O . LEU B 1 374 ? 0.227 -20.609 -2.32 1 98.81 374 LEU B O 1
ATOM 6857 N N . GLY B 1 375 ? 2.309 -21.469 -2.486 1 98.44 375 GLY B N 1
ATOM 6858 C CA . GLY B 1 375 ? 2.076 -21.891 -3.861 1 98.44 375 GLY B CA 1
ATOM 6859 C C . GLY B 1 375 ? 2.182 -20.75 -4.855 1 98.44 375 GLY B C 1
ATOM 6860 O O . GLY B 1 375 ? 2.996 -19.844 -4.68 1 98.44 375 GLY B O 1
ATOM 6861 N N . GLU B 1 376 ? 1.405 -20.828 -5.883 1 98.5 376 GLU B N 1
ATOM 6862 C CA . GLU B 1 376 ? 1.59 -19.922 -7.012 1 98.5 376 GLU B CA 1
ATOM 6863 C C . GLU B 1 376 ? 1.188 -18.5 -6.641 1 98.5 376 GLU B C 1
ATOM 6865 O O . GLU B 1 376 ? 1.624 -17.547 -7.281 1 98.5 376 GLU B O 1
ATOM 6870 N N . VAL B 1 377 ? 0.333 -18.328 -5.605 1 98.75 377 VAL B N 1
ATOM 6871 C CA . VAL B 1 377 ? -0.062 -16.984 -5.195 1 98.75 377 VAL B CA 1
ATOM 6872 C C . VAL B 1 377 ? 1.128 -16.266 -4.566 1 98.75 377 VAL B C 1
ATOM 6874 O O . VAL B 1 377 ? 1.177 -15.031 -4.547 1 98.75 377 VAL B O 1
ATOM 6877 N N . ALA B 1 378 ? 2.117 -17.031 -4.141 1 98.75 378 ALA B N 1
ATOM 6878 C CA . ALA B 1 378 ? 3.248 -16.5 -3.389 1 98.75 378 ALA B CA 1
ATOM 6879 C C . ALA B 1 378 ? 4.434 -16.219 -4.309 1 98.75 378 ALA B C 1
ATOM 6881 O O . ALA B 1 378 ? 4.633 -16.922 -5.305 1 98.75 378 ALA B O 1
ATOM 6882 N N . CYS B 1 379 ? 5.125 -15.219 -3.986 1 98.62 379 CYS B N 1
ATOM 6883 C CA . CYS B 1 379 ? 6.469 -15.039 -4.52 1 98.62 379 CYS B CA 1
ATOM 6884 C C . CYS B 1 379 ? 7.516 -15.172 -3.418 1 98.62 379 CYS B C 1
ATOM 6886 O O . CYS B 1 379 ? 7.844 -14.195 -2.742 1 98.62 379 CYS B O 1
ATOM 6888 N N . THR B 1 380 ? 8.086 -16.312 -3.326 1 97.81 380 THR B N 1
ATOM 6889 C CA . THR B 1 380 ? 9.172 -16.578 -2.381 1 97.81 380 THR B CA 1
ATOM 6890 C C . THR B 1 380 ? 10.516 -16.172 -2.977 1 97.81 380 THR B C 1
ATOM 6892 O O . THR B 1 380 ? 11.516 -16.078 -2.256 1 97.81 380 THR B O 1
ATOM 6895 N N . GLY B 1 381 ? 10.516 -16 -4.27 1 98.19 381 GLY B N 1
ATOM 6896 C CA . GLY B 1 381 ? 11.742 -15.719 -5 1 98.19 381 GLY B CA 1
ATOM 6897 C C . GLY B 1 381 ? 12.414 -16.953 -5.555 1 98.19 381 GLY B C 1
ATOM 6898 O O . GLY B 1 381 ? 13.438 -16.875 -6.227 1 98.19 381 GLY B O 1
ATOM 6899 N N . LEU B 1 382 ? 11.828 -18.078 -5.355 1 98.56 382 LEU B N 1
ATOM 6900 C CA . LEU B 1 382 ? 12.391 -19.344 -5.805 1 98.56 382 LEU B CA 1
ATOM 6901 C C . LEU B 1 382 ? 12.547 -19.359 -7.32 1 98.56 382 LEU B C 1
ATOM 6903 O O . LEU B 1 382 ? 13.578 -19.797 -7.836 1 98.56 382 LEU B O 1
ATOM 6907 N N . HIS B 1 383 ? 11.547 -18.844 -8.008 1 97.88 383 HIS B N 1
ATOM 6908 C CA . HIS B 1 383 ? 11.445 -19.078 -9.438 1 97.88 383 HIS B CA 1
ATOM 6909 C C . HIS B 1 383 ? 12.109 -17.969 -10.234 1 97.88 383 HIS B C 1
ATOM 6911 O O . HIS B 1 383 ? 12.328 -18.109 -11.445 1 97.88 383 HIS B O 1
ATOM 6917 N N . GLY B 1 384 ? 12.445 -16.875 -9.578 1 97.19 384 GLY B N 1
ATOM 6918 C CA . GLY B 1 384 ? 13.031 -15.773 -10.32 1 97.19 384 GLY B CA 1
ATOM 6919 C C . GLY B 1 384 ? 12.188 -15.32 -11.492 1 97.19 384 GLY B C 1
ATOM 6920 O O . GLY B 1 384 ? 10.961 -15.195 -11.375 1 97.19 384 GLY B O 1
ATOM 6921 N N . ALA B 1 385 ? 12.836 -15.078 -12.625 1 97.06 385 ALA B N 1
ATOM 6922 C CA . ALA B 1 385 ? 12.156 -14.516 -13.789 1 97.06 385 ALA B CA 1
ATOM 6923 C C . ALA B 1 385 ? 11.547 -15.617 -14.656 1 97.06 385 ALA B C 1
ATOM 6925 O O . ALA B 1 385 ? 10.797 -15.336 -15.586 1 97.06 385 ALA B O 1
ATOM 6926 N N . ASN B 1 386 ? 11.797 -16.844 -14.328 1 95.94 386 ASN B N 1
ATOM 6927 C CA . ASN B 1 386 ? 11.305 -17.984 -15.078 1 95.94 386 ASN B CA 1
ATOM 6928 C C . ASN B 1 386 ? 11.422 -19.281 -14.273 1 95.94 386 ASN B C 1
ATOM 6930 O O . ASN B 1 386 ? 12.531 -19.688 -13.906 1 95.94 386 ASN B O 1
ATOM 6934 N N . ARG B 1 387 ? 10.352 -19.906 -14.148 1 95.81 387 ARG B N 1
ATOM 6935 C CA . ARG B 1 387 ? 10.305 -21.078 -13.281 1 95.81 387 ARG B CA 1
ATOM 6936 C C . ARG B 1 387 ? 10.906 -22.297 -13.969 1 95.81 387 ARG B C 1
ATOM 6938 O O . ARG B 1 387 ? 10.633 -22.547 -15.148 1 95.81 387 ARG B O 1
ATOM 6945 N N . LEU B 1 388 ? 11.703 -23.062 -13.234 1 93.12 388 LEU B N 1
ATOM 6946 C CA . LEU B 1 388 ? 12.195 -24.359 -13.68 1 93.12 388 LEU B CA 1
ATOM 6947 C C . LEU B 1 388 ? 11.086 -25.406 -13.617 1 93.12 388 LEU B C 1
ATOM 6949 O O . LEU B 1 388 ? 10.352 -25.484 -12.633 1 93.12 388 LEU B O 1
ATOM 6953 N N . ALA B 1 389 ? 11 -26.219 -14.617 1 89.12 389 ALA B N 1
ATOM 6954 C CA . ALA B 1 389 ? 9.961 -27.234 -14.703 1 89.12 389 ALA B CA 1
ATOM 6955 C C . ALA B 1 389 ? 9.992 -28.156 -13.484 1 89.12 389 ALA B C 1
ATOM 6957 O O . ALA B 1 389 ? 11.062 -28.469 -12.969 1 89.12 389 ALA B O 1
ATOM 6958 N N . SER B 1 390 ? 8.797 -28.516 -12.977 1 91.94 390 SER B N 1
ATOM 6959 C CA . SER B 1 390 ? 8.57 -29.562 -11.984 1 91.94 390 SER B CA 1
ATOM 6960 C C . SER B 1 390 ? 8.961 -29.094 -10.586 1 91.94 390 SER B C 1
ATOM 6962 O O . SER B 1 390 ? 9.125 -29.906 -9.68 1 91.94 390 SER B O 1
ATOM 6964 N N . THR B 1 391 ? 9.141 -27.75 -10.43 1 95.81 391 THR B N 1
ATOM 6965 C CA . THR B 1 391 ? 9.5 -27.234 -9.109 1 95.81 391 THR B CA 1
ATOM 6966 C C . THR B 1 391 ? 8.266 -26.734 -8.359 1 95.81 391 THR B C 1
ATOM 6968 O O . THR B 1 391 ? 8.266 -26.672 -7.133 1 95.81 391 THR B O 1
ATOM 6971 N N . SER B 1 392 ? 7.164 -26.406 -9.031 1 96.56 392 SER B N 1
ATOM 6972 C CA . SER B 1 392 ? 6.02 -25.719 -8.438 1 96.56 392 SER B CA 1
ATOM 6973 C C . SER B 1 392 ? 5.305 -26.609 -7.438 1 96.56 392 SER B C 1
ATOM 6975 O O . SER B 1 392 ? 4.883 -26.156 -6.371 1 96.56 392 SER B O 1
ATOM 6977 N N . LEU B 1 393 ? 5.113 -27.922 -7.801 1 97.81 393 LEU B N 1
ATOM 6978 C CA . LEU B 1 393 ? 4.457 -28.844 -6.875 1 97.81 393 LEU B CA 1
ATOM 6979 C C . LEU B 1 393 ? 5.246 -28.969 -5.578 1 97.81 393 LEU B C 1
ATOM 6981 O O . LEU B 1 393 ? 4.672 -28.875 -4.488 1 97.81 393 LEU B O 1
ATOM 6985 N N . LEU B 1 394 ? 6.527 -29.141 -5.75 1 98.38 394 LEU B N 1
ATOM 6986 C CA . LEU B 1 394 ? 7.383 -29.312 -4.582 1 98.38 394 LEU B CA 1
ATOM 6987 C C . LEU B 1 394 ? 7.434 -28.031 -3.754 1 98.38 394 LEU B C 1
ATOM 6989 O O . LEU B 1 394 ? 7.516 -28.078 -2.525 1 98.38 394 LEU B O 1
ATOM 6993 N N . GLU B 1 395 ? 7.445 -26.891 -4.422 1 98.5 395 GLU B N 1
ATOM 6994 C CA . GLU B 1 395 ? 7.367 -25.625 -3.703 1 98.5 395 GLU B CA 1
ATOM 6995 C C . GLU B 1 395 ? 6.141 -25.578 -2.795 1 98.5 395 GLU B C 1
ATOM 6997 O O . GLU B 1 395 ? 6.23 -25.141 -1.646 1 98.5 395 GLU B O 1
ATOM 7002 N N . GLY B 1 396 ? 5.004 -25.969 -3.344 1 98.56 396 GLY B N 1
ATOM 7003 C CA . GLY B 1 396 ? 3.779 -26 -2.559 1 98.56 396 GLY B CA 1
ATOM 7004 C C . GLY B 1 396 ? 3.887 -26.844 -1.31 1 98.56 396 GLY B C 1
ATOM 7005 O O . GLY B 1 396 ? 3.484 -26.422 -0.224 1 98.56 396 GLY B O 1
ATOM 7006 N N . VAL B 1 397 ? 4.457 -28 -1.448 1 98.75 397 VAL B N 1
ATOM 7007 C CA . VAL B 1 397 ? 4.621 -28.922 -0.324 1 98.75 397 VAL B CA 1
ATOM 7008 C C . VAL B 1 397 ? 5.57 -28.312 0.705 1 98.75 397 VAL B C 1
ATOM 7010 O O . VAL B 1 397 ? 5.242 -28.234 1.892 1 98.75 397 VAL B O 1
ATOM 7013 N N . PHE B 1 398 ? 6.707 -27.859 0.244 1 98.81 398 PHE B N 1
ATOM 7014 C CA . PHE B 1 398 ? 7.785 -27.391 1.101 1 98.81 398 PHE B CA 1
ATOM 7015 C C . PHE B 1 398 ? 7.328 -26.203 1.945 1 98.81 398 PHE B C 1
ATOM 7017 O O . PHE B 1 398 ? 7.402 -26.25 3.176 1 98.81 398 PHE B O 1
ATOM 7024 N N . TRP B 1 399 ? 6.797 -25.234 1.299 1 98.88 399 TRP B N 1
ATOM 7025 C CA . TRP B 1 399 ? 6.406 -24.047 2.043 1 98.88 399 TRP B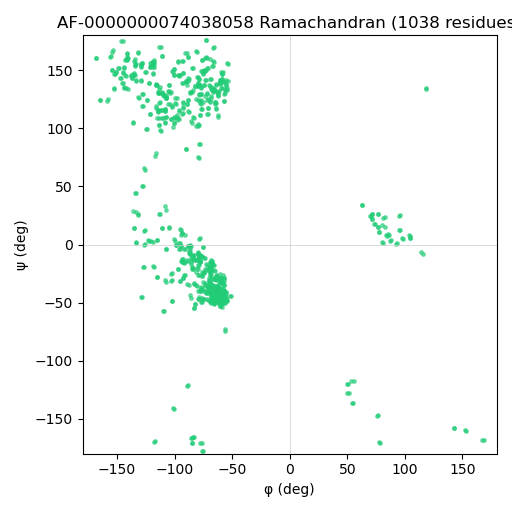 CA 1
ATOM 7026 C C . TRP B 1 399 ? 5.078 -24.25 2.758 1 98.88 399 TRP B C 1
ATOM 7028 O O . TRP B 1 399 ? 4.777 -23.578 3.74 1 98.88 399 TRP B O 1
ATOM 7038 N N . GLY B 1 400 ? 4.215 -25.172 2.215 1 98.88 400 GLY B N 1
ATOM 7039 C CA . GLY B 1 400 ? 3.039 -25.562 2.984 1 98.88 400 GLY B CA 1
ATOM 7040 C C . GLY B 1 400 ? 3.377 -26.094 4.363 1 98.88 400 GLY B C 1
ATOM 7041 O O . GLY B 1 400 ? 2.795 -25.672 5.359 1 98.88 400 GLY B O 1
ATOM 7042 N N . LEU B 1 401 ? 4.324 -26.969 4.422 1 98.81 401 LEU B N 1
ATOM 7043 C CA . LEU B 1 401 ? 4.738 -27.578 5.684 1 98.81 401 LEU B CA 1
ATOM 7044 C C . LEU B 1 401 ? 5.457 -26.562 6.566 1 98.81 401 LEU B C 1
ATOM 7046 O O . LEU B 1 401 ? 5.211 -26.5 7.773 1 98.81 401 LEU B O 1
ATOM 7050 N N . ARG B 1 402 ? 6.305 -25.734 5.988 1 98.5 402 ARG B N 1
ATOM 7051 C CA . ARG B 1 402 ? 7.066 -24.75 6.742 1 98.5 402 ARG B CA 1
ATOM 7052 C C . ARG B 1 402 ? 6.145 -23.703 7.371 1 98.5 402 ARG B C 1
ATOM 7054 O O . ARG B 1 402 ? 6.34 -23.312 8.523 1 98.5 402 ARG B O 1
ATOM 7061 N N . ALA B 1 403 ? 5.223 -23.25 6.582 1 98.69 403 ALA B N 1
ATOM 7062 C CA . ALA B 1 403 ? 4.25 -22.297 7.094 1 98.69 403 ALA B CA 1
ATOM 7063 C C . ALA B 1 403 ? 3.445 -22.891 8.25 1 98.69 403 ALA B C 1
ATOM 7065 O O . ALA B 1 403 ? 3.184 -22.219 9.242 1 98.69 403 ALA B O 1
ATOM 7066 N N . ALA B 1 404 ? 3.041 -24.125 8.086 1 98.69 404 ALA B N 1
ATOM 7067 C CA . ALA B 1 404 ? 2.281 -24.797 9.133 1 98.69 404 ALA B CA 1
ATOM 7068 C C . ALA B 1 404 ? 3.07 -24.844 10.438 1 98.69 404 ALA B C 1
ATOM 7070 O O . ALA B 1 404 ? 2.527 -24.578 11.516 1 98.69 404 ALA B O 1
ATOM 7071 N N . ASP B 1 405 ? 4.312 -25.219 10.344 1 98.19 405 ASP B N 1
ATOM 7072 C CA . ASP B 1 405 ? 5.16 -25.297 11.531 1 98.19 405 ASP B CA 1
ATOM 7073 C C . ASP B 1 405 ? 5.297 -23.922 12.195 1 98.19 405 ASP B C 1
ATOM 7075 O O . ASP B 1 405 ? 5.293 -23.812 13.422 1 98.19 405 ASP B O 1
ATOM 7079 N N . ASP B 1 406 ? 5.426 -22.922 11.359 1 97.94 406 ASP B N 1
ATOM 7080 C CA . ASP B 1 406 ? 5.531 -21.562 11.875 1 97.94 406 ASP B CA 1
ATOM 7081 C C . ASP B 1 406 ? 4.242 -21.141 12.578 1 97.94 406 ASP B C 1
ATOM 7083 O O . ASP B 1 406 ? 4.285 -20.594 13.68 1 97.94 406 ASP B O 1
ATOM 7087 N N . ILE B 1 407 ? 3.111 -21.391 11.984 1 97.75 407 ILE B N 1
ATOM 7088 C CA . ILE B 1 407 ? 1.808 -21.047 12.547 1 97.75 407 ILE B CA 1
ATOM 7089 C C . ILE B 1 407 ? 1.608 -21.766 13.875 1 97.75 407 ILE B C 1
ATOM 7091 O O . ILE B 1 407 ? 1.181 -21.172 14.859 1 97.75 407 ILE B O 1
ATOM 7095 N N . ALA B 1 408 ? 1.929 -23 13.867 1 96.81 408 ALA B N 1
ATOM 7096 C CA . ALA B 1 408 ? 1.716 -23.844 15.047 1 96.81 408 ALA B CA 1
ATOM 7097 C C . ALA B 1 408 ? 2.588 -23.375 16.203 1 96.81 408 ALA B C 1
ATOM 7099 O O . ALA B 1 408 ? 2.217 -23.531 17.375 1 96.81 408 ALA B O 1
ATOM 7100 N N . SER B 1 409 ? 3.725 -22.812 15.914 1 94.62 409 SER B N 1
ATOM 7101 C CA . SER B 1 409 ? 4.672 -22.406 16.953 1 94.62 409 SER B CA 1
ATOM 7102 C C . SER B 1 409 ? 4.316 -21.047 17.531 1 94.62 409 SER B C 1
ATOM 7104 O O . SER B 1 409 ? 4.84 -20.641 18.562 1 94.62 409 SER B O 1
ATOM 7106 N N . ARG B 1 410 ? 3.447 -20.375 16.859 1 86.69 410 ARG B N 1
ATOM 7107 C CA . ARG B 1 410 ? 3.131 -19.016 17.281 1 86.69 410 ARG B CA 1
ATOM 7108 C C . ARG B 1 410 ? 2.24 -19.031 18.516 1 86.69 410 ARG B C 1
ATOM 7110 O O . ARG B 1 410 ? 1.357 -19.891 18.641 1 86.69 410 ARG B O 1
ATOM 7117 N N . GLU B 1 411 ? 2.654 -18.406 19.578 1 69.88 411 GLU B N 1
ATOM 7118 C CA . GLU B 1 411 ? 1.94 -18.359 20.844 1 69.88 411 GLU B CA 1
ATOM 7119 C C . GLU B 1 411 ? 0.79 -17.359 20.797 1 69.88 411 GLU B C 1
ATOM 7121 O O . GLU B 1 411 ? -0.122 -17.422 21.625 1 69.88 411 GLU B O 1
ATOM 7126 N N . GLN B 1 412 ? 0.801 -16.516 19.828 1 66.94 412 GLN B N 1
ATOM 7127 C CA . GLN B 1 412 ? -0.03 -15.344 20.062 1 66.94 412 GLN B CA 1
ATOM 7128 C C . GLN B 1 412 ? -1.357 -15.445 19.328 1 66.94 412 GLN B C 1
ATOM 7130 O O . GLN B 1 412 ? -1.401 -15.305 18.094 1 66.94 412 GLN B O 1
ATOM 7135 N N . ALA B 1 413 ? -2.295 -15.797 20.141 1 83.94 413 ALA B N 1
ATOM 7136 C CA . ALA B 1 413 ? -3.68 -15.781 19.688 1 83.94 413 ALA B CA 1
ATOM 7137 C C . ALA B 1 413 ? -4.285 -14.391 19.812 1 83.94 413 ALA B C 1
ATOM 7139 O O . ALA B 1 413 ? -3.973 -13.656 20.75 1 83.94 413 ALA B O 1
ATOM 7140 N N . ILE B 1 414 ? -4.949 -13.969 18.75 1 94 414 ILE B N 1
ATOM 7141 C CA . ILE B 1 414 ? -5.719 -12.727 18.812 1 94 414 ILE B CA 1
ATOM 7142 C C . ILE B 1 414 ? -6.738 -12.812 19.953 1 94 414 ILE B C 1
ATOM 7144 O O . ILE B 1 414 ? -7.473 -13.797 20.062 1 94 414 ILE B O 1
ATOM 7148 N N . LYS B 1 415 ? -6.793 -11.805 20.797 1 93.62 415 LYS B N 1
ATOM 7149 C CA . LYS B 1 415 ? -7.754 -11.781 21.891 1 93.62 415 LYS B CA 1
ATOM 7150 C C . LYS B 1 415 ? -9.188 -11.797 21.375 1 93.62 415 LYS B C 1
ATOM 7152 O O . LYS B 1 415 ? -9.508 -11.117 20.391 1 93.62 415 LYS B O 1
ATOM 7157 N N . LEU B 1 416 ? -10 -12.531 22.016 1 92 416 LEU B N 1
ATOM 7158 C CA . LEU B 1 416 ? -11.391 -12.703 21.609 1 92 416 LEU B CA 1
ATOM 7159 C C . LEU B 1 416 ? -12.109 -11.359 21.562 1 92 416 LEU B C 1
ATOM 7161 O O . LEU B 1 416 ? -12.953 -11.133 20.688 1 92 416 LEU B O 1
ATOM 7165 N N . SER B 1 417 ? -11.828 -10.492 22.484 1 93.62 417 SER B N 1
ATOM 7166 C CA . SER B 1 417 ? -12.484 -9.188 22.531 1 93.62 417 SER B CA 1
ATOM 7167 C C . SER B 1 417 ? -12.203 -8.383 21.266 1 93.62 417 SER B C 1
ATOM 7169 O O . SER B 1 417 ? -13.047 -7.602 20.828 1 93.62 417 SER B O 1
ATOM 7171 N N . ARG B 1 418 ? -11.047 -8.578 20.734 1 95.25 418 ARG B N 1
ATOM 7172 C CA . ARG B 1 418 ? -10.688 -7.895 19.5 1 95.25 418 ARG B CA 1
ATOM 7173 C C . ARG B 1 418 ? -11.477 -8.445 18.312 1 95.25 418 ARG B C 1
ATOM 7175 O O . ARG B 1 418 ? -11.891 -7.695 17.422 1 95.25 418 ARG B O 1
ATOM 7182 N N . LEU B 1 419 ? -11.711 -9.734 18.344 1 94.94 419 LEU B N 1
ATOM 7183 C CA . LEU B 1 419 ? -12.477 -10.367 17.281 1 94.94 419 LEU B CA 1
ATOM 7184 C C . LEU B 1 419 ? -13.945 -9.961 17.344 1 94.94 419 LEU B C 1
ATOM 7186 O O . LEU B 1 419 ? -14.602 -9.805 16.312 1 94.94 419 LEU B O 1
ATOM 7190 N N . GLU B 1 420 ? -14.461 -9.742 18.516 1 93.56 420 GLU B N 1
ATOM 7191 C CA . GLU B 1 420 ? -15.852 -9.375 18.734 1 93.56 420 GLU B CA 1
ATOM 7192 C C . GLU B 1 420 ? -16.141 -7.965 18.234 1 93.56 420 GLU B C 1
ATOM 7194 O O . GLU B 1 420 ? -17.281 -7.617 17.938 1 93.56 420 GLU B O 1
ATOM 7199 N N . ALA B 1 421 ? -15.07 -7.199 18.078 1 94.25 421 ALA B N 1
ATOM 7200 C CA . ALA B 1 421 ? -15.219 -5.809 17.656 1 94.25 421 ALA B CA 1
ATOM 7201 C C . ALA B 1 421 ? -15.242 -5.699 16.141 1 94.25 421 ALA B C 1
ATOM 7203 O O . ALA B 1 421 ? -15.445 -4.613 15.594 1 94.25 421 ALA B O 1
ATOM 7204 N N . LEU B 1 422 ? -15.102 -6.785 15.414 1 95.12 422 LEU B N 1
ATOM 7205 C CA . LEU B 1 422 ? -15.086 -6.777 13.961 1 95.12 422 LEU B CA 1
ATOM 7206 C C . LEU B 1 422 ? -16.484 -6.531 13.406 1 95.12 422 LEU B C 1
ATOM 7208 O O . LEU B 1 422 ? -17.469 -7.043 13.938 1 95.12 422 LEU B O 1
ATOM 7212 N N . ARG B 1 423 ? -16.594 -5.793 12.375 1 92.31 423 ARG B N 1
ATOM 7213 C CA . ARG B 1 423 ? -17.844 -5.48 11.711 1 92.31 423 ARG B CA 1
ATOM 7214 C C . ARG B 1 423 ? -18.297 -6.633 10.828 1 92.31 423 ARG B C 1
ATOM 7216 O O . ARG B 1 423 ? -17.484 -7.289 10.18 1 92.31 423 ARG B O 1
ATOM 7223 N N . GLU B 1 424 ? -19.531 -6.82 10.828 1 91.06 424 GLU B N 1
ATOM 7224 C CA . GLU B 1 424 ? -20.109 -7.785 9.898 1 91.06 424 GLU B CA 1
ATOM 7225 C C . GLU B 1 424 ? -20.172 -7.215 8.484 1 91.06 424 GLU B C 1
ATOM 7227 O O . GLU B 1 424 ? -20.125 -5.996 8.297 1 91.06 424 GLU B O 1
ATOM 7232 N N . TRP B 1 425 ? -20.25 -8.125 7.574 1 90.81 425 TRP B N 1
ATOM 7233 C CA . TRP B 1 425 ? -20.438 -7.719 6.184 1 90.81 425 TRP B CA 1
ATOM 7234 C C . TRP B 1 425 ? -21.766 -6.988 6.008 1 90.81 425 TRP B C 1
ATOM 7236 O O . TRP B 1 425 ? -22.797 -7.441 6.496 1 90.81 425 TRP B O 1
ATOM 7246 N N . GLU B 1 426 ? -21.688 -5.855 5.418 1 83.5 426 GLU B N 1
ATOM 7247 C CA . GLU B 1 426 ? -22.906 -5.105 5.105 1 83.5 426 GLU B CA 1
ATOM 7248 C C . GLU B 1 426 ? -23.188 -5.121 3.605 1 83.5 426 GLU B C 1
ATOM 7250 O O . GLU B 1 426 ? -22.422 -4.578 2.814 1 83.5 426 GLU B O 1
ATOM 7255 N N . ALA B 1 427 ? -24.281 -5.703 3.238 1 81.12 427 ALA B N 1
ATOM 7256 C CA . ALA B 1 427 ? -24.703 -5.715 1.84 1 81.12 427 ALA B CA 1
ATOM 7257 C C . ALA B 1 427 ? -25.25 -4.355 1.424 1 81.12 427 ALA B C 1
ATOM 7259 O O . ALA B 1 427 ? -25.781 -3.613 2.254 1 81.12 427 ALA B O 1
ATOM 7260 N N . PRO B 1 428 ? -25.031 -4.027 0.158 1 76.12 428 PRO B N 1
ATOM 7261 C CA . PRO B 1 428 ? -25.641 -2.773 -0.29 1 76.12 428 PRO B CA 1
ATOM 7262 C C . PRO B 1 428 ? -27.156 -2.773 -0.135 1 76.12 428 PRO B C 1
ATOM 7264 O O . PRO B 1 428 ? -27.797 -3.826 -0.231 1 76.12 428 PRO B O 1
ATOM 7267 N N . SER B 1 429 ? -27.703 -1.643 0.235 1 65.94 429 SER B N 1
ATOM 7268 C CA . SER B 1 429 ? -29.125 -1.481 0.484 1 65.94 429 SER B CA 1
ATOM 7269 C C . SER B 1 429 ? -29.938 -1.787 -0.767 1 65.94 429 SER B C 1
ATOM 7271 O O . SER B 1 429 ? -31.016 -2.379 -0.682 1 65.94 429 SER B O 1
ATOM 7273 N N . SER B 1 430 ? -29.516 -1.234 -1.897 1 68.12 430 SER B N 1
ATOM 7274 C CA . SER B 1 430 ? -30.156 -1.528 -3.172 1 68.12 430 SER B CA 1
ATOM 7275 C C . SER B 1 430 ? -29.219 -2.281 -4.109 1 68.12 430 SER B C 1
ATOM 7277 O O . SER B 1 430 ? -28.141 -1.788 -4.441 1 68.12 430 SER B O 1
ATOM 7279 N N . SER B 1 431 ? -29.547 -3.582 -4.141 1 67.81 431 SER B N 1
ATOM 7280 C CA . SER B 1 431 ? -28.625 -4.344 -4.977 1 67.81 431 SER B CA 1
ATOM 7281 C C . SER B 1 431 ? -29.281 -4.762 -6.289 1 67.81 431 SER B C 1
ATOM 7283 O O . SER B 1 431 ? -30.453 -5.148 -6.305 1 67.81 431 SER B O 1
ATOM 7285 N N . GLU B 1 432 ? -28.531 -4.414 -7.312 1 76.94 432 GLU B N 1
ATOM 7286 C CA . GLU B 1 432 ? -28.938 -4.863 -8.641 1 76.94 432 GLU B CA 1
ATOM 7287 C C . GLU B 1 432 ? -28.312 -6.219 -8.977 1 76.94 432 GLU B C 1
ATOM 7289 O O . GLU B 1 432 ? -27.203 -6.52 -8.547 1 76.94 432 GLU B O 1
ATOM 7294 N N . GLU B 1 433 ? -29.188 -6.969 -9.617 1 78.62 433 GLU B N 1
ATOM 7295 C CA . GLU B 1 433 ? -28.656 -8.25 -10.062 1 78.62 433 GLU B CA 1
ATOM 7296 C C . GLU B 1 433 ? -27.625 -8.07 -11.18 1 78.62 433 GLU B C 1
ATOM 7298 O O . GLU B 1 433 ? -27.812 -7.23 -12.062 1 78.62 433 GLU B O 1
ATOM 7303 N N . VAL B 1 434 ? -26.609 -8.75 -11.055 1 78.88 434 VAL B N 1
ATOM 7304 C CA . VAL B 1 434 ? -25.516 -8.672 -12.023 1 78.88 434 VAL B CA 1
ATOM 7305 C C . VAL B 1 434 ? -25.891 -9.477 -13.273 1 78.88 434 VAL B C 1
ATOM 7307 O O . VAL B 1 434 ? -26.266 -10.641 -13.18 1 78.88 434 VAL B O 1
ATOM 7310 N N . ASP B 1 435 ? -25.875 -8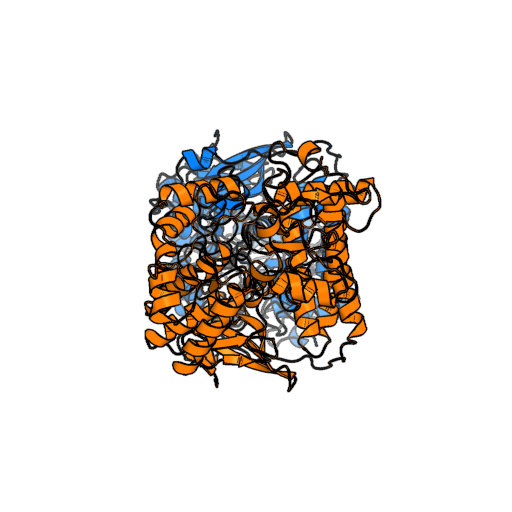.844 -14.367 1 84.75 435 ASP B N 1
ATOM 7311 C CA . ASP B 1 435 ? -26.016 -9.562 -15.633 1 84.75 435 ASP B CA 1
ATOM 7312 C C . ASP B 1 435 ? -24.766 -10.375 -15.945 1 84.75 435 ASP B C 1
ATOM 7314 O O . ASP B 1 435 ? -23.703 -9.805 -16.234 1 84.75 435 ASP B O 1
ATOM 7318 N N . PRO B 1 436 ? -24.922 -11.703 -15.906 1 86.31 436 PRO B N 1
ATOM 7319 C CA . PRO B 1 436 ? -23.75 -12.547 -16.141 1 86.31 436 PRO B CA 1
ATOM 7320 C C . PRO B 1 436 ? -23.078 -12.266 -17.484 1 86.31 436 PRO B C 1
ATOM 7322 O O . PRO B 1 436 ? -21.859 -12.406 -17.625 1 86.31 436 PRO B O 1
ATOM 7325 N N . LEU B 1 437 ? -23.812 -11.844 -18.406 1 88.88 437 LEU B N 1
ATOM 7326 C CA . LEU B 1 437 ? -23.266 -11.578 -19.719 1 88.88 437 LEU B CA 1
ATOM 7327 C C . LEU B 1 437 ? -22.344 -10.367 -19.688 1 88.88 437 LEU B C 1
ATOM 7329 O O . LEU B 1 437 ? -21.328 -10.336 -20.406 1 88.88 437 LEU B O 1
ATOM 7333 N N . LEU B 1 438 ? -22.703 -9.445 -18.891 1 88.94 438 LEU B N 1
ATOM 7334 C CA . LEU B 1 438 ? -21.875 -8.25 -18.781 1 88.94 438 LEU B CA 1
ATOM 7335 C C . LEU B 1 438 ? -20.562 -8.562 -18.062 1 88.94 438 LEU B C 1
ATOM 7337 O O . LEU B 1 438 ? -19.5 -8.047 -18.438 1 88.94 438 LEU B O 1
ATOM 7341 N N . VAL B 1 439 ? -20.641 -9.43 -17.078 1 92.69 439 VAL B N 1
ATOM 7342 C CA . VAL B 1 439 ? -19.453 -9.836 -16.328 1 92.69 439 VAL B CA 1
ATOM 7343 C C . VAL B 1 439 ? -18.516 -10.617 -17.234 1 92.69 439 VAL B C 1
ATOM 7345 O O . VAL B 1 439 ? -17.297 -10.383 -17.25 1 92.69 439 VAL B O 1
ATOM 7348 N N . ASP B 1 440 ? -19.078 -11.484 -18.031 1 93.44 440 ASP B N 1
ATOM 7349 C CA . ASP B 1 440 ? -18.281 -12.289 -18.953 1 93.44 440 ASP B CA 1
ATOM 7350 C C . ASP B 1 440 ? -17.594 -11.414 -20 1 93.44 440 ASP B C 1
ATOM 7352 O O . ASP B 1 440 ? -16.453 -11.664 -20.375 1 93.44 440 ASP B O 1
ATOM 7356 N N . GLN B 1 441 ? -18.312 -10.453 -20.453 1 94.25 441 GLN B N 1
ATOM 7357 C CA . GLN B 1 441 ? -17.75 -9.523 -21.438 1 94.25 441 GLN B CA 1
ATOM 7358 C C . GLN B 1 441 ? -16.578 -8.75 -20.844 1 94.25 441 GLN B C 1
ATOM 7360 O O . GLN B 1 441 ? -15.531 -8.609 -21.5 1 94.25 441 GLN B O 1
ATOM 7365 N N . ASP B 1 442 ? -16.781 -8.281 -19.625 1 96.19 442 ASP B N 1
ATOM 7366 C CA . ASP B 1 442 ? -15.719 -7.523 -18.984 1 96.19 442 ASP B CA 1
ATOM 7367 C C . ASP B 1 442 ? -14.492 -8.406 -18.734 1 96.19 442 ASP B C 1
ATOM 7369 O O . ASP B 1 442 ? -13.359 -7.953 -18.891 1 96.19 442 ASP B O 1
ATOM 7373 N N . MET B 1 443 ? -14.758 -9.656 -18.406 1 96.88 443 MET B N 1
ATOM 7374 C CA . MET B 1 443 ? -13.648 -10.586 -18.188 1 96.88 443 MET B CA 1
ATOM 7375 C C . MET B 1 443 ? -12.891 -10.836 -19.484 1 96.88 443 MET B C 1
ATOM 7377 O O . MET B 1 443 ? -11.664 -10.844 -19.5 1 96.88 443 MET B O 1
ATOM 7381 N N . LYS B 1 444 ? -13.609 -11.031 -20.547 1 96.88 444 LYS B N 1
ATOM 7382 C CA . LYS B 1 444 ? -13 -11.258 -21.844 1 96.88 444 LYS B CA 1
ATOM 7383 C C . LYS B 1 444 ? -12.164 -10.055 -22.281 1 96.88 444 LYS B C 1
ATOM 7385 O O . LYS B 1 444 ? -11.094 -10.219 -22.875 1 96.88 444 LYS B O 1
ATOM 7390 N N . LEU B 1 445 ? -12.648 -8.898 -21.953 1 97.12 445 LEU B N 1
ATOM 7391 C CA . LEU B 1 445 ? -11.914 -7.684 -22.281 1 97.12 445 LEU B CA 1
ATOM 7392 C C . LEU B 1 445 ? -10.586 -7.621 -21.547 1 97.12 445 LEU B C 1
ATOM 7394 O O . LEU B 1 445 ? -9.562 -7.238 -22.109 1 97.12 445 LEU B O 1
ATOM 7398 N N . ILE B 1 446 ? -10.609 -7.98 -20.297 1 98.12 446 ILE B N 1
ATOM 7399 C CA . ILE B 1 446 ? -9.383 -8.039 -19.516 1 98.12 446 ILE B CA 1
ATOM 7400 C C . ILE B 1 446 ? -8.422 -9.055 -20.125 1 98.12 446 ILE B C 1
ATOM 7402 O O . ILE B 1 446 ? -7.246 -8.75 -20.344 1 98.12 446 ILE B O 1
ATOM 7406 N N . GLN B 1 447 ? -8.922 -10.219 -20.469 1 97.88 447 GLN B N 1
ATOM 7407 C CA . GLN B 1 447 ? -8.117 -11.312 -21 1 97.88 447 GLN B CA 1
ATOM 7408 C C . GLN B 1 447 ? -7.465 -10.93 -22.328 1 97.88 447 GLN B C 1
ATOM 7410 O O . GLN B 1 447 ? -6.281 -11.195 -22.547 1 97.88 447 GLN B O 1
ATOM 7415 N N . LEU B 1 448 ? -8.211 -10.289 -23.141 1 96.94 448 LEU B N 1
ATOM 7416 C CA . LEU B 1 448 ? -7.703 -9.891 -24.453 1 96.94 448 LEU B CA 1
ATOM 7417 C C . LEU B 1 448 ? -6.688 -8.766 -24.312 1 96.94 448 LEU B C 1
ATOM 7419 O O . LEU B 1 448 ? -5.668 -8.75 -25.016 1 96.94 448 LEU B O 1
ATOM 7423 N N . THR B 1 449 ? -6.996 -7.816 -23.438 1 97.94 449 THR B N 1
ATOM 7424 C CA . THR B 1 449 ? -6.059 -6.727 -23.172 1 97.94 449 THR B CA 1
ATOM 7425 C C . THR B 1 449 ? -4.719 -7.27 -22.688 1 97.94 449 THR B C 1
ATOM 7427 O O . THR B 1 449 ? -3.666 -6.875 -23.188 1 97.94 449 THR B O 1
ATOM 7430 N N . MET B 1 450 ? -4.777 -8.195 -21.797 1 98.31 450 MET B N 1
ATOM 7431 C CA . MET B 1 450 ? -3.564 -8.773 -21.219 1 98.31 450 MET B CA 1
ATOM 7432 C C . MET B 1 450 ? -2.811 -9.594 -22.266 1 98.31 450 MET B C 1
ATOM 7434 O O . MET B 1 450 ? -1.583 -9.516 -22.344 1 98.31 450 MET B O 1
ATOM 7438 N N . TRP B 1 451 ? -3.529 -10.359 -23.016 1 95.06 451 TRP B N 1
ATOM 7439 C CA . TRP B 1 451 ? -2.924 -11.203 -24.047 1 95.06 451 TRP B CA 1
ATOM 7440 C C . TRP B 1 451 ? -2.209 -10.367 -25.094 1 95.06 451 TRP B C 1
ATOM 7442 O O . TRP B 1 451 ? -1.072 -10.664 -25.469 1 95.06 451 TRP B O 1
ATOM 7452 N N . ASN B 1 452 ? -2.809 -9.281 -25.469 1 93.31 452 ASN B N 1
ATOM 7453 C CA . ASN B 1 452 ? -2.32 -8.492 -26.594 1 93.31 452 ASN B CA 1
ATOM 7454 C C . ASN B 1 452 ? -1.195 -7.551 -26.172 1 93.31 452 ASN B C 1
ATOM 7456 O O . ASN B 1 452 ? -0.271 -7.297 -26.953 1 93.31 452 ASN B O 1
ATOM 7460 N N . TYR B 1 453 ? -1.282 -7.066 -24.953 1 95.88 453 TYR B N 1
ATOM 7461 C CA . TYR B 1 453 ? -0.381 -5.969 -24.625 1 95.88 453 TYR B CA 1
ATOM 7462 C C . TYR B 1 453 ? 0.562 -6.348 -23.5 1 95.88 453 TYR B C 1
ATOM 7464 O O . TYR B 1 453 ? 1.593 -5.703 -23.297 1 95.88 453 TYR B O 1
ATOM 7472 N N . ALA B 1 454 ? 0.218 -7.383 -22.734 1 97.06 454 ALA B N 1
ATOM 7473 C CA . ALA B 1 454 ? 1.026 -7.762 -21.578 1 97.06 454 ALA B CA 1
ATOM 7474 C C . ALA B 1 454 ? 1.309 -9.258 -21.562 1 97.06 454 ALA B C 1
ATOM 7476 O O . ALA B 1 454 ? 1.494 -9.859 -20.5 1 97.06 454 ALA B O 1
ATOM 7477 N N . GLY B 1 455 ? 1.29 -9.906 -22.719 1 95.62 455 GLY B N 1
ATOM 7478 C CA . GLY B 1 455 ? 1.518 -11.336 -22.844 1 95.62 455 GLY B CA 1
ATOM 7479 C C . GLY B 1 455 ? 2.982 -11.695 -23.016 1 95.62 455 GLY B C 1
ATOM 7480 O O . GLY B 1 455 ? 3.826 -11.289 -22.219 1 95.62 455 GLY B O 1
ATOM 7481 N N . ILE B 1 456 ? 3.293 -12.336 -24.094 1 95 456 ILE B N 1
ATOM 7482 C CA . ILE B 1 456 ? 4.598 -12.945 -24.312 1 95 456 ILE B CA 1
ATOM 7483 C C . ILE B 1 456 ? 5.605 -11.875 -24.734 1 95 456 ILE B C 1
ATOM 7485 O O . ILE B 1 456 ? 6.738 -11.859 -24.25 1 95 456 ILE B O 1
ATOM 7489 N N . ILE B 1 457 ? 5.266 -11.047 -25.641 1 93.69 457 ILE B N 1
ATOM 7490 C CA . ILE B 1 457 ? 6.094 -9.93 -26.094 1 93.69 457 ILE B CA 1
ATOM 7491 C C . ILE B 1 457 ? 5.414 -8.617 -25.719 1 93.69 457 ILE B C 1
ATOM 7493 O O . ILE B 1 457 ? 4.246 -8.398 -26.062 1 93.69 457 ILE B O 1
ATOM 7497 N N . ARG B 1 458 ? 6.211 -7.73 -25.094 1 96 458 ARG B N 1
ATOM 7498 C CA . ARG B 1 458 ? 5.652 -6.484 -24.578 1 96 458 ARG B CA 1
ATOM 7499 C C . ARG B 1 458 ? 6.414 -5.281 -25.125 1 96 458 ARG B C 1
ATOM 7501 O O . ARG B 1 458 ? 7.602 -5.383 -25.438 1 96 458 ARG B O 1
ATOM 7508 N N . THR B 1 459 ? 5.746 -4.125 -25.328 1 95.31 459 THR B N 1
ATOM 7509 C CA . THR B 1 459 ? 6.328 -2.83 -25.656 1 95.31 459 THR B CA 1
ATOM 7510 C C . THR B 1 459 ? 5.82 -1.749 -24.703 1 95.31 459 THR B C 1
ATOM 7512 O O . THR B 1 459 ? 4.77 -1.909 -24.078 1 95.31 459 THR B O 1
ATOM 7515 N N . GLU B 1 460 ? 6.594 -0.711 -24.578 1 94.12 460 GLU B N 1
ATOM 7516 C CA . GLU B 1 460 ? 6.145 0.39 -23.734 1 94.12 460 GLU B CA 1
ATOM 7517 C C . GLU B 1 460 ? 4.785 0.914 -24.188 1 94.12 460 GLU B C 1
ATOM 7519 O O . GLU B 1 460 ? 3.898 1.153 -23.375 1 94.12 460 GLU B O 1
ATOM 7524 N N . ARG B 1 461 ? 4.652 1.136 -25.5 1 93.38 461 ARG B N 1
ATOM 7525 C CA . ARG B 1 461 ? 3.4 1.642 -26.047 1 93.38 461 ARG B CA 1
ATOM 7526 C C . ARG B 1 461 ? 2.24 0.706 -25.734 1 93.38 461 ARG B C 1
ATOM 7528 O O . ARG B 1 461 ? 1.17 1.154 -25.312 1 93.38 461 ARG B O 1
ATOM 7535 N N . GLY B 1 462 ? 2.451 -0.613 -25.938 1 96.25 462 GLY B N 1
ATOM 7536 C CA . GLY B 1 462 ? 1.426 -1.598 -25.625 1 96.25 462 GLY B CA 1
ATOM 7537 C C . GLY B 1 462 ? 1.052 -1.63 -24.156 1 96.25 462 GLY B C 1
ATOM 7538 O O . GLY B 1 462 ? -0.13 -1.698 -23.812 1 96.25 462 GLY B O 1
ATOM 7539 N N . LEU B 1 463 ? 2.02 -1.554 -23.328 1 97.38 463 LEU B N 1
ATOM 7540 C CA . LEU B 1 463 ? 1.795 -1.592 -21.891 1 97.38 463 LEU B CA 1
ATOM 7541 C C . LEU B 1 463 ? 1.048 -0.346 -21.422 1 97.38 463 LEU B C 1
ATOM 7543 O O . LEU B 1 463 ? 0.194 -0.425 -20.531 1 97.38 463 LEU B O 1
ATOM 7547 N N . ARG B 1 464 ? 1.355 0.769 -21.984 1 94 464 ARG B N 1
ATOM 7548 C CA . ARG B 1 464 ? 0.667 2.006 -21.625 1 94 464 ARG B CA 1
ATOM 7549 C C . ARG B 1 464 ? -0.799 1.954 -22.047 1 94 464 ARG B C 1
ATOM 7551 O O . ARG B 1 464 ? -1.669 2.469 -21.344 1 94 464 ARG B O 1
ATOM 7558 N N . ARG B 1 465 ? -1.041 1.43 -23.172 1 94.75 465 ARG B N 1
ATOM 7559 C CA . ARG B 1 465 ? -2.42 1.236 -23.609 1 94.75 465 ARG B CA 1
ATOM 7560 C C . ARG B 1 465 ? -3.17 0.311 -22.656 1 94.75 465 ARG B C 1
ATOM 7562 O O . ARG B 1 465 ? -4.309 0.589 -22.281 1 94.75 465 ARG B O 1
ATOM 7569 N N . ALA B 1 466 ? -2.543 -0.782 -22.297 1 97.62 466 ALA B N 1
ATOM 7570 C CA . ALA B 1 466 ? -3.146 -1.705 -21.344 1 97.62 466 ALA B CA 1
ATOM 7571 C C . ALA B 1 466 ? -3.443 -1.007 -20.016 1 97.62 466 ALA B C 1
ATOM 7573 O O . ALA B 1 466 ? -4.504 -1.217 -19.422 1 97.62 466 ALA B O 1
ATOM 7574 N N . ASP B 1 467 ? -2.504 -0.219 -19.578 1 96 467 ASP B N 1
ATOM 7575 C CA . ASP B 1 467 ? -2.668 0.514 -18.328 1 96 467 ASP B CA 1
ATOM 7576 C C . ASP B 1 467 ? -3.891 1.426 -18.375 1 96 467 ASP B C 1
ATOM 7578 O O . ASP B 1 467 ? -4.676 1.474 -17.422 1 96 467 ASP B O 1
ATOM 7582 N N . ALA B 1 468 ? -4.031 2.146 -19.453 1 92.56 468 ALA B N 1
ATOM 7583 C CA . ALA B 1 468 ? -5.164 3.053 -19.641 1 92.56 468 ALA B CA 1
ATOM 7584 C C . ALA B 1 468 ? -6.48 2.279 -19.703 1 92.56 468 ALA B C 1
ATOM 7586 O O . ALA B 1 468 ? -7.465 2.662 -19.062 1 92.56 468 ALA B O 1
ATOM 7587 N N . ASP B 1 469 ? -6.496 1.242 -20.453 1 94.94 469 ASP B N 1
ATOM 7588 C CA . ASP B 1 469 ? -7.699 0.425 -20.609 1 94.94 469 ASP B CA 1
ATOM 7589 C C . ASP B 1 469 ? -8.117 -0.187 -19.266 1 94.94 469 ASP B C 1
ATOM 7591 O O . ASP B 1 469 ? -9.297 -0.163 -18.922 1 94.94 469 ASP B O 1
ATOM 7595 N N . LEU B 1 470 ? -7.18 -0.725 -18.609 1 96.62 470 LEU B N 1
ATOM 7596 C CA . LEU B 1 470 ? -7.488 -1.374 -17.328 1 96.62 470 LEU B CA 1
ATOM 7597 C C . LEU B 1 470 ? -7.953 -0.354 -16.297 1 96.62 470 LEU B C 1
ATOM 7599 O O . LEU B 1 470 ? -8.805 -0.661 -15.461 1 96.62 470 LEU B O 1
ATOM 7603 N N . ALA B 1 471 ? -7.336 0.819 -16.328 1 91.69 471 ALA B N 1
ATOM 7604 C CA . ALA B 1 471 ? -7.793 1.875 -15.438 1 91.69 471 ALA B CA 1
ATOM 7605 C C . ALA B 1 471 ? -9.266 2.205 -15.68 1 91.69 471 ALA B C 1
ATOM 7607 O O . ALA B 1 471 ? -10.039 2.352 -14.727 1 91.69 471 ALA B O 1
ATOM 7608 N N . TYR B 1 472 ? -9.57 2.297 -16.891 1 89.94 472 TYR B N 1
ATOM 7609 C CA . TYR B 1 472 ? -10.953 2.559 -17.281 1 89.94 472 TYR B CA 1
ATOM 7610 C C . TYR B 1 472 ? -11.867 1.424 -16.844 1 89.94 472 TYR B C 1
ATOM 7612 O O . TYR B 1 472 ? -12.922 1.664 -16.25 1 89.94 472 TYR B O 1
ATOM 7620 N N . HIS B 1 473 ? -11.484 0.235 -17.062 1 93.88 473 HIS B N 1
ATOM 7621 C CA . HIS B 1 473 ? -12.273 -0.931 -16.688 1 93.88 473 HIS B CA 1
ATOM 7622 C C . HIS B 1 473 ? -12.406 -1.048 -15.18 1 93.88 473 HIS B C 1
ATOM 7624 O O . HIS B 1 473 ? -13.461 -1.447 -14.672 1 93.88 473 HIS B O 1
ATOM 7630 N N . THR B 1 474 ? -11.367 -0.755 -14.516 1 93.69 474 THR B N 1
ATOM 7631 C CA . THR B 1 474 ? -11.398 -0.81 -13.062 1 93.69 474 THR B CA 1
ATOM 7632 C C . THR B 1 474 ? -12.477 0.113 -12.508 1 93.69 474 THR B C 1
ATOM 7634 O O . THR B 1 474 ? -13.266 -0.288 -11.648 1 93.69 474 THR B O 1
ATOM 7637 N N . HIS B 1 475 ? -12.508 1.315 -12.984 1 87.75 475 HIS B N 1
ATOM 7638 C CA . HIS B 1 475 ? -13.5 2.285 -12.523 1 87.75 475 HIS B CA 1
ATOM 7639 C C . HIS B 1 475 ? -14.914 1.772 -12.742 1 87.75 475 HIS B C 1
ATOM 7641 O O . HIS B 1 475 ? -15.758 1.868 -11.844 1 87.75 475 HIS B O 1
ATOM 7647 N N . ARG B 1 476 ? -15.156 1.248 -13.844 1 89.12 476 ARG B N 1
ATOM 7648 C CA . ARG B 1 476 ? -16.484 0.754 -14.195 1 89.12 476 ARG B CA 1
ATOM 7649 C C . ARG B 1 476 ? -16.859 -0.466 -13.352 1 89.12 476 ARG B C 1
ATOM 7651 O O . ARG B 1 476 ? -17.969 -0.556 -12.836 1 89.12 476 ARG B O 1
ATOM 7658 N N . ILE B 1 477 ? -15.969 -1.369 -13.234 1 93.38 477 ILE B N 1
ATOM 7659 C CA . ILE B 1 477 ? -16.203 -2.615 -12.516 1 93.38 477 ILE B CA 1
ATOM 7660 C C . ILE B 1 477 ? -16.438 -2.322 -11.039 1 93.38 477 ILE B C 1
ATOM 7662 O O . ILE B 1 477 ? -17.328 -2.902 -10.414 1 93.38 477 ILE B O 1
ATOM 7666 N N . MET B 1 478 ? -15.656 -1.391 -10.516 1 89.94 478 MET B N 1
ATOM 7667 C CA . MET B 1 478 ? -15.812 -1.051 -9.102 1 89.94 478 MET B CA 1
ATOM 7668 C C . MET B 1 478 ? -17.156 -0.384 -8.852 1 89.94 478 MET B C 1
ATOM 7670 O O . MET B 1 478 ? -17.781 -0.614 -7.812 1 89.94 478 MET B O 1
ATOM 7674 N N . LYS B 1 479 ? -17.562 0.462 -9.719 1 85.62 479 LYS B N 1
ATOM 7675 C CA . LYS B 1 479 ? -18.875 1.073 -9.617 1 85.62 479 LYS B CA 1
ATOM 7676 C C . LYS B 1 479 ? -19.984 0.015 -9.633 1 85.62 479 LYS B C 1
ATOM 7678 O O . LYS B 1 479 ? -20.906 0.066 -8.828 1 85.62 479 LYS B O 1
ATOM 7683 N N . PHE B 1 480 ? -19.781 -0.867 -10.5 1 86.69 480 PHE B N 1
ATOM 7684 C CA . PHE B 1 480 ? -20.75 -1.952 -10.625 1 86.69 480 PHE B CA 1
ATOM 7685 C C . PHE B 1 480 ? -20.734 -2.826 -9.375 1 86.69 480 PHE B C 1
ATOM 7687 O O . PHE B 1 480 ? -21.797 -3.191 -8.867 1 86.69 480 PHE B O 1
ATOM 7694 N N . TYR B 1 481 ? -19.656 -3.16 -8.883 1 89.44 481 TYR B N 1
ATOM 7695 C CA . TYR B 1 481 ? -19.5 -3.99 -7.691 1 89.44 481 TYR B CA 1
ATOM 7696 C C . TYR B 1 481 ? -20.219 -3.367 -6.496 1 89.44 481 TYR B C 1
ATOM 7698 O O . TYR B 1 481 ? -20.859 -4.07 -5.715 1 89.44 481 TYR B O 1
ATOM 7706 N N . ARG B 1 482 ? -20.172 -2.133 -6.352 1 84.44 482 ARG B N 1
ATOM 7707 C CA . ARG B 1 482 ? -20.719 -1.433 -5.199 1 84.44 482 ARG B CA 1
ATOM 7708 C C . ARG B 1 482 ? -22.25 -1.476 -5.219 1 84.44 482 ARG B C 1
ATOM 7710 O O . ARG B 1 482 ? -22.891 -1.358 -4.176 1 84.44 482 ARG B O 1
ATOM 7717 N N . GLN B 1 483 ? -22.766 -1.706 -6.375 1 84.5 483 GLN B N 1
ATOM 7718 C CA . GLN B 1 483 ? -24.219 -1.669 -6.516 1 84.5 483 GLN B CA 1
ATOM 7719 C C . GLN B 1 483 ? -24.781 -3.072 -6.688 1 84.5 483 GLN B C 1
ATOM 7721 O O . GLN B 1 483 ? -26 -3.256 -6.688 1 84.5 483 GLN B O 1
ATOM 7726 N N . ALA B 1 484 ? -23.953 -4.012 -6.758 1 85.75 484 ALA B N 1
ATOM 7727 C CA . ALA B 1 484 ? -24.406 -5.355 -7.094 1 85.75 484 ALA B CA 1
ATOM 7728 C C . ALA B 1 484 ? -24.531 -6.219 -5.844 1 85.75 484 ALA B C 1
ATOM 7730 O O . ALA B 1 484 ? -23.844 -5.992 -4.848 1 85.75 484 ALA B O 1
ATOM 7731 N N . ARG B 1 485 ? -25.516 -7.168 -6.043 1 88.75 485 ARG B N 1
ATOM 7732 C CA . ARG B 1 485 ? -25.484 -8.266 -5.086 1 88.75 485 ARG B CA 1
ATOM 7733 C C . ARG B 1 485 ? -24.25 -9.141 -5.293 1 88.75 485 ARG B C 1
ATOM 7735 O O . ARG B 1 485 ? -24.016 -9.641 -6.391 1 88.75 485 ARG B O 1
ATOM 7742 N N . VAL B 1 486 ? -23.484 -9.359 -4.27 1 92.25 486 VAL B N 1
ATOM 7743 C CA . VAL B 1 486 ? -22.188 -10.031 -4.375 1 92.25 486 VAL B CA 1
ATOM 7744 C C . VAL B 1 486 ? -22.391 -11.484 -4.785 1 92.25 486 VAL B C 1
ATOM 7746 O O . VAL B 1 486 ? -23.297 -12.156 -4.277 1 92.25 486 VAL B O 1
ATOM 7749 N N . ASN B 1 487 ? -21.734 -11.93 -5.688 1 93.75 487 ASN B N 1
ATOM 7750 C CA . ASN B 1 487 ? -21.625 -13.328 -6.09 1 93.75 487 ASN B CA 1
ATOM 7751 C C . ASN B 1 487 ? -20.219 -13.664 -6.586 1 93.75 487 ASN B C 1
ATOM 7753 O O . ASN B 1 487 ? -19.359 -12.789 -6.68 1 93.75 487 ASN B O 1
ATOM 7757 N N . ARG B 1 488 ? -20 -14.93 -6.879 1 95.69 488 ARG B N 1
ATOM 7758 C CA . ARG B 1 488 ? -18.672 -15.406 -7.242 1 95.69 488 ARG B CA 1
ATOM 7759 C C . ARG B 1 488 ? -18.156 -14.695 -8.492 1 95.69 488 ARG B C 1
ATOM 7761 O O . ARG B 1 488 ? -17 -14.258 -8.539 1 95.69 488 ARG B O 1
ATOM 7768 N N . ARG B 1 489 ? -18.969 -14.531 -9.484 1 94.44 489 ARG B N 1
ATOM 7769 C CA . ARG B 1 489 ? -18.562 -14 -10.781 1 94.44 489 ARG B CA 1
ATOM 7770 C C . ARG B 1 489 ? -18.062 -12.562 -10.656 1 94.44 489 ARG B C 1
ATOM 7772 O O . ARG B 1 489 ? -17.016 -12.211 -11.219 1 94.44 489 ARG B O 1
ATOM 7779 N N . ILE B 1 490 ? -18.766 -11.727 -9.953 1 95.12 490 ILE B N 1
ATOM 7780 C CA . ILE B 1 490 ? -18.375 -10.32 -9.82 1 95.12 490 ILE B CA 1
ATOM 7781 C C . ILE B 1 490 ? -17.125 -10.211 -8.961 1 95.12 490 ILE B C 1
ATOM 7783 O O . ILE B 1 490 ? -16.281 -9.336 -9.18 1 95.12 490 ILE B O 1
ATOM 7787 N N . LEU B 1 491 ? -17.016 -11.078 -7.957 1 97.19 491 LEU B N 1
ATOM 7788 C CA . LEU B 1 491 ? -15.812 -11.086 -7.125 1 97.19 491 LEU B CA 1
ATOM 7789 C C . LEU B 1 491 ? -14.578 -11.461 -7.945 1 97.19 491 LEU B C 1
ATOM 7791 O O . LEU B 1 491 ? -13.531 -10.836 -7.812 1 97.19 491 LEU B O 1
ATOM 7795 N N . GLU B 1 492 ? -14.727 -12.445 -8.781 1 97.81 492 GLU B N 1
ATOM 7796 C CA . GLU B 1 492 ? -13.625 -12.852 -9.648 1 97.81 492 GLU B CA 1
ATOM 7797 C C . GLU B 1 492 ? -13.242 -11.734 -10.617 1 97.81 492 GLU B C 1
ATOM 7799 O O . GLU B 1 492 ? -12.055 -11.516 -10.875 1 97.81 492 GLU B O 1
ATOM 7804 N N . LEU B 1 493 ? -14.258 -11.062 -11.156 1 97.75 493 LEU B N 1
ATOM 7805 C CA . LEU B 1 493 ? -14.008 -9.969 -12.086 1 97.75 493 LEU B CA 1
ATOM 7806 C C . LEU B 1 493 ? -13.266 -8.828 -11.398 1 97.75 493 LEU B C 1
ATOM 7808 O O . LEU B 1 493 ? -12.289 -8.305 -11.945 1 97.75 493 LEU B O 1
ATOM 7812 N N . ARG B 1 494 ? -13.711 -8.469 -10.219 1 97.25 494 ARG B N 1
ATOM 7813 C CA . ARG B 1 494 ? -13.062 -7.434 -9.43 1 97.25 494 ARG B CA 1
ATOM 7814 C C . ARG B 1 494 ? -11.609 -7.789 -9.141 1 97.25 494 ARG B C 1
ATOM 7816 O O . ARG B 1 494 ? -10.727 -6.934 -9.25 1 97.25 494 ARG B O 1
ATOM 7823 N N . ASN B 1 495 ? -11.398 -8.977 -8.805 1 98.5 495 ASN B N 1
ATOM 7824 C CA . ASN B 1 495 ? -10.047 -9.438 -8.484 1 98.5 495 ASN B CA 1
ATOM 7825 C C . ASN B 1 495 ? -9.172 -9.508 -9.734 1 98.5 495 ASN B C 1
ATOM 7827 O O . ASN B 1 495 ? -7.98 -9.195 -9.68 1 98.5 495 ASN B O 1
ATOM 7831 N N . ALA B 1 496 ? -9.766 -9.906 -10.805 1 98.56 496 ALA B N 1
ATOM 7832 C CA . ALA B 1 496 ? -9.031 -10.055 -12.062 1 98.56 496 ALA B CA 1
ATOM 7833 C C . ALA B 1 496 ? -8.469 -8.719 -12.531 1 98.56 496 ALA B C 1
ATOM 7835 O O . ALA B 1 496 ? -7.297 -8.633 -12.914 1 98.56 496 ALA B O 1
ATOM 7836 N N . VAL B 1 497 ? -9.242 -7.703 -12.516 1 98.38 497 VAL B N 1
ATOM 7837 C CA . VAL B 1 497 ? -8.805 -6.418 -13.047 1 98.38 497 VAL B CA 1
ATOM 7838 C C . VAL B 1 497 ? -7.688 -5.844 -12.18 1 98.38 497 VAL B C 1
ATOM 7840 O O . VAL B 1 497 ? -6.758 -5.211 -12.68 1 98.38 497 VAL B O 1
ATOM 7843 N N . VAL B 1 498 ? -7.785 -6.102 -10.891 1 98 498 VAL B N 1
ATOM 7844 C CA . VAL B 1 498 ? -6.75 -5.633 -9.977 1 98 498 VAL B CA 1
ATOM 7845 C C . VAL B 1 498 ? -5.449 -6.387 -10.234 1 98 498 VAL B C 1
ATOM 7847 O O . VAL B 1 498 ? -4.387 -5.777 -10.359 1 98 498 VAL B O 1
ATOM 7850 N N . SER B 1 499 ? -5.535 -7.652 -10.312 1 98.69 499 SER B N 1
ATOM 7851 C CA . SER B 1 499 ? -4.352 -8.469 -10.555 1 98.69 499 SER B CA 1
ATOM 7852 C C . SER B 1 499 ? -3.729 -8.156 -11.914 1 98.69 499 SER B C 1
ATOM 7854 O O . SER B 1 499 ? -2.504 -8.094 -12.039 1 98.69 499 SER B O 1
ATOM 7856 N N . ALA B 1 500 ? -4.586 -7.961 -12.898 1 98.81 500 ALA B N 1
ATOM 7857 C CA . ALA B 1 500 ? -4.102 -7.582 -14.227 1 98.81 500 ALA B CA 1
ATOM 7858 C C . ALA B 1 500 ? -3.355 -6.254 -14.18 1 98.81 500 ALA B C 1
ATOM 7860 O O . ALA B 1 500 ? -2.283 -6.117 -14.773 1 98.81 500 ALA B O 1
ATOM 7861 N N . SER B 1 501 ? -3.896 -5.34 -13.461 1 98.38 501 SER B N 1
ATOM 7862 C CA . SER B 1 501 ? -3.277 -4.023 -13.336 1 98.38 501 SER B CA 1
ATOM 7863 C C . SER B 1 501 ? -1.907 -4.121 -12.672 1 98.38 501 SER B C 1
ATOM 7865 O O . SER B 1 501 ? -0.978 -3.404 -13.047 1 98.38 501 SER B O 1
ATOM 7867 N N . LEU B 1 502 ? -1.785 -4.965 -11.695 1 98.38 502 LEU B N 1
ATOM 7868 C CA . LEU B 1 502 ? -0.513 -5.148 -11.008 1 98.38 502 LEU B CA 1
ATOM 7869 C C . LEU B 1 502 ? 0.539 -5.723 -11.953 1 98.38 502 LEU B C 1
ATOM 7871 O O . LEU B 1 502 ? 1.711 -5.344 -11.891 1 98.38 502 LEU B O 1
ATOM 7875 N N . ILE B 1 503 ? 0.13 -6.617 -12.805 1 98.62 503 ILE B N 1
ATOM 7876 C CA . ILE B 1 503 ? 1.046 -7.199 -13.781 1 98.62 503 ILE B CA 1
ATOM 7877 C C . ILE B 1 503 ? 1.534 -6.113 -14.742 1 98.62 503 ILE B C 1
ATOM 7879 O O . ILE B 1 503 ? 2.736 -5.98 -14.977 1 98.62 503 ILE B O 1
ATOM 7883 N N . VAL B 1 504 ? 0.614 -5.34 -15.258 1 98.44 504 VAL B N 1
ATOM 7884 C CA . VAL B 1 504 ? 0.939 -4.301 -16.234 1 98.44 504 VAL B CA 1
ATOM 7885 C C . VAL B 1 504 ? 1.851 -3.258 -15.586 1 98.44 504 VAL B C 1
ATOM 7887 O O . VAL B 1 504 ? 2.828 -2.818 -16.203 1 98.44 504 VAL B O 1
ATOM 7890 N N . LYS B 1 505 ? 1.57 -2.9 -14.375 1 96.56 505 LYS B N 1
ATOM 7891 C CA . LYS B 1 505 ? 2.4 -1.923 -13.672 1 96.56 505 LYS B CA 1
ATOM 7892 C C . LYS B 1 505 ? 3.811 -2.461 -13.445 1 96.56 505 LYS B C 1
ATOM 7894 O O . LYS B 1 505 ? 4.793 -1.726 -13.586 1 96.56 505 LYS B O 1
ATOM 7899 N N . GLY B 1 506 ? 3.9 -3.703 -13.062 1 96.62 506 GLY B N 1
ATOM 7900 C CA . GLY B 1 506 ? 5.207 -4.332 -12.938 1 96.62 506 GLY B CA 1
ATOM 7901 C C . GLY B 1 506 ? 5.984 -4.352 -14.242 1 96.62 506 GLY B C 1
ATOM 7902 O O . GLY B 1 506 ? 7.184 -4.062 -14.258 1 96.62 506 GLY B O 1
ATOM 7903 N N . ALA B 1 507 ? 5.297 -4.648 -15.281 1 97.62 507 ALA B N 1
ATOM 7904 C CA . ALA B 1 507 ? 5.922 -4.723 -16.594 1 97.62 507 ALA B CA 1
ATOM 7905 C C . ALA B 1 507 ? 6.367 -3.34 -17.078 1 97.62 507 ALA B C 1
ATOM 7907 O O . ALA B 1 507 ? 7.379 -3.209 -17.766 1 97.62 507 ALA B O 1
ATOM 7908 N N . LEU B 1 508 ? 5.613 -2.307 -16.734 1 94.81 508 LEU B N 1
ATOM 7909 C CA . LEU B 1 508 ? 5.961 -0.938 -17.094 1 94.81 508 LEU B CA 1
ATOM 7910 C C . LEU B 1 508 ? 7.191 -0.466 -16.328 1 94.81 508 LEU B C 1
ATOM 7912 O O . LEU B 1 508 ? 8.039 0.239 -16.875 1 94.81 508 LEU B O 1
ATOM 7916 N N . ARG B 1 509 ? 7.293 -0.837 -15.141 1 91.19 509 ARG B N 1
ATOM 7917 C CA . ARG B 1 509 ? 8.383 -0.4 -14.273 1 91.19 509 ARG B CA 1
ATOM 7918 C C . ARG B 1 509 ? 9.695 -1.079 -14.656 1 91.19 509 ARG B C 1
ATOM 7920 O O . ARG B 1 509 ? 10.758 -0.457 -14.609 1 91.19 509 ARG B O 1
ATOM 7927 N N . ASN B 1 510 ? 9.586 -2.377 -14.953 1 92.81 510 ASN B N 1
ATOM 7928 C CA . ASN B 1 510 ? 10.766 -3.141 -15.344 1 92.81 510 ASN B CA 1
ATOM 7929 C C . ASN B 1 510 ? 11.078 -2.977 -16.828 1 92.81 510 ASN B C 1
ATOM 7931 O O . ASN B 1 510 ? 10.438 -3.609 -17.672 1 92.81 510 ASN B O 1
ATOM 7935 N N . LYS B 1 511 ? 12.094 -2.303 -17.172 1 90.62 511 LYS B N 1
ATOM 7936 C CA . LYS B 1 511 ? 12.383 -1.976 -18.562 1 90.62 511 LYS B CA 1
ATOM 7937 C C . LYS B 1 511 ? 13.359 -2.979 -19.172 1 90.62 511 LYS B C 1
ATOM 7939 O O . LYS B 1 511 ? 13.625 -2.939 -20.375 1 90.62 511 LYS B O 1
ATOM 7944 N N . ALA B 1 512 ? 13.836 -3.904 -18.344 1 90.31 512 ALA B N 1
ATOM 7945 C CA . ALA B 1 512 ? 14.82 -4.879 -18.812 1 90.31 512 ALA B CA 1
ATOM 7946 C C . ALA B 1 512 ? 14.172 -6.25 -19.016 1 90.31 512 ALA B C 1
ATOM 7948 O O . ALA B 1 512 ? 13.422 -6.723 -18.172 1 90.31 512 ALA B O 1
ATOM 7949 N N . SER B 1 513 ? 14.477 -6.82 -20.188 1 93.5 513 SER B N 1
ATOM 7950 C CA . SER B 1 513 ? 14.008 -8.18 -20.438 1 93.5 513 SER B CA 1
ATOM 7951 C C . SER B 1 513 ? 14.742 -9.188 -19.547 1 93.5 513 SER B C 1
ATOM 7953 O O . SER B 1 513 ? 15.953 -9.078 -19.344 1 93.5 513 SER B O 1
ATOM 7955 N N . ALA B 1 514 ? 13.938 -10.102 -19.016 1 93.19 514 ALA B N 1
ATOM 7956 C CA . ALA B 1 514 ? 14.461 -11.172 -18.188 1 93.19 514 ALA B CA 1
ATOM 7957 C C . ALA B 1 514 ? 13.5 -12.352 -18.141 1 93.19 514 ALA B C 1
ATOM 7959 O O . ALA B 1 514 ? 12.32 -12.188 -17.812 1 93.19 514 ALA B O 1
ATOM 7960 N N . GLY B 1 515 ? 13.992 -13.539 -18.484 1 93.06 515 GLY B N 1
ATOM 7961 C CA . GLY B 1 515 ? 13.148 -14.727 -18.453 1 93.06 515 GLY B CA 1
ATOM 7962 C C . GLY B 1 515 ? 11.867 -14.578 -19.234 1 93.06 515 GLY B C 1
ATOM 7963 O O . GLY B 1 515 ? 11.898 -14.258 -20.438 1 93.06 515 GLY B O 1
ATOM 7964 N N . CYS B 1 516 ? 10.734 -14.664 -18.484 1 94.5 516 CYS B N 1
ATOM 7965 C CA . CYS B 1 516 ? 9.445 -14.68 -19.172 1 94.5 516 CYS B CA 1
ATOM 7966 C C . CYS B 1 516 ? 8.93 -13.266 -19.375 1 94.5 516 CYS B C 1
ATOM 7968 O O . CYS B 1 516 ? 7.859 -13.07 -19.953 1 94.5 516 CYS B O 1
ATOM 7970 N N . HIS B 1 517 ? 9.648 -12.258 -18.922 1 96.06 517 HIS B N 1
ATOM 7971 C CA . HIS B 1 517 ? 9.375 -10.859 -19.234 1 96.06 517 HIS B CA 1
ATOM 7972 C C . HIS B 1 517 ? 10.242 -10.375 -20.391 1 96.06 517 HIS B C 1
ATOM 7974 O O . HIS B 1 517 ? 11.453 -10.234 -20.25 1 96.06 517 HIS B O 1
ATOM 7980 N N . HIS B 1 518 ? 9.633 -10.172 -21.516 1 94.69 518 HIS B N 1
ATOM 7981 C CA . HIS B 1 518 ? 10.352 -9.734 -22.703 1 94.69 518 HIS B CA 1
ATOM 7982 C C . HIS B 1 518 ? 9.797 -8.414 -23.234 1 94.69 518 HIS B C 1
ATOM 7984 O O . HIS B 1 518 ? 8.664 -8.359 -23.719 1 94.69 518 HIS B O 1
ATOM 7990 N N . ARG B 1 519 ? 10.633 -7.426 -23.109 1 93 519 ARG B N 1
ATOM 7991 C CA . ARG B 1 519 ? 10.25 -6.082 -23.531 1 93 519 ARG B CA 1
ATOM 7992 C C . ARG B 1 519 ? 11.07 -5.641 -24.75 1 93 519 ARG B C 1
ATOM 7994 O O . ARG B 1 519 ? 12.297 -5.656 -24.719 1 93 519 ARG B O 1
ATOM 8001 N N . MET B 1 520 ? 10.359 -5.312 -25.797 1 88.25 520 MET B N 1
ATOM 8002 C CA . MET B 1 520 ? 11 -4.805 -27.016 1 88.25 520 MET B CA 1
ATOM 8003 C C . MET B 1 520 ? 11.039 -3.281 -27.016 1 88.25 520 MET B C 1
ATOM 8005 O O . MET B 1 520 ? 10.211 -2.637 -26.359 1 88.25 520 MET B O 1
ATOM 8009 N N . SER B 1 521 ? 12.117 -2.641 -27.438 1 70.75 521 SER B N 1
ATOM 8010 C CA . SER B 1 521 ? 12.289 -1.193 -27.516 1 70.75 521 SER B CA 1
ATOM 8011 C C . SER B 1 521 ? 11.195 -0.555 -28.375 1 70.75 521 SER B C 1
ATOM 8013 O O . SER B 1 521 ? 10.68 -1.183 -29.297 1 70.75 521 SER B O 1
#

Solvent-accessible surface area (backbone atoms only — not comparable to full-atom values): 51162 Å² total; per-residue (Å²): 132,92,37,75,30,52,29,38,28,37,19,66,26,52,15,27,42,36,19,47,44,48,26,44,74,74,68,44,46,54,39,34,31,27,60,38,85,48,77,68,76,37,63,37,36,69,38,26,70,32,29,47,31,67,44,91,91,59,48,41,66,57,50,30,50,34,33,37,61,44,3,61,64,50,32,30,65,68,42,31,50,54,41,36,65,56,35,26,53,39,45,55,61,38,42,31,66,68,38,55,31,78,60,43,53,41,96,88,66,42,78,38,57,41,63,54,67,72,52,91,59,61,34,26,32,24,34,61,51,40,22,20,38,44,46,43,52,22,46,50,52,43,32,52,73,71,63,49,51,73,42,58,32,29,33,78,73,40,65,34,33,42,52,81,37,37,73,49,71,61,35,59,79,46,81,63,33,40,45,28,33,32,34,30,33,62,87,82,54,48,68,42,70,39,35,16,47,24,37,33,34,17,44,31,27,40,25,53,44,27,70,43,25,47,41,52,88,78,19,29,14,50,42,41,26,36,38,44,75,69,64,28,50,68,41,58,46,35,17,44,32,38,38,41,40,21,44,57,52,93,83,53,71,39,39,67,46,57,67,53,49,40,70,36,39,22,37,49,19,44,97,84,66,45,71,54,40,64,82,76,31,97,56,25,66,58,38,54,49,47,57,43,21,45,48,53,51,50,50,21,63,75,68,71,43,90,54,40,26,40,27,33,43,84,38,54,65,55,92,58,54,66,56,74,54,29,41,60,59,41,52,53,36,39,73,71,73,40,52,47,75,73,36,61,40,47,16,29,56,17,28,57,44,39,38,11,24,29,33,18,48,97,45,18,39,33,75,35,46,41,32,30,29,27,37,40,18,15,18,55,26,51,30,20,24,23,67,46,77,34,42,63,62,40,47,6,38,44,42,11,40,42,26,22,54,53,60,70,66,54,80,79,66,72,56,65,72,63,62,70,35,44,62,74,84,76,75,56,90,67,55,42,80,72,56,66,67,58,53,51,49,53,46,50,50,48,8,47,42,31,41,67,18,60,40,67,63,25,34,68,69,39,32,51,51,39,50,53,51,46,53,55,48,43,57,53,49,52,56,48,56,64,35,27,57,74,48,66,67,62,52,42,47,58,16,30,51,48,36,50,48,48,23,41,52,36,44,64,70,49,78,67,59,43,52,22,26,38,56,48,134,132,93,37,76,30,53,29,38,28,37,17,66,24,52,15,25,43,35,18,47,45,46,26,45,75,73,68,46,47,54,41,33,32,26,59,39,84,49,78,67,75,37,64,37,35,69,37,28,71,33,29,47,30,66,44,90,91,61,48,40,65,57,50,30,49,34,34,38,59,43,3,64,67,50,32,29,64,69,42,31,51,53,42,37,65,54,36,27,53,39,47,55,63,38,42,31,67,67,40,56,31,77,59,42,54,41,96,88,66,42,77,37,56,41,65,55,69,73,52,92,55,61,34,26,32,25,33,61,52,40,23,21,36,44,46,44,52,22,46,49,51,43,32,51,74,72,63,49,50,73,42,58,30,30,33,77,73,38,64,34,33,42,53,82,38,37,71,49,71,61,36,59,78,46,81,63,34,39,44,28,33,34,35,29,33,63,87,80,54,48,70,41,70,38,34,17,46,23,37,35,33,18,44,31,27,40,24,52,44,28,70,43,24,48,43,53,87,78,20,30,13,50,44,42,27,37,39,45,74,67,64,27,50,69,42,58,42,34,17,44,33,39,38,41,41,21,44,57,49,94,85,53,70,38,39,67,47,56,68,53,48,38,72,34,38,21,36,48,20,44,98,84,67,45,72,55,40,63,81,74,31,98,54,26,68,60,38,55,50,47,57,45,22,47,48,52,50,49,50,20,64,76,67,72,43,90,53,38,26,40,27,33,43,84,39,54,66,55,92,58,54,67,56,75,55,30,42,59,59,42,52,54,36,39,74,71,71,38,53,47,75,76,35,60,40,47,18,28,56,17,29,55,44,39,39,12,24,30,34,18,49,98,44,19,40,34,74,35,46,43,33,30,29,25,38,41,17,15,18,54,26,51,29,20,25,21,67,46,75,35,41,62,63,42,47,4,39,44,40,10,39,41,27,21,55,52,58,68,66,55,80,76,67,72,56,65,72,64,60,70,34,44,62,75,85,75,75,55,90,66,55,41,82,73,56,66,66,58,53,52,49,54,44,50,50,48,9,47,41,31,43,67,18,61,40,68,62,26,35,68,70,37,31,51,50,40,51,52,52,46,53,53,48,43,56,53,50,52,56,47,55,63,36,27,58,72,46,67,69,60,52,42,46,56,16,27,52,49,36,50,46,48,24,43,51,36,44,65,70,49,78,69,58,44,54,22,27,39,55,50,134

Nearest PDB structures (foldseek):
  1knr-assembly1_A  TM=9.202E-01  e=6.956E-50  Escherichia coli
  5kxj-assembly1_A  TM=9.014E-01  e=1.644E-42  Salmonella enterica subsp. enterica serovar Typhimurium str. LT2
  2e5v-assembly2_B  TM=8.606E-01  e=9.122E-40  Sulfurisphaera tokodaii
  6b58-assembly2_C  TM=8.208E-01  e=2.370E-35  Escherichia coli
  6b58-assembly1_A  TM=8.025E-01  e=1.115E-32  Escherichia coli

Organism: NCBI:txid159291

pLDDT: mean 94.3, std 5.53, range [61.47, 98.94]

Radius of gyration: 32.17 Å; Cα contacts (8 Å, |Δi|>4): 2502; chains: 2; bounding box: 58×103×82 Å

Secondary structure (DSSP, 8-state):
---EEEEEEE--SHHHHHHHHHHHHTT--EEEE-SSSSTT-SHHHH--S-EE---TT--HHHHHHHHHHHHTT-S-HHHHHHHHHHSTHHIIIIIITTT-----B-TTSSBPEE--TT-SS--EE-STT-HHHHHHHHHHHHHHHTT--EE-SEEEEEEEEHHHHBS-TTGGGSPPBEEEEEEEETTT--EEEEEEEEEEE-----GGGSSSBSS-TT-SSHHHHHHHHHT--EE-TT-EEEEEEEE--SSS-S-B--THHHHTT-EEE-TTS-B-GGGT-TTGGGS-HHHHHHHHHHHHHHHT-S-EEEE-TTT---SS-HHHHSHHHHHHHHHTT--TTTSPEEEEEEEEEES-EEE--TTSB-SSBTEEE-GGGEE-SSSTTSPPTT-HHHHHHHHHHHHHHHHHH---PPPHHHHHTBPPP---SS-BPP-HHHHHHHHHHHHHHHHHHSSSSEEHHHHHHHHHHHHHHHHHHHHHHHHBPP-HHHHHHHHHHHHHHHHHHHHHH--S-BTTB-EE-/---EEEEEEE--SHHHHHHHHHHHHTT--EEEE-SSSSTT-STGGG--S-EE---TT--HHHHHHHHHHHHTT-S-HHHHHHHHHHSTHHIIIIIITTT-----B-TTSSBPEE--TT-SS--EE-STT-HHHHHHHHHHHHHHHTT--EE-SEEEEEEEEHHHHBS-TTGGGSPPBEEEEEEEETTT--EEEEEEEEEEE-----GGGSSSBSS-TT-SSHHHHHHHHHT--EE-TT-EEEEEEEE--SSS-S-B--THHHHTT-EEE-TTS-B-GGGT-TTGGGS-HHHHHHHHHHHHHHHT-S-EEEE-TTT---SS-HHHHSHHHHHHHHHTT--TTTSPEEEEEEEEEES-EEE--TTSB-SSBTEEE-GGGEE-SSSTTSPPTT-HHHHHHHHHHHHHHHHHH---PPPHHHHHTBPPP---SS-BPP-HHHHHHHHHHHHHHHHHHSSSSEEHHHHHHHHHHHHHHHHHHHHHHHHBPP-HHHHHHHHHHHHHHHHHHHHHH--S-BTTB-EE-

Foldseek 3Di:
DPAEWQEEEEALALLRLLLLLLLLVLPTGYAYEYQAPDSCQFLLQQQFFFAFADDPVDALVLQLVLLCVQQQNQFDNVLSNVCSHPLRHCVVVPQCPPLNFDWDADPVGHFDFADFFSHPDGGGTHRQRRRSNRSSVSSVVSCVVSVHHYYYN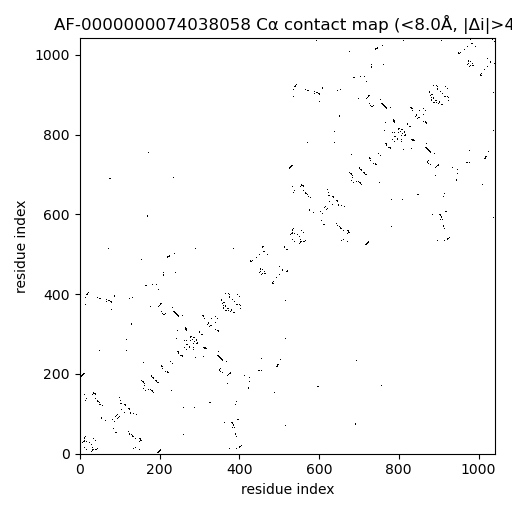KDFLAWDWLLPFFPPPCSVVDAIATFFTFIARQVVLDTWTHGHQFYEYPQFADQLLAPAALHDPSRLQQLQLRCVVSPWDWPLLLQWFKAQFDFDADPDGNRDDDRVLVVQFKAWAAPVRHGDQVVQDVCRSSDRRLSNQVVQVVVCVVVVHPWTWIACLPTGRDPDDPCVNRVPVQVVVVVRVDRNNHDTGTGHIGGYARLIAGEAESLQDTPHHSYGYAARNYNHSSNNSHRDPNHRSSRSNNSSNSNSVVSSPDPDGDDPVSVVRGDTDDADPAADEDDLVVLVVLSVVSNHLCHVASAQEHELVSLVVSLVVLVVSLVVLVVNCNRHSDHDSSSSSNSNSSSSNVNSVNLNVDQDDGNSRHYDD/DPAEWQEEEEALALLRLLLLLLLLVLPTGYAYEYQAPDSCQFLLQQQFFFAFADDPVDALVLQLVLLCVLQQNQFDNVLSNVCSHPLRHCVVVPQCPPLNFDWDADPVGHFDFADFFSHPDGGGTHRQRRRSNRSSVSSVVSCVVSVHHYYYNKDFQAWDWLLPFFPPPCSVVDAIATFFTFIARQVPLDTWTHGHLFYEYPQFADQLLAPAALHDPSRLQLLQLRCVVSPWDWPLLLQWFKAQFDFDADPDGNRDDDRVLVVQFKAWAAPVRHGDQVVQDVCRSSDRRLSNQVVQVVVCVVVVHPWTWIACLPTGRDPDDPCVNRVPVQVVVVVRVDRNNHDTGTGHIGGYARLIAGEAESLQDTPHHSYGYAARNYNHSSNNSHRDPNHRSSRSNNNSNSNSVVSSPDPDGDDPVSVVRGHTDDADPAADEDDLVVLVVLSVVSNHLCHVASAQEHELVSLVVSLVVLVVSQVVLVVNCNRHSDHDSSSSSNSNSSSSNVNSVNLNVDQDDGNSRHYDD

Sequence (1042 aa):
MEHVYDALIVGCGIAGLSCAIRLKETGCSVVVITKADTLLETNTRYAQGGVVSACPDDSAELLGEDIIRAGGGYNRRDAVEIFAREAPELVQNFLVDRVGAKLVKTAEGTLHYTGEAAHSVRRVAHDNDRTGKTLQQALLARAQALGIPLVTGRTAVDIITNDHHSDDVQEVFADREVMGLYVLDNASGTVETWCAHAVVLATGGGGNLFHHTTNPALATGDGISMAHRAGAETIHMEFVQFHPTCFFHSDIKRFLISEALRGEGGRIVDHRGRPFMKEYSPLADLAPRDVVSRAIYDRMARSGRECMFLDLSTYYSGRESIRERFPTIYETCLQGGVDISCEPIPIVPAAHYLCGGVKADLFGRASVKNLYALGEVACTGLHGANRLASTSLLEGVFWGLRAADDIASREQAIKLSRLEALREWEAPSSSEEVDPLLVDQDMKLIQLTMWNYAGIIRTERGLRRADADLAYHTHRIMKFYRQARVNRRILELRNAVVSASLIVKGALRNKASAGCHHRMSMEHVYDALIVGCGIAGLSCAIRLKETGCSVVVITKADTLLETNTRYAQGGVVSACPDDSAELLGEDIIRAGGGYNRRDAVEIFAREAPELVQNFLVDRVGAKLVKTAEGTLHYTGEAAHSVRRVAHDNDRTGKTLQQALLARAQALGIPLVTGRTAVDIITNDHHSDDVQEVFADREVMGLYVLDNASGTVETWCAHAVVLATGGGGNLFHHTTNPALATGDGISMAHRAGAETIHMEFVQFHPTCFFHSDIKRFLISEALRGEGGRIVDHRGRPFMKEYSPLADLAPRDVVSRAIYDRMARSGRECMFLDLSTYYSGRESIRERFPTIYETCLQGGVDISCEPIPIVPAAHYLCGGVKADLFGRASVKNLYALGEVACTGLHGANRLASTSLLEGVFWGLRAADDIASREQAIKLSRLEALREWEAPSSSEEVDPLLVDQDMKLIQLTMWNYAGIIRTERGLRRADADLAYHTHRIMKFYRQARVNRRILELRNAVVSASLIVKGALRNKASAGCHHRMS

InterPro domains:
  IPR003953 FAD-dependent oxidoreductase 2, FAD-binding domain [PF00890] (6-393)
  IPR005288 L-aspartate oxidase [PTHR42716] (3-519)
  IPR005288 L-aspartate oxidase [TIGR00551] (6-520)
  IPR015939 Fumarate reductase/succinate dehydrogenase flavoprotein-like, C-terminal [PF02910] (446-519)
  IPR027477 Succinate dehydrogenase/fumarate reductase flavoprotein, catalytic domain superfamily [G3DSA:3.90.700.10] (247-362)
  IPR027477 Succinate dehydrogenase/fumarate reductase flavoprotein, catalytic domain superfamily [SSF56425] (237-353)
  IPR036188 FAD/NAD(P)-binding domain superfamily [G3DSA:3.50.50.60] (6-405)
  IPR036188 FAD/NAD(P)-binding domain superfamily [SSF51905] (2-410)
  IPR037099 Fumarate reductase/succinate dehydrogenase flavoprotein-like, C-terminal domain superfamily [SSF46977] (437-520)